Protein AF-0000000069295702 (afdb_homodimer)

Solvent-accessible surface area (backbone atoms only — not comparable to full-atom values): 39981 Å² total; per-residue (Å²): 82,58,76,31,22,39,46,24,54,27,39,14,60,42,10,81,79,65,52,34,29,41,28,10,43,50,16,23,50,43,34,49,31,21,62,54,33,48,60,28,39,48,62,85,34,80,45,64,37,63,61,50,18,42,51,51,17,44,53,44,40,54,61,59,34,60,79,48,41,67,67,52,49,50,46,40,54,59,20,52,68,47,50,40,82,65,63,81,52,76,50,79,69,84,55,45,66,61,46,48,65,74,38,37,54,58,47,51,51,50,49,49,48,49,49,51,50,43,47,51,43,41,53,48,27,41,39,70,72,44,83,65,60,60,65,59,53,50,48,50,29,51,48,46,22,50,54,32,37,65,43,42,40,90,55,75,52,69,69,73,80,51,51,66,61,40,44,81,73,63,59,53,72,62,51,56,53,51,50,53,52,50,49,49,53,25,59,33,32,22,46,50,46,39,47,54,52,68,42,53,70,29,32,53,21,25,58,36,27,53,49,19,25,48,52,53,37,50,54,59,70,59,48,60,76,87,42,40,57,26,52,54,54,27,53,37,28,50,43,23,28,41,36,32,72,72,36,58,25,77,46,63,34,35,45,44,44,27,25,34,20,69,57,50,19,52,49,51,25,51,37,43,40,27,34,38,39,42,35,26,56,63,35,18,51,52,25,49,50,50,25,52,37,36,62,50,16,58,29,54,20,82,45,56,44,69,36,53,36,97,86,68,43,74,31,51,46,52,48,68,76,68,73,86,37,81,66,68,38,52,58,41,53,38,50,32,25,49,52,47,18,48,51,25,44,51,50,35,51,37,30,73,73,62,36,32,74,75,48,57,80,71,53,63,68,48,56,58,46,47,42,47,49,50,30,39,49,58,38,42,56,51,39,57,60,50,50,66,66,60,53,70,78,74,78,76,76,87,118,82,57,75,32,22,37,46,26,53,27,38,14,60,42,10,81,79,64,58,34,30,43,28,10,45,50,17,23,50,43,34,51,30,22,63,53,33,47,59,28,39,48,61,85,34,80,45,66,35,64,61,52,20,43,51,50,15,44,53,44,41,55,61,61,34,60,80,47,41,67,67,51,48,51,45,39,54,59,19,52,67,46,50,40,81,64,64,80,51,76,50,78,70,84,56,44,65,60,48,48,64,74,39,38,54,59,48,51,50,50,49,49,48,49,50,50,49,44,46,50,42,42,52,46,27,42,40,68,71,44,85,64,60,60,64,60,52,49,50,51,29,52,49,46,21,49,54,32,38,65,45,41,40,92,56,74,52,69,69,73,80,51,51,64,60,39,45,80,71,63,58,52,74,62,52,56,53,52,49,53,52,50,49,50,52,24,59,34,32,23,46,49,46,38,47,55,51,67,44,52,69,29,31,53,20,26,59,38,26,52,48,19,25,47,51,51,35,49,54,58,71,59,47,60,76,86,44,42,56,26,53,53,54,27,54,38,27,51,43,24,29,41,37,32,73,72,36,57,24,76,45,64,34,34,44,44,43,27,24,36,19,70,56,51,18,52,50,52,25,51,36,44,41,28,34,38,39,42,36,25,55,62,33,17,50,51,26,49,50,52,26,51,36,37,61,53,15,59,30,52,19,80,45,60,40,71,36,53,36,97,85,68,44,73,30,48,46,55,48,69,76,66,76,85,41,81,66,65,32,51,59,44,53,38,49,34,26,50,51,49,19,49,51,26,44,50,50,36,52,36,31,73,71,62,36,31,75,75,50,56,81,69,51,62,66,48,55,57,47,46,41,47,49,50,31,38,48,58,37,43,58,51,39,57,60,50,51,67,67,62,55,71,78,74,78,76,75,87,118

Structure (mmCIF, N/CA/C/O backbone):
data_AF-0000000069295702-model_v1
#
loop_
_entity.id
_entity.type
_entity.pdbx_description
1 polymer 'Uncharacterized protein'
#
loop_
_atom_site.group_PDB
_atom_site.id
_atom_site.type_symbol
_atom_site.label_atom_id
_atom_site.label_alt_id
_atom_site.label_comp_id
_atom_site.label_asym_id
_atom_site.label_entity_id
_atom_site.label_seq_id
_atom_site.pdbx_PDB_ins_code
_atom_site.Cartn_x
_atom_site.Cartn_y
_atom_site.Cartn_z
_atom_site.occupancy
_atom_site.B_iso_or_equiv
_atom_site.auth_seq_id
_atom_site.auth_comp_id
_atom_site.auth_asym_id
_atom_site.auth_atom_id
_atom_site.pdbx_PDB_model_num
ATOM 1 N N . MET A 1 1 ? -1.153 -7.586 2.93 1 68.81 1 MET A N 1
ATOM 2 C CA . MET A 1 1 ? -1.051 -6.898 1.646 1 68.81 1 MET A CA 1
ATOM 3 C C . MET A 1 1 ? 0.405 -6.77 1.212 1 68.81 1 MET A C 1
ATOM 5 O O . MET A 1 1 ? 0.724 -6.934 0.033 1 68.81 1 MET A O 1
ATOM 9 N N . THR A 1 2 ? 1.289 -6.43 2.135 1 72.69 2 THR A N 1
ATOM 10 C CA . THR A 1 2 ? 2.668 -6.148 1.746 1 72.69 2 THR A CA 1
ATOM 11 C C . THR A 1 2 ? 3.424 -7.445 1.468 1 72.69 2 THR A C 1
ATOM 13 O O . THR A 1 2 ? 3.852 -7.688 0.338 1 72.69 2 THR A O 1
ATOM 16 N N . TYR A 1 3 ? 3.404 -8.406 2.453 1 71.81 3 TYR A N 1
ATOM 17 C CA . TYR A 1 3 ? 4.266 -9.57 2.299 1 71.81 3 TYR A CA 1
ATOM 18 C C . TYR A 1 3 ? 3.531 -10.703 1.59 1 71.81 3 TYR A C 1
ATOM 20 O O . TYR A 1 3 ? 4.16 -11.562 0.97 1 71.81 3 TYR A O 1
ATOM 28 N N . LEU A 1 4 ? 2.219 -10.664 1.658 1 70.69 4 LEU A N 1
ATOM 29 C CA . LEU A 1 4 ? 1.478 -11.711 0.969 1 70.69 4 LEU A CA 1
ATOM 30 C C . LEU A 1 4 ? 0.938 -11.211 -0.366 1 70.69 4 LEU A C 1
ATOM 32 O O . LEU A 1 4 ? 0.543 -12.008 -1.221 1 70.69 4 LEU A O 1
ATOM 36 N N . GLY A 1 5 ? 1.015 -9.922 -0.555 1 78.56 5 GLY A N 1
ATOM 37 C CA . GLY A 1 5 ? 0.49 -9.344 -1.783 1 78.56 5 GLY A CA 1
ATOM 38 C C . GLY A 1 5 ? 1.57 -8.781 -2.688 1 78.56 5 GLY A C 1
ATOM 39 O O . GLY A 1 5 ? 2.047 -9.469 -3.596 1 78.56 5 GLY A O 1
ATOM 40 N N . VAL A 1 6 ? 2.119 -7.688 -2.289 1 76.31 6 VAL A N 1
ATOM 41 C CA . VAL A 1 6 ? 3.055 -6.945 -3.129 1 76.31 6 VAL A CA 1
ATOM 42 C C . VAL A 1 6 ? 4.332 -7.762 -3.318 1 76.31 6 VAL A C 1
ATOM 44 O O . VAL A 1 6 ? 4.859 -7.848 -4.43 1 76.31 6 VAL A O 1
ATOM 47 N N . GLY A 1 7 ? 4.84 -8.344 -2.279 1 77.88 7 GLY A N 1
ATOM 48 C CA . GLY A 1 7 ? 6.074 -9.117 -2.342 1 77.88 7 GLY A CA 1
ATOM 49 C C . GLY A 1 7 ? 6.02 -10.25 -3.348 1 77.88 7 GLY A C 1
ATOM 50 O O . GLY A 1 7 ? 6.812 -10.289 -4.293 1 77.88 7 GLY A O 1
ATOM 51 N N . PRO A 1 8 ? 5.066 -11.047 -3.15 1 79.88 8 PRO A N 1
ATOM 52 C CA . PRO A 1 8 ? 4.961 -12.18 -4.074 1 79.88 8 PRO A CA 1
ATOM 53 C C . PRO A 1 8 ? 4.672 -11.742 -5.508 1 79.88 8 PRO A C 1
ATOM 55 O O . PRO A 1 8 ? 5.117 -12.398 -6.457 1 79.88 8 PRO A O 1
ATOM 58 N N . ILE A 1 9 ? 3.967 -10.711 -5.738 1 81.69 9 ILE A N 1
ATOM 59 C CA . ILE A 1 9 ? 3.709 -10.219 -7.09 1 81.69 9 ILE A CA 1
ATOM 60 C C . ILE A 1 9 ? 5.023 -9.82 -7.754 1 81.69 9 ILE A C 1
ATOM 62 O O . ILE A 1 9 ? 5.258 -10.141 -8.922 1 81.69 9 ILE A O 1
ATOM 66 N N . ALA A 1 10 ? 5.809 -9.156 -6.984 1 76.94 10 ALA A N 1
ATOM 67 C CA . ALA A 1 10 ? 7.129 -8.789 -7.5 1 76.94 10 ALA A CA 1
ATOM 68 C C . ALA A 1 10 ? 7.969 -10.031 -7.777 1 76.94 10 ALA A C 1
ATOM 70 O O . ALA A 1 10 ? 8.711 -10.086 -8.766 1 76.94 10 ALA A O 1
ATOM 71 N N . GLY A 1 11 ? 7.836 -10.984 -6.93 1 77.06 11 GLY A N 1
ATOM 72 C CA . GLY A 1 11 ? 8.57 -12.227 -7.105 1 77.06 11 GLY A CA 1
ATOM 73 C C . GLY A 1 11 ? 8.148 -13 -8.336 1 77.06 11 GLY A C 1
ATOM 74 O O . GLY A 1 11 ? 8.977 -13.602 -9.016 1 77.06 11 GLY A O 1
ATOM 75 N N . ILE A 1 12 ? 6.91 -12.977 -8.594 1 81.19 12 ILE A N 1
ATOM 76 C CA . ILE A 1 12 ? 6.367 -13.664 -9.758 1 81.19 12 ILE A CA 1
ATOM 77 C C . ILE A 1 12 ? 6.934 -13.047 -11.031 1 81.19 12 ILE A C 1
ATOM 79 O O . ILE A 1 12 ? 7.316 -13.766 -11.961 1 81.19 12 ILE A O 1
ATOM 83 N N . LEU A 1 13 ? 7.031 -11.797 -11.031 1 75.19 13 LEU A N 1
ATOM 84 C CA . LEU A 1 13 ? 7.441 -11.117 -12.258 1 75.19 13 LEU A CA 1
ATOM 85 C C . LEU A 1 13 ? 8.961 -11.086 -12.375 1 75.19 13 LEU A C 1
ATOM 87 O O . LEU A 1 13 ? 9.5 -11.094 -13.484 1 75.19 13 LEU A O 1
ATOM 91 N N . GLU A 1 14 ? 9.602 -10.945 -11.242 1 70.81 14 GLU A N 1
ATOM 92 C CA . GLU A 1 14 ? 11.062 -10.938 -11.266 1 70.81 14 GLU A CA 1
ATOM 93 C C . GLU A 1 14 ? 11.609 -12.328 -11.555 1 70.81 14 GLU A C 1
ATOM 95 O O . GLU A 1 14 ? 12.609 -12.477 -12.258 1 70.81 14 GLU A O 1
ATOM 100 N N . SER A 1 15 ? 10.898 -13.305 -11.102 1 61.94 15 SER A N 1
ATOM 101 C CA . SER A 1 15 ? 11.273 -14.711 -11.273 1 61.94 15 SER A CA 1
ATOM 102 C C . SER A 1 15 ? 12.773 -14.914 -11.078 1 61.94 15 SER A C 1
ATOM 104 O O . SER A 1 15 ? 13.477 -15.297 -12.008 1 61.94 15 SER A O 1
ATOM 106 N N . HIS A 1 16 ? 13.203 -14.547 -9.859 1 61.28 16 HIS A N 1
ATOM 107 C CA . HIS A 1 16 ? 14.625 -14.633 -9.539 1 61.28 16 HIS A CA 1
ATOM 108 C C . HIS A 1 16 ? 15.141 -16.062 -9.711 1 61.28 16 HIS A C 1
ATOM 110 O O . HIS A 1 16 ? 16.25 -16.266 -10.203 1 61.28 16 HIS A O 1
ATOM 116 N N . GLU A 1 17 ? 14.32 -16.906 -9.391 1 60.66 17 GLU A N 1
ATOM 117 C CA . GLU A 1 17 ? 14.781 -18.297 -9.391 1 60.66 17 GLU A CA 1
ATOM 118 C C . GLU A 1 17 ? 14.609 -18.938 -10.758 1 60.66 17 GLU A C 1
ATOM 120 O O . GLU A 1 17 ? 15.523 -19.578 -11.273 1 60.66 17 GLU A O 1
ATOM 125 N N . ALA A 1 18 ? 13.422 -18.672 -11.344 1 56.28 18 ALA A N 1
ATOM 126 C CA . ALA A 1 18 ? 13.109 -19.328 -12.609 1 56.28 18 ALA A CA 1
ATOM 127 C C . ALA A 1 18 ? 13.633 -18.516 -13.789 1 56.28 18 ALA A C 1
ATOM 129 O O . ALA A 1 18 ? 13.766 -19.031 -14.906 1 56.28 18 ALA A O 1
ATOM 130 N N . HIS A 1 19 ? 13.969 -17.312 -13.508 1 65.69 19 HIS A N 1
ATOM 131 C CA . HIS A 1 19 ? 14.445 -16.391 -14.531 1 65.69 19 HIS A CA 1
ATOM 132 C C . HIS A 1 19 ? 13.422 -16.219 -15.648 1 65.69 19 HIS A C 1
ATOM 134 O O . HIS A 1 19 ? 13.781 -15.859 -16.781 1 65.69 19 HIS A O 1
ATOM 140 N N . ASN A 1 20 ? 12.281 -16.734 -15.508 1 73.12 20 ASN A N 1
ATOM 141 C CA . ASN A 1 20 ? 11.172 -16.609 -16.453 1 73.12 20 ASN A CA 1
ATOM 142 C C . ASN A 1 20 ? 9.859 -16.297 -15.727 1 73.12 20 ASN A C 1
ATOM 144 O O . ASN A 1 20 ? 9.359 -17.125 -14.961 1 73.12 20 ASN A O 1
ATOM 148 N N . PRO A 1 21 ? 9.273 -15.164 -16.078 1 83.94 21 PRO A N 1
ATOM 149 C CA . PRO A 1 21 ? 8.062 -14.773 -15.352 1 83.94 21 PRO A CA 1
ATOM 150 C C . PRO A 1 21 ? 6.883 -15.703 -15.625 1 83.94 21 PRO A C 1
ATOM 152 O O . PRO A 1 21 ? 5.922 -15.727 -14.852 1 83.94 21 PRO A O 1
ATOM 155 N N . ILE A 1 22 ? 6.98 -16.5 -16.672 1 85.75 22 ILE A N 1
ATOM 156 C CA . ILE A 1 22 ? 5.859 -17.375 -17.031 1 85.75 22 ILE A CA 1
ATOM 157 C C . ILE A 1 22 ? 5.668 -18.438 -15.945 1 85.75 22 ILE A C 1
ATOM 159 O O . ILE A 1 22 ? 4.551 -18.906 -15.719 1 85.75 22 ILE A O 1
ATOM 163 N N . VAL A 1 23 ? 6.719 -18.797 -15.281 1 86.62 23 VAL A N 1
ATOM 164 C CA . VAL A 1 23 ? 6.703 -19.859 -14.297 1 86.62 23 VAL A CA 1
ATOM 165 C C . VAL A 1 23 ? 5.875 -19.438 -13.086 1 86.62 23 VAL A C 1
ATOM 167 O O . VAL A 1 23 ? 5.246 -20.281 -12.43 1 86.62 23 VAL A O 1
ATOM 170 N N . GLY A 1 24 ? 5.844 -18.203 -12.781 1 88.38 24 GLY A N 1
ATOM 171 C CA . GLY A 1 24 ? 5.059 -17.719 -11.656 1 88.38 24 GLY A CA 1
ATOM 172 C C . GLY A 1 24 ? 3.744 -17.078 -12.078 1 88.38 24 GLY A C 1
ATOM 173 O O . GLY A 1 24 ? 2.764 -17.141 -11.328 1 88.38 24 GLY A O 1
ATOM 174 N N . PHE A 1 25 ? 3.691 -16.578 -13.25 1 92 25 PHE A N 1
ATOM 175 C CA . PHE A 1 25 ? 2.551 -15.781 -13.68 1 92 25 PHE A CA 1
ATOM 176 C C . PHE A 1 25 ? 1.382 -16.672 -14.078 1 92 25 PHE A C 1
ATOM 178 O O . PHE A 1 25 ? 0.237 -16.406 -13.703 1 92 25 PHE A O 1
ATOM 185 N N . LEU A 1 26 ? 1.632 -17.719 -14.844 1 92.94 26 LEU A N 1
ATOM 186 C CA . LEU A 1 26 ? 0.547 -18.578 -15.289 1 92.94 26 LEU A CA 1
ATOM 187 C C . LEU A 1 26 ? -0.088 -19.297 -14.102 1 92.94 26 LEU A C 1
ATOM 189 O O . LEU A 1 26 ? -1.314 -19.375 -13.992 1 92.94 26 LEU A O 1
ATOM 193 N N . PRO A 1 27 ? 0.749 -19.875 -13.242 1 92.75 27 PRO A N 1
ATOM 194 C CA . PRO A 1 27 ? 0.146 -20.453 -12.039 1 92.75 27 PRO A CA 1
ATOM 195 C C . PRO A 1 27 ? -0.693 -19.453 -11.25 1 92.75 27 PRO A C 1
ATOM 197 O O . PRO A 1 27 ? -1.731 -19.812 -10.695 1 92.75 27 PRO A O 1
ATOM 200 N N . PHE A 1 28 ? -0.263 -18.266 -11.148 1 93.5 28 PHE A N 1
ATOM 201 C CA . PHE A 1 28 ? -1.035 -17.219 -10.484 1 93.5 28 PHE A CA 1
ATOM 202 C C . PHE A 1 28 ? -2.402 -17.062 -11.141 1 93.5 28 PHE A C 1
ATOM 204 O O . PHE A 1 28 ? -3.42 -16.969 -10.445 1 93.5 28 PHE A O 1
ATOM 211 N N . LEU A 1 29 ? -2.467 -17.047 -12.43 1 94.38 29 LEU A N 1
ATOM 212 C CA . LEU A 1 29 ? -3.721 -16.891 -13.156 1 94.38 29 LEU A CA 1
ATOM 213 C C . LEU A 1 29 ? -4.641 -18.078 -12.914 1 94.38 29 LEU A C 1
ATOM 215 O O . LEU A 1 29 ? -5.848 -17.922 -12.727 1 94.38 29 LEU A O 1
ATOM 219 N N . ILE A 1 30 ? -4.074 -19.234 -12.93 1 92.69 30 ILE A N 1
ATOM 220 C CA . ILE A 1 30 ? -4.848 -20.453 -12.734 1 92.69 30 ILE A CA 1
ATOM 221 C C . ILE A 1 30 ? -5.48 -20.438 -11.344 1 92.69 30 ILE A C 1
ATOM 223 O O . ILE A 1 30 ? -6.664 -20.75 -11.188 1 92.69 30 ILE A O 1
ATOM 227 N N . ILE A 1 31 ? -4.668 -20.047 -10.414 1 89.69 31 ILE A N 1
ATOM 228 C CA . ILE A 1 31 ? -5.156 -20 -9.039 1 89.69 31 ILE A CA 1
ATOM 229 C C . ILE A 1 31 ? -6.246 -18.938 -8.906 1 89.69 31 ILE A C 1
ATOM 231 O O . ILE A 1 31 ? -7.285 -19.188 -8.289 1 89.69 31 ILE A O 1
ATOM 235 N N . PHE A 1 32 ? -6.02 -17.797 -9.438 1 91.06 32 PHE A N 1
ATOM 236 C CA . PHE A 1 32 ? -6.992 -16.719 -9.32 1 91.06 32 PHE A CA 1
ATOM 237 C C . PHE A 1 32 ? -8.305 -17.109 -9.992 1 91.06 32 PHE A C 1
ATOM 239 O O . PHE A 1 32 ? -9.383 -16.891 -9.422 1 91.06 32 PHE A O 1
ATOM 246 N N . VAL A 1 33 ? -8.219 -17.688 -11.195 1 90.19 33 VAL A N 1
ATOM 247 C CA . VAL A 1 33 ? -9.414 -18.094 -11.914 1 90.19 33 VAL A CA 1
ATOM 248 C C . VAL A 1 33 ? -10.117 -19.219 -11.148 1 90.19 33 VAL A C 1
ATOM 250 O O . VAL A 1 33 ? -11.352 -19.25 -11.078 1 90.19 33 VAL A O 1
ATOM 253 N N . GLY A 1 34 ? -9.359 -20.109 -10.672 1 87.44 34 GLY A N 1
ATOM 254 C CA . GLY A 1 34 ? -9.93 -21.219 -9.922 1 87.44 34 GLY A CA 1
ATOM 255 C C . GLY A 1 34 ? -10.672 -20.781 -8.68 1 87.44 34 GLY A C 1
ATOM 256 O O . GLY A 1 34 ? -11.773 -21.266 -8.398 1 87.44 34 GLY A O 1
ATOM 257 N N . PHE A 1 35 ? -10.133 -19.844 -8 1 81.94 35 PHE A N 1
ATOM 258 C CA . PHE A 1 35 ? -10.711 -19.422 -6.73 1 81.94 35 PHE A CA 1
ATOM 259 C C . PHE A 1 35 ? -11.867 -18.453 -6.945 1 81.94 35 PHE A C 1
ATOM 261 O O . PHE A 1 35 ? -12.883 -18.531 -6.254 1 81.94 35 PHE A O 1
ATOM 268 N N . TYR A 1 36 ? -11.75 -17.531 -7.832 1 84.62 36 TYR A N 1
ATOM 269 C CA . TYR A 1 36 ? -12.727 -16.453 -7.918 1 84.62 36 TYR A CA 1
ATOM 270 C C . TYR A 1 36 ? -13.555 -16.578 -9.188 1 84.62 36 TYR A C 1
ATOM 272 O O . TYR A 1 36 ? -14.688 -16.078 -9.25 1 84.62 36 TYR A O 1
ATOM 280 N N . GLY A 1 37 ? -12.969 -17.141 -10.141 1 84.12 37 GLY A N 1
ATOM 281 C CA . GLY A 1 37 ? -13.688 -17.281 -11.398 1 84.12 37 GLY A CA 1
ATOM 282 C C . GLY A 1 37 ? -14.586 -18.5 -11.43 1 84.12 37 GLY A C 1
ATOM 283 O O . GLY A 1 37 ? -15.797 -18.391 -11.25 1 84.12 37 GLY A O 1
ATOM 284 N N . THR A 1 38 ? -13.922 -19.703 -11.438 1 78.25 38 THR A N 1
ATOM 285 C CA . THR A 1 38 ? -14.656 -20.953 -11.625 1 78.25 38 THR A CA 1
ATOM 286 C C . THR A 1 38 ? -15.008 -21.578 -10.273 1 78.25 38 THR A C 1
ATOM 288 O O . THR A 1 38 ? -15.797 -22.516 -10.203 1 78.25 38 THR A O 1
ATOM 291 N N . ARG A 1 39 ? -14.453 -21.016 -9.172 1 75.38 39 ARG A N 1
ATOM 292 C CA . ARG A 1 39 ? -14.719 -21.516 -7.824 1 75.38 39 ARG A CA 1
ATOM 293 C C . ARG A 1 39 ? -14.383 -23 -7.711 1 75.38 39 ARG A C 1
ATOM 295 O O . ARG A 1 39 ? -15.172 -23.766 -7.172 1 75.38 39 ARG A O 1
ATOM 302 N N . ASP A 1 40 ? -13.266 -23.422 -8.398 1 69.38 40 ASP A N 1
ATOM 303 C CA . ASP A 1 40 ? -12.672 -24.75 -8.375 1 69.38 40 ASP A CA 1
ATOM 304 C C . ASP A 1 40 ? -13.617 -25.781 -9.008 1 69.38 40 ASP A C 1
ATOM 306 O O . ASP A 1 40 ? -13.648 -26.938 -8.586 1 69.38 40 ASP A O 1
ATOM 310 N N . LYS A 1 41 ? -14.477 -25.266 -9.852 1 72.69 41 LYS A N 1
ATOM 311 C CA . LYS A 1 41 ? -15.391 -26.172 -10.531 1 72.69 41 LYS A CA 1
ATOM 312 C C . LYS A 1 41 ? -15.07 -26.266 -12.016 1 72.69 41 LYS A C 1
ATOM 314 O O . LYS A 1 41 ? -14.82 -25.25 -12.672 1 72.69 41 LYS A O 1
ATOM 319 N N . PHE A 1 42 ? -14.719 -27.453 -12.297 1 70.88 42 PHE A N 1
ATOM 320 C CA . PHE A 1 42 ? -14.523 -27.75 -13.711 1 70.88 42 PHE A CA 1
ATOM 321 C C . PHE A 1 42 ? -15.359 -28.969 -14.125 1 70.88 42 PHE A C 1
ATOM 323 O O . PHE A 1 42 ? -15.227 -30.047 -13.539 1 70.88 42 PHE A O 1
ATOM 330 N N . CYS A 1 43 ? -16.188 -28.812 -15.094 1 68.69 43 CYS A N 1
ATOM 331 C CA . CYS A 1 43 ? -17.109 -29.859 -15.539 1 68.69 43 CYS A CA 1
ATOM 332 C C . CYS A 1 43 ? -17.906 -30.422 -14.375 1 68.69 43 CYS A C 1
ATOM 334 O O . CYS A 1 43 ? -18.047 -31.641 -14.25 1 68.69 43 CYS A O 1
ATOM 336 N N . GLY A 1 44 ? -18.234 -29.562 -13.531 1 67.19 44 GLY A N 1
ATOM 337 C CA . GLY A 1 44 ? -19.047 -29.953 -12.398 1 67.19 44 GLY A CA 1
ATOM 338 C C . GLY A 1 44 ? -18.266 -30.641 -11.305 1 67.19 44 GLY A C 1
ATOM 339 O O . GLY A 1 44 ? -18.812 -31 -10.258 1 67.19 44 GLY A O 1
ATOM 340 N N . LYS A 1 45 ? -17.047 -30.906 -11.508 1 76 45 LYS A N 1
ATOM 341 C CA . LYS A 1 45 ? -16.234 -31.578 -10.508 1 76 45 LYS A CA 1
ATOM 342 C C . LYS A 1 45 ? -15.266 -30.609 -9.844 1 76 45 LYS A C 1
ATOM 344 O O . LYS A 1 45 ? -14.898 -29.578 -10.438 1 76 45 LYS A O 1
ATOM 349 N N . ASN A 1 46 ? -14.938 -30.969 -8.656 1 76.19 46 ASN A N 1
ATOM 350 C CA . ASN A 1 46 ? -13.992 -30.141 -7.926 1 76.19 46 ASN A CA 1
ATOM 351 C C . ASN A 1 46 ? -12.547 -30.438 -8.336 1 76.19 46 ASN A C 1
ATOM 353 O O . ASN A 1 46 ? -12.148 -31.594 -8.398 1 76.19 46 ASN A O 1
ATOM 357 N N . LEU A 1 47 ? -11.953 -29.453 -8.883 1 75.06 47 LEU A N 1
ATOM 358 C CA . LEU A 1 47 ? -10.555 -29.578 -9.273 1 75.06 47 LEU A CA 1
ATOM 359 C C . LEU A 1 47 ? -9.648 -28.891 -8.258 1 75.06 47 LEU A C 1
ATOM 361 O O . LEU A 1 47 ? -9.953 -27.781 -7.801 1 75.06 47 LEU A O 1
ATOM 365 N N . PRO A 1 48 ? -8.648 -29.688 -7.75 1 80.06 48 PRO A N 1
ATOM 366 C CA . PRO A 1 48 ? -7.66 -29 -6.918 1 80.06 48 PRO A CA 1
ATOM 367 C C . PRO A 1 48 ? -6.867 -27.953 -7.688 1 80.06 48 PRO A C 1
ATOM 369 O O . PRO A 1 48 ? -5.797 -28.25 -8.219 1 80.06 48 PRO A O 1
ATOM 372 N N . THR A 1 49 ? -7.312 -26.781 -7.703 1 84.38 49 THR A N 1
ATOM 373 C CA . THR A 1 49 ? -6.758 -25.688 -8.5 1 84.38 49 THR A CA 1
ATOM 374 C C . THR A 1 49 ? -5.301 -25.438 -8.125 1 84.38 49 THR A C 1
ATOM 376 O O . THR A 1 49 ? -4.457 -25.219 -9 1 84.38 49 THR A O 1
ATOM 379 N N . VAL A 1 50 ? -4.973 -25.516 -6.84 1 82.94 50 VAL A N 1
ATOM 380 C CA . VAL A 1 50 ? -3.611 -25.25 -6.391 1 82.94 50 VAL A CA 1
ATOM 381 C C . VAL A 1 50 ? -2.678 -26.344 -6.891 1 82.94 50 VAL A C 1
ATOM 383 O O . VAL A 1 50 ? -1.567 -26.062 -7.348 1 82.94 50 VAL A O 1
ATOM 386 N N . GLY A 1 51 ? -3.162 -27.578 -6.797 1 85.69 51 GLY A N 1
ATOM 387 C CA . GLY A 1 51 ? -2.361 -28.688 -7.297 1 85.69 51 GLY A CA 1
ATOM 388 C C . GLY A 1 51 ? -2.074 -28.594 -8.781 1 85.69 51 GLY A C 1
ATOM 389 O O . GLY A 1 51 ? -0.948 -28.844 -9.219 1 85.69 51 GLY A O 1
ATOM 390 N N . ILE A 1 52 ? -3.059 -28.188 -9.516 1 88.69 52 ILE A N 1
ATOM 391 C CA . ILE A 1 52 ? -2.908 -28.031 -10.961 1 88.69 52 ILE A CA 1
ATOM 392 C C . ILE A 1 52 ? -1.941 -26.891 -11.266 1 88.69 52 ILE A C 1
ATOM 394 O O . ILE A 1 52 ? -1.091 -27.016 -12.148 1 88.69 52 ILE A O 1
ATOM 398 N N . ALA A 1 53 ? -2.076 -25.812 -10.562 1 91.5 53 ALA A N 1
ATOM 399 C CA . ALA A 1 53 ? -1.209 -24.656 -10.773 1 91.5 53 ALA A CA 1
ATOM 400 C C . ALA A 1 53 ? 0.25 -25.016 -10.492 1 91.5 53 ALA A C 1
ATOM 402 O O . ALA A 1 53 ? 1.146 -24.609 -11.234 1 91.5 53 ALA A O 1
ATOM 403 N N . VAL A 1 54 ? 0.484 -25.781 -9.461 1 88.56 54 VAL A N 1
ATOM 404 C CA . VAL A 1 54 ? 1.841 -26.172 -9.094 1 88.56 54 VAL A CA 1
ATOM 405 C C . VAL A 1 54 ? 2.418 -27.109 -10.164 1 88.56 54 VAL A C 1
ATOM 407 O O . VAL A 1 54 ? 3.584 -26.969 -10.539 1 88.56 54 VAL A O 1
ATOM 410 N N . LEU A 1 55 ? 1.613 -27.984 -10.609 1 90.25 55 LEU A N 1
ATOM 411 C CA . LEU A 1 55 ? 2.059 -28.922 -11.641 1 90.25 55 LEU A CA 1
ATOM 412 C C . LEU A 1 55 ? 2.42 -28.172 -12.922 1 90.25 55 LEU A C 1
ATOM 414 O O . LEU A 1 55 ? 3.451 -28.453 -13.539 1 90.25 55 LEU A O 1
ATOM 418 N N . VAL A 1 56 ? 1.571 -27.266 -13.281 1 91.38 56 VAL A N 1
ATOM 419 C CA . VAL A 1 56 ? 1.82 -26.5 -14.484 1 91.38 56 VAL A CA 1
ATOM 420 C C . VAL A 1 56 ? 3.084 -25.656 -14.312 1 91.38 56 VAL A C 1
ATOM 422 O O . VAL A 1 56 ? 3.91 -25.562 -15.227 1 91.38 56 VAL A O 1
ATOM 425 N N . GLY A 1 57 ? 3.219 -24.969 -13.172 1 89.06 57 GLY A N 1
ATOM 426 C CA . GLY A 1 57 ? 4.426 -24.203 -12.891 1 89.06 57 GLY A CA 1
ATOM 427 C C . GLY A 1 57 ? 5.688 -25.047 -12.938 1 89.06 57 GLY A C 1
ATOM 428 O O . GLY A 1 57 ? 6.711 -24.625 -13.469 1 89.06 57 GLY A O 1
ATOM 429 N N . PHE A 1 58 ? 5.562 -26.25 -12.414 1 87.69 58 PHE A N 1
ATOM 430 C CA . PHE A 1 58 ? 6.684 -27.188 -12.414 1 87.69 58 PHE A CA 1
ATOM 431 C C . PHE A 1 58 ? 7.074 -27.562 -13.844 1 87.69 58 PHE A C 1
ATOM 433 O O . PHE A 1 58 ? 8.258 -27.531 -14.188 1 87.69 58 PHE A O 1
ATOM 440 N N . LEU A 1 59 ? 6.133 -27.875 -14.633 1 88.25 59 LEU A N 1
ATOM 441 C CA . LEU A 1 59 ? 6.387 -28.266 -16.016 1 88.25 59 LEU A CA 1
ATOM 442 C C . LEU A 1 59 ? 6.984 -27.109 -16.812 1 88.25 59 LEU A C 1
ATOM 444 O O . LEU A 1 59 ? 7.891 -27.312 -17.625 1 88.25 59 LEU A O 1
ATOM 448 N N . LEU A 1 60 ? 6.465 -25.938 -16.578 1 87.5 60 LEU A N 1
ATOM 449 C CA . LEU A 1 60 ? 6.984 -24.766 -17.266 1 87.5 60 LEU A CA 1
ATOM 450 C C . LEU A 1 60 ? 8.422 -24.484 -16.844 1 87.5 60 LEU A C 1
ATOM 452 O O . LEU A 1 60 ? 9.242 -24.062 -17.656 1 87.5 60 LEU A O 1
ATOM 456 N N . ASN A 1 61 ? 8.641 -24.625 -15.562 1 85.06 61 ASN A N 1
ATOM 457 C CA . ASN A 1 61 ? 10 -24.422 -15.078 1 85.06 61 ASN A CA 1
ATOM 458 C C . ASN A 1 61 ? 10.969 -25.406 -15.711 1 85.06 61 ASN A C 1
ATOM 460 O O . ASN A 1 61 ? 12.102 -25.047 -16.047 1 85.06 61 ASN A O 1
ATOM 464 N N . LEU A 1 62 ? 10.531 -26.641 -15.867 1 81.75 62 LEU A N 1
ATOM 465 C CA . LEU A 1 62 ? 11.359 -27.656 -16.5 1 81.75 62 LEU A CA 1
ATOM 466 C C . LEU A 1 62 ? 11.656 -27.281 -17.953 1 81.75 62 LEU A C 1
ATOM 468 O O . LEU A 1 62 ? 12.773 -27.484 -18.438 1 81.75 62 LEU A O 1
ATOM 472 N N . LEU A 1 63 ? 10.672 -26.75 -18.562 1 79.88 63 LEU A N 1
ATOM 473 C CA . LEU A 1 63 ? 10.828 -26.344 -19.969 1 79.88 63 LEU A CA 1
ATOM 474 C C . LEU A 1 63 ? 11.734 -25.125 -20.078 1 79.88 63 LEU A C 1
ATOM 476 O O . LEU A 1 63 ? 12.516 -25.016 -21.031 1 79.88 63 LEU A O 1
ATOM 480 N N . ALA A 1 64 ? 11.547 -24.219 -19.172 1 74.56 64 ALA A N 1
ATOM 481 C CA . ALA A 1 64 ? 12.336 -23 -19.188 1 74.56 64 ALA A CA 1
ATOM 482 C C . ALA A 1 64 ? 13.797 -23.266 -18.875 1 74.56 64 ALA A C 1
ATOM 484 O O . ALA A 1 64 ? 14.695 -22.594 -19.375 1 74.56 64 ALA A O 1
ATOM 485 N N . GLN A 1 65 ? 14.039 -24.109 -17.953 1 72.25 65 GLN A N 1
ATOM 486 C CA . GLN A 1 65 ? 15.398 -24.422 -17.516 1 72.25 65 GLN A CA 1
ATOM 487 C C . GLN A 1 65 ? 16.109 -25.312 -18.531 1 72.25 65 GLN A C 1
ATOM 489 O O . GLN A 1 65 ? 17.328 -25.453 -18.484 1 72.25 65 GLN A O 1
ATOM 494 N N . THR A 1 66 ? 15.375 -25.875 -19.297 1 60.97 66 THR A N 1
ATOM 495 C CA . THR A 1 66 ? 16.047 -26.703 -20.297 1 60.97 66 THR A CA 1
ATOM 496 C C . THR A 1 66 ? 17.109 -25.906 -21.047 1 60.97 66 THR A C 1
ATOM 498 O O . THR A 1 66 ? 18.141 -26.453 -21.453 1 60.97 66 THR A O 1
ATOM 501 N N . ALA A 1 67 ? 16.906 -24.625 -21.047 1 56.72 67 ALA A N 1
ATOM 502 C CA . ALA A 1 67 ? 17.922 -23.812 -21.719 1 56.72 67 ALA A CA 1
ATOM 503 C C . ALA A 1 67 ? 19.141 -23.609 -20.828 1 56.72 67 ALA A C 1
ATOM 505 O O . ALA A 1 67 ? 20.234 -23.359 -21.328 1 56.72 67 ALA A O 1
ATOM 506 N N . GLN A 1 68 ? 18.922 -23.641 -19.5 1 60.34 68 GLN A N 1
ATOM 507 C CA . GLN A 1 68 ? 20.047 -23.516 -18.594 1 60.34 68 GLN A CA 1
ATOM 508 C C . GLN A 1 68 ? 20.172 -24.75 -17.703 1 60.34 68 GLN A C 1
ATOM 510 O O . GLN A 1 68 ? 20.281 -24.625 -16.469 1 60.34 68 GLN A O 1
ATOM 515 N N . TRP A 1 69 ? 20.094 -25.844 -18.203 1 58.91 69 TRP A N 1
ATOM 516 C CA . TRP A 1 69 ? 20.047 -27.125 -17.516 1 58.91 69 TRP A CA 1
ATOM 517 C C . TRP A 1 69 ? 21.234 -27.297 -16.578 1 58.91 69 TRP A C 1
ATOM 519 O O . TRP A 1 69 ? 21.094 -27.844 -15.484 1 58.91 69 TRP A O 1
ATOM 529 N N . ASP A 1 70 ? 22.312 -26.75 -16.953 1 57.22 70 ASP A N 1
ATOM 530 C CA . ASP A 1 70 ? 23.516 -26.984 -16.156 1 57.22 70 ASP A CA 1
ATOM 531 C C . ASP A 1 70 ? 23.359 -26.375 -14.766 1 57.22 70 ASP A C 1
ATOM 533 O O . ASP A 1 70 ? 23.656 -27.031 -13.766 1 57.22 70 ASP A O 1
ATOM 537 N N . LYS A 1 71 ? 23 -25.203 -14.688 1 62.53 71 LYS A N 1
ATOM 538 C CA . LYS A 1 71 ? 22.875 -24.531 -13.391 1 62.53 71 LYS A CA 1
ATOM 539 C C . LYS A 1 71 ? 21.797 -25.188 -12.539 1 62.53 71 LYS A C 1
ATOM 541 O O . LYS A 1 71 ? 21.953 -25.344 -11.328 1 62.53 71 LYS A O 1
ATOM 546 N N . HIS A 1 72 ? 20.812 -25.719 -13.188 1 67.12 72 HIS A N 1
ATOM 547 C CA . HIS A 1 72 ? 19.703 -26.328 -12.477 1 67.12 72 HIS A CA 1
ATOM 548 C C . HIS A 1 72 ? 20.094 -27.703 -11.93 1 67.12 72 HIS A C 1
ATOM 550 O O . HIS A 1 72 ? 19.75 -28.047 -10.797 1 67.12 72 HIS A O 1
ATOM 556 N N . SER A 1 73 ? 20.797 -28.297 -12.68 1 68.5 73 SER A N 1
ATOM 557 C CA . SER A 1 73 ? 21.234 -29.625 -12.258 1 68.5 73 SER A CA 1
ATOM 558 C C . SER A 1 73 ? 22.172 -29.531 -11.055 1 68.5 73 SER A C 1
ATOM 560 O O . SER A 1 73 ? 22.094 -30.375 -10.148 1 68.5 73 SER A O 1
ATOM 562 N N . ASN A 1 74 ? 22.938 -28.547 -11.047 1 73.94 74 ASN A N 1
ATOM 563 C CA . ASN A 1 74 ? 23.844 -28.375 -9.922 1 73.94 74 ASN A CA 1
ATOM 564 C C . ASN A 1 74 ? 23.094 -28.109 -8.625 1 73.94 74 ASN A C 1
ATOM 566 O O . ASN A 1 74 ? 23.469 -28.594 -7.559 1 73.94 74 ASN A O 1
ATOM 570 N N . LYS A 1 75 ? 22.078 -27.391 -8.758 1 75.56 75 LYS A N 1
ATOM 571 C CA . LYS A 1 75 ? 21.266 -27.109 -7.574 1 75.56 75 LYS A CA 1
ATOM 572 C C . LYS A 1 75 ? 20.625 -28.391 -7.035 1 75.56 75 LYS A C 1
ATOM 574 O O . LYS A 1 75 ? 20.562 -28.594 -5.82 1 75.56 75 LYS A O 1
ATOM 579 N N . ILE A 1 76 ? 20.234 -29.25 -7.91 1 78.12 76 ILE A N 1
ATOM 580 C CA . ILE A 1 76 ? 19.594 -30.484 -7.516 1 78.12 76 ILE A CA 1
ATOM 581 C C . ILE A 1 76 ? 20.625 -31.438 -6.906 1 78.12 76 ILE A C 1
ATOM 583 O O . ILE A 1 76 ? 20.344 -32.125 -5.91 1 78.12 76 ILE A O 1
ATOM 587 N N . ASP A 1 77 ? 21.719 -31.344 -7.469 1 78.25 77 ASP A N 1
ATOM 588 C CA . ASP A 1 77 ? 22.766 -32.219 -6.953 1 78.25 77 ASP A CA 1
ATOM 589 C C . ASP A 1 77 ? 23.188 -31.797 -5.543 1 78.25 77 ASP A C 1
ATOM 591 O O . ASP A 1 77 ? 23.375 -32.656 -4.672 1 78.25 77 ASP A O 1
ATOM 595 N N . LYS A 1 78 ? 23.297 -30.594 -5.391 1 79.75 78 LYS A N 1
ATOM 596 C CA . LYS A 1 78 ? 23.641 -30.094 -4.062 1 79.75 78 LYS A CA 1
ATOM 597 C C . LYS A 1 78 ? 22.531 -30.406 -3.057 1 79.75 78 LYS A C 1
ATOM 599 O O . LYS A 1 78 ? 22.812 -30.75 -1.903 1 79.75 78 LYS A O 1
ATOM 604 N N . ALA A 1 79 ? 21.375 -30.344 -3.518 1 82.19 79 ALA A N 1
ATOM 605 C CA . ALA A 1 79 ? 20.25 -30.625 -2.639 1 82.19 79 ALA A CA 1
ATOM 606 C C . ALA A 1 79 ? 20.172 -32.094 -2.283 1 82.19 79 ALA A C 1
ATOM 608 O O . ALA A 1 79 ? 19.75 -32.469 -1.181 1 82.19 79 ALA A O 1
ATOM 609 N N . THR A 1 80 ? 20.625 -32.875 -3.158 1 81.19 80 THR A N 1
ATOM 610 C CA . THR A 1 80 ? 20.562 -34.344 -2.941 1 81.19 80 THR A CA 1
ATOM 611 C C . THR A 1 80 ? 21.562 -34.75 -1.869 1 81.19 80 THR A C 1
ATOM 613 O O . THR A 1 80 ? 21.438 -35.844 -1.295 1 81.19 80 THR A O 1
ATOM 616 N N . THR A 1 81 ? 22.484 -33.875 -1.639 1 78.69 81 THR A N 1
ATOM 617 C CA . THR A 1 81 ? 23.453 -34.188 -0.601 1 78.69 81 THR A CA 1
ATOM 618 C C . THR A 1 81 ? 22.797 -34.156 0.78 1 78.69 81 THR A C 1
ATOM 620 O O . THR A 1 81 ? 23.312 -34.75 1.729 1 78.69 81 THR A O 1
ATOM 623 N N . PHE A 1 82 ? 21.719 -33.5 0.833 1 76.38 82 PHE A N 1
ATOM 624 C CA . PHE A 1 82 ? 21.047 -33.375 2.113 1 76.38 82 PHE A CA 1
ATOM 625 C C . PHE A 1 82 ? 20.078 -34.531 2.346 1 76.38 82 PHE A C 1
ATOM 627 O O . PHE A 1 82 ? 19.531 -34.688 3.439 1 76.38 82 PHE A O 1
ATOM 634 N N . LEU A 1 83 ? 19.984 -35.344 1.252 1 82.12 83 LEU A N 1
ATOM 635 C CA . LEU A 1 83 ? 19.078 -36.469 1.377 1 82.12 83 LEU A CA 1
ATOM 636 C C . LEU A 1 83 ? 19.656 -37.531 2.322 1 82.12 83 LEU A C 1
ATOM 638 O O . LEU A 1 83 ? 20.828 -37.875 2.217 1 82.12 83 LEU A O 1
ATOM 642 N N . GLY A 1 84 ? 18.953 -37.781 3.324 1 78 84 GLY A N 1
ATOM 643 C CA . GLY A 1 84 ? 19.328 -38.75 4.344 1 78 84 GLY A CA 1
ATOM 644 C C . GLY A 1 84 ? 18.828 -38.406 5.727 1 78 84 GLY A C 1
ATOM 645 O O . GLY A 1 84 ? 18.047 -37.438 5.879 1 78 84 GLY A O 1
ATOM 646 N N . TRP A 1 85 ? 19.016 -39.219 6.633 1 79.38 85 TRP A N 1
ATOM 647 C CA . TRP A 1 85 ? 18.609 -38.969 8.008 1 79.38 85 TRP A CA 1
ATOM 648 C C . TRP A 1 85 ? 19.406 -37.812 8.625 1 79.38 85 TRP A C 1
ATOM 650 O O . TRP A 1 85 ? 20.625 -37.938 8.812 1 79.38 85 TRP A O 1
ATOM 660 N N . ASN A 1 86 ? 18.953 -36.656 8.703 1 77.12 86 ASN A N 1
ATOM 661 C CA . ASN A 1 86 ? 19.656 -35.5 9.258 1 77.12 86 ASN A CA 1
ATOM 662 C C . ASN A 1 86 ? 19.438 -35.375 10.758 1 77.12 86 ASN A C 1
ATOM 664 O O . ASN A 1 86 ? 20.172 -34.656 11.445 1 77.12 86 ASN A O 1
ATOM 668 N N . GLY A 1 87 ? 18.594 -36.312 11.336 1 69.69 87 GLY A N 1
ATOM 669 C CA . GLY A 1 87 ? 18.359 -36.312 12.773 1 69.69 87 GLY A CA 1
ATOM 670 C C . GLY A 1 87 ? 17.828 -35 13.305 1 69.69 87 GLY A C 1
ATOM 671 O O . GLY A 1 87 ? 17.406 -34.156 12.531 1 69.69 87 GLY A O 1
ATOM 672 N N . LEU A 1 88 ? 17.688 -34.844 14.648 1 70.25 88 LEU A N 1
ATOM 673 C CA . LEU A 1 88 ? 17.219 -33.656 15.344 1 70.25 88 LEU A CA 1
ATOM 674 C C . LEU A 1 88 ? 18.375 -32.688 15.625 1 70.25 88 LEU A C 1
ATOM 676 O O . LEU A 1 88 ? 19.484 -33.125 15.969 1 70.25 88 LEU A O 1
ATOM 680 N N . SER A 1 89 ? 18.359 -31.516 15.078 1 67 89 SER A N 1
ATOM 681 C CA . SER A 1 89 ? 19.406 -30.547 15.359 1 67 89 SER A CA 1
ATOM 682 C C . SER A 1 89 ? 19.344 -30.078 16.812 1 67 89 SER A C 1
ATOM 684 O O . SER A 1 89 ? 18.266 -29.938 17.375 1 67 89 SER A O 1
ATOM 686 N N . VAL A 1 90 ? 20.453 -30.203 17.609 1 66.88 90 VAL A N 1
ATOM 687 C CA . VAL A 1 90 ? 20.531 -29.688 18.984 1 66.88 90 VAL A CA 1
ATOM 688 C C . VAL A 1 90 ? 21.016 -28.234 18.953 1 66.88 90 VAL A C 1
ATOM 690 O O . VAL A 1 90 ? 22.078 -27.938 18.375 1 66.88 90 VAL A O 1
ATOM 693 N N . PRO A 1 91 ? 20.047 -27.297 19.391 1 69.38 91 PRO A N 1
ATOM 694 C CA . PRO A 1 91 ? 20.438 -25.891 19.359 1 69.38 91 PRO A CA 1
ATOM 695 C C . PRO A 1 91 ? 21.656 -25.594 20.219 1 69.38 91 PRO A C 1
ATOM 697 O O . PRO A 1 91 ? 21.891 -26.281 21.219 1 69.38 91 PRO A O 1
ATOM 700 N N . ASP A 1 92 ? 22.625 -24.844 19.719 1 67.44 92 ASP A N 1
ATOM 701 C CA . ASP A 1 92 ? 23.75 -24.328 20.5 1 67.44 92 ASP A CA 1
ATOM 702 C C . ASP A 1 92 ? 23.297 -23.172 21.391 1 67.44 92 ASP A C 1
ATOM 704 O O . ASP A 1 92 ? 22.938 -22.094 20.891 1 67.44 92 ASP A O 1
ATOM 708 N N . PHE A 1 93 ? 23.156 -23.469 22.734 1 71.88 93 PHE A N 1
ATOM 709 C CA . PHE A 1 93 ? 22.656 -22.484 23.688 1 71.88 93 PHE A CA 1
ATOM 710 C C . PHE A 1 93 ? 23.781 -21.547 24.125 1 71.88 93 PHE A C 1
ATOM 712 O O . PHE A 1 93 ? 23.562 -20.656 24.953 1 71.88 93 PHE A O 1
ATOM 719 N N . SER A 1 94 ? 24.922 -21.672 23.547 1 66.94 94 SER A N 1
ATOM 720 C CA . SER A 1 94 ? 26.062 -20.922 24.031 1 66.94 94 SER A CA 1
ATOM 721 C C . SER A 1 94 ? 25.906 -19.422 23.781 1 66.94 94 SER A C 1
ATOM 723 O O . SER A 1 94 ? 26.328 -18.594 24.578 1 66.94 94 SER A O 1
ATOM 725 N N . HIS A 1 95 ? 25.312 -19.016 22.766 1 68 95 HIS A N 1
ATOM 726 C CA . HIS A 1 95 ? 25.234 -17.609 22.422 1 68 95 HIS A CA 1
ATOM 727 C C . HIS A 1 95 ? 23.844 -17.047 22.672 1 68 95 HIS A C 1
ATOM 729 O O . HIS A 1 95 ? 23.516 -15.961 22.188 1 68 95 HIS A O 1
ATOM 735 N N . MET A 1 96 ? 23.141 -17.781 23.422 1 71.44 96 MET A N 1
ATOM 736 C CA . MET A 1 96 ? 21.75 -17.406 23.625 1 71.44 96 MET A CA 1
ATOM 737 C C . MET A 1 96 ? 21.641 -16.125 24.438 1 71.44 96 MET A C 1
ATOM 739 O O . MET A 1 96 ? 20.812 -15.266 24.156 1 71.44 96 MET A O 1
ATOM 743 N N . SER A 1 97 ? 22.5 -16.016 25.391 1 66.5 97 SER A N 1
ATOM 744 C CA . SER A 1 97 ? 22.438 -14.852 26.266 1 66.5 97 SER A CA 1
ATOM 745 C C . SER A 1 97 ? 22.781 -13.57 25.5 1 66.5 97 SER A C 1
ATOM 747 O O . SER A 1 97 ? 22.109 -12.555 25.656 1 66.5 97 SER A O 1
ATOM 749 N N . THR A 1 98 ? 23.812 -13.617 24.719 1 62.47 98 THR A N 1
ATOM 750 C CA . THR A 1 98 ? 24.219 -12.445 23.953 1 62.47 98 THR A CA 1
ATOM 751 C C . THR A 1 98 ? 23.156 -12.094 22.922 1 62.47 98 THR A C 1
ATOM 753 O O . THR A 1 98 ? 22.844 -10.914 22.719 1 62.47 98 THR A O 1
ATOM 756 N N . ALA A 1 99 ? 22.625 -13.133 22.359 1 65.06 99 ALA A N 1
ATOM 757 C CA . ALA A 1 99 ? 21.594 -12.898 21.344 1 65.06 99 ALA A CA 1
ATOM 758 C C . ALA A 1 99 ? 20.328 -12.312 21.953 1 65.06 99 ALA A C 1
ATOM 760 O O . ALA A 1 99 ? 19.688 -11.445 21.359 1 65.06 99 ALA A O 1
ATOM 761 N N . ALA A 1 100 ? 20.078 -12.742 23.141 1 64.69 100 ALA A N 1
ATOM 762 C CA . ALA A 1 100 ? 18.875 -12.273 23.828 1 64.69 100 ALA A CA 1
ATOM 763 C C . ALA A 1 100 ? 18.969 -10.789 24.141 1 64.69 100 ALA A C 1
ATOM 765 O O . ALA A 1 100 ? 17.969 -10.062 24.016 1 64.69 100 ALA A O 1
ATOM 766 N N . THR A 1 101 ? 20.172 -10.453 24.453 1 60.72 101 THR A N 1
ATOM 767 C CA . THR A 1 101 ? 20.328 -9.047 24.828 1 60.72 101 THR A CA 1
ATOM 768 C C . THR A 1 101 ? 20.438 -8.164 23.594 1 60.72 101 THR A C 1
ATOM 770 O O . THR A 1 101 ? 19.891 -7.062 23.562 1 60.72 101 THR A O 1
ATOM 773 N N . GLU A 1 102 ? 21.078 -8.695 22.625 1 57.91 102 GLU A N 1
ATOM 774 C CA . GLU A 1 102 ? 21.328 -7.875 21.438 1 57.91 102 GLU A CA 1
ATOM 775 C C . GLU A 1 102 ? 20.078 -7.75 20.578 1 57.91 102 GLU A C 1
ATOM 777 O O . GLU A 1 102 ? 19.859 -6.715 19.953 1 57.91 102 GLU A O 1
ATOM 782 N N . TYR A 1 103 ? 19.219 -8.812 20.734 1 62.94 103 TYR A N 1
ATOM 783 C CA . TYR A 1 103 ? 18.078 -8.82 19.828 1 62.94 103 TYR A CA 1
ATOM 784 C C . TYR A 1 103 ? 16.766 -8.719 20.609 1 62.94 103 TYR A C 1
ATOM 786 O O . TYR A 1 103 ? 15.695 -9.047 20.078 1 62.94 103 TYR A O 1
ATOM 794 N N . SER A 1 104 ? 16.875 -8.211 21.781 1 63.56 104 SER A N 1
ATOM 795 C CA . SER A 1 104 ? 15.703 -8.188 22.656 1 63.56 104 SER A CA 1
ATOM 796 C C . SER A 1 104 ? 14.594 -7.328 22.062 1 63.56 104 SER A C 1
ATOM 798 O O . SER A 1 104 ? 13.422 -7.719 22.078 1 63.56 104 SER A O 1
ATOM 800 N N . SER A 1 105 ? 14.969 -6.207 21.562 1 60.22 105 SER A N 1
ATOM 801 C CA . SER A 1 105 ? 13.945 -5.312 21.031 1 60.22 105 SER A CA 1
ATOM 802 C C . SER A 1 105 ? 13.25 -5.926 19.828 1 60.22 105 SER A C 1
ATOM 804 O O . SER A 1 105 ? 12.023 -5.84 19.703 1 60.22 105 SER A O 1
ATOM 806 N N . ILE A 1 106 ? 14.016 -6.586 19.094 1 60.5 106 ILE A N 1
ATOM 807 C CA . ILE A 1 106 ? 13.469 -7.188 17.875 1 60.5 106 ILE A CA 1
ATOM 808 C C . ILE A 1 106 ? 12.602 -8.391 18.234 1 60.5 106 ILE A C 1
ATOM 810 O O . ILE A 1 106 ? 11.539 -8.602 17.656 1 60.5 106 ILE A O 1
ATOM 814 N N . VAL A 1 107 ? 13.086 -9.031 19.297 1 68.69 107 VAL A N 1
ATOM 815 C CA . VAL A 1 107 ? 12.383 -10.242 19.703 1 68.69 107 VAL A CA 1
ATOM 816 C C . VAL A 1 107 ? 11.023 -9.875 20.281 1 68.69 107 VAL A C 1
ATOM 818 O O . VAL A 1 107 ? 10.023 -10.539 20 1 68.69 107 VAL A O 1
ATOM 821 N N . ILE A 1 108 ? 10.984 -8.812 20.984 1 67.94 108 ILE A N 1
ATOM 822 C CA . ILE A 1 108 ? 9.727 -8.391 21.609 1 67.94 108 ILE A CA 1
ATOM 823 C C . ILE A 1 108 ? 8.75 -7.945 20.516 1 67.94 108 ILE A C 1
ATOM 825 O O . ILE A 1 108 ? 7.562 -8.273 20.562 1 67.94 108 ILE A O 1
ATOM 829 N N . CYS A 1 109 ? 9.273 -7.348 19.656 1 64.19 109 CYS A N 1
ATOM 830 C CA . CYS A 1 109 ? 8.43 -6.875 18.562 1 64.19 109 CYS A CA 1
ATOM 831 C C . CYS A 1 109 ? 7.879 -8.039 17.75 1 64.19 109 CYS A C 1
ATOM 833 O O . CYS A 1 109 ? 6.699 -8.055 17.406 1 64.19 109 CYS A O 1
ATOM 835 N N . LEU A 1 110 ? 8.789 -8.953 17.547 1 68.31 110 LEU A N 1
ATOM 836 C CA . LEU A 1 110 ? 8.367 -10.125 16.781 1 68.31 110 LEU A CA 1
ATOM 837 C C . LEU A 1 110 ? 7.332 -10.93 17.547 1 68.31 110 LEU A C 1
ATOM 839 O O . LEU A 1 110 ? 6.391 -11.461 16.953 1 68.31 110 LEU A O 1
ATOM 843 N N . ALA A 1 111 ? 7.586 -10.992 18.797 1 73.69 111 ALA A N 1
ATOM 844 C CA . ALA A 1 111 ? 6.645 -11.727 19.641 1 73.69 111 ALA A CA 1
ATOM 845 C C . ALA A 1 111 ? 5.273 -11.055 19.656 1 73.69 111 ALA A C 1
ATOM 847 O O . ALA A 1 111 ? 4.242 -11.727 19.578 1 73.69 111 ALA A O 1
ATOM 848 N N . MET A 1 112 ? 5.266 -9.805 19.688 1 72 112 MET A N 1
ATOM 849 C CA . MET A 1 112 ? 4.008 -9.062 19.688 1 72 112 MET A CA 1
ATOM 850 C C . MET A 1 112 ? 3.307 -9.195 18.344 1 72 112 MET A C 1
ATOM 852 O O . MET A 1 112 ? 2.08 -9.312 18.281 1 72 112 MET A O 1
ATOM 856 N N . GLN A 1 113 ? 4.172 -9.195 17.406 1 69.31 113 GLN A N 1
ATOM 857 C CA . GLN A 1 113 ? 3.609 -9.406 16.062 1 69.31 113 GLN A CA 1
ATOM 858 C C . GLN A 1 113 ? 2.92 -10.766 15.969 1 69.31 113 GLN A C 1
ATOM 860 O O . GLN A 1 113 ? 1.84 -10.875 15.383 1 69.31 113 GLN A O 1
ATOM 865 N N . ASN A 1 114 ? 3.572 -11.656 16.516 1 75.81 114 ASN A N 1
ATOM 866 C CA . ASN A 1 114 ? 2.996 -13 16.516 1 75.81 114 ASN A CA 1
ATOM 867 C C . ASN A 1 114 ? 1.705 -13.062 17.328 1 75.81 114 ASN A C 1
ATOM 869 O O . ASN A 1 114 ? 0.75 -13.727 16.922 1 75.81 114 ASN A O 1
ATOM 873 N N . PHE A 1 115 ? 1.73 -12.328 18.375 1 78.31 115 PHE A N 1
ATOM 874 C CA . PHE A 1 115 ? 0.555 -12.281 19.234 1 78.31 115 PHE A CA 1
ATOM 875 C C . PHE A 1 115 ? -0.628 -11.664 18.5 1 78.31 115 PHE A C 1
ATOM 877 O O . PHE A 1 115 ? -1.725 -12.227 18.5 1 78.31 115 PHE A O 1
ATOM 884 N N . ILE A 1 116 ? -0.36 -10.594 17.906 1 72 116 ILE A N 1
ATOM 885 C CA . ILE A 1 116 ? -1.418 -9.883 17.188 1 72 116 ILE A CA 1
ATOM 886 C C . ILE A 1 116 ? -1.872 -10.711 15.984 1 72 116 ILE A C 1
ATOM 888 O O . ILE A 1 116 ? -3.066 -10.781 15.688 1 72 116 ILE A O 1
ATOM 892 N N . GLY A 1 117 ? -0.874 -11.266 15.32 1 73.81 117 GLY A N 1
ATOM 893 C CA . GLY A 1 117 ? -1.204 -12.125 14.195 1 73.81 117 GLY A CA 1
ATOM 894 C C . GLY A 1 117 ? -2.09 -13.297 14.57 1 73.81 117 GLY A C 1
ATOM 895 O O . GLY A 1 117 ? -3.078 -13.586 13.891 1 73.81 117 GLY A O 1
ATOM 896 N N . THR A 1 118 ? -1.749 -13.93 15.641 1 79.62 118 THR A N 1
ATOM 897 C CA . THR A 1 118 ? -2.531 -15.07 16.109 1 79.62 118 THR A CA 1
ATOM 898 C C . THR A 1 118 ? -3.934 -14.625 16.516 1 79.62 118 THR A C 1
ATOM 900 O O . THR A 1 118 ? -4.918 -15.305 16.219 1 79.62 118 THR A O 1
ATOM 903 N N . TYR A 1 119 ? -3.965 -13.523 17.109 1 78.62 119 TYR A N 1
ATOM 904 C CA . TYR A 1 119 ? -5.262 -13 17.516 1 78.62 119 TYR A CA 1
ATOM 905 C C . TYR A 1 119 ? -6.117 -12.656 16.297 1 78.62 119 TYR A C 1
ATOM 907 O O . TYR A 1 119 ? -7.316 -12.945 16.266 1 78.62 119 TYR A O 1
ATOM 915 N N . SER A 1 120 ? -5.473 -12.055 15.383 1 73.38 120 SER A N 1
ATOM 916 C CA . SER A 1 120 ? -6.18 -11.695 14.164 1 73.38 120 SER A CA 1
ATOM 917 C C . SER A 1 120 ? -6.695 -12.93 13.438 1 73.38 120 SER A C 1
ATOM 919 O O . SER A 1 120 ? -7.785 -12.914 12.859 1 73.38 120 SER A O 1
ATOM 921 N N . CYS A 1 121 ? -5.93 -13.922 13.406 1 76.81 121 CYS A N 1
ATOM 922 C CA . CYS A 1 121 ? -6.344 -15.172 12.766 1 76.81 121 CYS A CA 1
ATOM 923 C C . CYS A 1 121 ? -7.523 -15.797 13.5 1 76.81 121 CYS A C 1
ATOM 925 O O . CYS A 1 121 ? -8.406 -16.375 12.875 1 76.81 121 CYS A O 1
ATOM 927 N N . ASN A 1 122 ? -7.504 -15.68 14.812 1 79.31 122 ASN A N 1
ATOM 928 C CA . ASN A 1 122 ? -8.617 -16.172 15.609 1 79.31 122 ASN A CA 1
ATOM 929 C C . ASN A 1 122 ? -9.914 -15.422 15.289 1 79.31 122 ASN A C 1
ATOM 931 O O . ASN A 1 122 ? -10.977 -16.031 15.188 1 79.31 122 ASN A O 1
ATOM 935 N N . ILE A 1 123 ? -9.773 -14.156 15.133 1 74.19 123 ILE A N 1
ATOM 936 C CA . ILE A 1 123 ? -10.93 -13.328 14.805 1 74.19 123 ILE A CA 1
ATOM 937 C C . ILE A 1 123 ? -11.438 -13.688 13.406 1 74.19 123 ILE A C 1
ATOM 939 O O . ILE A 1 123 ? -12.641 -13.781 13.18 1 74.19 123 ILE A O 1
ATOM 943 N N . SER A 1 124 ? -10.461 -13.875 12.562 1 70.06 124 SER A N 1
ATOM 944 C CA . SER A 1 124 ? -10.82 -14.242 11.195 1 70.06 124 SER A CA 1
ATOM 945 C C . SER A 1 124 ? -11.547 -15.586 11.164 1 70.06 124 SER A C 1
ATOM 947 O O . SER A 1 124 ? -12.5 -15.758 10.398 1 70.06 124 SER A O 1
ATOM 949 N N . ALA A 1 125 ? -11.117 -16.516 11.945 1 76.12 125 ALA A N 1
ATOM 950 C CA . ALA A 1 125 ? -11.758 -17.828 12.031 1 76.12 125 ALA A CA 1
ATOM 951 C C . ALA A 1 125 ? -13.172 -17.703 12.602 1 76.12 125 ALA A C 1
ATOM 953 O O . ALA A 1 125 ? -14.086 -18.406 12.164 1 76.12 125 ALA A O 1
ATOM 954 N N . ARG A 1 126 ? -13.305 -16.797 13.531 1 76.25 126 ARG A N 1
ATOM 955 C CA . ARG A 1 126 ? -14.609 -16.578 14.156 1 76.25 126 ARG A CA 1
ATOM 956 C C . ARG A 1 126 ? -15.609 -16.031 13.141 1 76.25 126 ARG A C 1
ATOM 958 O O . ARG A 1 126 ? -16.812 -16.312 13.234 1 76.25 126 ARG A O 1
ATOM 965 N N . ARG A 1 127 ? -15.102 -15.398 12.219 1 68.38 127 ARG A N 1
ATOM 966 C CA . ARG A 1 127 ? -15.953 -14.766 11.211 1 68.38 127 ARG A CA 1
ATOM 967 C C . ARG A 1 127 ? -16.578 -15.812 10.289 1 68.38 127 ARG A C 1
ATOM 969 O O . ARG A 1 127 ? -17.641 -15.578 9.719 1 68.38 127 ARG A O 1
ATOM 976 N N . VAL A 1 128 ? -15.906 -16.938 10.203 1 68.31 128 VAL A N 1
ATOM 977 C CA . VAL A 1 128 ? -16.438 -17.984 9.344 1 68.31 128 VAL A CA 1
ATOM 978 C C . VAL A 1 128 ? -17.109 -19.062 10.203 1 68.31 128 VAL A C 1
ATOM 980 O O . VAL A 1 128 ? -17.422 -20.156 9.719 1 68.31 128 VAL A O 1
ATOM 983 N N . GLY A 1 129 ? -17.266 -18.859 11.477 1 71.62 129 GLY A N 1
ATOM 984 C CA . GLY A 1 129 ? -18.109 -19.703 12.32 1 71.62 129 GLY A CA 1
ATOM 985 C C . GLY A 1 129 ? -17.312 -20.578 13.273 1 71.62 129 GLY A C 1
ATOM 986 O O . GLY A 1 129 ? -17.891 -21.391 13.992 1 71.62 129 GLY A O 1
ATOM 987 N N . ASP A 1 130 ? -16.062 -20.547 13.234 1 79.62 130 ASP A N 1
ATOM 988 C CA . ASP A 1 130 ? -15.242 -21.359 14.133 1 79.62 130 ASP A CA 1
ATOM 989 C C . ASP A 1 130 ? -14.719 -20.531 15.297 1 79.62 130 ASP A C 1
ATOM 991 O O . ASP A 1 130 ? -14.039 -19.516 15.102 1 79.62 130 ASP A O 1
ATOM 995 N N . ARG A 1 131 ? -15.094 -20.969 16.453 1 81.06 131 ARG A N 1
ATOM 996 C CA . ARG A 1 131 ? -14.68 -20.219 17.641 1 81.06 131 ARG A CA 1
ATOM 997 C C . ARG A 1 131 ? -13.555 -20.953 18.375 1 81.06 131 ARG A C 1
ATOM 999 O O . ARG A 1 131 ? -13.727 -22.078 18.812 1 81.06 131 ARG A O 1
ATOM 1006 N N . TYR A 1 132 ? -12.508 -20.375 18.344 1 82.06 132 TYR A N 1
ATOM 1007 C CA . TYR A 1 132 ? -11.352 -20.859 19.094 1 82.06 132 TYR A CA 1
ATOM 1008 C C . TYR A 1 132 ? -11.008 -19.906 20.234 1 82.06 132 TYR A C 1
ATOM 1010 O O . TYR A 1 132 ? -11.234 -18.703 20.125 1 82.06 132 TYR A O 1
ATOM 1018 N N . SER A 1 133 ? -10.57 -20.5 21.328 1 85.31 133 SER A N 1
ATOM 1019 C CA . SER A 1 133 ? -10.117 -19.672 22.438 1 85.31 133 SER A CA 1
ATOM 1020 C C . SER A 1 133 ? -8.805 -18.969 22.094 1 85.31 133 SER A C 1
ATOM 1022 O O . SER A 1 133 ? -7.805 -19.609 21.797 1 85.31 133 SER A O 1
ATOM 1024 N N . PRO A 1 134 ? -8.844 -17.641 22.094 1 84 134 PRO A N 1
ATOM 1025 C CA . PRO A 1 134 ? -7.609 -16.906 21.797 1 84 134 PRO A CA 1
ATOM 1026 C C . PRO A 1 134 ? -6.469 -17.266 22.75 1 84 134 PRO A C 1
ATOM 1028 O O . PRO A 1 134 ? -5.324 -17.406 22.312 1 84 134 PRO A O 1
ATOM 1031 N N . MET A 1 135 ? -6.809 -17.484 23.984 1 85.81 135 MET A N 1
ATOM 1032 C CA . MET A 1 135 ? -5.793 -17.812 24.984 1 85.81 135 MET A CA 1
ATOM 1033 C C . MET A 1 135 ? -5.141 -19.156 24.672 1 85.81 135 MET A C 1
ATOM 1035 O O . MET A 1 135 ? -3.914 -19.266 24.688 1 85.81 135 MET A O 1
ATOM 1039 N N . GLU A 1 136 ? -5.938 -20.062 24.469 1 87.38 136 GLU A N 1
ATOM 1040 C CA . GLU A 1 136 ? -5.418 -21.406 24.156 1 87.38 136 GLU A CA 1
ATOM 1041 C C . GLU A 1 136 ? -4.57 -21.391 22.891 1 87.38 136 GLU A C 1
ATOM 1043 O O . GLU A 1 136 ? -3.533 -22.047 22.828 1 87.38 136 GLU A O 1
ATOM 1048 N N . SER A 1 137 ? -5.059 -20.641 21.922 1 87 137 SER A N 1
ATOM 1049 C CA . SER A 1 137 ? -4.336 -20.562 20.656 1 87 137 SER A CA 1
ATOM 1050 C C . SER A 1 137 ? -2.971 -19.906 20.828 1 87 137 SER A C 1
ATOM 1052 O O . SER A 1 137 ? -1.979 -20.344 20.25 1 87 137 SER A O 1
ATOM 1054 N N . MET A 1 138 ? -2.959 -18.906 21.641 1 87.31 138 MET A N 1
ATOM 1055 C CA . MET A 1 138 ? -1.714 -18.188 21.875 1 87.31 138 MET A CA 1
ATOM 1056 C C . MET A 1 138 ? -0.729 -19.031 22.672 1 87.31 138 MET A C 1
ATOM 1058 O O . MET A 1 138 ? 0.474 -19.016 22.406 1 87.31 138 MET A O 1
ATOM 1062 N N . ILE A 1 139 ? -1.219 -19.734 23.625 1 87.81 139 ILE A N 1
ATOM 1063 C CA . ILE A 1 139 ? -0.361 -20.578 24.469 1 87.81 139 ILE A CA 1
ATOM 1064 C C . ILE A 1 139 ? 0.235 -21.703 23.625 1 87.81 139 ILE A C 1
ATOM 1066 O O . ILE A 1 139 ? 1.431 -21.984 23.719 1 87.81 139 ILE A O 1
ATOM 1070 N N . VAL A 1 140 ? -0.575 -22.312 22.875 1 87.12 140 VAL A N 1
ATOM 1071 C CA . VAL A 1 140 ? -0.107 -23.422 22.047 1 87.12 140 VAL A CA 1
ATOM 1072 C C . VAL A 1 140 ? 0.906 -22.906 21.031 1 87.12 140 VAL A C 1
ATOM 1074 O O . VAL A 1 140 ? 1.914 -23.562 20.766 1 87.12 140 VAL A O 1
ATOM 1077 N N . ASP A 1 141 ? 0.582 -21.812 20.391 1 87.25 141 ASP A N 1
ATOM 1078 C CA . ASP A 1 141 ? 1.492 -21.188 19.438 1 87.25 141 ASP A CA 1
ATOM 1079 C C . ASP A 1 141 ? 2.848 -20.906 20.078 1 87.25 141 ASP A C 1
ATOM 1081 O O . ASP A 1 141 ? 3.893 -21.219 19.516 1 87.25 141 ASP A O 1
ATOM 1085 N N . SER A 1 142 ? 2.779 -20.266 21.281 1 87.06 142 SER A N 1
ATOM 1086 C CA . SER A 1 142 ? 4.012 -19.906 21.984 1 87.06 142 SER A CA 1
ATOM 1087 C C . SER A 1 142 ? 4.766 -21.141 22.438 1 87.06 142 SER A C 1
ATOM 1089 O O . SER A 1 142 ? 5.996 -21.188 22.375 1 87.06 142 SER A O 1
ATOM 1091 N N . LEU A 1 143 ? 4.098 -22.109 22.938 1 88.06 143 LEU A N 1
ATOM 1092 C CA . LEU A 1 143 ? 4.727 -23.344 23.359 1 88.06 143 LEU A CA 1
ATOM 1093 C C . LEU A 1 143 ? 5.352 -24.078 22.172 1 88.06 143 LEU A C 1
ATOM 1095 O O . LEU A 1 143 ? 6.422 -24.672 22.312 1 88.06 143 LEU A O 1
ATOM 1099 N N . GLY A 1 144 ? 4.602 -24.094 21.172 1 87.25 144 GLY A N 1
ATOM 1100 C CA . GLY A 1 144 ? 5.16 -24.688 19.969 1 87.25 144 GLY A CA 1
ATOM 1101 C C . GLY A 1 144 ? 6.461 -24.031 19.531 1 87.25 144 GLY A C 1
ATOM 1102 O O . GLY A 1 144 ? 7.41 -24.734 19.172 1 87.25 144 GLY A O 1
ATOM 1103 N N . SER A 1 145 ? 6.516 -22.734 19.547 1 86.44 145 SER A N 1
ATOM 1104 C CA . SER A 1 145 ? 7.719 -22 19.188 1 86.44 145 SER A CA 1
ATOM 1105 C C . SER A 1 145 ? 8.867 -22.312 20.125 1 86.44 145 SER A C 1
ATOM 1107 O O . SER A 1 145 ? 10.023 -22.438 19.703 1 86.44 145 SER A O 1
ATOM 1109 N N . MET A 1 146 ? 8.508 -22.469 21.406 1 85.56 146 MET A N 1
ATOM 1110 C CA . MET A 1 146 ? 9.531 -22.766 22.406 1 85.56 146 MET A CA 1
ATOM 1111 C C . MET A 1 146 ? 10.102 -24.172 22.188 1 85.56 146 MET A C 1
ATOM 1113 O O . MET A 1 146 ? 11.32 -24.359 22.219 1 85.56 146 MET A O 1
ATOM 1117 N N . ILE A 1 147 ? 9.25 -25.094 21.984 1 86.06 147 ILE A N 1
ATOM 1118 C CA . ILE A 1 147 ? 9.68 -26.469 21.766 1 86.06 147 ILE A CA 1
ATOM 1119 C C . ILE A 1 147 ? 10.508 -26.547 20.484 1 86.06 147 ILE A C 1
ATOM 1121 O O . ILE A 1 147 ? 11.531 -27.234 20.438 1 86.06 147 ILE A O 1
ATOM 1125 N N . GLY A 1 148 ? 10.016 -25.875 19.484 1 84.06 148 GLY A N 1
ATOM 1126 C CA . GLY A 1 148 ? 10.773 -25.828 18.25 1 84.06 148 GLY A CA 1
ATOM 1127 C C . GLY A 1 148 ? 12.164 -25.234 18.422 1 84.06 148 GLY A C 1
ATOM 1128 O O . GLY A 1 148 ? 13.141 -25.766 17.875 1 84.06 148 GLY A O 1
ATOM 1129 N N . ALA A 1 149 ? 12.219 -24.172 19.125 1 81.06 149 ALA A N 1
ATOM 1130 C CA . ALA A 1 149 ? 13.508 -23.516 19.375 1 81.06 149 ALA A CA 1
ATOM 1131 C C . ALA A 1 149 ? 14.453 -24.438 20.141 1 81.06 149 ALA A C 1
ATOM 1133 O O . ALA A 1 149 ? 15.656 -24.453 19.875 1 81.06 149 ALA A O 1
ATOM 1134 N N . LEU A 1 150 ? 13.93 -25.156 21.062 1 81.44 150 LEU A N 1
ATOM 1135 C CA . LEU A 1 150 ? 14.734 -26.078 21.859 1 81.44 150 LEU A CA 1
ATOM 1136 C C . LEU A 1 150 ? 15.242 -27.234 21 1 81.44 150 LEU A C 1
ATOM 1138 O O . LEU A 1 150 ? 16.266 -27.844 21.312 1 81.44 150 LEU A O 1
ATOM 1142 N N . LEU A 1 151 ? 14.508 -27.422 19.938 1 79.88 151 LEU A N 1
ATOM 1143 C CA . LEU A 1 151 ? 14.906 -28.516 19.047 1 79.88 151 LEU A CA 1
ATOM 1144 C C . LEU A 1 151 ? 15.703 -27.969 17.859 1 79.88 151 LEU A C 1
ATOM 1146 O O . LEU A 1 151 ? 15.984 -28.703 16.922 1 79.88 151 LEU A O 1
ATOM 1150 N N . GLY A 1 152 ? 15.945 -26.672 17.859 1 74.44 152 GLY A N 1
ATOM 1151 C CA . GLY A 1 152 ? 16.844 -26.094 16.859 1 74.44 152 GLY A CA 1
ATOM 1152 C C . GLY A 1 152 ? 16.125 -25.391 15.742 1 74.44 152 GLY A C 1
ATOM 1153 O O . GLY A 1 152 ? 16.734 -24.969 14.758 1 74.44 152 GLY A O 1
ATOM 1154 N N . SER A 1 153 ? 14.883 -25.266 15.852 1 76.31 153 SER A N 1
ATOM 1155 C CA . SER A 1 153 ? 14.148 -24.578 14.789 1 76.31 153 SER A CA 1
ATOM 1156 C C . SER A 1 153 ? 14.367 -23.062 14.867 1 76.31 153 SER A C 1
ATOM 1158 O O . SER A 1 153 ? 14.234 -22.469 15.938 1 76.31 153 SER A O 1
ATOM 1160 N N . PRO A 1 154 ? 14.812 -22.5 13.758 1 73.12 154 PRO A N 1
ATOM 1161 C CA . PRO A 1 154 ? 14.984 -21.047 13.758 1 73.12 154 PRO A CA 1
ATOM 1162 C C . PRO A 1 154 ? 13.672 -20.297 13.531 1 73.12 154 PRO A C 1
ATOM 1164 O O . PRO A 1 154 ? 13.648 -19.062 13.586 1 73.12 154 PRO A O 1
ATOM 1167 N N . TYR A 1 155 ? 12.602 -21.078 13.352 1 73.69 155 TYR A N 1
ATOM 1168 C CA . TYR A 1 155 ? 11.336 -20.422 13.016 1 73.69 155 TYR A CA 1
ATOM 1169 C C . TYR A 1 155 ? 10.328 -20.578 14.148 1 73.69 155 TYR A C 1
ATOM 1171 O O . TYR A 1 155 ? 10.289 -21.625 14.812 1 73.69 155 TYR A O 1
ATOM 1179 N N . GLY A 1 156 ? 9.617 -19.516 14.383 1 74.06 156 GLY A N 1
ATOM 1180 C CA . GLY A 1 156 ? 8.492 -19.609 15.297 1 74.06 156 GLY A CA 1
ATOM 1181 C C . GLY A 1 156 ? 7.254 -20.203 14.656 1 74.06 156 GLY A C 1
ATOM 1182 O O . GLY A 1 156 ? 7.16 -20.297 13.438 1 74.06 156 GLY A O 1
ATOM 1183 N N . THR A 1 157 ? 6.457 -20.891 15.547 1 74.19 157 THR A N 1
ATOM 1184 C CA . THR A 1 157 ? 5.199 -21.438 15.055 1 74.19 157 THR A CA 1
ATOM 1185 C C . THR A 1 157 ? 4.086 -20.406 15.133 1 74.19 157 THR A C 1
ATOM 1187 O O . THR A 1 157 ? 4.203 -19.422 15.867 1 74.19 157 THR A O 1
ATOM 1190 N N . THR A 1 158 ? 3.262 -20.406 14.141 1 72.38 158 THR A N 1
ATOM 1191 C CA . THR A 1 158 ? 2.088 -19.547 14.164 1 72.38 158 THR A CA 1
ATOM 1192 C C . THR A 1 158 ? 0.86 -20.281 13.641 1 72.38 158 THR A C 1
ATOM 1194 O O . THR A 1 158 ? 0.958 -21.422 13.211 1 72.38 158 THR A O 1
ATOM 1197 N N . ILE A 1 159 ? -0.262 -19.688 13.953 1 76.94 159 ILE A N 1
ATOM 1198 C CA . ILE A 1 159 ? -1.508 -20.25 13.453 1 76.94 159 ILE A CA 1
ATOM 1199 C C . ILE A 1 159 ? -1.613 -20 11.945 1 76.94 159 ILE A C 1
ATOM 1201 O O . ILE A 1 159 ? -1.07 -19.016 11.438 1 76.94 159 ILE A O 1
ATOM 1205 N N . TYR A 1 160 ? -2.164 -20.922 11.289 1 69.44 160 TYR A N 1
ATOM 1206 C CA . TYR A 1 160 ? -2.301 -20.844 9.844 1 69.44 160 TYR A CA 1
ATOM 1207 C C . TYR A 1 160 ? -3.182 -19.656 9.445 1 69.44 160 TYR A C 1
ATOM 1209 O O . TYR A 1 160 ? -4.289 -19.5 9.969 1 69.44 160 TYR A O 1
ATOM 1217 N N . ILE A 1 161 ? -2.516 -18.891 8.555 1 67.12 161 ILE A N 1
ATOM 1218 C CA . ILE A 1 161 ? -3.273 -17.766 8 1 67.12 161 ILE A CA 1
ATOM 1219 C C . ILE A 1 161 ? -4.215 -18.266 6.906 1 67.12 161 ILE A C 1
ATOM 1221 O O . ILE A 1 161 ? -3.869 -19.188 6.152 1 67.12 161 ILE A O 1
ATOM 1225 N N . GLY A 1 162 ? -5.406 -17.812 6.789 1 63.81 162 GLY A N 1
ATOM 1226 C CA . GLY A 1 162 ? -6.281 -18.109 5.668 1 63.81 162 GLY A CA 1
ATOM 1227 C C . GLY A 1 162 ? -7.395 -19.078 6.027 1 63.81 162 GLY A C 1
ATOM 1228 O O . GLY A 1 162 ? -7.91 -19.797 5.164 1 63.81 162 GLY A O 1
ATOM 1229 N N . HIS A 1 163 ? -7.648 -19.125 7.316 1 70.88 163 HIS A N 1
ATOM 1230 C CA . HIS A 1 163 ? -8.742 -19.969 7.777 1 70.88 163 HIS A CA 1
ATOM 1231 C C . HIS A 1 163 ? -10.016 -19.703 6.984 1 70.88 163 HIS A C 1
ATOM 1233 O O . HIS A 1 163 ? -10.75 -20.625 6.641 1 70.88 163 HIS A O 1
ATOM 1239 N N . VAL A 1 164 ? -10.164 -18.562 6.59 1 66.06 164 VAL A N 1
ATOM 1240 C CA . VAL A 1 164 ? -11.383 -18.125 5.918 1 66.06 164 VAL A CA 1
ATOM 1241 C C . VAL A 1 164 ? -11.406 -18.656 4.488 1 66.06 164 VAL A C 1
ATOM 1243 O O . VAL A 1 164 ? -12.477 -18.859 3.906 1 66.06 164 VAL A O 1
ATOM 1246 N N . VAL A 1 165 ? -10.242 -18.906 4.004 1 63.28 165 VAL A N 1
ATOM 1247 C CA . VAL A 1 165 ? -10.148 -19.359 2.625 1 63.28 165 VAL A CA 1
ATOM 1248 C C . VAL A 1 165 ? -10.141 -20.891 2.594 1 63.28 165 VAL A C 1
ATOM 1250 O O . VAL A 1 165 ? -10.766 -21.5 1.721 1 63.28 165 VAL A O 1
ATOM 1253 N N . TYR A 1 166 ? -9.539 -21.516 3.551 1 70.06 166 TYR A N 1
ATOM 1254 C CA . TYR A 1 166 ? -9.32 -22.953 3.52 1 70.06 166 TYR A CA 1
ATOM 1255 C C . TYR A 1 166 ? -10.562 -23.703 3.977 1 70.06 166 TYR A C 1
ATOM 1257 O O . TYR A 1 166 ? -10.828 -24.812 3.512 1 70.06 166 TYR A O 1
ATOM 1265 N N . LYS A 1 167 ? -11.289 -23.125 4.828 1 71.81 167 LYS A N 1
ATOM 1266 C CA . LYS A 1 167 ? -12.461 -23.828 5.348 1 71.81 167 LYS A CA 1
ATOM 1267 C C . LYS A 1 167 ? -13.469 -24.109 4.238 1 71.81 167 LYS A C 1
ATOM 1269 O O . LYS A 1 167 ? -13.914 -25.25 4.074 1 71.81 167 LYS A O 1
ATOM 1274 N N . PRO A 1 168 ? -13.734 -23.016 3.52 1 64.12 168 PRO A N 1
ATOM 1275 C CA . PRO A 1 168 ? -14.68 -23.297 2.443 1 64.12 168 PRO A CA 1
ATOM 1276 C C . PRO A 1 168 ? -14.148 -24.312 1.437 1 64.12 168 PRO A C 1
ATOM 1278 O O . PRO A 1 168 ? -14.93 -24.953 0.727 1 64.12 168 PRO A O 1
ATOM 1281 N N . MET A 1 169 ? -12.852 -24.5 1.399 1 63.94 169 MET A N 1
ATOM 1282 C CA . MET A 1 169 ? -12.227 -25.453 0.485 1 63.94 169 MET A CA 1
ATOM 1283 C C . MET A 1 169 ? -12.305 -26.875 1.041 1 63.94 169 MET A C 1
ATOM 1285 O O . MET A 1 169 ? -11.945 -27.828 0.355 1 63.94 169 MET A O 1
ATOM 1289 N N . GLY A 1 170 ? -12.781 -27.016 2.271 1 64.12 170 GLY A N 1
ATOM 1290 C CA . GLY A 1 170 ? -13 -28.344 2.855 1 64.12 170 GLY A CA 1
ATOM 1291 C C . GLY A 1 170 ? -11.883 -28.766 3.781 1 64.12 170 GLY A C 1
ATOM 1292 O O . GLY A 1 170 ? -11.766 -29.953 4.121 1 64.12 170 GLY A O 1
ATOM 1293 N N . ALA A 1 171 ? -11.086 -27.812 4.016 1 68.56 171 ALA A N 1
ATOM 1294 C CA . ALA A 1 171 ? -9.961 -28.172 4.879 1 68.56 171 ALA A CA 1
ATOM 1295 C C . ALA A 1 171 ? -10.438 -28.516 6.289 1 68.56 171 ALA A C 1
ATOM 1297 O O . ALA A 1 171 ? -11.312 -27.828 6.832 1 68.56 171 ALA A O 1
ATOM 1298 N N . THR A 1 172 ? -10.094 -29.766 6.781 1 72.62 172 THR A N 1
ATOM 1299 C CA . THR A 1 172 ? -10.438 -30.203 8.133 1 72.62 172 THR A CA 1
ATOM 1300 C C . THR A 1 172 ? -9.18 -30.312 8.992 1 72.62 172 THR A C 1
ATOM 1302 O O . THR A 1 172 ? -8.086 -29.969 8.555 1 72.62 172 THR A O 1
ATOM 1305 N N . ARG A 1 173 ? -9.344 -30.719 10.242 1 73 173 ARG A N 1
ATOM 1306 C CA . ARG A 1 173 ? -8.242 -30.891 11.195 1 73 173 ARG A CA 1
ATOM 1307 C C . ARG A 1 173 ? -7.207 -31.875 10.664 1 73 173 ARG A C 1
ATOM 1309 O O . ARG A 1 173 ? -6.012 -31.734 10.945 1 73 173 ARG A O 1
ATOM 1316 N N . GLY A 1 174 ? -7.715 -32.688 9.984 1 72.56 174 GLY A N 1
ATOM 1317 C CA . GLY A 1 174 ? -6.828 -33.719 9.422 1 72.56 174 GLY A CA 1
ATOM 1318 C C . GLY A 1 174 ? -5.809 -33.125 8.461 1 72.56 174 GLY A C 1
ATOM 1319 O O . GLY A 1 174 ? -4.672 -33.625 8.391 1 72.56 174 GLY A O 1
ATOM 1320 N N . TYR A 1 175 ? -6.141 -32.125 7.863 1 73.69 175 TYR A N 1
ATOM 1321 C CA . TYR A 1 175 ? -5.23 -31.484 6.914 1 73.69 175 TYR A CA 1
ATOM 1322 C C . TYR A 1 175 ? -4.02 -30.906 7.629 1 73.69 175 TYR A C 1
ATOM 1324 O O . TYR A 1 175 ? -2.885 -31.062 7.168 1 73.69 175 TYR A O 1
ATOM 1332 N N . SER A 1 176 ? -4.281 -30.344 8.719 1 75.88 176 SER A N 1
ATOM 1333 C CA . SER A 1 176 ? -3.189 -29.75 9.477 1 75.88 176 SER A CA 1
ATOM 1334 C C . SER A 1 176 ? -2.25 -30.812 10.039 1 75.88 176 SER A C 1
ATOM 1336 O O . SER A 1 176 ? -1.032 -30.625 10.047 1 75.88 176 SER A O 1
ATOM 1338 N N . LEU A 1 177 ? -2.865 -31.844 10.484 1 80.62 177 LEU A N 1
ATOM 1339 C CA . LEU A 1 177 ? -2.053 -32.938 11.031 1 80.62 177 LEU A CA 1
ATOM 1340 C C . LEU A 1 177 ? -1.216 -33.594 9.938 1 80.62 177 LEU A C 1
ATOM 1342 O O . LEU A 1 177 ? -0.038 -33.875 10.148 1 80.62 177 LEU A O 1
ATOM 1346 N N . LEU A 1 178 ? -1.856 -33.781 8.875 1 81.06 178 LEU A N 1
ATOM 1347 C CA . LEU A 1 178 ? -1.147 -34.406 7.762 1 81.06 178 LEU A CA 1
ATOM 1348 C C . LEU A 1 178 ? -0.019 -33.5 7.266 1 81.06 178 LEU A C 1
ATOM 1350 O O . LEU A 1 178 ? 1.063 -34 6.93 1 81.06 178 LEU A O 1
ATOM 1354 N N . ASN A 1 179 ? -0.237 -32.281 7.219 1 81.06 179 ASN A N 1
ATOM 1355 C CA . ASN A 1 179 ? 0.784 -31.312 6.797 1 81.06 179 ASN A CA 1
ATOM 1356 C C . ASN A 1 179 ? 1.976 -31.312 7.75 1 81.06 179 ASN A C 1
ATOM 1358 O O . ASN A 1 179 ? 3.127 -31.297 7.312 1 81.06 179 ASN A O 1
ATOM 1362 N N . SER A 1 180 ? 1.639 -31.312 9.016 1 82.06 180 SER A N 1
ATOM 1363 C CA . SER A 1 180 ? 2.705 -31.312 10.016 1 82.06 180 SER A CA 1
ATOM 1364 C C . SER A 1 180 ? 3.553 -32.594 9.898 1 82.06 180 SER A C 1
ATOM 1366 O O . SER A 1 180 ? 4.781 -32.531 10.016 1 82.06 180 SER A O 1
ATOM 1368 N N . LEU A 1 181 ? 2.938 -33.656 9.703 1 85 181 LEU A N 1
ATOM 1369 C CA . LEU A 1 181 ? 3.652 -34.938 9.578 1 85 181 LEU A CA 1
ATOM 1370 C C . LEU A 1 181 ? 4.508 -34.938 8.312 1 85 181 LEU A C 1
ATOM 1372 O O . LEU A 1 181 ? 5.641 -35.438 8.336 1 85 181 LEU A O 1
ATOM 1376 N N . LEU A 1 182 ? 3.953 -34.469 7.316 1 85.19 182 LEU A N 1
ATOM 1377 C CA . LEU A 1 182 ? 4.684 -34.438 6.055 1 85.19 182 LEU A CA 1
ATOM 1378 C C . LEU A 1 182 ? 5.922 -33.531 6.176 1 85.19 182 LEU A C 1
ATOM 1380 O O . LEU A 1 182 ? 7.004 -33.906 5.719 1 85.19 182 LEU A O 1
ATOM 1384 N N . TRP A 1 183 ? 5.781 -32.469 6.84 1 83.75 183 TRP A N 1
ATOM 1385 C CA . TRP A 1 183 ? 6.906 -31.562 6.992 1 83.75 183 TRP A CA 1
ATOM 1386 C C . TRP A 1 183 ? 7.961 -32.125 7.926 1 83.75 183 TRP A C 1
ATOM 1388 O O . TRP A 1 183 ? 9.156 -31.906 7.738 1 83.75 183 TRP A O 1
ATOM 1398 N N . LEU A 1 184 ? 7.477 -32.875 8.891 1 82.56 184 LEU A N 1
ATOM 1399 C CA . LEU A 1 184 ? 8.414 -33.562 9.758 1 82.56 184 LEU A CA 1
ATOM 1400 C C . LEU A 1 184 ? 9.258 -34.562 8.969 1 82.56 184 LEU A C 1
ATOM 1402 O O . LEU A 1 184 ? 10.477 -34.594 9.117 1 82.56 184 LEU A O 1
ATOM 1406 N N . VAL A 1 185 ? 8.578 -35.25 8.141 1 85.38 185 VAL A N 1
ATOM 1407 C CA . VAL A 1 185 ? 9.266 -36.25 7.34 1 85.38 185 VAL A CA 1
ATOM 1408 C C . VAL A 1 185 ? 10.203 -35.594 6.344 1 85.38 185 VAL A C 1
ATOM 1410 O O . VAL A 1 185 ? 11.352 -36 6.164 1 85.38 185 VAL A O 1
ATOM 1413 N N . PHE A 1 186 ? 9.75 -34.531 5.758 1 85.75 186 PHE A N 1
ATOM 1414 C CA . PHE A 1 186 ? 10.555 -33.812 4.793 1 85.75 186 PHE A CA 1
ATOM 1415 C C . PHE A 1 186 ? 11.797 -33.219 5.461 1 85.75 186 PHE A C 1
ATOM 1417 O O . PHE A 1 186 ? 12.883 -33.219 4.875 1 85.75 186 PHE A O 1
ATOM 1424 N N . GLY A 1 187 ? 11.617 -32.75 6.629 1 81.31 187 GLY A N 1
ATOM 1425 C CA . GLY A 1 187 ? 12.727 -32.156 7.359 1 81.31 187 GLY A CA 1
ATOM 1426 C C . GLY A 1 187 ? 13.734 -33.156 7.852 1 81.31 187 GLY A C 1
ATOM 1427 O O . GLY A 1 187 ? 14.945 -32.938 7.766 1 81.31 187 GLY A O 1
ATOM 1428 N N . LEU A 1 188 ? 13.242 -34.281 8.305 1 83.31 188 LEU A N 1
ATOM 1429 C CA . LEU A 1 188 ? 14.109 -35.312 8.875 1 83.31 188 LEU A CA 1
ATOM 1430 C C . LEU A 1 188 ? 14.93 -36 7.789 1 83.31 188 LEU A C 1
ATOM 1432 O O . LEU A 1 188 ? 16.062 -36.438 8.031 1 83.31 188 LEU A O 1
ATOM 1436 N N . PHE A 1 189 ? 14.383 -36 6.555 1 86.81 189 PHE A N 1
ATOM 1437 C CA . PHE A 1 189 ? 15.055 -36.75 5.496 1 86.81 189 PHE A CA 1
ATOM 1438 C C . PHE A 1 189 ? 15.633 -35.781 4.453 1 86.81 189 PHE A C 1
ATOM 1440 O O . PHE A 1 189 ? 16.156 -36.219 3.426 1 86.81 189 PHE A O 1
ATOM 1447 N N . GLY A 1 190 ? 15.5 -34.531 4.707 1 82.88 190 GLY A N 1
ATOM 1448 C CA . GLY A 1 190 ? 16.078 -33.531 3.816 1 82.88 190 GLY A CA 1
ATOM 1449 C C . GLY A 1 190 ? 15.359 -33.438 2.486 1 82.88 190 GLY A C 1
ATOM 1450 O O . GLY A 1 190 ? 15.922 -32.969 1.503 1 82.88 190 GLY A O 1
ATOM 1451 N N . ILE A 1 191 ? 14.219 -34 2.4 1 84.44 191 ILE A N 1
ATOM 1452 C CA . ILE A 1 191 ? 13.43 -33.969 1.174 1 84.44 191 ILE A CA 1
ATOM 1453 C C . ILE A 1 191 ? 13.055 -32.531 0.809 1 84.44 191 ILE A C 1
ATOM 1455 O O . ILE A 1 191 ? 12.914 -32.219 -0.371 1 84.44 191 ILE A O 1
ATOM 1459 N N . HIS A 1 192 ? 12.984 -31.703 1.738 1 84.56 192 HIS A N 1
ATOM 1460 C CA . HIS A 1 192 ? 12.609 -30.312 1.514 1 84.56 192 HIS A CA 1
ATOM 1461 C C . HIS A 1 192 ? 13.633 -29.594 0.63 1 84.56 192 HIS A C 1
ATOM 1463 O O . HIS A 1 192 ? 13.266 -28.75 -0.191 1 84.56 192 HIS A O 1
ATOM 1469 N N . ALA A 1 193 ? 14.836 -29.922 0.844 1 80.69 193 ALA A N 1
ATOM 1470 C CA . ALA A 1 193 ? 15.883 -29.297 0.044 1 80.69 193 ALA A CA 1
ATOM 1471 C C . ALA A 1 193 ? 15.742 -29.656 -1.43 1 80.69 193 ALA A C 1
ATOM 1473 O O . ALA A 1 193 ? 15.961 -28.828 -2.311 1 80.69 193 ALA A O 1
ATOM 1474 N N . VAL A 1 194 ? 15.367 -30.906 -1.585 1 81.81 194 VAL A N 1
ATOM 1475 C CA . VAL A 1 194 ? 15.211 -31.375 -2.957 1 81.81 194 VAL A CA 1
ATOM 1476 C C . VAL A 1 194 ? 13.992 -30.703 -3.596 1 81.81 194 VAL A C 1
ATOM 1478 O O . VAL A 1 194 ? 14.047 -30.281 -4.75 1 81.81 194 VAL A O 1
ATOM 1481 N N . VAL A 1 195 ? 12.977 -30.625 -2.855 1 82 195 VAL A N 1
ATOM 1482 C CA . VAL A 1 195 ? 11.758 -29.984 -3.357 1 82 195 VAL A CA 1
ATOM 1483 C C . VAL A 1 195 ? 12.016 -28.516 -3.648 1 82 195 VAL A C 1
ATOM 1485 O O . VAL A 1 195 ? 11.539 -27.984 -4.656 1 82 195 VAL A O 1
ATOM 1488 N N . ASP A 1 196 ? 12.719 -27.938 -2.787 1 80.12 196 ASP A N 1
ATOM 1489 C CA . ASP A 1 196 ? 13.055 -26.516 -2.953 1 80.12 196 ASP A CA 1
ATOM 1490 C C . ASP A 1 196 ? 13.891 -26.297 -4.207 1 80.12 196 ASP A C 1
ATOM 1492 O O . ASP A 1 196 ? 13.797 -25.25 -4.848 1 80.12 196 ASP A O 1
ATOM 1496 N N . ALA A 1 197 ? 14.703 -27.266 -4.461 1 77.81 197 ALA A N 1
ATOM 1497 C CA . ALA A 1 197 ? 15.586 -27.141 -5.621 1 77.81 197 ALA A CA 1
ATOM 1498 C C . ALA A 1 197 ? 14.812 -27.344 -6.918 1 77.81 197 ALA A C 1
ATOM 1500 O O . ALA A 1 197 ? 15.156 -26.766 -7.953 1 77.81 197 ALA A O 1
ATOM 1501 N N . ILE A 1 198 ? 13.781 -28.094 -6.797 1 78.06 198 ILE A N 1
ATOM 1502 C CA . ILE A 1 198 ? 13.055 -28.453 -8.008 1 78.06 198 ILE A CA 1
ATOM 1503 C C . ILE A 1 198 ? 11.93 -27.453 -8.25 1 78.06 198 ILE A C 1
ATOM 1505 O O . ILE A 1 198 ? 11.578 -27.172 -9.398 1 78.06 198 ILE A O 1
ATOM 1509 N N . LEU A 1 199 ? 11.344 -27.016 -7.223 1 82.06 199 LEU A N 1
ATOM 1510 C CA . LEU A 1 199 ? 10.188 -26.125 -7.34 1 82.06 199 LEU A CA 1
ATOM 1511 C C . LEU A 1 199 ? 10.57 -24.703 -6.988 1 82.06 199 LEU A C 1
ATOM 1513 O O . LEU A 1 199 ? 10.719 -24.359 -5.812 1 82.06 199 LEU A O 1
ATOM 1517 N N . PRO A 1 200 ? 10.594 -23.891 -8.047 1 82.38 200 PRO A N 1
ATOM 1518 C CA . PRO A 1 200 ? 10.859 -22.484 -7.723 1 82.38 200 PRO A CA 1
ATOM 1519 C C . PRO A 1 200 ? 9.766 -21.859 -6.863 1 82.38 200 PRO A C 1
ATOM 1521 O O . PRO A 1 200 ? 8.586 -22.219 -7.008 1 82.38 200 PRO A O 1
ATOM 1524 N N . HIS A 1 201 ? 10.141 -20.984 -5.961 1 81 201 HIS A N 1
ATOM 1525 C CA . HIS A 1 201 ? 9.227 -20.359 -5.016 1 81 201 HIS A CA 1
ATOM 1526 C C . HIS A 1 201 ? 8.18 -19.516 -5.742 1 81 201 HIS A C 1
ATOM 1528 O O . HIS A 1 201 ? 7.09 -19.281 -5.211 1 81 201 HIS A O 1
ATOM 1534 N N . GLU A 1 202 ? 8.469 -19.156 -6.906 1 85.31 202 GLU A N 1
ATOM 1535 C CA . GLU A 1 202 ? 7.574 -18.281 -7.672 1 85.31 202 GLU A CA 1
ATOM 1536 C C . GLU A 1 202 ? 6.258 -18.984 -7.988 1 85.31 202 GLU A C 1
ATOM 1538 O O . GLU A 1 202 ? 5.23 -18.328 -8.172 1 85.31 202 GLU A O 1
ATOM 1543 N N . ILE A 1 203 ? 6.34 -20.344 -8.016 1 85.5 203 ILE A N 1
ATOM 1544 C CA . ILE A 1 203 ? 5.152 -21.125 -8.344 1 85.5 203 ILE A CA 1
ATOM 1545 C C . ILE A 1 203 ? 4.098 -20.938 -7.258 1 85.5 203 ILE A C 1
ATOM 1547 O O . ILE A 1 203 ? 2.896 -20.953 -7.543 1 85.5 203 ILE A O 1
ATOM 1551 N N . PHE A 1 204 ? 4.598 -20.656 -6.059 1 84.69 204 PHE A N 1
ATOM 1552 C CA . PHE A 1 204 ? 3.689 -20.547 -4.926 1 84.69 204 PHE A CA 1
ATOM 1553 C C . PHE A 1 204 ? 3.283 -19.109 -4.688 1 84.69 204 PHE A C 1
ATOM 1555 O O . PHE A 1 204 ? 2.434 -18.828 -3.84 1 84.69 204 PHE A O 1
ATOM 1562 N N . GLY A 1 205 ? 3.828 -18.203 -5.395 1 85.69 205 GLY A N 1
ATOM 1563 C CA . GLY A 1 205 ? 3.523 -16.781 -5.246 1 85.69 205 GLY A CA 1
ATOM 1564 C C . GLY A 1 205 ? 2.062 -16.453 -5.484 1 85.69 205 GLY A C 1
ATOM 1565 O O . GLY A 1 205 ? 1.491 -15.602 -4.805 1 85.69 205 GLY A O 1
ATOM 1566 N N . GLY A 1 206 ? 1.467 -17.188 -6.383 1 86.81 206 GLY A N 1
ATOM 1567 C CA . GLY A 1 206 ? 0.071 -16.953 -6.703 1 86.81 206 GLY A CA 1
ATOM 1568 C C . GLY A 1 206 ? -0.866 -17.219 -5.543 1 86.81 206 GLY A C 1
ATOM 1569 O O . GLY A 1 206 ? -1.815 -16.469 -5.312 1 86.81 206 GLY A O 1
ATOM 1570 N N . VAL A 1 207 ? -0.579 -18.266 -4.836 1 83 207 VAL A N 1
ATOM 1571 C CA . VAL A 1 207 ? -1.416 -18.609 -3.695 1 83 207 VAL A CA 1
ATOM 1572 C C . VAL A 1 207 ? -1.303 -17.531 -2.619 1 83 207 VAL A C 1
ATOM 1574 O O . VAL A 1 207 ? -2.305 -17.141 -2.021 1 83 207 VAL A O 1
ATOM 1577 N N . LEU A 1 208 ? -0.131 -17.109 -2.438 1 82.81 208 LEU A N 1
ATOM 1578 C CA . LEU A 1 208 ? 0.1 -16.078 -1.432 1 82.81 208 LEU A CA 1
ATOM 1579 C C . LEU A 1 208 ? -0.634 -14.797 -1.794 1 82.81 208 LEU A C 1
ATOM 1581 O O . LEU A 1 208 ? -1.271 -14.18 -0.938 1 82.81 208 LEU A O 1
ATOM 1585 N N . VAL A 1 209 ? -0.574 -14.461 -3.006 1 86.88 209 VAL A N 1
ATOM 1586 C CA . VAL A 1 209 ? -1.222 -13.242 -3.471 1 86.88 209 VAL A CA 1
ATOM 1587 C C . VAL A 1 209 ? -2.73 -13.336 -3.256 1 86.88 209 VAL A C 1
ATOM 1589 O O . VAL A 1 209 ? -3.355 -12.398 -2.756 1 86.88 209 VAL A O 1
ATOM 1592 N N . VAL A 1 210 ? -3.291 -14.477 -3.6 1 82.31 210 VAL A N 1
ATOM 1593 C CA . VAL A 1 210 ? -4.734 -14.648 -3.494 1 82.31 210 VAL A CA 1
ATOM 1594 C C . VAL A 1 210 ? -5.152 -14.625 -2.025 1 82.31 210 VAL A C 1
ATOM 1596 O O . VAL A 1 210 ? -6.195 -14.062 -1.679 1 82.31 210 VAL A O 1
ATOM 1599 N N . ILE A 1 211 ? -4.371 -15.211 -1.193 1 75.5 211 ILE A N 1
ATOM 1600 C CA . ILE A 1 211 ? -4.656 -15.18 0.236 1 75.5 211 ILE A CA 1
ATOM 1601 C C . ILE A 1 211 ? -4.551 -13.75 0.755 1 75.5 211 ILE A C 1
ATOM 1603 O O . ILE A 1 211 ? -5.398 -13.297 1.528 1 75.5 211 ILE A O 1
ATOM 1607 N N . GLY A 1 212 ? -3.473 -13.086 0.402 1 78.56 212 GLY A N 1
ATOM 1608 C CA . GLY A 1 212 ? -3.309 -11.695 0.793 1 78.56 212 GLY A CA 1
ATOM 1609 C C . GLY A 1 212 ? -4.465 -10.812 0.362 1 78.56 212 GLY A C 1
ATOM 1610 O O . GLY A 1 212 ? -4.945 -9.992 1.14 1 78.56 212 GLY A O 1
ATOM 1611 N N . PHE A 1 213 ? -4.914 -10.984 -0.827 1 80.25 213 PHE A N 1
ATOM 1612 C CA . PHE A 1 213 ? -6.02 -10.195 -1.36 1 80.25 213 PHE A CA 1
ATOM 1613 C C . PHE A 1 213 ? -7.32 -10.539 -0.645 1 80.25 213 PHE A C 1
ATOM 1615 O O . PHE A 1 213 ? -8.148 -9.656 -0.396 1 80.25 213 PHE A O 1
ATOM 1622 N N . ALA A 1 214 ? -7.473 -11.797 -0.373 1 74.12 214 ALA A N 1
ATOM 1623 C CA . ALA A 1 214 ? -8.664 -12.219 0.353 1 74.12 214 ALA A CA 1
ATOM 1624 C C . ALA A 1 214 ? -8.711 -11.609 1.748 1 74.12 214 ALA A C 1
ATOM 1626 O O . ALA A 1 214 ? -9.773 -11.188 2.215 1 74.12 214 ALA A O 1
ATOM 1627 N N . MET A 1 215 ? -7.574 -11.578 2.354 1 72.81 215 MET A N 1
ATOM 1628 C CA . MET A 1 215 ? -7.504 -11 3.691 1 72.81 215 MET A CA 1
ATOM 1629 C C . MET A 1 215 ? -7.789 -9.5 3.648 1 72.81 215 MET A C 1
ATOM 1631 O O . MET A 1 215 ? -8.477 -8.969 4.527 1 72.81 215 MET A O 1
ATOM 1635 N N . ALA A 1 216 ? -7.246 -8.844 2.701 1 75.62 216 ALA A N 1
ATOM 1636 C CA . ALA A 1 216 ? -7.492 -7.414 2.531 1 75.62 216 ALA A CA 1
ATOM 1637 C C . ALA A 1 216 ? -8.977 -7.141 2.293 1 75.62 216 ALA A C 1
ATOM 1639 O O . ALA A 1 216 ? -9.539 -6.207 2.865 1 75.62 216 ALA A O 1
ATOM 1640 N N . SER A 1 217 ? -9.555 -7.949 1.451 1 73.25 217 SER A N 1
ATOM 1641 C CA . SER A 1 217 ? -10.977 -7.809 1.16 1 73.25 217 SER A CA 1
ATOM 1642 C C . SER A 1 217 ? -11.82 -8.023 2.41 1 73.25 217 SER A C 1
ATOM 1644 O O . SER A 1 217 ? -12.781 -7.289 2.654 1 73.25 217 SER A O 1
ATOM 1646 N N . GLN A 1 218 ? -11.445 -8.969 3.15 1 68.81 218 GLN A N 1
ATOM 1647 C CA . GLN A 1 218 ? -12.18 -9.281 4.371 1 68.81 218 GLN A CA 1
ATOM 1648 C C . GLN A 1 218 ? -12.078 -8.141 5.379 1 68.81 218 GLN A C 1
ATOM 1650 O O . GLN A 1 218 ? -13.039 -7.855 6.098 1 68.81 218 GLN A O 1
ATOM 1655 N N . THR A 1 219 ? -10.961 -7.535 5.488 1 72.31 219 THR A N 1
ATOM 1656 C CA . THR A 1 219 ? -10.766 -6.426 6.414 1 72.31 219 THR A CA 1
ATOM 1657 C C . THR A 1 219 ? -11.664 -5.246 6.043 1 72.31 219 THR A C 1
ATOM 1659 O O . THR A 1 219 ? -12.273 -4.629 6.914 1 72.31 219 THR A O 1
ATOM 1662 N N . ILE A 1 220 ? -11.773 -4.965 4.805 1 71.31 220 ILE A N 1
ATOM 1663 C CA . ILE A 1 220 ? -12.586 -3.852 4.332 1 71.31 220 ILE A CA 1
ATOM 1664 C C . ILE A 1 220 ? -14.062 -4.152 4.562 1 71.31 220 ILE A C 1
ATOM 1666 O O . ILE A 1 220 ? -14.836 -3.268 4.945 1 71.31 220 ILE A O 1
ATOM 1670 N N . GLU A 1 221 ? -14.359 -5.363 4.355 1 69.56 221 GLU A N 1
ATOM 1671 C CA . GLU A 1 221 ? -15.758 -5.758 4.492 1 69.56 221 GLU A CA 1
ATOM 1672 C C . GLU A 1 221 ? -16.188 -5.773 5.957 1 69.56 221 GLU A C 1
ATOM 1674 O O . GLU A 1 221 ? -17.375 -5.621 6.266 1 69.56 221 GLU A O 1
ATOM 1679 N N . SER A 1 222 ? -15.273 -5.895 6.84 1 69.81 222 SER A N 1
ATOM 1680 C CA . SER A 1 222 ? -15.594 -6.086 8.25 1 69.81 222 SER A CA 1
ATOM 1681 C C . SER A 1 222 ? -15.68 -4.754 8.984 1 69.81 222 SER A C 1
ATOM 1683 O O . SER A 1 222 ? -16.172 -4.691 10.117 1 69.81 222 SER A O 1
ATOM 1685 N N . VAL A 1 223 ? -15.258 -3.697 8.453 1 74.25 223 VAL A N 1
ATOM 1686 C CA . VAL A 1 223 ? -15.211 -2.4 9.125 1 74.25 223 VAL A CA 1
ATOM 1687 C C . VAL A 1 223 ? -16.375 -1.537 8.656 1 74.25 223 VAL A C 1
ATOM 1689 O O . VAL A 1 223 ? -16.734 -1.534 7.477 1 74.25 223 VAL A O 1
ATOM 1692 N N . PRO A 1 224 ? -17.062 -0.943 9.641 1 77.25 224 PRO A N 1
ATOM 1693 C CA . PRO A 1 224 ? -18.109 0.006 9.234 1 77.25 224 PRO A CA 1
ATOM 1694 C C . PRO A 1 224 ? -17.578 1.101 8.312 1 77.25 224 PRO A C 1
ATOM 1696 O O . PRO A 1 224 ? -16.422 1.515 8.43 1 77.25 224 PRO A O 1
ATOM 1699 N N . LYS A 1 225 ? -18.453 1.604 7.477 1 74.5 225 LYS A N 1
ATOM 1700 C CA . LYS A 1 225 ? -18.109 2.578 6.445 1 74.5 225 LYS A CA 1
ATOM 1701 C C . LYS A 1 225 ? -17.531 3.848 7.062 1 74.5 225 LYS A C 1
ATOM 1703 O O . LYS A 1 225 ? -16.672 4.504 6.465 1 74.5 225 LYS A O 1
ATOM 1708 N N . ARG A 1 226 ? -17.953 4.199 8.219 1 80.31 226 ARG A N 1
ATOM 1709 C CA . ARG A 1 226 ? -17.484 5.43 8.859 1 80.31 226 ARG A CA 1
ATOM 1710 C C . ARG A 1 226 ? -16 5.363 9.18 1 80.31 226 ARG A C 1
ATOM 1712 O O . ARG A 1 226 ? -15.336 6.398 9.289 1 80.31 226 ARG A O 1
ATOM 1719 N N . TRP A 1 227 ? -15.453 4.168 9.305 1 86.06 227 TRP A N 1
ATOM 1720 C CA . TRP A 1 227 ? -14.047 4.004 9.68 1 86.06 227 TRP A CA 1
ATOM 1721 C C . TRP A 1 227 ? -13.18 3.758 8.445 1 86.06 227 TRP A C 1
ATOM 1723 O O . TRP A 1 227 ? -11.969 3.566 8.562 1 86.06 227 TRP A O 1
ATOM 1733 N N . TYR A 1 228 ? -13.758 3.834 7.254 1 80.69 228 TYR A N 1
ATOM 1734 C CA . TYR A 1 228 ? -13.023 3.582 6.023 1 80.69 228 TYR A CA 1
ATOM 1735 C C . TYR A 1 228 ? -11.844 4.539 5.887 1 80.69 228 TYR A C 1
ATOM 1737 O O . TYR A 1 228 ? -10.742 4.125 5.527 1 80.69 228 TYR A O 1
ATOM 1745 N N . PRO A 1 229 ? -12.047 5.77 6.324 1 79.81 229 PRO A N 1
ATOM 1746 C CA . PRO A 1 229 ? -10.93 6.699 6.133 1 79.81 229 PRO A CA 1
ATOM 1747 C C . PRO A 1 229 ? -9.766 6.422 7.078 1 79.81 229 PRO A C 1
ATOM 1749 O O . PRO A 1 229 ? -8.656 6.91 6.855 1 79.81 229 PRO A O 1
ATOM 1752 N N . ALA A 1 230 ? -9.992 5.695 8.094 1 86.5 230 ALA A N 1
ATOM 1753 C CA . ALA A 1 230 ? -8.961 5.418 9.094 1 86.5 230 ALA A CA 1
ATOM 1754 C C . ALA A 1 230 ? -8.156 4.176 8.719 1 86.5 230 ALA A C 1
ATOM 1756 O O . ALA A 1 230 ? -7.039 3.982 9.203 1 86.5 230 ALA A O 1
ATOM 1757 N N . THR A 1 231 ? -8.648 3.342 7.883 1 81.88 231 THR A N 1
ATOM 1758 C CA . THR A 1 231 ? -8.062 2.027 7.633 1 81.88 231 THR A CA 1
ATOM 1759 C C . THR A 1 231 ? -6.801 2.146 6.785 1 81.88 231 THR A C 1
ATOM 1761 O O . THR A 1 231 ? -5.824 1.428 7.012 1 81.88 231 THR A O 1
ATOM 1764 N N . PRO A 1 232 ? -6.715 3.143 5.898 1 83.38 232 PRO A N 1
ATOM 1765 C CA . PRO A 1 232 ? -5.531 3.189 5.039 1 83.38 232 PRO A CA 1
ATOM 1766 C C . PRO A 1 232 ? -4.262 3.547 5.809 1 83.38 232 PRO A C 1
ATOM 1768 O O . PRO A 1 232 ? -3.154 3.242 5.355 1 83.38 232 PRO A O 1
ATOM 1771 N N . ILE A 1 233 ? -4.426 4.188 6.922 1 87.56 233 ILE A N 1
ATOM 1772 C CA . ILE A 1 233 ? -3.232 4.594 7.656 1 87.56 233 ILE A CA 1
ATOM 1773 C C . ILE A 1 233 ? -2.479 3.359 8.141 1 87.56 233 ILE A C 1
ATOM 1775 O O . ILE A 1 233 ? -1.245 3.346 8.164 1 87.56 233 ILE A O 1
ATOM 1779 N N . GLY A 1 234 ? -3.215 2.391 8.602 1 84.31 234 GLY A N 1
ATOM 1780 C CA . GLY A 1 234 ? -2.574 1.152 9.008 1 84.31 234 GLY A CA 1
ATOM 1781 C C . GLY A 1 234 ? -1.782 0.492 7.898 1 84.31 234 GLY A C 1
ATOM 1782 O O . GLY A 1 234 ? -0.657 0.037 8.117 1 84.31 234 GLY A O 1
ATOM 1783 N N . LEU A 1 235 ? -2.336 0.482 6.773 1 82.56 235 LEU A N 1
ATOM 1784 C CA . LEU A 1 235 ? -1.665 -0.101 5.617 1 82.56 235 LEU A CA 1
ATOM 1785 C C . LEU A 1 235 ? -0.432 0.712 5.234 1 82.56 235 LEU A C 1
ATOM 1787 O O . LEU A 1 235 ? 0.604 0.146 4.883 1 82.56 235 LEU A O 1
ATOM 1791 N N . ALA A 1 236 ? -0.579 1.996 5.305 1 83.06 236 ALA A N 1
ATOM 1792 C CA . ALA A 1 236 ? 0.521 2.887 4.945 1 83.06 236 ALA A CA 1
ATOM 1793 C C . ALA A 1 236 ? 1.737 2.645 5.836 1 83.06 236 ALA A C 1
ATOM 1795 O O . ALA A 1 236 ? 2.871 2.617 5.352 1 83.06 236 ALA A O 1
ATOM 1796 N N . ILE A 1 237 ? 1.483 2.436 7.051 1 85.12 237 ILE A N 1
ATOM 1797 C CA . ILE A 1 237 ? 2.576 2.234 7.996 1 85.12 237 ILE A CA 1
ATOM 1798 C C . ILE A 1 237 ? 3.225 0.874 7.75 1 85.12 237 ILE A C 1
ATOM 1800 O O . ILE A 1 237 ? 4.449 0.747 7.801 1 85.12 237 ILE A O 1
ATOM 1804 N N . MET A 1 238 ? 2.451 -0.121 7.453 1 81.06 238 MET A N 1
ATOM 1805 C CA . MET A 1 238 ? 2.994 -1.441 7.145 1 81.06 238 MET A CA 1
ATOM 1806 C C . MET A 1 238 ? 3.85 -1.397 5.883 1 81.06 238 MET A C 1
ATOM 1808 O O . MET A 1 238 ? 4.84 -2.123 5.773 1 81.06 238 MET A O 1
ATOM 1812 N N . PHE A 1 239 ? 3.492 -0.574 5.062 1 81.38 239 PHE A N 1
ATOM 1813 C CA . PHE A 1 239 ? 4.238 -0.432 3.818 1 81.38 239 PHE A CA 1
ATOM 1814 C C . PHE A 1 239 ? 5.605 0.191 4.078 1 81.38 239 PHE A C 1
ATOM 1816 O O . PHE A 1 239 ? 6.57 -0.093 3.361 1 81.38 239 PHE A O 1
ATOM 1823 N N . SER A 1 240 ? 5.637 1.005 5.027 1 79.81 240 SER A N 1
ATOM 1824 C CA . SER A 1 240 ? 6.93 1.609 5.344 1 79.81 240 SER A CA 1
ATOM 1825 C C . SER A 1 240 ? 7.957 0.55 5.727 1 79.81 240 SER A C 1
ATOM 1827 O O . SER A 1 240 ? 9.117 0.636 5.332 1 79.81 240 SER A O 1
ATOM 1829 N N . GLU A 1 241 ? 7.492 -0.382 6.512 1 75.69 241 GLU A N 1
ATOM 1830 C CA . GLU A 1 241 ? 8.398 -1.47 6.871 1 75.69 241 GLU A CA 1
ATOM 1831 C C . GLU A 1 241 ? 8.773 -2.305 5.648 1 75.69 241 GLU A C 1
ATOM 1833 O O . GLU A 1 241 ? 9.906 -2.771 5.535 1 75.69 241 GLU A O 1
ATOM 1838 N N . PHE A 1 242 ? 7.895 -2.527 4.82 1 79.12 242 PHE A N 1
ATOM 1839 C CA . PHE A 1 242 ? 8.164 -3.268 3.596 1 79.12 242 PHE A CA 1
ATOM 1840 C C . PHE A 1 242 ? 9.188 -2.533 2.734 1 79.12 242 PHE A C 1
ATOM 1842 O O . PHE A 1 242 ? 10.047 -3.158 2.115 1 79.12 242 PHE A O 1
ATOM 1849 N N . ILE A 1 243 ? 9.102 -1.27 2.715 1 77.19 243 ILE A N 1
ATOM 1850 C CA . ILE A 1 243 ? 9.992 -0.445 1.907 1 77.19 243 ILE A CA 1
ATOM 1851 C C . ILE A 1 243 ? 11.406 -0.494 2.486 1 77.19 243 ILE A C 1
ATOM 1853 O O . ILE A 1 243 ? 12.375 -0.666 1.75 1 77.19 243 ILE A O 1
ATOM 1857 N N . VAL A 1 244 ? 11.484 -0.352 3.73 1 73.69 244 VAL A N 1
ATOM 1858 C CA . VAL A 1 244 ? 12.797 -0.281 4.371 1 73.69 244 VAL A CA 1
ATOM 1859 C C . VAL A 1 244 ? 13.359 -1.688 4.559 1 73.69 244 VAL A C 1
ATOM 1861 O O . VAL A 1 244 ? 14.469 -1.983 4.117 1 73.69 244 VAL A O 1
ATOM 1864 N N . GLY A 1 245 ? 12.625 -2.553 5.219 1 68.75 245 GLY A N 1
ATOM 1865 C CA . GLY A 1 245 ? 13.086 -3.898 5.52 1 68.75 245 GLY A CA 1
ATOM 1866 C C . GLY A 1 245 ? 13.062 -4.824 4.316 1 68.75 245 GLY A C 1
ATOM 1867 O O . GLY A 1 245 ? 14.031 -5.535 4.055 1 68.75 245 GLY A O 1
ATOM 1868 N N . GLY A 1 246 ? 11.961 -4.789 3.576 1 66.44 246 GLY A N 1
ATOM 1869 C CA . GLY A 1 246 ? 11.773 -5.703 2.461 1 66.44 246 GLY A CA 1
ATOM 1870 C C . GLY A 1 246 ? 12.508 -5.273 1.207 1 66.44 246 GLY A C 1
ATOM 1871 O O . GLY A 1 246 ? 13.117 -6.102 0.524 1 66.44 246 GLY A O 1
ATOM 1872 N N . MET A 1 247 ? 12.531 -3.934 1.009 1 69.69 247 MET A N 1
ATOM 1873 C CA . MET A 1 247 ? 13.055 -3.463 -0.273 1 69.69 247 MET A CA 1
ATOM 1874 C C . MET A 1 247 ? 14.328 -2.648 -0.078 1 69.69 247 MET A C 1
ATOM 1876 O O . MET A 1 247 ? 14.852 -2.074 -1.032 1 69.69 247 MET A O 1
ATOM 1880 N N . SER A 1 248 ? 14.82 -2.564 1.141 1 67.81 248 SER A N 1
ATOM 1881 C CA . SER A 1 248 ? 16.109 -1.968 1.487 1 67.81 248 SER A CA 1
ATOM 1882 C C . SER A 1 248 ? 16.188 -0.521 1.012 1 67.81 248 SER A C 1
ATOM 1884 O O . SER A 1 248 ? 17.188 -0.116 0.413 1 67.81 248 SER A O 1
ATOM 1886 N N . SER A 1 249 ? 15.078 0.196 1.17 1 68.81 249 SER A N 1
ATOM 1887 C CA . SER A 1 249 ? 15.109 1.616 0.834 1 68.81 249 SER A CA 1
ATOM 1888 C C . SER A 1 249 ? 15.922 2.41 1.851 1 68.81 249 SER A C 1
ATOM 1890 O O . SER A 1 249 ? 15.844 2.15 3.053 1 68.81 249 SER A O 1
ATOM 1892 N N . PRO A 1 250 ? 16.688 3.357 1.336 1 64.62 250 PRO A N 1
ATOM 1893 C CA . PRO A 1 250 ? 17.5 4.164 2.252 1 64.62 250 PRO A CA 1
ATOM 1894 C C . PRO A 1 250 ? 16.734 5.359 2.816 1 64.62 250 PRO A C 1
ATOM 1896 O O . PRO A 1 250 ? 17.297 6.164 3.562 1 64.62 250 PRO A O 1
ATOM 1899 N N . ASN A 1 251 ? 15.516 5.559 2.559 1 66.81 251 ASN A N 1
ATOM 1900 C CA . ASN A 1 251 ? 14.758 6.734 2.971 1 66.81 251 ASN A CA 1
ATOM 1901 C C . ASN A 1 251 ? 14.594 6.793 4.488 1 66.81 251 ASN A C 1
ATOM 1903 O O . ASN A 1 251 ? 14.086 5.855 5.102 1 66.81 251 ASN A O 1
ATOM 1907 N N . MET A 1 252 ? 14.914 7.891 5.066 1 65.12 252 MET A N 1
ATOM 1908 C CA . MET A 1 252 ? 14.961 8.039 6.52 1 65.12 252 MET A CA 1
ATOM 1909 C C . MET A 1 252 ? 13.562 8.188 7.098 1 65.12 252 MET A C 1
ATOM 1911 O O . MET A 1 252 ? 13.281 7.695 8.195 1 65.12 252 MET A O 1
ATOM 1915 N N . GLY A 1 253 ? 12.734 8.914 6.465 1 66 253 GLY A N 1
ATOM 1916 C CA . GLY A 1 253 ? 11.367 9.078 6.941 1 66 253 GLY A CA 1
ATOM 1917 C C . GLY A 1 253 ? 10.633 7.758 7.09 1 66 253 GLY A C 1
ATOM 1918 O O . GLY A 1 253 ? 9.953 7.531 8.094 1 66 253 GLY A O 1
ATOM 1919 N N . MET A 1 254 ? 10.914 6.887 6.199 1 73.44 254 MET A N 1
ATOM 1920 C CA . MET A 1 254 ? 10.266 5.582 6.234 1 73.44 254 MET A CA 1
ATOM 1921 C C . MET A 1 254 ? 10.859 4.707 7.336 1 73.44 254 MET A C 1
ATOM 1923 O O . MET A 1 254 ? 10.164 3.852 7.895 1 73.44 254 MET A O 1
ATOM 1927 N N . ARG A 1 255 ? 12.047 4.973 7.641 1 72.62 255 ARG A N 1
ATOM 1928 C CA . ARG A 1 255 ? 12.703 4.164 8.672 1 72.62 255 ARG A CA 1
ATOM 1929 C C . ARG A 1 255 ? 12.102 4.438 10.047 1 72.62 255 ARG A C 1
ATOM 1931 O O . ARG A 1 255 ? 11.961 3.523 10.859 1 72.62 255 ARG A O 1
ATOM 1938 N N . PHE A 1 256 ? 11.688 5.719 10.289 1 72.25 256 PHE A N 1
ATOM 1939 C CA . PHE A 1 256 ? 11.055 6.059 11.562 1 72.25 256 PHE A CA 1
ATOM 1940 C C . PHE A 1 256 ? 9.703 5.375 11.695 1 72.25 256 PHE A C 1
ATOM 1942 O O . PHE A 1 256 ? 9.328 4.926 12.781 1 72.25 256 PHE A O 1
ATOM 1949 N N . LEU A 1 257 ? 9.094 5.262 10.648 1 75.88 257 LEU A N 1
ATOM 1950 C CA . LEU A 1 257 ? 7.789 4.613 10.656 1 75.88 257 LEU A CA 1
ATOM 1951 C C . LEU A 1 257 ? 7.938 3.096 10.727 1 75.88 257 LEU A C 1
ATOM 1953 O O . LEU A 1 257 ? 7.086 2.41 11.297 1 75.88 257 LEU A O 1
ATOM 1957 N N . ALA A 1 258 ? 9.047 2.676 10.148 1 75.31 258 ALA A N 1
ATOM 1958 C CA . ALA A 1 258 ? 9.266 1.234 10.062 1 75.31 258 ALA A CA 1
ATOM 1959 C C . ALA A 1 258 ? 9.68 0.665 11.422 1 75.31 258 ALA A C 1
ATOM 1961 O O . ALA A 1 258 ? 9.391 -0.496 11.727 1 75.31 258 ALA A O 1
ATOM 1962 N N . SER A 1 259 ? 10.336 1.488 12.25 1 76.31 259 SER A N 1
ATOM 1963 C CA . SER A 1 259 ? 10.75 1.032 13.57 1 76.31 259 SER A CA 1
ATOM 1964 C C . SER A 1 259 ? 9.562 0.936 14.523 1 76.31 259 SER A C 1
ATOM 1966 O O . SER A 1 259 ? 9.086 1.95 15.039 1 76.31 259 SER A O 1
ATOM 1968 N N . GLY A 1 260 ? 9.102 -0.239 14.836 1 78 260 GLY A N 1
ATOM 1969 C CA . GLY A 1 260 ? 7.902 -0.44 15.641 1 78 260 GLY A CA 1
ATOM 1970 C C . GLY A 1 260 ? 6.621 -0.32 14.836 1 78 260 GLY A C 1
ATOM 1971 O O . GLY A 1 260 ? 5.609 0.173 15.344 1 78 260 GLY A O 1
ATOM 1972 N N . HIS A 1 261 ? 6.656 -0.693 13.641 1 79.44 261 HIS A N 1
ATOM 1973 C CA . HIS A 1 261 ? 5.582 -0.48 12.672 1 79.44 261 HIS A CA 1
ATOM 1974 C C . HIS A 1 261 ? 4.297 -1.165 13.117 1 79.44 261 HIS A C 1
ATOM 1976 O O . HIS A 1 261 ? 3.199 -0.658 12.867 1 79.44 261 HIS A O 1
ATOM 1982 N N . LEU A 1 262 ? 4.387 -2.301 13.742 1 77.44 262 LEU A N 1
ATOM 1983 C CA . LEU A 1 262 ? 3.178 -3.02 14.125 1 77.44 262 LEU A CA 1
ATOM 1984 C C . LEU A 1 262 ? 2.393 -2.236 15.172 1 77.44 262 LEU A C 1
ATOM 1986 O O . LEU A 1 262 ? 1.17 -2.111 15.07 1 77.44 262 LEU A O 1
ATOM 1990 N N . PHE A 1 263 ? 3.123 -1.688 16.125 1 81.44 263 PHE A N 1
ATOM 1991 C CA . PHE A 1 263 ? 2.469 -0.902 17.172 1 81.44 263 PHE A CA 1
ATOM 1992 C C . PHE A 1 263 ? 1.921 0.401 16.594 1 81.44 263 PHE A C 1
ATOM 1994 O O . PHE A 1 263 ? 0.79 0.788 16.891 1 81.44 263 PHE A O 1
ATOM 2001 N N . ILE A 1 264 ? 2.76 1.015 15.891 1 86.62 264 ILE A N 1
ATOM 2002 C CA . ILE A 1 264 ? 2.357 2.301 15.336 1 86.62 264 ILE A CA 1
ATOM 2003 C C . ILE A 1 264 ? 1.121 2.119 14.453 1 86.62 264 ILE A C 1
ATOM 2005 O O . ILE A 1 264 ? 0.183 2.916 14.523 1 86.62 264 ILE A O 1
ATOM 2009 N N . SER A 1 265 ? 1.184 1.042 13.617 1 86.75 265 SER A N 1
ATOM 2010 C CA . SER A 1 265 ? 0.047 0.773 12.742 1 86.75 265 SER A CA 1
ATOM 2011 C C . SER A 1 265 ? -1.225 0.532 13.547 1 86.75 265 SER A C 1
ATOM 2013 O O . SER A 1 265 ? -2.283 1.076 13.227 1 86.75 265 SER A O 1
ATOM 2015 N N . LEU A 1 266 ? -1.134 -0.252 14.562 1 83.69 266 LEU A N 1
ATOM 2016 C CA . LEU A 1 266 ? -2.291 -0.583 15.391 1 83.69 266 LEU A CA 1
ATOM 2017 C C . LEU A 1 266 ? -2.816 0.654 16.109 1 83.69 266 LEU A C 1
ATOM 2019 O O . LEU A 1 266 ? -4.012 0.948 16.062 1 83.69 266 LEU A O 1
ATOM 2023 N N . PHE A 1 267 ? -1.935 1.36 16.75 1 90.62 267 PHE A N 1
ATOM 2024 C CA . PHE A 1 267 ? -2.346 2.49 17.562 1 90.62 267 PHE A CA 1
ATOM 2025 C C . PHE A 1 267 ? -2.838 3.643 16.703 1 90.62 267 PHE A C 1
ATOM 2027 O O . PHE A 1 267 ? -3.812 4.312 17.047 1 90.62 267 PHE A O 1
ATOM 2034 N N . TYR A 1 268 ? -2.154 3.943 15.633 1 93 268 TYR A N 1
ATOM 2035 C CA . TYR A 1 268 ? -2.58 5.039 14.773 1 93 268 TYR A CA 1
ATOM 2036 C C . TYR A 1 268 ? -3.949 4.754 14.164 1 93 268 TYR A C 1
ATOM 2038 O O . TYR A 1 268 ? -4.781 5.656 14.039 1 93 268 TYR A O 1
ATOM 2046 N N . THR A 1 269 ? -4.125 3.521 13.688 1 90.56 269 THR A N 1
ATOM 2047 C CA . THR A 1 269 ? -5.43 3.162 13.141 1 90.56 269 THR A CA 1
ATOM 2048 C C . THR A 1 269 ? -6.516 3.301 14.203 1 90.56 269 THR A C 1
ATOM 2050 O O . THR A 1 269 ? -7.57 3.887 13.953 1 90.56 269 THR A O 1
ATOM 2053 N N . PHE A 1 270 ? -6.23 2.795 15.367 1 90 270 PHE A N 1
ATOM 2054 C CA . PHE A 1 270 ? -7.168 2.902 16.484 1 90 270 PHE A CA 1
ATOM 2055 C C . PHE A 1 270 ? -7.445 4.363 16.812 1 90 270 PHE A C 1
ATOM 2057 O O . PHE A 1 270 ? -8.594 4.734 17.078 1 90 270 PHE A O 1
ATOM 2064 N N . LEU A 1 271 ? -6.441 5.102 16.828 1 94.56 271 LEU A N 1
ATOM 2065 C CA . LEU A 1 271 ? -6.547 6.52 17.156 1 94.56 271 LEU A CA 1
ATOM 2066 C C . LEU A 1 271 ? -7.465 7.23 16.172 1 94.56 271 LEU A C 1
ATOM 2068 O O . LEU A 1 271 ? -8.344 8 16.578 1 94.56 271 LEU A O 1
ATOM 2072 N N . LEU A 1 272 ? -7.242 7.039 14.898 1 93.5 272 LEU A N 1
ATOM 2073 C CA . LEU A 1 272 ? -8.062 7.711 13.898 1 93.5 272 LEU A CA 1
ATOM 2074 C C . LEU A 1 272 ? -9.516 7.254 13.984 1 93.5 272 LEU A C 1
ATOM 2076 O O . LEU A 1 272 ? -10.43 8.039 13.734 1 93.5 272 LEU A O 1
ATOM 2080 N N . MET A 1 273 ? -9.711 5.988 14.297 1 90.5 273 MET A N 1
ATOM 2081 C CA . MET A 1 273 ? -11.07 5.508 14.492 1 90.5 273 MET A CA 1
ATOM 2082 C C . MET A 1 273 ? -11.734 6.211 15.68 1 90.5 273 MET A C 1
ATOM 2084 O O . MET A 1 273 ? -12.891 6.613 15.594 1 90.5 273 MET A O 1
ATOM 2088 N N . MET A 1 274 ? -10.992 6.383 16.75 1 92.69 274 MET A N 1
ATOM 2089 C CA . MET A 1 274 ? -11.508 7.062 17.938 1 92.69 274 MET A CA 1
ATOM 2090 C C . MET A 1 274 ? -11.805 8.531 17.641 1 92.69 274 MET A C 1
ATOM 2092 O O . MET A 1 274 ? -12.789 9.078 18.125 1 92.69 274 MET A O 1
ATOM 2096 N N . LEU A 1 275 ? -10.969 9.141 16.938 1 93.12 275 LEU A N 1
ATOM 2097 C CA . LEU A 1 275 ? -11.172 10.547 16.594 1 93.12 275 LEU A CA 1
ATOM 2098 C C . LEU A 1 275 ? -12.391 10.711 15.688 1 93.12 275 LEU A C 1
ATOM 2100 O O . LEU A 1 275 ? -13.125 11.695 15.797 1 93.12 275 LEU A O 1
ATOM 2104 N N . THR A 1 276 ? -12.555 9.789 14.75 1 89.94 276 THR A N 1
ATOM 2105 C CA . THR A 1 276 ? -13.727 9.82 13.875 1 89.94 276 THR A CA 1
ATOM 2106 C C . THR A 1 276 ? -15.016 9.742 14.688 1 89.94 276 THR A C 1
ATOM 2108 O O . THR A 1 276 ? -15.992 10.422 14.383 1 89.94 276 THR A O 1
ATOM 2111 N N . ASP A 1 277 ? -15 8.977 15.719 1 91.12 277 ASP A N 1
ATOM 2112 C CA . ASP A 1 277 ? -16.188 8.805 16.562 1 91.12 277 ASP A CA 1
ATOM 2113 C C . ASP A 1 277 ? -16.203 9.812 17.703 1 91.12 277 ASP A C 1
ATOM 2115 O O . ASP A 1 277 ? -17.062 9.742 18.594 1 91.12 277 ASP A O 1
ATOM 2119 N N . ARG A 1 278 ? -15.258 10.648 17.812 1 93 278 ARG A N 1
ATOM 2120 C CA . ARG A 1 278 ? -15.164 11.75 18.781 1 93 278 ARG A CA 1
ATOM 2121 C C . ARG A 1 278 ? -14.969 11.219 20.188 1 93 278 ARG A C 1
ATOM 2123 O O . ARG A 1 278 ? -15.578 11.719 21.141 1 93 278 ARG A O 1
ATOM 2130 N N . TRP A 1 279 ? -14.336 10.102 20.297 1 93.12 279 TRP A N 1
ATOM 2131 C CA . TRP A 1 279 ? -13.867 9.609 21.578 1 93.12 279 TRP A CA 1
ATOM 2132 C C . TRP A 1 279 ? -12.539 10.25 21.969 1 93.12 279 TRP A C 1
ATOM 2134 O O . TRP A 1 279 ? -11.508 9.57 22.016 1 93.12 279 TRP A O 1
ATOM 2144 N N . PHE A 1 280 ? -12.617 11.461 22.328 1 94.5 280 PHE A N 1
ATOM 2145 C CA . PHE A 1 280 ? -11.414 12.273 22.469 1 94.5 280 PHE A CA 1
ATOM 2146 C C . PHE A 1 280 ? -10.625 11.859 23.703 1 94.5 280 PHE A C 1
ATOM 2148 O O . PHE A 1 280 ? -9.391 11.867 23.703 1 94.5 280 PHE A O 1
ATOM 2155 N N . LEU A 1 281 ? -11.281 11.492 24.75 1 93.38 281 LEU A N 1
ATOM 2156 C CA . LEU A 1 281 ? -10.57 11.078 25.953 1 93.38 281 LEU A CA 1
ATOM 2157 C C . LEU A 1 281 ? -9.812 9.781 25.719 1 93.38 281 LEU A C 1
ATOM 2159 O O . LEU A 1 281 ? -8.68 9.625 26.172 1 93.38 281 LEU A O 1
ATOM 2163 N N . ALA A 1 282 ? -10.477 8.836 25.125 1 93.69 282 ALA A N 1
ATOM 2164 C CA . ALA A 1 282 ? -9.812 7.578 24.766 1 93.69 282 ALA A CA 1
ATOM 2165 C C . ALA A 1 282 ? -8.609 7.828 23.859 1 93.69 282 ALA A C 1
ATOM 2167 O O . ALA A 1 282 ? -7.57 7.18 24 1 93.69 282 ALA A O 1
ATOM 2168 N N . ALA A 1 283 ? -8.789 8.695 22.922 1 95.44 283 ALA A N 1
ATOM 2169 C CA . ALA A 1 283 ? -7.691 9.047 22.031 1 95.44 283 ALA A CA 1
ATOM 2170 C C . ALA A 1 283 ? -6.512 9.633 22.797 1 95.44 283 ALA A C 1
ATOM 2172 O O . ALA A 1 283 ? -5.355 9.328 22.5 1 95.44 283 ALA A O 1
ATOM 2173 N N . ALA A 1 284 ? -6.863 10.469 23.75 1 96.5 284 ALA A N 1
ATOM 2174 C CA . ALA A 1 284 ? -5.809 11.016 24.609 1 96.5 284 ALA A CA 1
ATOM 2175 C C . ALA A 1 284 ? -5.047 9.898 25.312 1 96.5 284 ALA A C 1
ATOM 2177 O O . ALA A 1 284 ? -3.822 9.961 25.453 1 96.5 284 ALA A O 1
ATOM 2178 N N . GLY A 1 285 ? -5.785 8.961 25.797 1 94.88 285 GLY A N 1
ATOM 2179 C CA . GLY A 1 285 ? -5.156 7.812 26.438 1 94.88 285 GLY A CA 1
ATOM 2180 C C . GLY A 1 285 ? -4.219 7.055 25.516 1 94.88 285 GLY A C 1
ATOM 2181 O O . GLY A 1 285 ? -3.137 6.641 25.938 1 94.88 285 GLY A O 1
ATOM 2182 N N . VAL A 1 286 ? -4.613 6.836 24.297 1 94.94 286 VAL A N 1
ATOM 2183 C CA . VAL A 1 286 ? -3.781 6.129 23.328 1 94.94 286 VAL A CA 1
ATOM 2184 C C . VAL A 1 286 ? -2.516 6.938 23.047 1 94.94 286 VAL A C 1
ATOM 2186 O O . VAL A 1 286 ? -1.433 6.371 22.891 1 94.94 286 VAL A O 1
ATOM 2189 N N . PHE A 1 287 ? -2.633 8.25 22.969 1 96.75 287 PHE A N 1
ATOM 2190 C CA . PHE A 1 287 ? -1.451 9.078 22.766 1 96.75 287 PHE A CA 1
ATOM 2191 C C . PHE A 1 287 ? -0.492 8.953 23.938 1 96.75 287 PHE A C 1
ATOM 2193 O O . PHE A 1 287 ? 0.727 9.008 23.766 1 96.75 287 PHE A O 1
ATOM 2200 N N . ILE A 1 288 ? -1.027 8.836 25.125 1 95.19 288 ILE A N 1
ATOM 2201 C CA . ILE A 1 288 ? -0.174 8.633 26.297 1 95.19 288 ILE A CA 1
ATOM 2202 C C . ILE A 1 288 ? 0.543 7.289 26.172 1 95.19 288 ILE A C 1
ATOM 2204 O O . ILE A 1 288 ? 1.725 7.176 26.516 1 95.19 288 ILE A O 1
ATOM 2208 N N . ALA A 1 289 ? -0.172 6.277 25.75 1 92.94 289 ALA A N 1
ATOM 2209 C CA . ALA A 1 289 ? 0.46 4.984 25.5 1 92.94 289 ALA A CA 1
ATOM 2210 C C . ALA A 1 289 ? 1.589 5.105 24.484 1 92.94 289 ALA A C 1
ATOM 2212 O O . ALA A 1 289 ? 2.664 4.527 24.672 1 92.94 289 ALA A O 1
ATOM 2213 N N . LEU A 1 290 ? 1.319 5.832 23.422 1 92.5 290 LEU A N 1
ATOM 2214 C CA . LEU A 1 290 ? 2.342 6.043 22.406 1 92.5 290 LEU A CA 1
ATOM 2215 C C . LEU A 1 290 ? 3.543 6.785 22.984 1 92.5 290 LEU A C 1
ATOM 2217 O O . LEU A 1 290 ? 4.684 6.523 22.594 1 92.5 290 LEU A O 1
ATOM 2221 N N . PHE A 1 291 ? 3.246 7.715 23.844 1 91.44 291 PHE A N 1
ATOM 2222 C CA . PHE A 1 291 ? 4.301 8.438 24.547 1 91.44 291 PHE A CA 1
ATOM 2223 C C . PHE A 1 291 ? 5.184 7.48 25.344 1 91.44 291 PHE A C 1
ATOM 2225 O O . PHE A 1 291 ? 6.414 7.551 25.25 1 91.44 291 PHE A O 1
ATOM 2232 N N . VAL A 1 292 ? 4.59 6.59 26.062 1 87.56 292 VAL A N 1
ATOM 2233 C CA . VAL A 1 292 ? 5.32 5.641 26.891 1 87.56 292 VAL A CA 1
ATOM 2234 C C . VAL A 1 292 ? 6.105 4.676 26.016 1 87.56 292 VAL A C 1
ATOM 2236 O O . VAL A 1 292 ? 7.266 4.371 26.297 1 87.56 292 VAL A O 1
ATOM 2239 N N . PHE A 1 293 ? 5.488 4.199 24.938 1 84.31 293 PHE A N 1
ATOM 2240 C CA . PHE A 1 293 ? 6.148 3.271 24.031 1 84.31 293 PHE A CA 1
ATOM 2241 C C . PHE A 1 293 ? 7.367 3.924 23.391 1 84.31 293 PHE A C 1
ATOM 2243 O O . PHE A 1 293 ? 8.391 3.271 23.188 1 84.31 293 PHE A O 1
ATOM 2250 N N . SER A 1 294 ? 7.188 5.152 23.031 1 83.56 294 SER A N 1
ATOM 2251 C CA . SER A 1 294 ? 8.305 5.875 22.438 1 83.56 294 SER A CA 1
ATOM 2252 C C . SER A 1 294 ? 9.406 6.141 23.453 1 83.56 294 SER A C 1
ATOM 2254 O O . SER A 1 294 ? 10.594 6.105 23.125 1 83.56 294 SER A O 1
ATOM 2256 N N . PHE A 1 295 ? 8.977 6.414 24.656 1 81.31 295 PHE A N 1
ATOM 2257 C CA . PHE A 1 295 ? 9.914 6.691 25.734 1 81.31 295 PHE A CA 1
ATOM 2258 C C . PHE A 1 295 ? 10.789 5.473 26.016 1 81.31 295 PHE A C 1
ATOM 2260 O O . PHE A 1 295 ? 11.992 5.605 26.25 1 81.31 295 PHE A O 1
ATOM 2267 N N . VAL A 1 296 ? 10.219 4.258 25.938 1 76.62 296 VAL A N 1
ATOM 2268 C CA . VAL A 1 296 ? 10.93 3.021 26.234 1 76.62 296 VAL A CA 1
ATOM 2269 C C . VAL A 1 296 ? 11.703 2.566 25 1 76.62 296 VAL A C 1
ATOM 2271 O O . VAL A 1 296 ? 12.594 1.724 25.094 1 76.62 296 VAL A O 1
ATOM 2274 N N . GLY A 1 297 ? 11.32 3.143 23.812 1 74.88 297 GLY A N 1
ATOM 2275 C CA . GLY A 1 297 ? 12.039 2.812 22.594 1 74.88 297 GLY A CA 1
ATOM 2276 C C . GLY A 1 297 ? 11.398 1.688 21.797 1 74.88 297 GLY A C 1
ATOM 2277 O O . GLY A 1 297 ? 12.062 1.016 21.016 1 74.88 297 GLY A O 1
ATOM 2278 N N . LEU A 1 298 ? 10.188 1.42 22.078 1 76.75 298 LEU A N 1
ATOM 2279 C CA . LEU A 1 298 ? 9.469 0.384 21.328 1 76.75 298 LEU A CA 1
ATOM 2280 C C . LEU A 1 298 ? 9.078 0.879 19.953 1 76.75 298 LEU A C 1
ATOM 2282 O O . LEU A 1 298 ? 8.93 0.082 19.016 1 76.75 298 LEU A O 1
ATOM 2286 N N . ILE A 1 299 ? 8.852 2.18 19.906 1 81 299 ILE A N 1
ATOM 2287 C CA . ILE A 1 299 ? 8.516 2.742 18.609 1 81 299 ILE A CA 1
ATOM 2288 C C . ILE A 1 299 ? 9.492 3.867 18.266 1 81 299 ILE A C 1
ATOM 2290 O O . ILE A 1 299 ? 10.047 4.512 19.156 1 81 299 ILE A O 1
ATOM 2294 N N . HIS A 1 300 ? 9.695 4.09 17 1 78.5 300 HIS A N 1
ATOM 2295 C CA . HIS A 1 300 ? 10.516 5.156 16.422 1 78.5 300 HIS A CA 1
ATOM 2296 C C . HIS A 1 300 ? 11.969 5.039 16.891 1 78.5 300 HIS A C 1
ATOM 2298 O O . HIS A 1 300 ? 12.648 6.051 17.062 1 78.5 300 HIS A O 1
ATOM 2304 N N . ALA A 1 301 ? 12.336 3.85 17.328 1 69.44 301 ALA A N 1
ATOM 2305 C CA . ALA A 1 301 ? 13.719 3.639 17.75 1 69.44 301 ALA A CA 1
ATOM 2306 C C . ALA A 1 301 ? 14.25 2.301 17.266 1 69.44 301 ALA A C 1
ATOM 2308 O O . ALA A 1 301 ? 13.477 1.377 16.984 1 69.44 301 ALA A O 1
ATOM 2309 N N . GLN A 1 302 ? 15.453 2.264 17.047 1 61.97 302 GLN A N 1
ATOM 2310 C CA . GLN A 1 302 ? 16.062 1.012 16.609 1 61.97 302 GLN A CA 1
ATOM 2311 C C . GLN A 1 302 ? 16.391 0.119 17.812 1 61.97 302 GLN A C 1
ATOM 2313 O O . GLN A 1 302 ? 16.391 -1.108 17.688 1 61.97 302 GLN A O 1
ATOM 2318 N N . LYS A 1 303 ? 16.891 0.791 18.844 1 59.53 303 LYS A 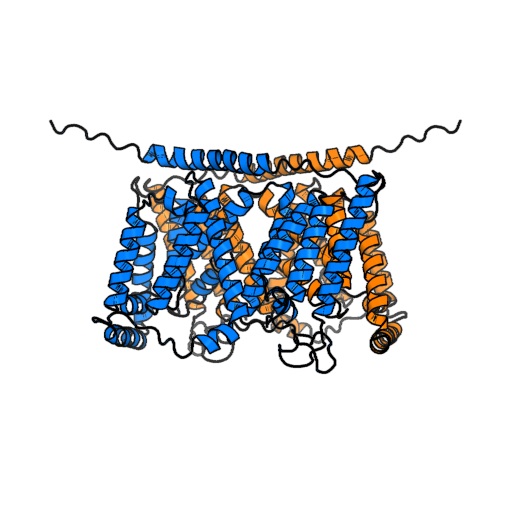N 1
ATOM 2319 C CA . LYS A 1 303 ? 17.266 0.02 20.031 1 59.53 303 LYS A CA 1
ATOM 2320 C C . LYS A 1 303 ? 16.422 0.421 21.25 1 59.53 303 LYS A C 1
ATOM 2322 O O . LYS A 1 303 ? 16 1.572 21.359 1 59.53 303 LYS A O 1
ATOM 2327 N N . LEU A 1 304 ? 15.945 -0.598 21.969 1 57.53 304 LEU A N 1
ATOM 2328 C CA . LEU A 1 304 ? 15.172 -0.406 23.188 1 57.53 304 LEU A CA 1
ATOM 2329 C C . LEU A 1 304 ? 15.984 0.359 24.234 1 57.53 304 LEU A C 1
ATOM 2331 O O . LEU A 1 304 ? 15.922 0.048 25.422 1 57.53 304 LEU A O 1
ATOM 2335 N N . SER A 1 305 ? 16.984 1.219 23.75 1 51.38 305 SER A N 1
ATOM 2336 C CA . SER A 1 305 ? 17.766 1.7 24.891 1 51.38 305 SER A CA 1
ATOM 2337 C C . SER A 1 305 ? 17.562 3.197 25.094 1 51.38 305 SER A C 1
ATOM 2339 O O . SER A 1 305 ? 17.562 3.971 24.141 1 51.38 305 SER A O 1
ATOM 2341 N N . VAL A 1 306 ? 16.938 3.465 26.094 1 50.97 306 VAL A N 1
ATOM 2342 C CA . VAL A 1 306 ? 17.031 4.852 26.531 1 50.97 306 VAL A CA 1
ATOM 2343 C C . VAL A 1 306 ? 18.5 5.199 26.812 1 50.97 306 VAL A C 1
ATOM 2345 O O . VAL A 1 306 ? 19.125 4.621 27.703 1 50.97 306 VAL A O 1
ATOM 2348 N N . GLU A 1 307 ? 19.188 5.293 25.672 1 52.09 307 GLU A N 1
ATOM 2349 C CA . GLU A 1 307 ? 20.547 5.645 26.031 1 52.09 307 GLU A CA 1
ATOM 2350 C C . GLU A 1 307 ? 20.656 7.109 26.453 1 52.09 307 GLU A C 1
ATOM 2352 O O . GLU A 1 307 ? 20.047 7.984 25.828 1 52.09 307 GLU A O 1
ATOM 2357 N N . TYR A 1 308 ? 21.031 7.188 27.688 1 45.34 308 TYR A N 1
ATOM 2358 C CA . TYR A 1 308 ? 21.266 8.5 28.266 1 45.34 308 TYR A CA 1
ATOM 2359 C C . TYR A 1 308 ? 22.656 9.016 27.891 1 45.34 308 TYR A C 1
ATOM 2361 O O . TYR A 1 308 ? 23.609 8.234 27.766 1 45.34 308 TYR A O 1
ATOM 2369 N N . ASP A 1 309 ? 22.688 10.078 27.109 1 45.19 309 ASP A N 1
ATOM 2370 C CA . ASP A 1 309 ? 24 10.688 26.875 1 45.19 309 ASP A CA 1
ATOM 2371 C C . ASP A 1 309 ? 24.734 10.922 28.188 1 45.19 309 ASP A C 1
ATOM 2373 O O . ASP A 1 309 ? 24.188 10.719 29.266 1 45.19 309 ASP A O 1
ATOM 2377 N N . GLN A 1 310 ? 26.109 11.055 28.078 1 42.59 310 GLN A N 1
ATOM 2378 C CA . GLN A 1 310 ? 27.016 11.281 29.203 1 42.59 310 GLN A CA 1
ATOM 2379 C C . GLN A 1 310 ? 26.438 12.305 30.172 1 42.59 310 GLN A C 1
ATOM 2381 O O . GLN A 1 310 ? 26.75 12.281 31.359 1 42.59 310 GLN A O 1
ATOM 2386 N N . HIS A 1 311 ? 25.688 13.18 29.703 1 40.97 311 HIS A N 1
ATOM 2387 C CA . HIS A 1 311 ? 25.234 14.242 30.594 1 40.97 311 HIS A CA 1
ATOM 2388 C C . HIS A 1 311 ? 23.812 13.961 31.109 1 40.97 311 HIS A C 1
ATOM 2390 O O . HIS A 1 311 ? 23.172 14.844 31.672 1 40.97 311 HIS A O 1
ATOM 2396 N N . GLY A 1 312 ? 23.312 12.664 31 1 41.53 312 GLY A N 1
ATOM 2397 C CA . GLY A 1 312 ? 22.047 12.266 31.594 1 41.53 312 GLY A CA 1
ATOM 2398 C C . GLY A 1 312 ? 20.875 12.453 30.656 1 41.53 312 GLY A C 1
ATOM 2399 O O . GLY A 1 312 ? 19.719 12.227 31.047 1 41.53 312 GLY A O 1
ATOM 2400 N N . GLY A 1 313 ? 21 13.102 29.594 1 45.56 313 GLY A N 1
ATOM 2401 C CA . GLY A 1 313 ? 19.938 13.352 28.641 1 45.56 313 GLY A CA 1
ATOM 2402 C C . GLY A 1 313 ? 19.672 12.172 27.734 1 45.56 313 GLY A C 1
ATOM 2403 O O . GLY A 1 313 ? 20.516 11.281 27.578 1 45.56 313 GLY A O 1
ATOM 2404 N N . ILE A 1 314 ? 18.422 11.859 27.594 1 47.12 314 ILE A N 1
ATOM 2405 C CA . ILE A 1 314 ? 18.016 10.766 26.719 1 47.12 314 ILE A CA 1
ATOM 2406 C C . ILE A 1 314 ? 18.734 10.883 25.375 1 47.12 314 ILE A C 1
ATOM 2408 O O . ILE A 1 314 ? 18.656 11.914 24.703 1 47.12 314 ILE A O 1
ATOM 2412 N N . LYS A 1 315 ? 19.828 10.031 25.234 1 50.38 315 LYS A N 1
ATOM 2413 C CA . LYS A 1 315 ? 20.578 10.008 23.969 1 50.38 315 LYS A CA 1
ATOM 2414 C C . LYS A 1 315 ? 19.641 9.781 22.781 1 50.38 315 LYS A C 1
ATOM 2416 O O . LYS A 1 315 ? 18.656 9.062 22.891 1 50.38 315 LYS A O 1
ATOM 2421 N N . ASP A 1 316 ? 19.703 10.625 21.859 1 47.72 316 ASP A N 1
ATOM 2422 C CA . ASP A 1 316 ? 18.922 10.516 20.641 1 47.72 316 ASP A CA 1
ATOM 2423 C C . ASP A 1 316 ? 19 9.102 20.047 1 47.72 316 ASP A C 1
ATOM 2425 O O . ASP A 1 316 ? 20.078 8.656 19.656 1 47.72 316 ASP A O 1
ATOM 2429 N N . GLN A 1 317 ? 18.469 8.117 20.594 1 46.28 317 GLN A N 1
ATOM 2430 C CA . GLN A 1 317 ? 18.5 6.711 20.219 1 46.28 317 GLN A CA 1
ATOM 2431 C C . GLN A 1 317 ? 18.406 6.543 18.703 1 46.28 317 GLN A C 1
ATOM 2433 O O . GLN A 1 317 ? 18.75 5.48 18.172 1 46.28 317 GLN A O 1
ATOM 2438 N N . ASN A 1 318 ? 17.75 7.32 17.969 1 44.38 318 ASN A N 1
ATOM 2439 C CA . ASN A 1 318 ? 17.562 7.141 16.531 1 44.38 318 ASN A CA 1
ATOM 2440 C C . ASN A 1 318 ? 18.781 7.598 15.75 1 44.38 318 ASN A C 1
ATOM 2442 O O . ASN A 1 318 ? 18.734 7.73 14.523 1 44.38 318 ASN A O 1
ATOM 2446 N N . ALA A 1 319 ? 20.016 7.953 16.312 1 39.53 319 ALA A N 1
ATOM 2447 C CA . ALA A 1 319 ? 21.297 8.406 15.758 1 39.53 319 ALA A CA 1
ATOM 2448 C C . ALA A 1 319 ? 21.906 7.352 14.836 1 39.53 319 ALA A C 1
ATOM 2450 O O . ALA A 1 319 ? 22.875 7.625 14.133 1 39.53 319 ALA A O 1
ATOM 2451 N N . TYR A 1 320 ? 21.625 6.309 15.016 1 37.06 320 TYR A N 1
ATOM 2452 C CA . TYR A 1 320 ? 22.516 5.371 14.336 1 37.06 320 TYR A CA 1
ATOM 2453 C C . TYR A 1 320 ? 22.328 5.438 12.828 1 37.06 320 TYR A C 1
ATOM 2455 O O . TYR A 1 320 ? 23.047 4.773 12.078 1 37.06 320 TYR A O 1
ATOM 2463 N N . PHE A 1 321 ? 21.125 5.539 12.203 1 38.03 321 PHE A N 1
ATOM 2464 C CA . PHE A 1 321 ? 21.125 5.375 10.75 1 38.03 321 PHE A CA 1
ATOM 2465 C C . PHE A 1 321 ? 21.938 6.484 10.086 1 38.03 321 PHE A C 1
ATOM 2467 O O . PHE A 1 321 ? 21.688 7.668 10.32 1 38.03 321 PHE A O 1
ATOM 2474 N N . GLY A 1 322 ? 23.328 6.152 9.594 1 36.44 322 GLY A N 1
ATOM 2475 C CA . GLY A 1 322 ? 24.547 6.738 9.047 1 36.44 322 GLY A CA 1
ATOM 2476 C C . GLY A 1 322 ? 24.672 8.219 9.328 1 36.44 322 GLY A C 1
ATOM 2477 O O . GLY A 1 322 ? 24.641 8.641 10.492 1 36.44 322 GLY A O 1
ATOM 2478 N N . GLN A 1 323 ? 25.062 9.125 7.914 1 36.31 323 GLN A N 1
ATOM 2479 C CA . GLN A 1 323 ? 25.641 10.438 8.164 1 36.31 323 GLN A CA 1
ATOM 2480 C C . GLN A 1 323 ? 24.859 11.188 9.242 1 36.31 323 GLN A C 1
ATOM 2482 O O . GLN A 1 323 ? 23.875 10.672 9.781 1 36.31 323 GLN A O 1
ATOM 2487 N N . THR A 1 324 ? 24.672 12.773 8.68 1 32.97 324 THR A N 1
ATOM 2488 C CA . THR A 1 324 ? 24.25 13.844 9.57 1 32.97 324 THR A CA 1
ATOM 2489 C C . THR A 1 324 ? 23 13.438 10.352 1 32.97 324 THR A C 1
ATOM 2491 O O . THR A 1 324 ? 22.016 12.984 9.766 1 32.97 324 THR A O 1
ATOM 2494 N N . SER A 1 325 ? 23.094 12.797 11.344 1 34.41 325 SER A N 1
ATOM 2495 C CA . SER A 1 325 ? 22.141 12.82 12.453 1 34.41 325 SER A CA 1
ATOM 2496 C C . SER A 1 325 ? 21.219 14.023 12.359 1 34.41 325 SER A C 1
ATOM 2498 O O . SER A 1 325 ? 20.578 14.406 13.344 1 34.41 325 SER A O 1
ATOM 2500 N N . SER A 1 326 ? 21.203 14.82 11.391 1 33 326 SER A N 1
ATOM 2501 C CA . SER A 1 326 ? 20.453 15.727 12.258 1 33 326 SER A CA 1
ATOM 2502 C C . SER A 1 326 ? 19.438 14.977 13.094 1 33 326 SER A C 1
ATOM 2504 O O . SER A 1 326 ? 18.906 13.945 12.672 1 33 326 SER A O 1
ATOM 2506 N N . GLY A 1 327 ? 19.578 14.93 14.453 1 36.16 327 GLY A N 1
ATOM 2507 C CA . GLY A 1 327 ? 19 14.523 15.719 1 36.16 327 GLY A CA 1
ATOM 2508 C C . GLY A 1 327 ? 17.516 14.211 15.617 1 36.16 327 GLY A C 1
ATOM 2509 O O . GLY A 1 327 ? 16.688 14.938 16.156 1 36.16 327 GLY A O 1
ATOM 2510 N N . MET A 1 328 ? 16.938 13.953 14.617 1 39.59 328 MET A N 1
ATOM 2511 C CA . MET A 1 328 ? 15.539 14.156 14.992 1 39.59 328 MET A CA 1
ATOM 2512 C C . MET A 1 328 ? 15.141 13.242 16.141 1 39.59 328 MET A C 1
ATOM 2514 O O . MET A 1 328 ? 15.211 12.016 16.016 1 39.59 328 MET A O 1
ATOM 2518 N N . PRO A 1 329 ? 15 13.797 17.406 1 49.38 329 PRO A N 1
ATOM 2519 C CA . PRO A 1 329 ? 15 13.68 18.875 1 49.38 329 PRO A CA 1
ATOM 2520 C C . PRO A 1 329 ? 13.945 12.695 19.375 1 49.38 329 PRO A C 1
ATOM 2522 O O . PRO A 1 329 ? 12.852 12.617 18.812 1 49.38 329 PRO A O 1
ATOM 2525 N N . GLY A 1 330 ? 14.273 11.328 19.719 1 60.41 330 GLY A N 1
ATOM 2526 C CA . GLY A 1 330 ? 13.367 10.578 20.578 1 60.41 330 GLY A CA 1
ATOM 2527 C C . GLY A 1 330 ? 12.438 11.461 21.391 1 60.41 330 GLY A C 1
ATOM 2528 O O . GLY A 1 330 ? 11.234 11.211 21.453 1 60.41 330 GLY A O 1
ATOM 2529 N N . TRP A 1 331 ? 13.102 12.586 21.656 1 73 331 TRP A N 1
ATOM 2530 C CA . TRP A 1 33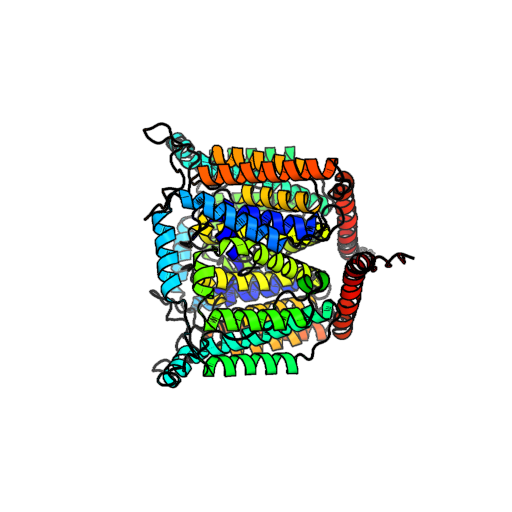1 ? 12.297 13.422 22.547 1 73 331 TRP A CA 1
ATOM 2531 C C . TRP A 1 331 ? 11.242 14.195 21.75 1 73 331 TRP A C 1
ATOM 2533 O O . TRP A 1 331 ? 10.211 14.578 22.312 1 73 331 TRP A O 1
ATOM 2543 N N . LYS A 1 332 ? 11.562 14.383 20.484 1 78.62 332 LYS A N 1
ATOM 2544 C CA . LYS A 1 332 ? 10.602 15.156 19.703 1 78.62 332 LYS A CA 1
ATOM 2545 C C . LYS A 1 332 ? 9.297 14.383 19.516 1 78.62 332 LYS A C 1
ATOM 2547 O O . LYS A 1 332 ? 8.219 14.984 19.484 1 78.62 332 LYS A O 1
ATOM 2552 N N . PHE A 1 333 ? 9.461 13.102 19.438 1 84.06 333 PHE A N 1
ATOM 2553 C CA . PHE A 1 333 ? 8.242 12.305 19.344 1 84.06 333 PHE A CA 1
ATOM 2554 C C . PHE A 1 333 ? 7.484 12.305 20.656 1 84.06 333 PHE A C 1
ATOM 2556 O O . PHE A 1 333 ? 6.254 12.266 20.672 1 84.06 333 PHE A O 1
ATOM 2563 N N . LEU A 1 334 ? 8.281 12.375 21.719 1 85.19 334 LEU A N 1
ATOM 2564 C CA . LEU A 1 334 ? 7.648 12.445 23.031 1 85.19 334 LEU A CA 1
ATOM 2565 C C . LEU A 1 334 ? 6.809 13.711 23.156 1 85.19 334 LEU A C 1
ATOM 2567 O O . LEU A 1 334 ? 5.668 13.656 23.625 1 85.19 334 LEU A O 1
ATOM 2571 N N . VAL A 1 335 ? 7.387 14.758 22.719 1 85.25 335 VAL A N 1
ATOM 2572 C CA . VAL A 1 335 ? 6.684 16.031 22.781 1 85.25 335 VAL A CA 1
ATOM 2573 C C . VAL A 1 335 ? 5.461 15.992 21.859 1 85.25 335 VAL A C 1
ATOM 2575 O O . VAL A 1 335 ? 4.391 16.5 22.219 1 85.25 335 VAL A O 1
ATOM 2578 N N . THR A 1 336 ? 5.637 15.438 20.734 1 89.38 336 THR A N 1
ATOM 2579 C CA . THR A 1 336 ? 4.547 15.352 19.766 1 89.38 336 THR A CA 1
ATOM 2580 C C . THR A 1 336 ? 3.361 14.594 20.344 1 89.38 336 THR A C 1
ATOM 2582 O O . THR A 1 336 ? 2.219 15.047 20.266 1 89.38 336 THR A O 1
ATOM 2585 N N . TYR A 1 337 ? 3.6 13.484 20.953 1 93.38 337 TYR A N 1
ATOM 2586 C CA . TYR A 1 337 ? 2.514 12.672 21.484 1 93.38 337 TYR A CA 1
ATOM 2587 C C . TYR A 1 337 ? 1.914 13.32 22.734 1 93.38 337 TYR A C 1
ATOM 2589 O O . TYR A 1 337 ? 0.707 13.227 22.969 1 93.38 337 TYR A O 1
ATOM 2597 N N . ALA A 1 338 ? 2.744 14.016 23.5 1 92.88 338 ALA A N 1
ATOM 2598 C CA . ALA A 1 338 ? 2.232 14.719 24.672 1 92.88 338 ALA A CA 1
ATOM 2599 C C . ALA A 1 338 ? 1.304 15.859 24.266 1 92.88 338 ALA A C 1
ATOM 2601 O O . ALA A 1 338 ? 0.223 16.016 24.828 1 92.88 338 ALA A O 1
ATOM 2602 N N . VAL A 1 339 ? 1.762 16.625 23.344 1 93.19 339 VAL A N 1
ATOM 2603 C CA . VAL A 1 339 ? 0.958 17.734 22.875 1 93.19 339 VAL A CA 1
ATOM 2604 C C . VAL A 1 339 ? -0.322 17.219 22.219 1 93.19 339 VAL A C 1
ATOM 2606 O O . VAL A 1 339 ? -1.39 17.828 22.375 1 93.19 339 VAL A O 1
ATOM 2609 N N . SER A 1 340 ? -0.23 16.156 21.484 1 95.5 340 SER A N 1
ATOM 2610 C CA . SER A 1 340 ? -1.41 15.562 20.844 1 95.5 340 SER A CA 1
ATOM 2611 C C . SER A 1 340 ? -2.389 15.039 21.891 1 95.5 340 SER A C 1
ATOM 2613 O O . SER A 1 340 ? -3.605 15.133 21.719 1 95.5 340 SER A O 1
ATOM 2615 N N . ALA A 1 341 ? -1.835 14.453 22.906 1 96.75 341 ALA A N 1
ATOM 2616 C CA . ALA A 1 341 ? -2.691 14.023 24.016 1 96.75 341 ALA A CA 1
ATOM 2617 C C . ALA A 1 341 ? -3.426 15.203 24.641 1 96.75 341 ALA A C 1
ATOM 2619 O O . ALA A 1 341 ? -4.617 15.109 24.938 1 96.75 341 ALA A O 1
ATOM 2620 N N . ALA A 1 342 ? -2.734 16.297 24.828 1 95.69 342 ALA A N 1
ATOM 2621 C CA . ALA A 1 342 ? -3.334 17.516 25.375 1 95.69 342 ALA A CA 1
ATOM 2622 C C . ALA A 1 342 ? -4.414 18.062 24.453 1 95.69 342 ALA A C 1
ATOM 2624 O O . ALA A 1 342 ? -5.469 18.516 24.906 1 95.69 342 ALA A O 1
ATOM 2625 N N . PHE A 1 343 ? -4.137 18.047 23.234 1 94.94 343 PHE A N 1
ATOM 2626 C CA . PHE A 1 343 ? -5.109 18.5 22.25 1 94.94 343 PHE A CA 1
ATOM 2627 C C . PHE A 1 343 ? -6.402 17.703 22.359 1 94.94 343 PHE A C 1
ATOM 2629 O O . PHE A 1 343 ? -7.492 18.281 22.375 1 94.94 343 PHE A O 1
ATOM 2636 N N . CYS A 1 344 ? -6.27 16.375 22.422 1 95.81 344 CYS A N 1
ATOM 2637 C CA . CYS A 1 344 ? -7.453 15.531 22.531 1 95.81 344 CYS A CA 1
ATOM 2638 C C . CYS A 1 344 ? -8.164 15.773 23.859 1 95.81 344 CYS A C 1
ATOM 2640 O O . CYS A 1 344 ? -9.398 15.75 23.922 1 95.81 344 CYS A O 1
ATOM 2642 N N . ALA A 1 345 ? -7.414 16.016 24.906 1 95.69 345 ALA A N 1
ATOM 2643 C CA . ALA A 1 345 ? -8.016 16.312 26.203 1 95.69 345 ALA A CA 1
ATOM 2644 C C . ALA A 1 345 ? -8.789 17.625 26.172 1 95.69 345 ALA A C 1
ATOM 2646 O O . ALA A 1 345 ? -9.859 17.75 26.766 1 95.69 345 ALA A O 1
ATOM 2647 N N . ILE A 1 346 ? -8.25 18.625 25.484 1 94.56 346 ILE A N 1
ATOM 2648 C CA . ILE A 1 346 ? -8.914 19.906 25.359 1 94.56 346 ILE A CA 1
ATOM 2649 C C . ILE A 1 346 ? -10.211 19.734 24.562 1 94.56 346 ILE A C 1
ATOM 2651 O O . ILE A 1 346 ? -11.242 20.312 24.906 1 94.56 346 ILE A O 1
ATOM 2655 N N . LEU A 1 347 ? -10.188 18.969 23.531 1 93.06 347 LEU A N 1
ATOM 2656 C CA . LEU A 1 347 ? -11.391 18.703 22.75 1 93.06 347 LEU A CA 1
ATOM 2657 C C . LEU A 1 347 ? -12.445 18 23.594 1 93.06 347 LEU A C 1
ATOM 2659 O O . LEU A 1 347 ? -13.641 18.234 23.422 1 93.06 347 LEU A O 1
ATOM 2663 N N . HIS A 1 348 ? -11.945 17.125 24.391 1 93.69 348 HIS A N 1
ATOM 2664 C CA . HIS A 1 348 ? -12.883 16.469 25.297 1 93.69 348 HIS A CA 1
ATOM 2665 C C . HIS A 1 348 ? -13.562 17.469 26.219 1 93.69 348 HIS A C 1
ATOM 2667 O O . HIS A 1 348 ? -14.758 17.344 26.5 1 93.69 348 HIS A O 1
ATOM 2673 N N . LEU A 1 349 ? -12.797 18.422 26.734 1 92.62 349 LEU A N 1
ATOM 2674 C CA . LEU A 1 349 ? -13.359 19.469 27.578 1 92.62 349 LEU A CA 1
ATOM 2675 C C . LEU A 1 349 ? -14.383 20.297 26.812 1 92.62 349 LEU A C 1
ATOM 2677 O O . LEU A 1 349 ? -15.43 20.656 27.344 1 92.62 349 LEU A O 1
ATOM 2681 N N . PHE A 1 350 ? -14.07 20.578 25.594 1 91.25 350 PHE A N 1
ATOM 2682 C CA . PHE A 1 350 ? -15.008 21.312 24.75 1 91.25 350 PHE A CA 1
ATOM 2683 C C . PHE A 1 350 ? -16.266 20.5 24.5 1 91.25 350 PHE A C 1
ATOM 2685 O O . PHE A 1 350 ? -17.359 21.062 24.391 1 91.25 350 PHE A O 1
ATOM 2692 N N . GLN A 1 351 ? -16.078 19.281 24.312 1 90.62 351 GLN A N 1
ATOM 2693 C CA . GLN A 1 351 ? -17.219 18.391 24.141 1 90.62 351 GLN A CA 1
ATOM 2694 C C . GLN A 1 351 ? -18.109 18.375 25.375 1 90.62 351 GLN A C 1
ATOM 2696 O O . GLN A 1 351 ? -19.344 18.391 25.266 1 90.62 351 GLN A O 1
ATOM 2701 N N . ARG A 1 352 ? -17.516 18.406 26.516 1 89.44 352 ARG A N 1
ATOM 2702 C CA . ARG A 1 352 ? -18.25 18.422 27.766 1 89.44 352 ARG A CA 1
ATOM 2703 C C . ARG A 1 352 ? -19.016 19.734 27.938 1 89.44 352 ARG A C 1
ATOM 2705 O O . ARG A 1 352 ? -20.094 19.766 28.547 1 89.44 352 ARG A O 1
ATOM 2712 N N . TRP A 1 353 ? -18.359 20.75 27.422 1 90.81 353 TRP A N 1
ATOM 2713 C CA . TRP A 1 353 ? -18.984 22.062 27.531 1 90.81 353 TRP A CA 1
ATOM 2714 C C . TRP A 1 353 ? -20.031 22.266 26.438 1 90.81 353 TRP A C 1
ATOM 2716 O O . TRP A 1 353 ? -20.703 23.312 26.391 1 90.81 353 TRP A O 1
ATOM 2726 N N . GLY A 1 354 ? -20.188 21.344 25.438 1 85.69 354 GLY A N 1
ATOM 2727 C CA . GLY A 1 354 ? -21.25 21.359 24.453 1 85.69 354 GLY A CA 1
ATOM 2728 C C . GLY A 1 354 ? -20.844 22.078 23.172 1 85.69 354 GLY A C 1
ATOM 2729 O O . GLY A 1 354 ? -21.688 22.344 22.312 1 85.69 354 GLY A O 1
ATOM 2730 N N . PHE A 1 355 ? -19.562 22.391 23.047 1 86.94 355 PHE A N 1
ATOM 2731 C CA . PHE A 1 355 ? -19.109 23.109 21.859 1 86.94 355 PHE A CA 1
ATOM 2732 C C . PHE A 1 355 ? -18.906 22.156 20.688 1 86.94 355 PHE A C 1
ATOM 2734 O O . PHE A 1 355 ? -18.906 22.594 19.531 1 86.94 355 PHE A O 1
ATOM 2741 N N . VAL A 1 356 ? -18.656 20.844 21 1 87.75 356 VAL A N 1
ATOM 2742 C CA . VAL A 1 356 ? -18.453 19.812 20 1 87.75 356 VAL A CA 1
ATOM 2743 C C . VAL A 1 356 ? -19.516 18.719 20.156 1 87.75 356 VAL A C 1
ATOM 2745 O O . VAL A 1 356 ? -20.016 18.5 21.266 1 87.75 356 VAL A O 1
ATOM 2748 N N . GLU A 1 357 ? -19.891 18.141 19.047 1 86 357 GLU A N 1
ATOM 2749 C CA . GLU A 1 357 ? -20.906 17.109 19.078 1 86 357 GLU A CA 1
ATOM 2750 C C . GLU A 1 357 ? -20.469 15.938 19.969 1 86 357 GLU A C 1
ATOM 2752 O O . GLU A 1 357 ? -19.281 15.641 20.078 1 86 357 GLU A O 1
ATOM 2757 N N . ALA A 1 358 ? -21.5 15.336 20.531 1 85.12 358 ALA A N 1
ATOM 2758 C CA . ALA A 1 358 ? -21.25 14.242 21.469 1 85.12 358 ALA A CA 1
ATOM 2759 C C . ALA A 1 358 ? -20.656 13.031 20.75 1 85.12 358 ALA A C 1
ATOM 2761 O O . ALA A 1 358 ? -20.766 12.922 19.516 1 85.12 358 ALA A O 1
ATOM 2762 N N . ALA A 1 359 ? -19.922 12.219 21.531 1 86.81 359 ALA A N 1
ATOM 2763 C CA . ALA A 1 359 ? -19.281 11.016 21.016 1 86.81 359 ALA A CA 1
ATOM 2764 C C . ALA A 1 359 ? -20.312 10.023 20.484 1 86.81 359 ALA A C 1
ATOM 2766 O O . ALA A 1 359 ? -21.453 9.977 20.984 1 86.81 359 ALA A O 1
ATOM 2767 N N . GLU A 1 360 ? -19.969 9.438 19.359 1 82.12 360 GLU A N 1
ATOM 2768 C CA . GLU A 1 360 ? -20.844 8.391 18.828 1 82.12 360 GLU A CA 1
ATOM 2769 C C . GLU A 1 360 ? -21 7.25 19.828 1 82.12 360 GLU A C 1
ATOM 2771 O O . GLU A 1 360 ? -20.047 6.879 20.516 1 82.12 360 GLU A O 1
ATOM 2776 N N . ALA A 1 361 ? -22.219 6.953 20.188 1 64.69 361 ALA A N 1
ATOM 2777 C CA . ALA A 1 361 ? -22.547 5.938 21.188 1 64.69 361 ALA A CA 1
ATOM 2778 C C . ALA A 1 361 ? -21.859 4.617 20.875 1 64.69 361 ALA A C 1
ATOM 2780 O O . ALA A 1 361 ? -21.688 4.258 19.703 1 64.69 361 ALA A O 1
ATOM 2781 N N . GLU A 1 362 ? -20.781 4.328 21.594 1 56.56 362 GLU A N 1
ATOM 2782 C CA . GLU A 1 362 ? -19.938 3.145 21.516 1 56.56 362 GLU A CA 1
ATOM 2783 C C . GLU A 1 362 ? -20.781 1.871 21.422 1 56.56 362 GLU A C 1
ATOM 2785 O O . GLU A 1 362 ? -21.375 1.445 22.406 1 56.56 362 GLU A O 1
ATOM 2790 N N . ASP A 1 363 ? -21.75 1.489 20.812 1 47.62 363 ASP A N 1
ATOM 2791 C CA . ASP A 1 363 ? -22.078 0.094 21.078 1 47.62 363 ASP A CA 1
ATOM 2792 C C . ASP A 1 363 ? -20.969 -0.837 20.609 1 47.62 363 ASP A C 1
ATOM 2794 O O . ASP A 1 363 ? -21.016 -1.342 19.484 1 47.62 363 ASP A O 1
ATOM 2798 N N . TYR A 1 364 ? -19.875 -0.564 21.188 1 46.16 364 TYR A N 1
ATOM 2799 C CA . TYR A 1 364 ? -18.766 -1.438 20.844 1 46.16 364 TYR A CA 1
ATOM 2800 C C . TYR A 1 364 ? -19.219 -2.885 20.703 1 46.16 364 TYR A C 1
ATOM 2802 O O . TYR A 1 364 ? -18.594 -3.686 20.031 1 46.16 364 TYR A O 1
ATOM 2810 N N . ARG A 1 365 ? -20.156 -3.268 21.625 1 39.94 365 ARG A N 1
ATOM 2811 C CA . ARG A 1 365 ? -20.734 -4.605 21.656 1 39.94 365 ARG A CA 1
ATOM 2812 C C . ARG A 1 365 ? -21.469 -4.91 20.344 1 39.94 365 ARG A C 1
ATOM 2814 O O . ARG A 1 365 ? -21.5 -6.059 19.906 1 39.94 365 ARG A O 1
ATOM 2821 N N . ILE A 1 366 ? -22.109 -3.984 19.828 1 43.94 366 ILE A N 1
ATOM 2822 C CA . ILE A 1 366 ? -22.906 -4.203 18.609 1 43.94 366 ILE A CA 1
ATOM 2823 C C . ILE A 1 366 ? -21.984 -4.34 17.406 1 43.94 366 ILE A C 1
ATOM 2825 O O . ILE A 1 366 ? -22.266 -5.113 16.484 1 43.94 366 ILE A O 1
ATOM 2829 N N . LEU A 1 367 ? -20.938 -3.619 17.344 1 43.78 367 LEU A N 1
ATOM 2830 C CA . LEU A 1 367 ? -19.984 -3.729 16.25 1 43.78 367 LEU A CA 1
ATOM 2831 C C . LEU A 1 367 ? -19.391 -5.133 16.188 1 43.78 367 LEU A C 1
ATOM 2833 O O . LEU A 1 367 ? -19.172 -5.668 15.102 1 43.78 367 LEU A O 1
ATOM 2837 N N . GLN A 1 368 ? -19.078 -5.617 17.344 1 43 368 GLN A N 1
ATOM 2838 C CA . GLN A 1 368 ? -18.641 -7.008 17.438 1 43 368 GLN A CA 1
ATOM 2839 C C . GLN A 1 368 ? -19.75 -7.957 16.984 1 43 368 GLN A C 1
ATOM 2841 O O . GLN A 1 368 ? -19.484 -8.945 16.297 1 43 368 GLN A O 1
ATOM 2846 N N . LEU A 1 369 ? -20.984 -7.688 17.438 1 42.47 369 LEU A N 1
ATOM 2847 C CA . LEU A 1 369 ? -22.109 -8.562 17.125 1 42.47 369 LEU A CA 1
ATOM 2848 C C . LEU A 1 369 ? -22.516 -8.422 15.672 1 42.47 369 LEU A C 1
ATOM 2850 O O . LEU A 1 369 ? -22.844 -9.414 15.016 1 42.47 369 LEU A O 1
ATOM 2854 N N . GLU A 1 370 ? -22.578 -7.285 15.125 1 45.62 370 GLU A N 1
ATOM 2855 C CA . GLU A 1 370 ? -23 -7.059 13.75 1 45.62 370 GLU A CA 1
ATOM 2856 C C . GLU A 1 370 ? -21.938 -7.52 12.766 1 45.62 370 GLU A C 1
ATOM 2858 O O . GLU A 1 370 ? -22.25 -8.023 11.68 1 45.62 370 GLU A O 1
ATOM 2863 N N . ALA A 1 371 ? -20.828 -7.309 13.023 1 44.16 371 ALA A N 1
ATOM 2864 C CA . ALA A 1 371 ? -19.734 -7.926 12.273 1 44.16 371 ALA A CA 1
ATOM 2865 C C . ALA A 1 371 ? -19.828 -9.445 12.32 1 44.16 371 ALA A C 1
ATOM 2867 O O . ALA A 1 371 ? -19.547 -10.125 11.328 1 44.16 371 ALA A O 1
ATOM 2868 N N . GLU A 1 372 ? -20.297 -9.922 13.43 1 43.31 372 GLU A N 1
ATOM 2869 C CA . GLU A 1 372 ? -20.562 -11.352 13.602 1 43.31 372 GLU A CA 1
ATOM 2870 C C . GLU A 1 372 ? -21.75 -11.797 12.75 1 43.31 372 GLU A C 1
ATOM 2872 O O . GLU A 1 372 ? -21.734 -12.883 12.164 1 43.31 372 GLU A O 1
ATOM 2877 N N . THR A 1 373 ? -22.75 -10.992 12.734 1 43.5 373 THR A N 1
ATOM 2878 C CA . THR A 1 373 ? -23.953 -11.367 11.992 1 43.5 373 THR A CA 1
ATOM 2879 C C . THR A 1 373 ? -23.734 -11.203 10.492 1 43.5 373 THR A C 1
ATOM 2881 O O . THR A 1 373 ? -24.188 -12.031 9.703 1 43.5 373 THR A O 1
ATOM 2884 N N . LYS A 1 374 ? -23.234 -10.172 10.055 1 42.47 374 LYS A N 1
ATOM 2885 C CA . LYS A 1 374 ? -23.031 -9.953 8.625 1 42.47 374 LYS A CA 1
ATOM 2886 C C . LYS A 1 374 ? -21.938 -10.875 8.078 1 42.47 374 LYS A C 1
ATOM 2888 O O . LYS A 1 374 ? -22 -11.32 6.93 1 42.47 374 LYS A O 1
ATOM 2893 N N . SER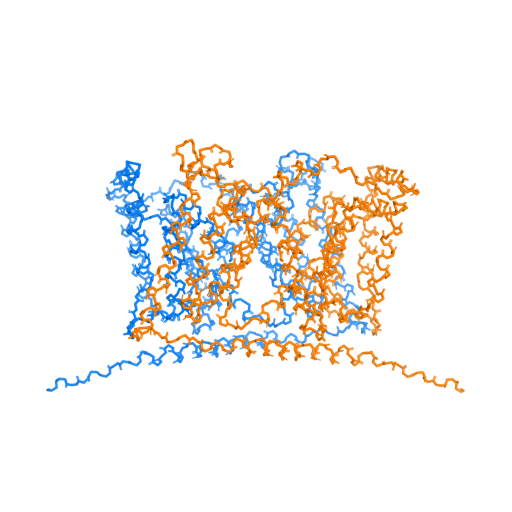 A 1 375 ? -21.016 -11.055 8.883 1 40.03 375 SER A N 1
ATOM 2894 C CA . SER A 1 375 ? -20.047 -12.102 8.555 1 40.03 375 SER A CA 1
ATOM 2895 C C . SER A 1 375 ? -20.734 -13.445 8.359 1 40.03 375 SER A C 1
ATOM 2897 O O . SER A 1 375 ? -20.359 -14.219 7.48 1 40.03 375 SER A O 1
ATOM 2899 N N . GLU A 1 376 ? -21.75 -13.641 9.133 1 39.22 376 GLU A N 1
ATOM 2900 C CA . GLU A 1 376 ? -22.578 -14.836 8.961 1 39.22 376 GLU A CA 1
ATOM 2901 C C . GLU A 1 376 ? -23.328 -14.805 7.637 1 39.22 376 GLU A C 1
ATOM 2903 O O . GLU A 1 376 ? -23.438 -15.82 6.953 1 39.22 376 GLU A O 1
ATOM 2908 N N . GLU A 1 377 ? -23.859 -13.711 7.375 1 40.31 377 GLU A N 1
ATOM 2909 C CA . GLU A 1 377 ? -24.656 -13.648 6.152 1 40.31 377 GLU A CA 1
ATOM 2910 C C . GLU A 1 377 ? -23.781 -13.766 4.914 1 40.31 377 GLU A C 1
ATOM 2912 O O . GLU A 1 377 ? -24.141 -14.422 3.938 1 40.31 377 GLU A O 1
ATOM 2917 N N . THR A 1 378 ? -22.75 -13.148 4.91 1 38.03 378 THR A N 1
ATOM 2918 C CA . THR A 1 378 ? -21.859 -13.258 3.768 1 38.03 378 THR A CA 1
ATOM 2919 C C . THR A 1 378 ? -21.25 -14.656 3.688 1 38.03 378 THR A C 1
ATOM 2921 O O . THR A 1 378 ? -21.047 -15.195 2.594 1 38.03 378 THR A O 1
ATOM 2924 N N . VAL A 1 379 ? -21.062 -15.289 4.793 1 36 379 VAL A N 1
ATOM 2925 C CA . VAL A 1 379 ? -20.672 -16.688 4.863 1 36 379 VAL A CA 1
ATOM 2926 C C . VAL A 1 379 ? -21.844 -17.578 4.48 1 36 379 VAL A C 1
ATOM 2928 O O . VAL A 1 379 ? -21.688 -18.562 3.756 1 36 379 VAL A O 1
ATOM 2931 N N . VAL A 1 380 ? -23 -17.328 4.984 1 37.16 380 VAL A N 1
ATOM 2932 C CA . VAL A 1 380 ? -24.156 -18.125 4.59 1 37.16 380 VAL A CA 1
ATOM 2933 C C . VAL A 1 380 ? -24.359 -18.047 3.078 1 37.16 380 VAL A C 1
ATOM 2935 O O . VAL A 1 380 ? -24.625 -19.047 2.418 1 37.16 380 VAL A O 1
ATOM 2938 N N . HIS A 1 381 ? -24.219 -16.953 2.635 1 36.41 381 HIS A N 1
ATOM 2939 C CA . HIS A 1 381 ? -24.359 -16.891 1.185 1 36.41 381 HIS A CA 1
ATOM 2940 C C . HIS A 1 381 ? -23.188 -17.578 0.486 1 36.41 381 HIS A C 1
ATOM 2942 O O . HIS A 1 381 ? -23.391 -18.25 -0.531 1 36.41 381 HIS A O 1
ATOM 2948 N N . ALA A 1 382 ? -22.078 -17.469 1.039 1 35 382 ALA A N 1
ATOM 2949 C CA . ALA A 1 382 ? -20.969 -18.266 0.515 1 35 382 ALA A CA 1
ATOM 2950 C C . ALA A 1 382 ? -21.109 -19.734 0.897 1 35 382 ALA A C 1
ATOM 2952 O O . ALA A 1 382 ? -20.828 -20.625 0.086 1 35 382 ALA A O 1
ATOM 2953 N N . ALA A 1 383 ? -21.562 -20.141 2.072 1 33.88 383 ALA A N 1
ATOM 2954 C CA . ALA A 1 383 ? -21.844 -21.5 2.523 1 33.88 383 ALA A CA 1
ATOM 2955 C C . ALA A 1 383 ? -23.062 -22.078 1.798 1 33.88 383 ALA A C 1
ATOM 2957 O O . ALA A 1 383 ? -23.078 -23.25 1.427 1 33.88 383 ALA A O 1
ATOM 2958 N N . GLU A 1 384 ? -24.188 -21.453 1.817 1 36.91 384 GLU A N 1
ATOM 2959 C CA . GLU A 1 384 ? -25.312 -21.969 1.062 1 36.91 384 GLU A CA 1
ATOM 2960 C C . GLU A 1 384 ? -24.938 -22.25 -0.389 1 36.91 384 GLU A C 1
ATOM 2962 O O . GLU A 1 384 ? -25.406 -23.234 -0.98 1 36.91 384 GLU A O 1
ATOM 2967 N N . HIS A 1 385 ? -24.156 -21.5 -0.839 1 33.5 385 HIS A N 1
ATOM 2968 C CA . HIS A 1 385 ? -23.672 -21.797 -2.182 1 33.5 385 HIS A CA 1
ATOM 2969 C C . HIS A 1 385 ? -22.625 -22.906 -2.158 1 33.5 385 HIS A C 1
ATOM 2971 O O . HIS A 1 385 ? -22.562 -23.719 -3.082 1 33.5 385 HIS A O 1
ATOM 2977 N N . GLY A 1 386 ? -21.844 -22.984 -1.124 1 31.45 386 GLY A N 1
ATOM 2978 C CA . GLY A 1 386 ? -20.984 -24.141 -0.939 1 31.45 386 GLY A CA 1
ATOM 2979 C C . GLY A 1 386 ? -21.75 -25.375 -0.483 1 31.45 386 GLY A C 1
ATOM 2980 O O . GLY A 1 386 ? -21.391 -26.5 -0.843 1 31.45 386 GLY A O 1
ATOM 2981 N N . ALA A 1 387 ? -22.641 -25.328 0.406 1 31.88 387 ALA A N 1
ATOM 2982 C CA . ALA A 1 387 ? -23.391 -26.484 0.882 1 31.88 387 ALA A CA 1
ATOM 2983 C C . ALA A 1 387 ? -24.234 -27.094 -0.242 1 31.88 387 ALA A C 1
ATOM 2985 O O . ALA A 1 387 ? -24.438 -28.312 -0.28 1 31.88 387 ALA A O 1
ATOM 2986 N N . LYS A 1 388 ? -24.891 -26.344 -1.017 1 34.78 388 LYS A N 1
ATOM 2987 C CA . LYS A 1 388 ? -25.703 -27.047 -2.002 1 34.78 388 LYS A CA 1
ATOM 2988 C C . LYS A 1 388 ? -24.828 -27.969 -2.854 1 34.78 388 LYS A C 1
ATOM 2990 O O . LYS A 1 388 ? -25.344 -28.891 -3.504 1 34.78 388 LYS A O 1
ATOM 2995 N N . VAL A 1 389 ? -23.609 -27.672 -2.992 1 29.34 389 VAL A N 1
ATOM 2996 C CA . VAL A 1 389 ? -22.844 -28.578 -3.844 1 29.34 389 VAL A CA 1
ATOM 2997 C C . VAL A 1 389 ? -22.484 -29.844 -3.059 1 29.34 389 VAL A C 1
ATOM 2999 O O . VAL A 1 389 ? -22.109 -30.859 -3.643 1 29.34 389 VAL A O 1
ATOM 3002 N N . ALA A 1 390 ? -22.344 -29.734 -1.755 1 28.95 390 ALA A N 1
ATOM 3003 C CA . ALA A 1 390 ? -21.953 -30.953 -1.066 1 28.95 390 ALA A CA 1
ATOM 3004 C C . ALA A 1 390 ? -23.156 -31.875 -0.862 1 28.95 390 ALA A C 1
ATOM 3006 O O . ALA A 1 390 ? -23.141 -32.719 0.031 1 28.95 390 ALA A O 1
ATOM 3007 N N . GLU A 1 391 ? -24.281 -31.484 -1.443 1 26.95 391 GLU A N 1
ATOM 3008 C CA . GLU A 1 391 ? -25.203 -32.594 -1.226 1 26.95 391 GLU A CA 1
ATOM 3009 C C . GLU A 1 391 ? -24.609 -33.906 -1.725 1 26.95 391 GLU A C 1
ATOM 3011 O O . GLU A 1 391 ? -24.094 -33.969 -2.838 1 26.95 391 GLU A O 1
ATOM 3016 N N . PRO A 1 392 ? -24.281 -34.75 -0.886 1 25.59 392 PRO A N 1
ATOM 3017 C CA . PRO A 1 392 ? -23.922 -36.125 -1.23 1 25.59 392 PRO A CA 1
ATOM 3018 C C . PRO A 1 392 ? -24.781 -36.688 -2.35 1 25.59 392 PRO A C 1
ATOM 3020 O O . PRO A 1 392 ? -25.984 -36.438 -2.4 1 25.59 392 PRO A O 1
ATOM 3023 N N . MET A 1 393 ? -24.344 -36.75 -3.592 1 26.44 393 MET A N 1
ATOM 3024 C CA . MET A 1 393 ? -25.016 -37.656 -4.508 1 26.44 393 MET A CA 1
ATOM 3025 C C . MET A 1 393 ? -25.484 -38.906 -3.783 1 26.44 393 MET A C 1
ATOM 3027 O O . MET A 1 393 ? -24.703 -39.562 -3.076 1 26.44 393 MET A O 1
ATOM 3031 N N . THR A 1 394 ? -26.688 -39.062 -3.406 1 24.64 394 THR A N 1
ATOM 3032 C CA . THR A 1 394 ? -27.359 -40.281 -3 1 24.64 394 THR A CA 1
ATOM 3033 C C . THR A 1 394 ? -26.906 -41.438 -3.859 1 24.64 394 THR A C 1
ATOM 3035 O O . THR A 1 394 ? -26.75 -41.312 -5.074 1 24.64 394 THR A O 1
ATOM 3038 N N . THR A 1 395 ? -26.094 -42.406 -3.348 1 25.45 395 THR A N 1
ATOM 3039 C CA . THR A 1 395 ? -25.859 -43.812 -3.744 1 25.45 395 THR A CA 1
ATOM 3040 C C . THR A 1 395 ? -27.141 -44.438 -4.297 1 25.45 395 THR A C 1
ATOM 3042 O O . THR A 1 395 ? -28.156 -44.5 -3.604 1 25.45 395 THR A O 1
ATOM 3045 N N . THR A 1 396 ? -27.562 -44.156 -5.516 1 25.12 396 THR A N 1
ATOM 3046 C CA . THR A 1 396 ? -28.453 -45.156 -6.078 1 25.12 396 THR A CA 1
ATOM 3047 C C . THR A 1 396 ? -27.938 -46.562 -5.762 1 25.12 396 THR A C 1
ATOM 3049 O O . THR A 1 396 ? -26.734 -46.844 -5.875 1 25.12 396 THR A O 1
ATOM 3052 N N . ARG A 1 397 ? -28.703 -47.406 -4.938 1 22.19 397 ARG A N 1
ATOM 3053 C CA . ARG A 1 397 ? -28.719 -48.844 -4.586 1 22.19 397 ARG A CA 1
ATOM 3054 C C . ARG A 1 397 ? -28.453 -49.688 -5.812 1 22.19 397 ARG A C 1
ATOM 3056 O O . ARG A 1 397 ? -29.172 -49.625 -6.805 1 22.19 397 ARG A O 1
ATOM 3063 N N . PHE A 1 398 ? -27.203 -49.875 -6.234 1 20.92 398 PHE A N 1
ATOM 3064 C CA . PHE A 1 398 ? -26.984 -51.188 -6.879 1 20.92 398 PHE A CA 1
ATOM 3065 C C . PHE A 1 398 ? -27.594 -52.312 -6.043 1 20.92 398 PHE A C 1
ATOM 3067 O O . PHE A 1 398 ? -27.078 -52.625 -4.969 1 20.92 398 PHE A O 1
ATOM 3074 N N . GLY A 1 399 ? -29.016 -52.312 -5.977 1 19.41 399 GLY A N 1
ATOM 3075 C CA . GLY A 1 399 ? -29.672 -53.625 -6.164 1 19.41 399 GLY A CA 1
ATOM 3076 C C . GLY A 1 399 ? -29.5 -54.156 -7.566 1 19.41 399 GLY A C 1
ATOM 3077 O O . GLY A 1 399 ? -29.266 -53.406 -8.516 1 19.41 399 GLY A O 1
ATOM 3078 N N . MET B 1 1 ? -3.16 6.77 -2.799 1 69.12 1 MET B N 1
ATOM 3079 C CA . MET B 1 1 ? -2.697 6.141 -1.564 1 69.12 1 MET B CA 1
ATOM 3080 C C . MET B 1 1 ? -1.193 6.328 -1.392 1 69.12 1 MET B C 1
ATOM 3082 O O . MET B 1 1 ? -0.719 6.578 -0.282 1 69.12 1 MET B O 1
ATOM 3086 N N . THR B 1 2 ? -0.426 6.164 -2.473 1 72.88 2 THR B N 1
ATOM 3087 C CA . THR B 1 2 ? 1.025 6.188 -2.336 1 72.88 2 THR B CA 1
ATOM 3088 C C . THR B 1 2 ? 1.53 7.617 -2.168 1 72.88 2 THR B C 1
ATOM 3090 O O . THR B 1 2 ? 2.102 7.965 -1.131 1 72.88 2 THR B O 1
ATOM 3093 N N . TYR B 1 3 ? 1.124 8.539 -3.105 1 72 3 TYR B N 1
ATOM 3094 C CA . TYR B 1 3 ? 1.739 9.859 -3.086 1 72 3 TYR B CA 1
ATOM 3095 C C . TYR B 1 3 ? 0.922 10.828 -2.238 1 72 3 TYR B C 1
ATOM 3097 O O . TYR B 1 3 ? 1.457 11.812 -1.719 1 72 3 TYR B O 1
ATOM 3105 N N . LEU B 1 4 ? -0.353 10.516 -2.072 1 71.12 4 LEU B N 1
ATOM 3106 C CA . LEU B 1 4 ? -1.163 11.406 -1.243 1 71.12 4 LEU B CA 1
ATOM 3107 C C . LEU B 1 4 ? -1.346 10.82 0.156 1 71.12 4 LEU B C 1
ATOM 3109 O O . LEU B 1 4 ? -1.724 11.539 1.085 1 71.12 4 LEU B O 1
ATOM 3113 N N . GLY B 1 5 ? -0.999 9.57 0.297 1 78.62 5 GLY B N 1
ATOM 3114 C CA . GLY B 1 5 ? -1.173 8.922 1.586 1 78.62 5 GLY B CA 1
ATOM 3115 C C . GLY B 1 5 ? 0.139 8.617 2.281 1 78.62 5 GLY B C 1
ATOM 3116 O O . GLY B 1 5 ? 0.61 9.398 3.107 1 78.62 5 GLY B O 1
ATOM 3117 N N . VAL B 1 6 ? 0.836 7.66 1.775 1 76.31 6 VAL B N 1
ATOM 3118 C CA . VAL B 1 6 ? 2.037 7.145 2.426 1 76.31 6 VAL B CA 1
ATOM 3119 C C . VAL B 1 6 ? 3.131 8.211 2.412 1 76.31 6 VAL B C 1
ATOM 3121 O O . VAL B 1 6 ? 3.809 8.422 3.42 1 76.31 6 VAL B O 1
ATOM 3124 N N . GLY B 1 7 ? 3.324 8.867 1.313 1 78 7 GLY B N 1
ATOM 3125 C CA . GLY B 1 7 ? 4.363 9.875 1.179 1 78 7 GLY B CA 1
ATOM 3126 C C . GLY B 1 7 ? 4.25 10.992 2.199 1 78 7 GLY B C 1
ATOM 3127 O O . GLY B 1 7 ? 5.168 11.203 2.996 1 78 7 GLY B O 1
ATOM 3128 N N . PRO B 1 8 ? 3.133 11.57 2.193 1 79.88 8 PRO B N 1
ATOM 3129 C CA . PRO B 1 8 ? 2.957 12.672 3.143 1 79.88 8 PRO B CA 1
ATOM 3130 C C . PRO B 1 8 ? 3.012 12.211 4.598 1 79.88 8 PRO B C 1
ATOM 3132 O O . PRO B 1 8 ? 3.467 12.961 5.469 1 79.88 8 PRO B O 1
ATOM 3135 N N . ILE B 1 9 ? 2.586 11.047 4.918 1 81.81 9 ILE B N 1
ATOM 3136 C CA . ILE B 1 9 ? 2.67 10.539 6.285 1 81.81 9 ILE B CA 1
ATOM 3137 C C . ILE B 1 9 ? 4.133 10.43 6.707 1 81.81 9 ILE B C 1
ATOM 3139 O O . ILE B 1 9 ? 4.492 10.812 7.824 1 81.81 9 ILE B O 1
ATOM 3143 N N . ALA B 1 10 ? 4.891 9.945 5.805 1 76.94 10 ALA B N 1
ATOM 3144 C CA . ALA B 1 10 ? 6.324 9.867 6.082 1 76.94 10 ALA B CA 1
ATOM 3145 C C . ALA B 1 10 ? 6.926 11.258 6.234 1 76.94 10 ALA B C 1
ATOM 3147 O O . ALA B 1 10 ? 7.797 11.477 7.082 1 76.94 10 ALA B O 1
ATOM 3148 N N . GLY B 1 11 ? 6.465 12.141 5.438 1 77.06 11 GLY B N 1
ATOM 3149 C CA . GLY B 1 11 ? 6.945 13.508 5.508 1 77.06 11 GLY B CA 1
ATOM 3150 C C . GLY B 1 11 ? 6.59 14.203 6.812 1 77.06 11 GLY B C 1
ATOM 3151 O O . GLY B 1 11 ? 7.383 14.977 7.352 1 77.06 11 GLY B O 1
ATOM 3152 N N . ILE B 1 12 ? 5.445 13.922 7.266 1 81.19 12 ILE B N 1
ATOM 3153 C CA . ILE B 1 12 ? 4.98 14.5 8.523 1 81.19 12 ILE B CA 1
ATOM 3154 C C . ILE B 1 12 ? 5.871 14.039 9.672 1 81.19 12 ILE B C 1
ATOM 3156 O O . ILE B 1 12 ? 6.25 14.828 10.531 1 81.19 12 ILE B O 1
ATOM 3160 N N . LEU B 1 13 ? 6.223 12.828 9.625 1 75.12 13 LEU B N 1
ATOM 3161 C CA . LEU B 1 13 ? 6.965 12.273 10.75 1 75.12 13 LEU B CA 1
ATOM 3162 C C . LEU B 1 13 ? 8.453 12.555 10.609 1 75.12 13 LEU B C 1
ATOM 3164 O O . LEU B 1 13 ? 9.156 12.695 11.617 1 75.12 13 LEU B O 1
ATOM 3168 N N . GLU B 1 14 ? 8.906 12.531 9.391 1 70.56 14 GLU B N 1
ATOM 3169 C CA . GLU B 1 14 ? 10.32 12.828 9.164 1 70.56 14 GLU B CA 1
ATOM 3170 C C . GLU B 1 14 ? 10.609 14.312 9.375 1 70.56 14 GLU B C 1
ATOM 3172 O O . GLU B 1 14 ? 11.664 14.672 9.898 1 70.56 14 GLU B O 1
ATOM 3177 N N . SER B 1 15 ? 9.648 15.102 9.062 1 61.62 15 SER B N 1
ATOM 3178 C CA . SER B 1 15 ? 9.75 16.547 9.195 1 61.62 15 SER B CA 1
ATOM 3179 C C . SER B 1 15 ? 11.117 17.062 8.75 1 61.62 15 SER B C 1
ATOM 3181 O O . SER B 1 15 ? 11.875 17.594 9.555 1 61.62 15 SER B O 1
ATOM 3183 N N . HIS B 1 16 ? 11.383 16.766 7.465 1 60.91 16 HIS B N 1
ATOM 3184 C CA . HIS B 1 16 ? 12.68 17.141 6.902 1 60.91 16 HIS B CA 1
ATOM 3185 C C . HIS B 1 16 ? 12.914 18.641 7.016 1 60.91 16 HIS B C 1
ATOM 3187 O O . HIS B 1 16 ? 14.031 19.078 7.309 1 60.91 16 HIS B O 1
ATOM 3193 N N . GLU B 1 17 ? 11.898 19.297 6.863 1 60.38 17 GLU B N 1
ATOM 3194 C CA . GLU B 1 17 ? 12.055 20.75 6.812 1 60.38 17 GLU B CA 1
ATOM 3195 C C . GLU B 1 17 ? 11.992 21.359 8.211 1 60.38 17 GLU B C 1
ATOM 3197 O O . GLU B 1 17 ? 12.828 22.188 8.57 1 60.38 17 GLU B O 1
ATOM 3202 N N . ALA B 1 18 ? 11 20.859 8.977 1 56.09 18 ALA B N 1
ATOM 3203 C CA . ALA B 1 18 ? 10.781 21.453 10.297 1 56.09 18 ALA B CA 1
ATOM 3204 C C . ALA B 1 18 ? 11.664 20.781 11.352 1 56.09 18 ALA B C 1
ATOM 3206 O O . ALA B 1 18 ? 11.875 21.328 12.43 1 56.09 18 ALA B O 1
ATOM 3207 N N . HIS B 1 19 ? 12.188 19.688 10.992 1 65.5 19 HIS B N 1
ATOM 3208 C CA . HIS B 1 19 ? 13.016 18.891 11.898 1 65.5 19 HIS B CA 1
ATOM 3209 C C . HIS B 1 19 ? 12.258 18.547 13.172 1 65.5 19 HIS B C 1
ATOM 3211 O O . HIS B 1 19 ? 12.867 18.297 14.219 1 65.5 19 HIS B O 1
ATOM 3217 N N . ASN B 1 20 ? 11.016 18.812 13.234 1 73.12 20 ASN B N 1
ATOM 3218 C CA . ASN B 1 20 ? 10.133 18.484 14.344 1 73.12 20 ASN B CA 1
ATOM 3219 C C . ASN B 1 20 ? 8.812 17.891 13.859 1 73.12 20 ASN B C 1
ATOM 3221 O O . ASN B 1 20 ? 8.023 18.578 13.211 1 73.12 20 ASN B O 1
ATOM 3225 N N . PRO B 1 21 ? 8.539 16.672 14.281 1 83.81 21 PRO B N 1
ATOM 3226 C CA . PRO B 1 21 ? 7.332 16.016 13.766 1 83.81 21 PRO B CA 1
ATOM 3227 C C . PRO B 1 21 ? 6.047 16.688 14.258 1 83.81 21 PRO B C 1
ATOM 3229 O O . PRO B 1 21 ? 4.984 16.5 13.656 1 83.81 21 PRO B O 1
ATOM 3232 N N . ILE B 1 22 ? 6.152 17.531 15.297 1 85.81 22 ILE B N 1
ATOM 3233 C CA . ILE B 1 22 ? 4.953 18.141 15.852 1 85.81 22 ILE B CA 1
ATOM 3234 C C . ILE B 1 22 ? 4.367 19.125 14.836 1 85.81 22 ILE B C 1
ATOM 3236 O O . ILE B 1 22 ? 3.152 19.344 14.805 1 85.81 22 ILE B O 1
ATOM 3240 N N . VAL B 1 23 ? 5.195 19.688 14.008 1 86.69 23 VAL B N 1
ATOM 3241 C CA . VAL B 1 23 ? 4.789 20.719 13.062 1 86.69 23 VAL B CA 1
ATOM 3242 C C . VAL B 1 23 ? 3.869 20.109 12 1 86.69 23 VAL B C 1
ATOM 3244 O O . VAL B 1 23 ? 2.98 20.781 11.477 1 86.69 23 VAL B O 1
ATOM 3247 N N . GLY B 1 24 ? 4.039 18.891 11.688 1 88.44 24 GLY B N 1
ATOM 3248 C CA . GLY B 1 24 ? 3.193 18.234 10.703 1 88.44 24 GLY B CA 1
ATOM 3249 C C . GLY B 1 24 ? 2.127 17.344 11.32 1 88.44 24 GLY B C 1
ATOM 3250 O O . GLY B 1 24 ? 1.045 17.188 10.758 1 88.44 24 GLY B O 1
ATOM 3251 N N . PHE B 1 25 ? 2.387 16.859 12.477 1 92 25 PHE B N 1
ATOM 3252 C CA . PHE B 1 25 ? 1.525 15.852 13.078 1 92 25 PHE B CA 1
ATOM 3253 C C . PHE B 1 25 ? 0.281 16.5 13.688 1 92 25 PHE B C 1
ATOM 3255 O O . PHE B 1 25 ? -0.831 15.992 13.508 1 92 25 PHE B O 1
ATOM 3262 N N . LEU B 1 26 ? 0.444 17.562 14.43 1 93 26 LEU B N 1
ATOM 3263 C CA . LEU B 1 26 ? -0.705 18.203 15.062 1 93 26 LEU B CA 1
ATOM 3264 C C . LEU B 1 26 ? -1.67 18.75 14.023 1 93 26 LEU B C 1
ATOM 3266 O O . LEU B 1 26 ? -2.883 18.562 14.125 1 93 26 LEU B O 1
ATOM 3270 N N . PRO B 1 27 ? -1.129 19.469 13.039 1 92.69 27 PRO B N 1
ATOM 3271 C CA . PRO B 1 27 ? -2.035 19.891 11.969 1 92.69 27 PRO B CA 1
ATOM 3272 C C . PRO B 1 27 ? -2.77 18.734 11.32 1 92.69 27 PRO B C 1
ATOM 3274 O O . PRO B 1 27 ? -3.939 18.859 10.953 1 92.69 27 PRO B O 1
ATOM 3277 N N . PHE B 1 28 ? -2.125 17.656 11.117 1 93.5 28 PHE B N 1
ATOM 3278 C CA . PHE B 1 28 ? -2.764 16.453 10.57 1 93.5 28 PHE B CA 1
ATOM 3279 C C . PHE B 1 28 ? -3.936 16.031 11.445 1 93.5 28 PHE B C 1
ATOM 3281 O O . PHE B 1 28 ? -5.012 15.711 10.938 1 93.5 28 PHE B O 1
ATOM 3288 N N . LEU B 1 29 ? -3.771 16.016 12.727 1 94.44 29 LEU B N 1
ATOM 3289 C CA . LEU B 1 29 ? -4.824 15.625 13.656 1 94.44 29 LEU B CA 1
ATOM 3290 C C . LEU B 1 29 ? -5.996 16.594 13.594 1 94.44 29 LEU B C 1
ATOM 3292 O O . LEU B 1 29 ? -7.156 16.172 13.609 1 94.44 29 LEU B O 1
ATOM 3296 N N . ILE B 1 30 ? -5.703 17.828 13.539 1 92.75 30 ILE B N 1
ATOM 3297 C CA . ILE B 1 30 ? -6.734 18.859 13.492 1 92.75 30 ILE B CA 1
ATOM 3298 C C . ILE B 1 30 ? -7.578 18.703 12.234 1 92.75 30 ILE B C 1
ATOM 3300 O O . ILE B 1 30 ? -8.805 18.75 12.289 1 92.75 30 ILE B O 1
ATOM 3304 N N . ILE B 1 31 ? -6.871 18.453 11.18 1 89.75 31 ILE B N 1
ATOM 3305 C CA . ILE B 1 31 ? -7.566 18.297 9.906 1 89.75 31 ILE B CA 1
ATOM 3306 C C . ILE B 1 31 ? -8.422 17.031 9.938 1 89.75 31 ILE B C 1
ATOM 3308 O O . ILE B 1 31 ? -9.578 17.047 9.516 1 89.75 31 ILE B O 1
ATOM 3312 N N . PHE B 1 32 ? -7.867 15.977 10.398 1 91.12 32 PHE B N 1
ATOM 3313 C CA . PHE B 1 32 ? -8.602 14.711 10.438 1 91.12 32 PHE B CA 1
ATOM 3314 C C . PHE B 1 32 ? -9.836 14.828 11.32 1 91.12 32 PHE B C 1
ATOM 3316 O O . PHE B 1 32 ? -10.922 14.391 10.945 1 91.12 32 PHE B O 1
ATOM 3323 N N . VAL B 1 33 ? -9.664 15.43 12.5 1 90.25 33 VAL B N 1
ATOM 3324 C CA . VAL B 1 33 ? -10.781 15.602 13.422 1 90.25 33 VAL B CA 1
ATOM 3325 C C . VAL B 1 33 ? -11.82 16.531 12.805 1 90.25 33 VAL B C 1
ATOM 3327 O O . VAL B 1 33 ? -13.023 16.312 12.945 1 90.25 33 VAL B O 1
ATOM 3330 N N . GLY B 1 34 ? -11.359 17.562 12.227 1 87.5 34 GLY B N 1
ATOM 3331 C CA . GLY B 1 34 ? -12.273 18.516 11.602 1 87.5 34 GLY B CA 1
ATOM 3332 C C . GLY B 1 34 ? -13.102 17.906 10.492 1 87.5 34 GLY B C 1
ATOM 3333 O O . GLY B 1 34 ? -14.312 18.141 10.406 1 87.5 34 GLY B O 1
ATOM 3334 N N . PHE B 1 35 ? -12.5 17.078 9.719 1 81.88 35 PHE B N 1
ATOM 3335 C CA . PHE B 1 35 ? -13.188 16.531 8.547 1 81.88 35 PHE B CA 1
ATOM 3336 C C . PHE B 1 35 ? -14.062 15.352 8.945 1 81.88 35 PHE B C 1
ATOM 3338 O O . PHE B 1 35 ? -15.18 15.203 8.438 1 81.88 35 PHE B O 1
ATOM 3345 N N . TYR B 1 36 ? -13.617 14.492 9.781 1 84.62 36 TYR B N 1
ATOM 3346 C CA . TYR B 1 36 ? -14.32 13.234 10.016 1 84.62 36 TYR B CA 1
ATOM 3347 C C . TYR B 1 36 ? -14.93 13.203 11.406 1 84.62 36 TYR B C 1
ATOM 3349 O O . TYR B 1 36 ? -15.898 12.484 11.656 1 84.62 36 TYR B O 1
ATOM 3357 N N . GLY B 1 37 ? -14.305 13.891 12.258 1 84.19 37 GLY B N 1
ATOM 3358 C CA . GLY B 1 37 ? -14.812 13.898 13.617 1 84.19 37 GLY B CA 1
ATOM 3359 C C . GLY B 1 37 ? -15.922 14.914 13.828 1 84.19 37 GLY B C 1
ATOM 3360 O O . GLY B 1 37 ? -17.109 14.555 13.852 1 84.19 37 GLY B O 1
ATOM 3361 N N . THR B 1 38 ? -15.531 16.234 13.758 1 78 38 THR B N 1
ATOM 3362 C CA . THR B 1 38 ? -16.469 17.297 14.078 1 78 38 THR B CA 1
ATOM 3363 C C . THR B 1 38 ? -17.156 17.812 12.82 1 78 38 THR B C 1
ATOM 3365 O O . THR B 1 38 ? -18.125 18.562 12.906 1 78 38 THR B O 1
ATOM 3368 N N . ARG B 1 39 ? -16.703 17.359 11.633 1 75 39 ARG B N 1
ATOM 3369 C CA . ARG B 1 39 ? -17.281 17.766 10.359 1 75 39 ARG B CA 1
ATOM 3370 C C . ARG B 1 39 ? -17.281 19.281 10.219 1 75 39 ARG B C 1
ATOM 3372 O O . ARG B 1 39 ? -18.297 19.875 9.836 1 75 39 ARG B O 1
ATOM 3379 N N . ASP B 1 40 ? -16.172 19.953 10.727 1 69.06 40 ASP B N 1
ATOM 3380 C CA . ASP B 1 40 ? -15.883 21.375 10.633 1 69.06 40 ASP B CA 1
ATOM 3381 C C . ASP B 1 40 ? -16.891 22.203 11.438 1 69.06 40 ASP B C 1
ATOM 3383 O O . ASP B 1 40 ? -17.234 23.328 11.062 1 69.06 40 ASP B O 1
ATOM 3387 N N . LYS B 1 41 ? -17.469 21.516 12.406 1 72.19 41 LYS B N 1
ATOM 3388 C CA . LYS B 1 41 ? -18.438 22.219 13.242 1 72.19 41 LYS B CA 1
ATOM 3389 C C . LYS B 1 41 ? -17.891 22.406 14.656 1 72.19 41 LYS B C 1
ATOM 3391 O O . LYS B 1 41 ? -17.328 21.484 15.242 1 72.19 41 LYS B O 1
ATOM 3396 N N . PHE B 1 42 ? -17.734 23.641 14.891 1 70.75 42 PHE B N 1
ATOM 3397 C CA . PHE B 1 42 ? -17.359 24 16.25 1 70.75 42 PHE B CA 1
ATOM 3398 C C . PHE B 1 42 ? -18.328 25.031 16.828 1 70.75 42 PHE B C 1
ATOM 3400 O O . PHE B 1 42 ? -18.516 26.109 16.234 1 70.75 42 PHE B O 1
ATOM 3407 N N . CYS B 1 43 ? -18.938 24.734 17.922 1 68.44 43 CYS B N 1
ATOM 3408 C CA . CYS B 1 43 ? -19.953 25.594 18.531 1 68.44 43 CYS B CA 1
ATOM 3409 C C . CYS B 1 43 ? -21.031 25.969 17.531 1 68.44 43 CYS B C 1
ATOM 3411 O O . CYS B 1 43 ? -21.453 27.125 17.469 1 68.44 43 CYS B O 1
ATOM 3413 N N . GLY B 1 44 ? -21.312 25.031 16.75 1 66.88 44 GLY B N 1
ATOM 3414 C CA . GLY B 1 44 ? -22.391 25.234 15.781 1 66.88 44 GLY B CA 1
ATOM 3415 C C . GLY B 1 44 ? -21.953 26.047 14.578 1 66.88 44 GLY B C 1
ATOM 3416 O O . GLY B 1 44 ? -22.75 26.266 13.664 1 66.88 44 GLY B O 1
ATOM 3417 N N . LYS B 1 45 ? -20.797 26.562 14.586 1 75.62 45 LYS B N 1
ATOM 3418 C CA . LYS B 1 45 ? -20.328 27.359 13.469 1 75.62 45 LYS B CA 1
ATOM 3419 C C . LYS B 1 45 ? -19.312 26.594 12.633 1 75.62 45 LYS B C 1
ATOM 3421 O O . LYS B 1 45 ? -18.656 25.672 13.133 1 75.62 45 LYS B O 1
ATOM 3426 N N . ASN B 1 46 ? -19.297 27 11.414 1 76.06 46 ASN B N 1
ATOM 3427 C CA . ASN B 1 46 ? -18.344 26.359 10.516 1 76.06 46 ASN B CA 1
ATOM 3428 C C . ASN B 1 46 ? -16.953 26.969 10.664 1 76.06 46 ASN B C 1
ATOM 3430 O O . ASN B 1 46 ? -16.797 28.188 10.672 1 76.06 46 ASN B O 1
ATOM 3434 N N . LEU B 1 47 ? -16.078 26.141 11.094 1 75.19 47 LEU B N 1
ATOM 3435 C CA . LEU B 1 47 ? -14.688 26.562 11.234 1 75.19 47 LEU B CA 1
ATOM 3436 C C . LEU B 1 47 ? -13.852 26.047 10.07 1 75.19 47 LEU B C 1
ATOM 3438 O O . LEU B 1 47 ? -13.984 24.906 9.656 1 75.19 47 LEU B O 1
ATOM 3442 N N . PRO B 1 48 ? -13.141 27.031 9.414 1 80.12 48 PRO B N 1
ATOM 3443 C CA . PRO B 1 48 ? -12.188 26.547 8.414 1 80.12 48 PRO B CA 1
ATOM 3444 C C . PRO B 1 48 ? -11.078 25.688 9.023 1 80.12 48 PRO B C 1
ATOM 3446 O O . PRO B 1 48 ? -10.016 26.203 9.375 1 80.12 48 PRO B O 1
ATOM 3449 N N . THR B 1 49 ? -11.266 24.453 9.094 1 84.31 49 THR B N 1
ATOM 3450 C CA . THR B 1 49 ? -10.375 23.516 9.766 1 84.31 49 THR B CA 1
ATOM 3451 C C . THR B 1 49 ? -8.977 23.562 9.148 1 84.31 49 THR B C 1
ATOM 3453 O O . THR B 1 49 ? -7.977 23.547 9.859 1 84.31 49 THR B O 1
ATOM 3456 N N . VAL B 1 50 ? -8.898 23.672 7.828 1 83.12 50 VAL B N 1
ATOM 3457 C CA . VAL B 1 50 ? -7.609 23.688 7.145 1 83.12 50 VAL B CA 1
ATOM 3458 C C . VAL B 1 50 ? -6.852 24.969 7.5 1 83.12 50 VAL B C 1
ATOM 3460 O O . VAL B 1 50 ? -5.645 24.938 7.758 1 83.12 50 VAL B O 1
ATOM 3463 N N . GLY B 1 51 ? -7.582 26.078 7.508 1 85.69 51 GLY B N 1
ATOM 3464 C CA . GLY B 1 51 ? -6.957 27.344 7.887 1 85.69 51 GLY B CA 1
ATOM 3465 C C . GLY B 1 51 ? -6.406 27.328 9.305 1 85.69 51 GLY B C 1
ATOM 3466 O O . GLY B 1 51 ? -5.297 27.812 9.547 1 85.69 51 GLY B O 1
ATOM 3467 N N . ILE B 1 52 ? -7.152 26.734 10.172 1 88.62 52 ILE B N 1
ATOM 3468 C CA . ILE B 1 52 ? -6.734 26.656 11.57 1 88.62 52 ILE B CA 1
ATOM 3469 C C . ILE B 1 52 ? -5.512 25.734 11.68 1 88.62 52 ILE B C 1
ATOM 3471 O O . ILE B 1 52 ? -4.566 26.047 12.414 1 88.62 52 ILE B O 1
ATOM 3475 N N . ALA B 1 53 ? -5.535 24.656 11 1 91.5 53 ALA B N 1
ATOM 3476 C CA . ALA B 1 53 ? -4.426 23.703 11.031 1 91.5 53 ALA B CA 1
ATOM 3477 C C . ALA B 1 53 ? -3.139 24.344 10.523 1 91.5 53 ALA B C 1
ATOM 3479 O O . ALA B 1 53 ? -2.066 24.141 11.094 1 91.5 53 ALA B O 1
ATOM 3480 N N . VAL B 1 54 ? -3.248 25.125 9.477 1 88.5 54 VAL B N 1
ATOM 3481 C CA . VAL B 1 54 ? -2.084 25.781 8.891 1 88.5 54 VAL B CA 1
ATOM 3482 C C . VAL B 1 54 ? -1.54 26.828 9.859 1 88.5 54 VAL B C 1
ATOM 3484 O O . VAL B 1 54 ? -0.324 26.953 10.031 1 88.5 54 VAL B O 1
ATOM 3487 N N . LEU B 1 55 ? -2.432 27.531 10.453 1 90.25 55 LEU B N 1
ATOM 3488 C CA . LEU B 1 55 ? -2.02 28.562 11.414 1 90.25 55 LEU B CA 1
ATOM 3489 C C . LEU B 1 55 ? -1.298 27.922 12.602 1 90.25 55 LEU B C 1
ATOM 3491 O O . LEU B 1 55 ? -0.258 28.422 13.039 1 90.25 55 LEU B O 1
ATOM 3495 N N . VAL B 1 56 ? -1.865 26.875 13.078 1 91.44 56 VAL B N 1
ATOM 3496 C CA . VAL B 1 56 ? -1.259 26.188 14.219 1 91.44 56 VAL B CA 1
ATOM 3497 C C . VAL B 1 56 ? 0.103 25.625 13.812 1 91.44 56 VAL B C 1
ATOM 3499 O O . VAL B 1 56 ? 1.072 25.734 14.57 1 91.44 56 VAL B O 1
ATOM 3502 N N . GLY B 1 57 ? 0.181 24.953 12.648 1 89.06 57 GLY B N 1
ATOM 3503 C CA . GLY B 1 57 ? 1.455 24.469 12.156 1 89.06 57 GLY B CA 1
ATOM 3504 C C . GLY B 1 57 ? 2.502 25.547 12.008 1 89.06 57 GLY B C 1
ATOM 3505 O O . GLY B 1 57 ? 3.67 25.344 12.344 1 89.06 57 GLY B O 1
ATOM 3506 N N . PHE B 1 58 ? 2.049 26.688 11.539 1 87.69 58 PHE B N 1
ATOM 3507 C CA . PHE B 1 58 ? 2.936 27.828 11.367 1 87.69 58 PHE B CA 1
ATOM 3508 C C . PHE B 1 58 ? 3.48 28.297 12.703 1 87.69 58 PHE B C 1
ATOM 3510 O O . PHE B 1 58 ? 4.684 28.531 12.844 1 87.69 58 PHE B O 1
ATOM 3517 N N . LEU B 1 59 ? 2.645 28.438 13.656 1 88.31 59 LEU B N 1
ATOM 3518 C CA . LEU B 1 59 ? 3.041 28.906 14.984 1 88.31 59 LEU B CA 1
ATOM 3519 C C . LEU B 1 59 ? 3.99 27.906 15.641 1 88.31 59 LEU B C 1
ATOM 3521 O O . LEU B 1 59 ? 4.961 28.297 16.297 1 88.31 59 LEU B O 1
ATOM 3525 N N . LEU B 1 60 ? 3.688 26.656 15.477 1 87.44 60 LEU B N 1
ATOM 3526 C CA . LEU B 1 60 ? 4.551 25.625 16.047 1 87.44 60 LEU B CA 1
ATOM 3527 C C . LEU B 1 60 ? 5.922 25.641 15.383 1 87.44 60 LEU B C 1
ATOM 3529 O O . LEU B 1 60 ? 6.941 25.406 16.047 1 87.44 60 LEU B O 1
ATOM 3533 N N . ASN B 1 61 ? 5.887 25.781 14.086 1 85 61 ASN B N 1
ATOM 3534 C CA . ASN B 1 61 ? 7.156 25.875 13.375 1 85 61 ASN B CA 1
ATOM 3535 C C . ASN B 1 61 ? 7.992 27.047 13.859 1 85 61 ASN B C 1
ATOM 3537 O O . ASN B 1 61 ? 9.211 26.938 13.984 1 85 61 ASN B O 1
ATOM 3541 N N . LEU B 1 62 ? 7.344 28.156 14.094 1 81.75 62 LEU B N 1
ATOM 3542 C CA . LEU B 1 62 ? 8.039 29.344 14.602 1 81.75 62 LEU B CA 1
ATOM 3543 C C . LEU B 1 62 ? 8.648 29.062 15.977 1 81.75 62 LEU B C 1
ATOM 3545 O O . LEU B 1 62 ? 9.773 29.484 16.25 1 81.75 62 LEU B O 1
ATOM 3549 N N . LEU B 1 63 ? 7.918 28.328 16.734 1 80 63 LEU B N 1
ATOM 3550 C CA . LEU B 1 63 ? 8.391 28 18.078 1 80 63 LEU B CA 1
ATOM 3551 C C . LEU B 1 63 ? 9.531 26.984 18.016 1 80 63 LEU B C 1
ATOM 3553 O O . LEU B 1 63 ? 10.477 27.062 18.812 1 80 63 LEU B O 1
ATOM 3557 N N . ALA B 1 64 ? 9.391 26.062 17.125 1 74.44 64 ALA B N 1
ATOM 3558 C CA . ALA B 1 64 ? 10.406 25.016 17 1 74.44 64 ALA B CA 1
ATOM 3559 C C . ALA B 1 64 ? 11.703 25.594 16.438 1 74.44 64 ALA B C 1
ATOM 3561 O O . ALA B 1 64 ? 12.797 25.109 16.766 1 74.44 64 ALA B O 1
ATOM 3562 N N . GLN B 1 65 ? 11.609 26.453 15.516 1 72.19 65 GLN B N 1
ATOM 3563 C CA . GLN B 1 65 ? 12.773 27.031 14.859 1 72.19 65 GLN B CA 1
ATOM 3564 C C . GLN B 1 65 ? 13.445 28.078 15.75 1 72.19 65 GLN B C 1
ATOM 3566 O O . GLN B 1 65 ? 14.586 28.469 15.492 1 72.19 65 GLN B O 1
ATOM 3571 N N . THR B 1 66 ? 12.75 28.469 16.641 1 61.16 66 THR B N 1
ATOM 3572 C CA . THR B 1 66 ? 13.398 29.438 17.516 1 61.16 66 THR B CA 1
ATOM 3573 C C . THR B 1 66 ? 14.719 28.891 18.047 1 61.16 66 THR B C 1
ATOM 3575 O O . THR B 1 66 ? 15.656 29.641 18.297 1 61.16 66 THR B O 1
ATOM 3578 N N . ALA B 1 67 ? 14.781 27.594 18.062 1 56.75 67 ALA B N 1
ATOM 3579 C CA . ALA B 1 67 ? 16.047 27.031 18.547 1 56.75 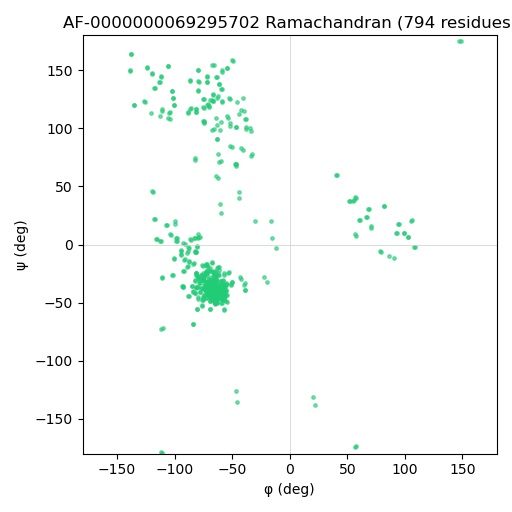67 ALA B CA 1
ATOM 3580 C C . ALA B 1 67 ? 17.109 27.062 17.453 1 56.75 67 ALA B C 1
ATOM 3582 O O . ALA B 1 67 ? 18.312 27.078 17.734 1 56.75 67 ALA B O 1
ATOM 3583 N N . GLN B 1 68 ? 16.672 27.016 16.188 1 60.44 68 GLN B N 1
ATOM 3584 C CA . GLN B 1 68 ? 17.609 27.109 15.086 1 60.44 68 GLN B CA 1
ATOM 3585 C C . GLN B 1 68 ? 17.328 28.328 14.211 1 60.44 68 GLN B C 1
ATOM 3587 O O . GLN B 1 68 ? 17.25 28.219 12.984 1 60.44 68 GLN B O 1
ATOM 3592 N N . TRP B 1 69 ? 17.109 29.391 14.758 1 59.09 69 TRP B N 1
ATOM 3593 C CA . TRP B 1 69 ? 16.672 30.625 14.117 1 59.09 69 TRP B CA 1
ATOM 3594 C C . TRP B 1 69 ? 17.609 31.016 12.992 1 59.09 69 TRP B C 1
ATOM 3596 O O . TRP B 1 69 ? 17.188 31.516 11.953 1 59.09 69 TRP B O 1
ATOM 3606 N N . ASP B 1 70 ? 18.844 30.719 13.172 1 57.5 70 ASP B N 1
ATOM 3607 C CA . ASP B 1 70 ? 19.812 31.172 12.188 1 57.5 70 ASP B CA 1
ATOM 3608 C C . ASP B 1 70 ? 19.562 30.531 10.828 1 57.5 70 ASP B C 1
ATOM 3610 O O . ASP B 1 70 ? 19.547 31.219 9.805 1 57.5 70 ASP B O 1
ATOM 3614 N N . LYS B 1 71 ? 19.438 29.312 10.789 1 62.56 71 LYS B N 1
ATOM 3615 C CA . LYS B 1 71 ? 19.234 28.609 9.523 1 62.56 71 LYS B CA 1
ATOM 3616 C C . LYS B 1 71 ? 17.906 29 8.875 1 62.56 71 LYS B C 1
ATOM 3618 O O . LYS B 1 71 ? 17.828 29.172 7.656 1 62.56 71 LYS B O 1
ATOM 3623 N N . HIS B 1 72 ? 16.984 29.328 9.695 1 67.25 72 HIS B N 1
ATOM 3624 C CA . HIS B 1 72 ? 15.664 29.688 9.195 1 67.25 72 HIS B CA 1
ATOM 3625 C C . HIS B 1 72 ? 15.664 31.094 8.625 1 67.25 72 HIS B C 1
ATOM 3627 O O . HIS B 1 72 ? 15.062 31.344 7.574 1 67.25 72 HIS B O 1
ATOM 3633 N N . SER B 1 73 ? 16.344 31.844 9.242 1 68.5 73 SER B N 1
ATOM 3634 C CA . SER B 1 73 ? 16.422 33.219 8.781 1 68.5 73 SER B CA 1
ATOM 3635 C C . SER B 1 73 ? 17.125 33.312 7.434 1 68.5 73 SER B C 1
ATOM 3637 O O . SER B 1 73 ? 16.719 34.094 6.574 1 68.5 73 SER B O 1
ATOM 3639 N N . ASN B 1 74 ? 18.078 32.5 7.281 1 74.31 74 ASN B N 1
ATOM 3640 C CA . ASN B 1 74 ? 18.797 32.531 6.012 1 74.31 74 ASN B CA 1
ATOM 3641 C C . ASN B 1 74 ? 17.891 32.062 4.859 1 74.31 74 ASN B C 1
ATOM 3643 O O . ASN B 1 74 ? 17.969 32.625 3.76 1 74.31 74 ASN B O 1
ATOM 3647 N N . LYS B 1 75 ? 17.094 31.156 5.141 1 75.75 75 LYS B N 1
ATOM 3648 C CA . LYS B 1 75 ? 16.172 30.703 4.109 1 75.75 75 LYS B CA 1
ATOM 3649 C C . LYS B 1 75 ? 15.188 31.797 3.721 1 75.75 75 LYS B C 1
ATOM 3651 O O . LYS B 1 75 ? 14.875 31.969 2.539 1 75.75 75 LYS B O 1
ATOM 3656 N N . ILE B 1 76 ? 14.781 32.594 4.668 1 78.38 76 ILE B N 1
ATOM 3657 C CA . ILE B 1 76 ? 13.828 33.656 4.418 1 78.38 76 ILE B CA 1
ATOM 3658 C C . ILE B 1 76 ? 14.516 34.781 3.662 1 78.38 76 ILE B C 1
ATOM 3660 O O . ILE B 1 76 ? 13.938 35.375 2.742 1 78.38 76 ILE B O 1
ATOM 3664 N N . ASP B 1 77 ? 15.688 34.938 4.027 1 78.69 77 ASP B N 1
ATOM 3665 C CA . ASP B 1 77 ? 16.438 36 3.361 1 78.69 77 ASP B CA 1
ATOM 3666 C C . ASP B 1 77 ? 16.672 35.656 1.893 1 78.69 77 ASP B C 1
ATOM 3668 O O . ASP B 1 77 ? 16.531 36.531 1.021 1 78.69 77 ASP B O 1
ATOM 3672 N N . LYS B 1 78 ? 17.016 34.5 1.697 1 80.31 78 LYS B N 1
ATOM 3673 C CA . LYS B 1 78 ? 17.219 34.094 0.317 1 80.31 78 LYS B CA 1
ATOM 3674 C C . LYS B 1 78 ? 15.914 34.156 -0.48 1 80.31 78 LYS B C 1
ATOM 3676 O O . LYS B 1 78 ? 15.922 34.531 -1.656 1 80.31 78 LYS B O 1
ATOM 3681 N N . ALA B 1 79 ? 14.891 33.844 0.166 1 82.62 79 ALA B N 1
ATOM 3682 C CA . ALA B 1 79 ? 13.594 33.875 -0.501 1 82.62 79 ALA B CA 1
ATOM 3683 C C . ALA B 1 79 ? 13.148 35.281 -0.806 1 82.62 79 ALA B C 1
ATOM 3685 O O . ALA B 1 79 ? 12.477 35.531 -1.812 1 82.62 79 ALA B O 1
ATOM 3686 N N . THR B 1 80 ? 13.57 36.156 -0.003 1 81.44 80 THR B N 1
ATOM 3687 C CA . THR B 1 80 ? 13.172 37.562 -0.174 1 81.44 80 THR B CA 1
ATOM 3688 C C . THR B 1 80 ? 13.859 38.188 -1.39 1 81.44 80 THR B C 1
ATOM 3690 O O . THR B 1 80 ? 13.414 39.188 -1.911 1 81.44 80 THR B O 1
ATOM 3693 N N . THR B 1 81 ? 14.883 37.5 -1.8 1 79 81 THR B N 1
ATOM 3694 C CA . THR B 1 81 ? 15.578 38 -2.98 1 79 81 THR B CA 1
ATOM 3695 C C . THR B 1 81 ? 14.727 37.812 -4.23 1 79 81 THR B C 1
ATOM 3697 O O . THR B 1 81 ? 14.922 38.469 -5.238 1 79 81 THR B O 1
ATOM 3700 N N . PHE B 1 82 ? 13.812 36.969 -4.109 1 77 82 PHE B N 1
ATOM 3701 C CA . PHE B 1 82 ? 12.961 36.656 -5.258 1 77 82 PHE B CA 1
ATOM 3702 C C . PHE B 1 82 ? 11.758 37.594 -5.293 1 77 82 PHE B C 1
ATOM 3704 O O . PHE B 1 82 ? 11.008 37.625 -6.273 1 77 82 PHE B O 1
ATOM 3711 N N . LEU B 1 83 ? 11.672 38.375 -4.188 1 82.94 83 LEU B N 1
ATOM 3712 C CA . LEU B 1 83 ? 10.539 39.281 -4.129 1 82.94 83 LEU B CA 1
ATOM 3713 C C . LEU B 1 83 ? 10.711 40.406 -5.137 1 82.94 83 LEU B C 1
ATOM 3715 O O . LEU B 1 83 ? 11.789 41.031 -5.227 1 82.94 83 LEU B O 1
ATOM 3719 N N . GLY B 1 84 ? 9.82 40.531 -6.004 1 78.56 84 GLY B N 1
ATOM 3720 C CA . GLY B 1 84 ? 9.812 41.531 -7.055 1 78.56 84 GLY B CA 1
ATOM 3721 C C . GLY B 1 84 ? 9.164 41.031 -8.336 1 78.56 84 GLY B C 1
ATOM 3722 O O . GLY B 1 84 ? 8.594 39.938 -8.375 1 78.56 84 GLY B O 1
ATOM 3723 N N . TRP B 1 85 ? 9.047 41.875 -9.242 1 79.75 85 TRP B N 1
ATOM 3724 C CA . TRP B 1 85 ? 8.461 41.531 -10.531 1 79.75 85 TRP B CA 1
ATOM 3725 C C . TRP B 1 85 ? 9.375 40.562 -11.297 1 79.75 85 TRP B C 1
ATOM 3727 O O . TRP B 1 85 ? 10.484 40.938 -11.688 1 79.75 85 TRP B O 1
ATOM 3737 N N . ASN B 1 86 ? 9.164 39.312 -11.305 1 77.62 86 ASN B N 1
ATOM 3738 C CA . ASN B 1 86 ? 9.984 38.344 -11.992 1 77.62 86 ASN B CA 1
ATOM 3739 C C . ASN B 1 86 ? 9.547 38.156 -13.445 1 77.62 86 ASN B C 1
ATOM 3741 O O . ASN B 1 86 ? 10.289 37.594 -14.258 1 77.62 86 ASN B O 1
ATOM 3745 N N . GLY B 1 87 ? 8.43 38.875 -13.844 1 70.12 87 GLY B N 1
ATOM 3746 C CA . GLY B 1 87 ? 7.961 38.812 -15.219 1 70.12 87 GLY B CA 1
ATOM 3747 C C . GLY B 1 87 ? 7.641 37.406 -15.68 1 70.12 87 GLY B C 1
ATOM 3748 O O . GLY B 1 87 ? 7.535 36.469 -14.867 1 70.12 87 GLY B O 1
ATOM 3749 N N . LEU B 1 88 ? 7.316 37.188 -16.984 1 70.5 88 LEU B N 1
ATOM 3750 C CA . LEU B 1 88 ? 6.996 35.938 -17.625 1 70.5 88 LEU B CA 1
ATOM 3751 C C . LEU B 1 88 ? 8.266 35.219 -18.094 1 70.5 88 LEU B C 1
ATOM 3753 O O . LEU B 1 88 ? 9.18 35.875 -18.609 1 70.5 88 LEU B O 1
ATOM 3757 N N . SER B 1 89 ? 8.555 34.062 -17.578 1 67.38 89 SER B N 1
ATOM 3758 C CA . SER B 1 89 ? 9.719 33.344 -18.047 1 67.38 89 SER B CA 1
ATOM 3759 C C . SER B 1 89 ? 9.516 32.844 -19.484 1 67.38 89 SER B C 1
ATOM 3761 O O . SER B 1 89 ? 8.398 32.469 -19.859 1 67.38 89 SER B O 1
ATOM 3763 N N . VAL B 1 90 ? 10.422 33.188 -20.453 1 67.19 90 VAL B N 1
ATOM 3764 C CA . VAL B 1 90 ? 10.383 32.656 -21.828 1 67.19 90 VAL B CA 1
ATOM 3765 C C . VAL B 1 90 ? 11.172 31.359 -21.906 1 67.19 90 VAL B C 1
ATOM 3767 O O . VAL B 1 90 ? 12.344 31.312 -21.547 1 67.19 90 VAL B O 1
ATOM 3770 N N . PRO B 1 91 ? 10.359 30.219 -22.172 1 69.44 91 PRO B N 1
ATOM 3771 C CA . PRO B 1 91 ? 11.047 28.922 -22.25 1 69.44 91 PRO B CA 1
ATOM 3772 C C . PRO B 1 91 ? 12.125 28.891 -23.328 1 69.44 91 PRO B C 1
ATOM 3774 O O . PRO B 1 91 ? 12.023 29.594 -24.328 1 69.44 91 PRO B O 1
ATOM 3777 N N . ASP B 1 92 ? 13.297 28.375 -23.016 1 67.62 92 ASP B N 1
ATOM 3778 C CA . ASP B 1 92 ? 14.344 28.094 -24 1 67.62 92 ASP B CA 1
ATOM 3779 C C . ASP B 1 92 ? 14 26.844 -24.812 1 67.62 92 ASP B C 1
ATOM 3781 O O . ASP B 1 92 ? 13.961 25.734 -24.281 1 67.62 92 ASP B O 1
ATOM 3785 N N . PHE B 1 93 ? 13.578 27.094 -26.125 1 72.25 93 PHE B N 1
ATOM 3786 C CA . PHE B 1 93 ? 13.141 26 -26.984 1 72.25 93 PHE B CA 1
ATOM 3787 C C . PHE B 1 93 ? 14.336 25.312 -27.625 1 72.25 93 PHE B C 1
ATOM 3789 O O . PHE B 1 93 ? 14.164 24.391 -28.438 1 72.25 93 PHE B O 1
ATOM 3796 N N . SER B 1 94 ? 15.5 25.688 -27.266 1 67.25 94 SER B N 1
ATOM 3797 C CA . SER B 1 94 ? 16.672 25.172 -27.969 1 67.25 94 SER B CA 1
ATOM 3798 C C . SER B 1 94 ? 16.875 23.688 -27.719 1 67.25 94 SER B C 1
ATOM 3800 O O . SER B 1 94 ? 17.312 22.953 -28.594 1 67.25 94 SER B O 1
ATOM 3802 N N . HIS B 1 95 ? 16.562 23.188 -26.625 1 68.31 95 HIS B N 1
ATOM 3803 C CA . HIS B 1 95 ? 16.859 21.797 -26.312 1 68.31 95 HIS B CA 1
ATOM 3804 C C . HIS B 1 95 ? 15.578 20.953 -26.328 1 68.31 95 HIS B C 1
ATOM 3806 O O . HIS B 1 95 ? 15.57 19.828 -25.828 1 68.31 95 HIS B O 1
ATOM 3812 N N . MET B 1 96 ? 14.617 21.516 -26.922 1 71.81 96 MET B N 1
ATOM 3813 C CA . MET B 1 96 ? 13.312 20.859 -26.906 1 71.81 96 MET B CA 1
ATOM 3814 C C . MET B 1 96 ? 13.344 19.562 -27.734 1 71.81 96 MET B C 1
ATOM 3816 O O . MET B 1 96 ? 12.781 18.547 -27.312 1 71.81 96 MET B O 1
ATOM 3820 N N . SER B 1 97 ? 14.031 19.641 -28.812 1 66.81 97 SER B N 1
ATOM 3821 C CA . SER B 1 97 ? 14.07 18.469 -29.688 1 66.81 97 SER B CA 1
ATOM 3822 C C . SER B 1 97 ? 14.805 17.312 -29.016 1 66.81 97 SER B C 1
ATOM 3824 O O . SER B 1 97 ? 14.352 16.172 -29.078 1 66.81 97 SER B O 1
ATOM 3826 N N . THR B 1 98 ? 15.93 17.594 -28.438 1 62.88 98 THR B N 1
ATOM 3827 C CA . THR B 1 98 ? 16.703 16.547 -27.766 1 62.88 98 THR B CA 1
ATOM 3828 C C . THR B 1 98 ? 15.93 15.984 -26.578 1 62.88 98 THR B C 1
ATOM 3830 O O . THR B 1 98 ? 15.922 14.773 -26.344 1 62.88 98 THR B O 1
ATOM 3833 N N . ALA B 1 99 ? 15.281 16.891 -25.922 1 65.06 99 ALA B N 1
ATOM 3834 C CA . ALA B 1 99 ? 14.523 16.469 -24.75 1 65.06 99 ALA B CA 1
ATOM 3835 C C . ALA B 1 99 ? 13.328 15.602 -25.156 1 65.06 99 ALA B C 1
ATOM 3837 O O . ALA B 1 99 ? 13.008 14.617 -24.484 1 65.06 99 ALA B O 1
ATOM 3838 N N . ALA B 1 100 ? 12.789 15.945 -26.281 1 64.81 100 ALA B N 1
ATOM 3839 C CA . ALA B 1 100 ? 11.609 15.219 -26.75 1 64.81 100 ALA B CA 1
ATOM 3840 C C . ALA B 1 100 ? 11.969 13.781 -27.109 1 64.81 100 ALA B C 1
ATOM 3842 O O . ALA B 1 100 ? 11.195 12.859 -26.844 1 64.81 100 ALA B O 1
ATOM 3843 N N . THR B 1 101 ? 13.156 13.711 -27.625 1 60.88 101 THR B N 1
ATOM 3844 C CA . THR B 1 101 ? 13.547 12.375 -28.062 1 60.88 101 THR B CA 1
ATOM 3845 C C . THR B 1 101 ? 14.039 11.547 -26.875 1 60.88 101 THR B C 1
ATOM 3847 O O . THR B 1 101 ? 13.75 10.352 -26.781 1 60.88 101 THR B O 1
ATOM 3850 N N . GLU B 1 102 ? 14.711 12.219 -26.016 1 57.84 102 GLU B N 1
ATOM 3851 C CA . GLU B 1 102 ? 15.328 11.484 -24.922 1 57.84 102 GLU B CA 1
ATOM 3852 C C . GLU B 1 102 ? 14.289 11.109 -23.859 1 57.84 102 GLU B C 1
ATOM 3854 O O . GLU B 1 102 ? 14.398 10.055 -23.234 1 57.84 102 GLU B O 1
ATOM 3859 N N . TYR B 1 103 ? 13.211 11.961 -23.828 1 62.84 103 TYR B N 1
ATOM 3860 C CA . TYR B 1 103 ? 12.266 11.734 -22.75 1 62.84 103 TYR B CA 1
ATOM 3861 C C . TYR B 1 103 ? 10.898 11.352 -23.297 1 62.84 103 TYR B C 1
ATOM 3863 O O . TYR B 1 103 ? 9.891 11.438 -22.578 1 62.84 103 TYR B O 1
ATOM 3871 N N . SER B 1 104 ? 10.898 10.875 -24.5 1 63.44 104 SER B N 1
ATOM 3872 C CA . SER B 1 104 ? 9.625 10.594 -25.156 1 63.44 104 SER B CA 1
ATOM 3873 C C . SER B 1 104 ? 8.844 9.523 -24.391 1 63.44 104 SER B C 1
ATOM 3875 O O . SER B 1 104 ? 7.629 9.656 -24.203 1 63.44 104 SER B O 1
ATOM 3877 N N . SER B 1 105 ? 9.523 8.523 -24 1 60.06 105 SER B N 1
ATOM 3878 C CA . SER B 1 105 ? 8.82 7.441 -23.312 1 60.06 105 SER B CA 1
ATOM 3879 C C . SER B 1 105 ? 8.219 7.914 -21.984 1 60.06 105 SER B C 1
ATOM 3881 O O . SER B 1 105 ? 7.082 7.57 -21.656 1 60.06 105 SER B O 1
ATOM 3883 N N . ILE B 1 106 ? 8.953 8.727 -21.375 1 60.38 106 ILE B N 1
ATOM 3884 C CA . ILE B 1 106 ? 8.508 9.227 -20.078 1 60.38 106 ILE B CA 1
ATOM 3885 C C . ILE B 1 106 ? 7.355 10.211 -20.266 1 60.38 106 ILE B C 1
ATOM 3887 O O . ILE B 1 106 ? 6.391 10.195 -19.5 1 60.38 106 ILE B O 1
ATOM 3891 N N . VAL B 1 107 ? 7.496 10.906 -21.375 1 68.5 107 VAL B N 1
ATOM 3892 C CA . VAL B 1 107 ? 6.492 11.93 -21.641 1 68.5 107 VAL B CA 1
ATOM 3893 C C . V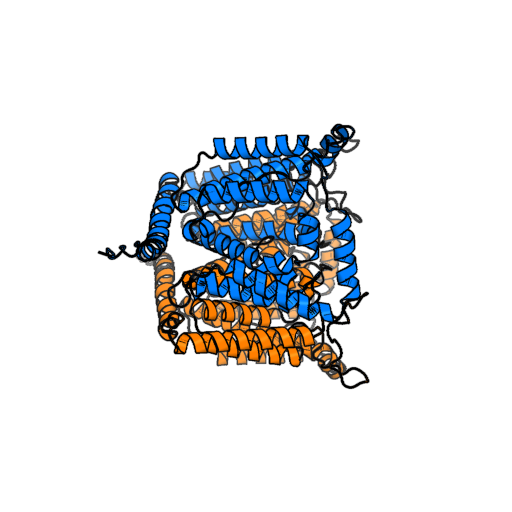AL B 1 107 ? 5.16 11.273 -21.984 1 68.5 107 VAL B C 1
ATOM 3895 O O . VAL B 1 107 ? 4.105 11.711 -21.516 1 68.5 107 VAL B O 1
ATOM 3898 N N . ILE B 1 108 ? 5.227 10.219 -22.688 1 67.81 108 ILE B N 1
ATOM 3899 C CA . ILE B 1 108 ? 4.004 9.523 -23.078 1 67.81 108 ILE B CA 1
ATOM 3900 C C . ILE B 1 108 ? 3.344 8.898 -21.859 1 67.81 108 ILE B C 1
ATOM 3902 O O . ILE B 1 108 ? 2.123 8.969 -21.703 1 67.81 108 ILE B O 1
ATOM 3906 N N . CYS B 1 109 ? 4.117 8.438 -21.109 1 64.12 109 CYS B N 1
ATOM 3907 C CA . CYS B 1 109 ? 3.602 7.82 -19.891 1 64.12 109 CYS B CA 1
ATOM 3908 C C . CYS B 1 109 ? 2.957 8.859 -18.984 1 64.12 109 CYS B C 1
ATOM 3910 O O . CYS B 1 109 ? 1.878 8.625 -18.438 1 64.12 109 CYS B O 1
ATOM 3912 N N . LEU B 1 110 ? 3.68 9.953 -18.922 1 68.31 110 LEU B N 1
ATOM 3913 C CA . LEU B 1 110 ? 3.158 11.016 -18.078 1 68.31 110 LEU B CA 1
ATOM 3914 C C . LEU B 1 110 ? 1.858 11.578 -18.641 1 68.31 110 LEU B C 1
ATOM 3916 O O . LEU B 1 110 ? 0.94 11.914 -17.891 1 68.31 110 LEU B O 1
ATOM 3920 N N . ALA B 1 111 ? 1.879 11.664 -19.906 1 73.5 111 ALA B N 1
ATOM 3921 C CA . ALA B 1 111 ? 0.675 12.164 -20.562 1 73.5 111 ALA B CA 1
ATOM 3922 C C . ALA B 1 111 ? -0.503 11.219 -20.344 1 73.5 111 ALA B C 1
ATOM 3924 O O . ALA B 1 111 ? -1.626 11.664 -20.094 1 73.5 111 ALA B O 1
ATOM 3925 N N . MET B 1 112 ? -0.256 9.992 -20.406 1 72 112 MET B N 1
ATOM 3926 C CA . MET B 1 112 ? -1.309 9 -20.203 1 72 112 MET B CA 1
ATOM 3927 C C . MET B 1 112 ? -1.783 9.016 -18.75 1 72 112 MET B C 1
ATOM 3929 O O . MET B 1 112 ? -2.977 8.867 -18.484 1 72 112 MET B O 1
ATOM 3933 N N . GLN B 1 113 ? -0.798 9.211 -17.969 1 69.25 113 GLN B N 1
ATOM 3934 C CA . GLN B 1 113 ? -1.156 9.32 -16.562 1 69.25 113 GLN B CA 1
ATOM 3935 C C . GLN B 1 113 ? -2.084 10.508 -16.312 1 69.25 113 GLN B C 1
ATOM 3937 O O . GLN B 1 113 ? -3.049 10.398 -15.555 1 69.25 113 GLN B O 1
ATOM 3942 N N . ASN B 1 114 ? -1.726 11.508 -16.953 1 76 114 ASN B N 1
ATOM 3943 C CA . ASN B 1 114 ? -2.557 12.695 -16.812 1 76 114 ASN B CA 1
ATOM 3944 C C . ASN B 1 114 ? -3.951 12.477 -17.391 1 76 114 ASN B C 1
ATOM 3946 O O . ASN B 1 114 ? -4.945 12.938 -16.828 1 76 114 ASN B O 1
ATOM 3950 N N . PHE B 1 115 ? -3.961 11.75 -18.453 1 78.56 115 PHE B N 1
ATOM 3951 C CA . PHE B 1 115 ? -5.23 11.438 -19.094 1 78.56 115 PHE B CA 1
ATOM 3952 C C . PHE B 1 115 ? -6.113 10.602 -18.188 1 78.56 115 PHE B C 1
ATOM 3954 O O . PHE B 1 115 ? -7.285 10.922 -17.984 1 78.56 115 PHE B O 1
ATOM 3961 N N . ILE B 1 116 ? -5.527 9.625 -17.656 1 72 116 ILE B N 1
ATOM 3962 C CA . ILE B 1 116 ? -6.277 8.727 -16.797 1 72 116 ILE B CA 1
ATOM 3963 C C . ILE B 1 116 ? -6.684 9.453 -15.516 1 72 116 ILE B C 1
ATOM 3965 O O . ILE B 1 116 ? -7.797 9.281 -15.016 1 72 116 ILE B O 1
ATOM 3969 N N . GLY B 1 117 ? -5.723 10.219 -15.008 1 73.94 117 GLY B N 1
ATOM 3970 C CA . GLY B 1 117 ? -6.023 11.008 -13.82 1 73.94 117 GLY B CA 1
ATOM 3971 C C . GLY B 1 117 ? -7.188 11.961 -14.023 1 73.94 117 GLY B C 1
ATOM 3972 O O . GLY B 1 117 ? -8.086 12.039 -13.18 1 73.94 117 GLY B O 1
ATOM 3973 N N . THR B 1 118 ? -7.176 12.633 -15.117 1 79.81 118 THR B N 1
ATOM 3974 C CA . THR B 1 118 ? -8.25 13.57 -15.43 1 79.81 118 THR B CA 1
ATOM 3975 C C . THR B 1 118 ? -9.578 12.836 -15.602 1 79.81 118 THR B C 1
ATOM 3977 O O . THR B 1 118 ? -10.617 13.297 -15.125 1 79.81 118 THR B O 1
ATOM 3980 N N . TYR B 1 119 ? -9.477 11.75 -16.188 1 78.81 119 TYR B N 1
ATOM 3981 C CA . TYR B 1 119 ? -10.68 10.953 -16.375 1 78.81 119 TYR B CA 1
ATOM 3982 C C . TYR B 1 119 ? -11.234 10.461 -15.047 1 78.81 119 TYR B C 1
ATOM 3984 O O . TYR B 1 119 ? -12.438 10.5 -14.812 1 78.81 119 TYR B O 1
ATOM 3992 N N . SER B 1 120 ? -10.32 10.023 -14.273 1 73.44 120 SER B N 1
ATOM 3993 C CA . SER B 1 120 ? -10.719 9.539 -12.961 1 73.44 120 SER B CA 1
ATOM 3994 C C . SER B 1 120 ? -11.352 10.648 -12.125 1 73.44 120 SER B C 1
ATOM 3996 O O . SER B 1 120 ? -12.305 10.406 -11.375 1 73.44 120 SER B O 1
ATOM 3998 N N . CYS B 1 121 ? -10.82 11.781 -12.211 1 77.06 121 CYS B N 1
ATOM 3999 C CA . CYS B 1 121 ? -11.367 12.922 -11.484 1 77.06 121 CYS B CA 1
ATOM 4000 C C . CYS B 1 121 ? -12.758 13.273 -11.992 1 77.06 121 CYS B C 1
ATOM 4002 O O . CYS B 1 121 ? -13.625 13.672 -11.211 1 77.06 121 CYS B O 1
ATOM 4004 N N . ASN B 1 122 ? -12.953 13.141 -13.289 1 79.56 122 ASN B N 1
ATOM 4005 C CA . ASN B 1 122 ? -14.266 13.375 -13.875 1 79.56 122 ASN B CA 1
ATOM 4006 C C . ASN B 1 122 ? -15.297 12.375 -13.359 1 79.56 122 ASN B C 1
ATOM 4008 O O . ASN B 1 122 ? -16.438 12.75 -13.062 1 79.56 122 ASN B O 1
ATOM 4012 N N . ILE B 1 123 ? -14.859 11.172 -13.25 1 74.38 123 ILE B N 1
ATOM 4013 C CA . ILE B 1 123 ? -15.742 10.125 -12.75 1 74.38 123 ILE B CA 1
ATOM 4014 C C . ILE B 1 123 ? -16.062 10.383 -11.281 1 74.38 123 ILE B C 1
ATOM 4016 O O . ILE B 1 123 ? -17.203 10.219 -10.852 1 74.38 123 ILE B O 1
ATOM 4020 N N . SER B 1 124 ? -15.023 10.789 -10.609 1 70.19 124 SER B N 1
ATOM 4021 C CA . SER B 1 124 ? -15.211 11.094 -9.195 1 70.19 124 SER B CA 1
ATOM 4022 C C . SER B 1 124 ? -16.188 12.25 -9 1 70.19 124 SER B C 1
ATOM 4024 O O . SER B 1 124 ? -17 12.234 -8.078 1 70.19 124 SER B O 1
ATOM 4026 N N . ALA B 1 125 ? -16.109 13.242 -9.82 1 76.19 125 ALA B N 1
ATOM 4027 C CA . ALA B 1 125 ? -17.016 14.391 -9.766 1 76.19 125 ALA B CA 1
ATOM 4028 C C . ALA B 1 125 ? -18.453 13.969 -10.094 1 76.19 125 ALA B C 1
ATOM 4030 O O . ALA B 1 125 ? -19.406 14.469 -9.484 1 76.19 125 ALA B O 1
ATOM 4031 N N . ARG B 1 126 ? -18.547 13.039 -11.008 1 76.31 126 ARG B N 1
ATOM 4032 C CA . ARG B 1 126 ? -19.859 12.531 -11.398 1 76.31 126 ARG B CA 1
ATOM 4033 C C . ARG B 1 126 ? -20.547 11.805 -10.25 1 76.31 126 ARG B C 1
ATOM 4035 O O . ARG B 1 126 ? -21.766 11.812 -10.133 1 76.31 126 ARG B O 1
ATOM 4042 N N . ARG B 1 127 ? -19.75 11.305 -9.445 1 68.44 127 ARG B N 1
ATOM 4043 C CA . ARG B 1 127 ? -20.266 10.523 -8.328 1 68.44 127 ARG B CA 1
ATOM 4044 C C . ARG B 1 127 ? -20.922 11.422 -7.285 1 68.44 127 ARG B C 1
ATOM 4046 O O . ARG B 1 127 ? -21.812 10.977 -6.543 1 68.44 127 ARG B O 1
ATOM 4053 N N . VAL B 1 128 ? -20.516 12.672 -7.285 1 68.56 128 VAL B N 1
ATOM 4054 C CA . VAL B 1 128 ? -21.109 13.602 -6.328 1 68.56 128 VAL B CA 1
ATOM 4055 C C . VAL B 1 128 ? -22.109 14.5 -7.039 1 68.56 128 VAL B C 1
ATOM 4057 O O . VAL B 1 128 ? -22.547 15.508 -6.48 1 68.56 128 VAL B O 1
ATOM 4060 N N . GLY B 1 129 ? -22.438 14.242 -8.273 1 71.88 129 GLY B N 1
ATOM 4061 C CA . GLY B 1 129 ? -23.562 14.875 -8.938 1 71.88 129 GLY B CA 1
ATOM 4062 C C . GLY B 1 129 ? -23.156 15.883 -9.992 1 71.88 129 GLY B C 1
ATOM 4063 O O . GLY B 1 129 ? -24 16.547 -10.586 1 71.88 129 GLY B O 1
ATOM 4064 N N . ASP B 1 130 ? -21.938 16.125 -10.18 1 79.75 130 ASP B N 1
ATOM 4065 C CA . ASP B 1 130 ? -21.469 17.078 -11.18 1 79.75 130 ASP B CA 1
ATOM 4066 C C . ASP B 1 130 ? -20.984 16.359 -12.438 1 79.75 130 ASP B C 1
ATOM 4068 O O . ASP B 1 130 ? -20.078 15.523 -12.375 1 79.75 130 ASP B O 1
ATOM 4072 N N . ARG B 1 131 ? -21.641 16.703 -13.5 1 81.25 131 ARG B N 1
ATOM 4073 C CA . ARG B 1 131 ? -21.281 16.047 -14.758 1 81.25 131 ARG B CA 1
ATOM 4074 C C . ARG B 1 131 ? -20.469 16.984 -15.648 1 81.25 131 ARG B C 1
ATOM 4076 O O . ARG B 1 131 ? -20.953 18.047 -16.031 1 81.25 131 ARG B O 1
ATOM 4083 N N . TYR B 1 132 ? -19.344 16.625 -15.812 1 82.31 132 TYR B N 1
ATOM 4084 C CA . TYR B 1 132 ? -18.469 17.344 -16.734 1 82.31 132 TYR B CA 1
ATOM 4085 C C . TYR B 1 132 ? -18.141 16.469 -17.953 1 82.31 132 TYR B C 1
ATOM 4087 O O . TYR B 1 132 ? -18.078 15.242 -17.844 1 82.31 132 TYR B O 1
ATOM 4095 N N . SER B 1 133 ? -18.016 17.141 -19.094 1 85.81 133 SER B N 1
ATOM 4096 C CA . SER B 1 133 ? -17.594 16.406 -20.281 1 85.81 133 SER B CA 1
ATOM 4097 C C . SER B 1 133 ? -16.125 15.992 -20.172 1 85.81 133 SER B C 1
ATOM 4099 O O . SER B 1 133 ? -15.25 16.844 -20.031 1 85.81 133 SER B O 1
ATOM 4101 N N . PRO B 1 134 ? -15.891 14.68 -20.203 1 84.12 134 PRO B N 1
ATOM 4102 C CA . PRO B 1 134 ? -14.5 14.234 -20.141 1 84.12 134 PRO B CA 1
ATOM 4103 C C . PRO B 1 134 ? -13.641 14.82 -21.25 1 84.12 134 PRO B C 1
ATOM 4105 O O . PRO B 1 134 ? -12.492 15.203 -21.016 1 84.12 134 PRO B O 1
ATOM 4108 N N . MET B 1 135 ? -14.219 14.938 -22.406 1 86.19 135 MET B N 1
ATOM 4109 C CA . MET B 1 135 ? -13.484 15.461 -23.547 1 86.19 135 MET B CA 1
ATOM 4110 C C . MET B 1 135 ? -13.086 16.906 -23.328 1 86.19 135 MET B C 1
ATOM 4112 O O . MET B 1 135 ? -11.93 17.281 -23.547 1 86.19 135 MET B O 1
ATOM 4116 N N . GLU B 1 136 ? -14.008 17.641 -22.953 1 87.81 136 GLU B N 1
ATOM 4117 C CA . GLU B 1 136 ? -13.734 19.062 -22.703 1 87.81 136 GLU B CA 1
ATOM 4118 C C . GLU B 1 136 ? -12.703 19.234 -21.594 1 87.81 136 GLU B C 1
ATOM 4120 O O . GLU B 1 136 ? -11.828 20.094 -21.688 1 87.81 136 GLU B O 1
ATOM 4125 N N . SER B 1 137 ? -12.859 18.422 -20.578 1 87.25 137 SER B N 1
ATOM 4126 C CA . SER B 1 137 ? -11.93 18.516 -19.453 1 87.25 137 SER B CA 1
ATOM 4127 C C . SER B 1 137 ? -10.508 18.156 -19.891 1 87.25 137 SER B C 1
ATOM 4129 O O . SER B 1 137 ? -9.547 18.797 -19.469 1 87.25 137 SER B O 1
ATOM 4131 N N . MET B 1 138 ? -10.43 17.172 -20.719 1 87.44 138 MET B N 1
ATOM 4132 C CA . MET B 1 138 ? -9.117 16.719 -21.172 1 87.44 138 MET B CA 1
ATOM 4133 C C . MET B 1 138 ? -8.484 17.734 -22.109 1 87.44 138 MET B C 1
ATOM 4135 O O . MET B 1 138 ? -7.273 17.984 -22.062 1 87.44 138 MET B O 1
ATOM 4139 N N . ILE B 1 139 ? -9.258 18.328 -22.938 1 88.19 139 ILE B N 1
ATOM 4140 C CA . ILE B 1 139 ? -8.758 19.312 -23.891 1 88.19 139 ILE B CA 1
ATOM 4141 C C . ILE B 1 139 ? -8.273 20.547 -23.141 1 88.19 139 ILE B C 1
ATOM 4143 O O . ILE B 1 139 ? -7.199 21.078 -23.438 1 88.19 139 ILE B O 1
ATOM 4147 N N . VAL B 1 140 ? -9.055 20.984 -22.25 1 87.31 140 VAL B N 1
ATOM 4148 C CA . VAL B 1 140 ? -8.695 22.172 -21.484 1 87.31 140 VAL B CA 1
ATOM 4149 C C . VAL B 1 140 ? -7.438 21.906 -20.672 1 87.31 140 VAL B C 1
ATOM 4151 O O . VAL B 1 140 ? -6.559 22.766 -20.562 1 87.31 140 VAL B O 1
ATOM 4154 N N . ASP B 1 141 ? -7.414 20.766 -20.016 1 87.38 141 ASP B N 1
ATOM 4155 C CA . ASP B 1 141 ? -6.242 20.359 -19.25 1 87.38 141 ASP B CA 1
ATOM 4156 C C . ASP B 1 141 ? -4.988 20.344 -20.125 1 87.38 141 ASP B C 1
ATOM 4158 O O . ASP B 1 141 ? -3.949 20.891 -19.719 1 87.38 141 ASP B O 1
ATOM 4162 N N . SER B 1 142 ? -5.133 19.703 -21.297 1 87.19 142 SER B N 1
ATOM 4163 C CA . SER B 1 142 ? -3.988 19.594 -22.203 1 87.19 142 SER B CA 1
ATOM 4164 C C . SER B 1 142 ? -3.596 20.953 -22.766 1 87.19 142 SER B C 1
ATOM 4166 O O . SER B 1 142 ? -2.408 21.266 -22.891 1 87.19 142 SER B O 1
ATOM 4168 N N . LEU B 1 143 ? -4.52 21.75 -23.109 1 88.38 143 LEU B N 1
ATOM 4169 C CA . LEU B 1 143 ? -4.246 23.094 -23.609 1 88.38 143 LEU B CA 1
ATOM 4170 C C . LEU B 1 143 ? -3.594 23.969 -22.547 1 88.38 143 LEU B C 1
ATOM 4172 O O . LEU B 1 143 ? -2.707 24.766 -22.828 1 88.38 143 LEU B O 1
ATOM 4176 N N . GLY B 1 144 ? -4.148 23.828 -21.422 1 87.56 144 GLY B N 1
ATOM 4177 C CA . GLY B 1 144 ? -3.527 24.547 -20.312 1 87.56 144 GLY B CA 1
ATOM 4178 C C . GLY B 1 144 ? -2.066 24.188 -20.125 1 87.56 144 GLY B C 1
ATOM 4179 O O . GLY B 1 144 ? -1.231 25.062 -19.891 1 87.56 144 GLY B O 1
ATOM 4180 N N . SER B 1 145 ? -1.754 22.922 -20.172 1 86.62 145 SER B N 1
ATOM 4181 C CA . SER B 1 145 ? -0.381 22.453 -20.031 1 86.62 145 SER B CA 1
ATOM 4182 C C . SER B 1 145 ? 0.505 22.984 -21.156 1 86.62 145 SER B C 1
ATOM 4184 O O . SER B 1 145 ? 1.66 23.344 -20.922 1 86.62 145 SER B O 1
ATOM 4186 N N . MET B 1 146 ? -0.088 23.047 -22.344 1 85.88 146 MET B N 1
ATOM 4187 C CA . MET B 1 146 ? 0.669 23.547 -23.484 1 85.88 146 MET B CA 1
ATOM 4188 C C . MET B 1 146 ? 0.962 25.031 -23.344 1 85.88 146 MET B C 1
ATOM 4190 O O . MET B 1 146 ? 2.088 25.484 -23.578 1 85.88 146 MET B O 1
ATOM 4194 N N . ILE B 1 147 ? -0.021 25.766 -23 1 86.19 147 ILE B N 1
ATOM 4195 C CA . ILE B 1 147 ? 0.145 27.203 -22.812 1 86.19 147 ILE B CA 1
ATOM 4196 C C . ILE B 1 147 ? 1.143 27.469 -21.688 1 86.19 147 ILE B C 1
ATOM 4198 O O . ILE B 1 147 ? 1.991 28.359 -21.797 1 86.19 147 ILE B O 1
ATOM 4202 N N . GLY B 1 148 ? 0.975 26.734 -20.641 1 84.31 148 GLY B N 1
ATOM 4203 C CA . GLY B 1 148 ? 1.925 26.859 -19.547 1 84.31 148 GLY B CA 1
ATOM 4204 C C . GLY B 1 148 ? 3.355 26.562 -19.953 1 84.31 148 GLY B C 1
ATOM 4205 O O . GLY B 1 148 ? 4.273 27.297 -19.578 1 84.31 148 GLY B O 1
ATOM 4206 N N . ALA B 1 149 ? 3.516 25.516 -20.688 1 81.44 149 ALA B N 1
ATOM 4207 C CA . ALA B 1 149 ? 4.848 25.141 -21.156 1 81.44 149 ALA B CA 1
ATOM 4208 C C . ALA B 1 149 ? 5.438 26.234 -22.047 1 81.44 149 ALA B C 1
ATOM 4210 O O . ALA B 1 149 ? 6.641 26.5 -22 1 81.44 149 ALA B O 1
ATOM 4211 N N . LEU B 1 150 ? 4.633 26.797 -22.859 1 81.81 150 LEU B N 1
ATOM 4212 C CA . LEU B 1 150 ? 5.082 27.859 -23.766 1 81.81 150 LEU B CA 1
ATOM 4213 C C . LEU B 1 150 ? 5.473 29.109 -22.984 1 81.81 150 LEU B C 1
ATOM 4215 O O . LEU B 1 150 ? 6.277 29.906 -23.469 1 81.81 150 LEU B O 1
ATOM 4219 N N . LEU B 1 151 ? 4.895 29.172 -21.828 1 79.94 151 LEU B N 1
ATOM 4220 C CA . LEU B 1 151 ? 5.207 30.328 -21 1 79.94 151 LEU B CA 1
ATOM 4221 C C . LEU B 1 151 ? 6.289 29.984 -19.969 1 79.94 151 LEU B C 1
ATOM 4223 O O . LEU B 1 151 ? 6.574 30.797 -19.078 1 79.94 151 LEU B O 1
ATOM 4227 N N . GLY B 1 152 ? 6.793 28.781 -20.031 1 74.75 152 GLY B N 1
ATOM 4228 C CA . GLY B 1 152 ? 7.945 28.422 -19.203 1 74.75 152 GLY B CA 1
ATOM 4229 C C . GLY B 1 152 ? 7.586 27.594 -17.984 1 74.75 152 GLY B C 1
ATOM 4230 O O . GLY B 1 152 ? 8.438 27.344 -17.141 1 74.75 152 GLY B O 1
ATOM 4231 N N . SER B 1 153 ? 6.406 27.219 -17.906 1 76.62 153 SER B N 1
ATOM 4232 C CA . SER B 1 153 ? 6.031 26.391 -16.75 1 76.62 153 SER B CA 1
ATOM 4233 C C . SER B 1 153 ? 6.547 24.969 -16.891 1 76.62 153 SER B C 1
ATOM 4235 O O . SER B 1 153 ? 6.355 24.328 -17.938 1 76.62 153 SER B O 1
ATOM 4237 N N . PRO B 1 154 ? 7.277 24.531 -15.883 1 73.12 154 PRO B N 1
ATOM 4238 C CA . PRO B 1 154 ? 7.758 23.141 -15.938 1 73.12 154 PRO B CA 1
ATOM 4239 C C . PRO B 1 154 ? 6.691 22.141 -15.516 1 73.12 154 PRO B C 1
ATOM 4241 O O . PRO B 1 154 ? 6.918 20.922 -15.594 1 73.12 154 PRO B O 1
ATOM 4244 N N . TYR B 1 155 ? 5.527 22.672 -15.133 1 73.69 155 TYR B N 1
ATOM 4245 C CA . TYR B 1 155 ? 4.504 21.766 -14.602 1 73.69 155 TYR B CA 1
ATOM 4246 C C . TYR B 1 155 ? 3.311 21.688 -15.555 1 73.69 155 TYR B C 1
ATOM 4248 O O . TYR B 1 155 ? 2.938 22.688 -16.172 1 73.69 155 TYR B O 1
ATOM 4256 N N . GLY B 1 156 ? 2.805 20.5 -15.688 1 73.94 156 GLY B N 1
ATOM 4257 C CA . GLY B 1 156 ? 1.544 20.344 -16.391 1 73.94 156 GLY B CA 1
ATOM 4258 C C . GLY B 1 156 ? 0.335 20.672 -15.539 1 73.94 156 GLY B C 1
ATOM 4259 O O . GLY B 1 156 ? 0.44 20.781 -14.32 1 73.94 156 GLY B O 1
ATOM 4260 N N . THR B 1 157 ? -0.721 21.156 -16.25 1 74.38 157 THR B N 1
ATOM 4261 C CA . THR B 1 157 ? -1.966 21.438 -15.547 1 74.38 157 THR B CA 1
ATOM 4262 C C . THR B 1 157 ? -2.836 20.188 -15.469 1 74.38 157 THR B C 1
ATOM 4264 O O . THR B 1 157 ? -2.648 19.234 -16.234 1 74.38 157 THR B O 1
ATOM 4267 N N . THR B 1 158 ? -3.457 20.016 -14.359 1 72.62 158 THR B N 1
ATOM 4268 C CA . THR B 1 158 ? -4.418 18.938 -14.211 1 72.62 158 THR B CA 1
ATOM 4269 C C . THR B 1 158 ? -5.66 19.406 -13.461 1 72.62 158 THR B C 1
ATOM 4271 O O . THR B 1 158 ? -5.73 20.562 -13.031 1 72.62 158 THR B O 1
ATOM 4274 N N . ILE B 1 159 ? -6.672 18.594 -13.594 1 77.44 159 ILE B N 1
ATOM 4275 C CA . ILE B 1 159 ? -7.902 18.906 -12.875 1 77.44 159 ILE B CA 1
ATOM 4276 C C . ILE B 1 159 ? -7.699 18.656 -11.375 1 77.44 159 ILE B C 1
ATOM 4278 O O . ILE B 1 159 ? -6.887 17.812 -10.984 1 77.44 159 ILE B O 1
ATOM 4282 N N . TYR B 1 160 ? -8.312 19.453 -10.625 1 70.06 160 TYR B N 1
ATOM 4283 C CA . TYR B 1 160 ? -8.18 19.359 -9.172 1 70.06 160 TYR B CA 1
ATOM 4284 C C . TYR B 1 160 ? -8.711 18.016 -8.664 1 70.06 160 TYR B C 1
ATOM 4286 O O . TYR B 1 160 ? -9.828 17.625 -8.992 1 70.06 160 TYR B O 1
ATOM 4294 N N . ILE B 1 161 ? -7.762 17.422 -7.895 1 67.81 161 ILE B N 1
ATOM 4295 C CA . ILE B 1 161 ? -8.164 16.172 -7.242 1 67.81 161 ILE B CA 1
ATOM 4296 C C . ILE B 1 161 ? -8.992 16.484 -6 1 67.81 161 ILE B C 1
ATOM 4298 O O . ILE B 1 161 ? -8.719 17.469 -5.297 1 67.81 161 ILE B O 1
ATOM 4302 N N . GLY B 1 162 ? -10.008 15.773 -5.688 1 64.31 162 GLY B N 1
ATOM 4303 C CA . GLY B 1 162 ? -10.727 15.914 -4.43 1 64.31 162 GLY B CA 1
ATOM 4304 C C . GLY B 1 162 ? -12.062 16.609 -4.578 1 64.31 162 GLY B C 1
ATOM 4305 O O . GLY B 1 162 ? -12.555 17.234 -3.629 1 64.31 162 GLY B O 1
ATOM 4306 N N . HIS B 1 163 ? -12.531 16.578 -5.805 1 71.06 163 HIS B N 1
ATOM 4307 C CA . HIS B 1 163 ? -13.844 17.172 -6.055 1 71.06 163 HIS B CA 1
ATOM 4308 C C . HIS B 1 163 ? -14.875 16.656 -5.059 1 71.06 163 HIS B C 1
ATOM 4310 O O . HIS B 1 163 ? -15.719 17.422 -4.582 1 71.06 163 HIS B O 1
ATOM 4316 N N . VAL B 1 164 ? -14.711 15.523 -4.68 1 66.31 164 VAL B N 1
ATOM 4317 C CA . VAL B 1 164 ? -15.68 14.859 -3.818 1 66.31 164 VAL B CA 1
ATOM 4318 C C . VAL B 1 164 ? -15.57 15.406 -2.396 1 66.31 164 VAL B C 1
ATOM 4320 O O . VAL B 1 164 ? -16.547 15.383 -1.64 1 66.31 164 VAL B O 1
ATOM 4323 N N . VAL B 1 165 ? -14.422 15.891 -2.115 1 63.78 165 VAL B N 1
ATOM 4324 C CA . VAL B 1 165 ? -14.195 16.391 -0.763 1 63.78 165 VAL B CA 1
ATOM 4325 C C . VAL B 1 165 ? -14.508 17.891 -0.704 1 63.78 165 VAL B C 1
ATOM 4327 O O . VAL B 1 165 ? -15.078 18.359 0.275 1 63.78 165 VAL B O 1
ATOM 4330 N N . TYR B 1 166 ? -14.219 18.594 -1.732 1 70.25 166 TYR B N 1
ATOM 4331 C CA . TYR B 1 166 ? -14.305 20.047 -1.712 1 70.25 166 TYR B CA 1
ATOM 4332 C C . TYR B 1 166 ? -15.734 20.516 -1.942 1 70.25 166 TYR B C 1
ATOM 4334 O O . TYR B 1 166 ? -16.156 21.547 -1.421 1 70.25 166 TYR B O 1
ATOM 4342 N N . LYS B 1 167 ? -16.469 19.781 -2.656 1 72.06 167 LYS B N 1
ATOM 4343 C CA . LYS B 1 167 ? -17.828 20.203 -2.961 1 72.06 167 LYS B CA 1
ATOM 4344 C C . LYS B 1 167 ? -18.672 20.297 -1.692 1 72.06 167 LYS B C 1
ATOM 4346 O O . LYS B 1 167 ? -19.312 21.312 -1.438 1 72.06 167 LYS B O 1
ATOM 4351 N N . PRO B 1 168 ? -18.578 19.172 -0.953 1 64.25 168 PRO B N 1
ATOM 4352 C CA . PRO B 1 168 ? -19.359 19.281 0.274 1 64.25 168 PRO B CA 1
ATOM 4353 C C . PRO B 1 168 ? -18.891 20.406 1.19 1 64.25 168 PRO B C 1
ATOM 4355 O O . PRO B 1 168 ? -19.656 20.891 2.029 1 64.25 168 PRO B O 1
ATOM 4358 N N . MET B 1 169 ? -17.688 20.859 1 1 64.12 169 MET B N 1
ATOM 4359 C CA . MET B 1 169 ? -17.125 21.938 1.812 1 64.12 169 MET B CA 1
ATOM 4360 C C . MET B 1 169 ? -17.578 23.297 1.297 1 64.12 169 MET B C 1
ATOM 4362 O O . MET B 1 169 ? -17.328 24.328 1.926 1 64.12 169 MET B O 1
ATOM 4366 N N . GLY B 1 170 ? -18.281 23.328 0.173 1 64.25 170 GLY B N 1
ATOM 4367 C CA . GLY B 1 170 ? -18.859 24.547 -0.346 1 64.25 170 GLY B CA 1
ATOM 4368 C C . GLY B 1 170 ? -18.031 25.188 -1.439 1 64.25 170 GLY B C 1
ATOM 4369 O O . GLY B 1 170 ? -18.234 26.359 -1.78 1 64.25 170 GLY B O 1
ATOM 4370 N N . ALA B 1 171 ? -17.109 24.422 -1.822 1 69.12 171 ALA B N 1
ATOM 4371 C CA . ALA B 1 171 ? -16.25 24.984 -2.855 1 69.12 171 ALA B CA 1
ATOM 4372 C C . ALA B 1 171 ? -17.016 25.188 -4.16 1 69.12 171 ALA B C 1
ATOM 4374 O O . ALA B 1 171 ? -17.797 24.328 -4.562 1 69.12 171 ALA B O 1
ATOM 4375 N N . THR B 1 172 ? -17.016 26.484 -4.684 1 72.81 172 THR B N 1
ATOM 4376 C CA . THR B 1 172 ? -17.656 26.812 -5.953 1 72.81 172 THR B CA 1
ATOM 4377 C C . THR B 1 172 ? -16.625 27.172 -7.008 1 72.81 172 THR B C 1
ATOM 4379 O O . THR B 1 172 ? -15.414 27.078 -6.758 1 72.81 172 THR B O 1
ATOM 4382 N N . ARG B 1 173 ? -17.078 27.516 -8.211 1 73.56 173 ARG B N 1
ATOM 4383 C CA . ARG B 1 173 ? -16.203 27.906 -9.32 1 73.56 173 ARG B CA 1
ATOM 4384 C C . ARG B 1 173 ? -15.336 29.094 -8.953 1 73.56 173 ARG B C 1
ATOM 4386 O O . ARG B 1 173 ? -14.203 29.203 -9.438 1 73.56 173 ARG B O 1
ATOM 4393 N N . GLY B 1 174 ? -15.891 29.797 -8.164 1 73 174 GLY B N 1
ATOM 4394 C CA . GLY B 1 174 ? -15.156 30.984 -7.738 1 73 174 GLY B CA 1
ATOM 4395 C C . GLY B 1 174 ? -13.891 30.656 -6.969 1 73 174 GLY B C 1
ATOM 4396 O O . GLY B 1 174 ? -12.891 31.375 -7.086 1 73 174 GLY B O 1
ATOM 4397 N N . TYR B 1 175 ? -13.906 29.594 -6.344 1 74.12 175 TYR B N 1
ATOM 4398 C CA . TYR B 1 175 ? -12.734 29.188 -5.578 1 74.12 175 TYR B CA 1
ATOM 4399 C C . TYR B 1 175 ? -11.562 28.859 -6.5 1 74.12 175 TYR B C 1
ATOM 4401 O O . TYR B 1 175 ? -10.43 29.25 -6.234 1 74.12 175 TYR B O 1
ATOM 4409 N N . SER B 1 176 ? -11.891 28.25 -7.535 1 76.19 176 SER B N 1
ATOM 4410 C CA . SER B 1 176 ? -10.844 27.875 -8.477 1 76.19 176 SER B CA 1
ATOM 4411 C C . SER B 1 176 ? -10.258 29.109 -9.172 1 76.19 176 SER B C 1
ATOM 4413 O O . SER B 1 176 ? -9.047 29.188 -9.391 1 76.19 176 SER B O 1
ATOM 4415 N N . LEU B 1 177 ? -11.148 29.984 -9.484 1 80.94 177 LEU B N 1
ATOM 4416 C CA . LEU B 1 177 ? -10.68 31.203 -10.141 1 80.94 177 LEU B CA 1
ATOM 4417 C C . LEU B 1 177 ? -9.828 32.031 -9.195 1 80.94 177 LEU B C 1
ATOM 4419 O O . LEU B 1 177 ? -8.797 32.562 -9.594 1 80.94 177 LEU B O 1
ATOM 4423 N N . LEU B 1 178 ? -10.312 32.125 -8.039 1 81.38 178 LEU B N 1
ATOM 4424 C CA . LEU B 1 178 ? -9.57 32.906 -7.047 1 81.38 178 LEU B CA 1
ATOM 4425 C C . LEU B 1 178 ? -8.211 32.25 -6.766 1 81.38 178 LEU B C 1
ATOM 4427 O O . LEU B 1 178 ? -7.215 32.969 -6.609 1 81.38 178 LEU B O 1
ATOM 4431 N N . ASN B 1 179 ? -8.156 31.016 -6.715 1 81.25 179 ASN B N 1
ATOM 4432 C CA . ASN B 1 179 ? -6.898 30.297 -6.488 1 81.25 179 ASN B CA 1
ATOM 4433 C C . ASN B 1 179 ? -5.91 30.531 -7.633 1 81.25 179 ASN B C 1
ATOM 4435 O O . ASN B 1 179 ? -4.723 30.766 -7.395 1 81.25 179 ASN B O 1
ATOM 4439 N N . SER B 1 180 ? -6.445 30.438 -8.812 1 82.38 180 SER B N 1
ATOM 4440 C CA . SER B 1 180 ? -5.59 30.656 -9.977 1 82.38 180 SER B CA 1
ATOM 4441 C C . SER B 1 180 ? -5.02 32.062 -9.984 1 82.38 180 SER B C 1
ATOM 4443 O O . SER B 1 180 ? -3.846 32.281 -10.312 1 82.38 180 SER B O 1
ATOM 4445 N N . LEU B 1 181 ? -5.805 33 -9.664 1 85.44 181 LEU B N 1
ATOM 4446 C CA . LEU B 1 181 ? -5.359 34.406 -9.633 1 85.44 181 LEU B CA 1
ATOM 4447 C C . LEU B 1 181 ? -4.324 34.625 -8.539 1 85.44 181 LEU B C 1
ATOM 4449 O O . LEU B 1 181 ? -3.342 35.344 -8.734 1 85.44 181 LEU B O 1
ATOM 4453 N N . LEU B 1 182 ? -4.594 34.062 -7.473 1 85.44 182 LEU B N 1
ATOM 4454 C CA . LEU B 1 182 ? -3.666 34.188 -6.355 1 85.44 182 LEU B CA 1
ATOM 4455 C C . LEU B 1 182 ? -2.311 33.562 -6.703 1 85.44 182 LEU B C 1
ATOM 4457 O O . LEU B 1 182 ? -1.269 34.156 -6.43 1 85.44 182 LEU B O 1
ATOM 4461 N N . TRP B 1 183 ? -2.332 32.5 -7.352 1 84.19 183 TRP B N 1
ATOM 4462 C CA . TRP B 1 183 ? -1.082 31.828 -7.711 1 84.19 183 TRP B CA 1
ATOM 4463 C C . TRP B 1 183 ? -0.347 32.594 -8.797 1 84.19 183 TRP B C 1
ATOM 4465 O O . TRP B 1 183 ? 0.886 32.625 -8.828 1 84.19 183 TRP B O 1
ATOM 4475 N N . LEU B 1 184 ? -1.135 33.188 -9.648 1 82.81 184 LEU B N 1
ATOM 4476 C CA . LEU B 1 184 ? -0.527 34.062 -10.656 1 82.81 184 LEU B CA 1
ATOM 4477 C C . LEU B 1 184 ? 0.204 35.219 -10 1 82.81 184 LEU B C 1
ATOM 4479 O O . LEU B 1 184 ? 1.347 35.531 -10.352 1 82.81 184 LEU B O 1
ATOM 4483 N N . VAL B 1 185 ? -0.446 35.781 -9.047 1 85.75 185 VAL B N 1
ATOM 4484 C CA . VAL B 1 185 ? 0.143 36.906 -8.359 1 85.75 185 VAL B CA 1
ATOM 4485 C C . VAL B 1 185 ? 1.357 36.469 -7.551 1 85.75 185 VAL B C 1
ATOM 4487 O O . VAL B 1 185 ? 2.4 37.125 -7.562 1 85.75 185 VAL B O 1
ATOM 4490 N N . PHE B 1 186 ? 1.244 35.344 -6.922 1 85.88 186 PHE B N 1
ATOM 4491 C CA . PHE B 1 186 ? 2.34 34.812 -6.129 1 85.88 186 PHE B CA 1
ATOM 4492 C C . PHE B 1 186 ? 3.541 34.5 -7.008 1 85.88 186 PHE B C 1
ATOM 4494 O O . PHE B 1 186 ? 4.688 34.75 -6.617 1 85.88 186 PHE B O 1
ATOM 4501 N N . GLY B 1 187 ? 3.279 34 -8.141 1 81.5 187 GLY B N 1
ATOM 4502 C CA . GLY B 1 187 ? 4.348 33.625 -9.062 1 81.5 187 GLY B CA 1
ATOM 4503 C C . GLY B 1 187 ? 5.016 34.844 -9.695 1 81.5 187 GLY B C 1
ATOM 4504 O O . GLY B 1 187 ? 6.242 34.875 -9.82 1 81.5 187 GLY B O 1
ATOM 4505 N N . LEU B 1 188 ? 4.219 35.812 -10.023 1 83.56 188 LEU B N 1
ATOM 4506 C CA . LEU B 1 188 ? 4.742 37 -10.711 1 83.56 188 LEU B CA 1
ATOM 4507 C C . LEU B 1 188 ? 5.566 37.875 -9.758 1 83.56 188 LEU B C 1
ATOM 4509 O O . LEU B 1 188 ? 6.527 38.5 -10.18 1 83.56 188 LEU B O 1
ATOM 4513 N N . PHE B 1 189 ? 5.254 37.75 -8.453 1 87.06 189 PHE B N 1
ATOM 4514 C CA . PHE B 1 189 ? 5.922 38.625 -7.508 1 87.06 189 PHE B CA 1
ATOM 4515 C C . PHE B 1 189 ? 6.859 37.844 -6.598 1 87.06 189 PHE B C 1
ATOM 4517 O O . PHE B 1 189 ? 7.441 38.406 -5.664 1 87.06 189 PHE B O 1
ATOM 4524 N N . GLY B 1 190 ? 6.949 36.594 -6.855 1 83.44 190 GLY B N 1
ATOM 4525 C CA . GLY B 1 190 ? 7.867 35.75 -6.098 1 83.44 190 GLY B CA 1
ATOM 4526 C C . GLY B 1 190 ? 7.422 35.531 -4.664 1 83.44 190 GLY B C 1
ATOM 4527 O O . GLY B 1 190 ? 8.234 35.188 -3.801 1 83.44 190 GLY B O 1
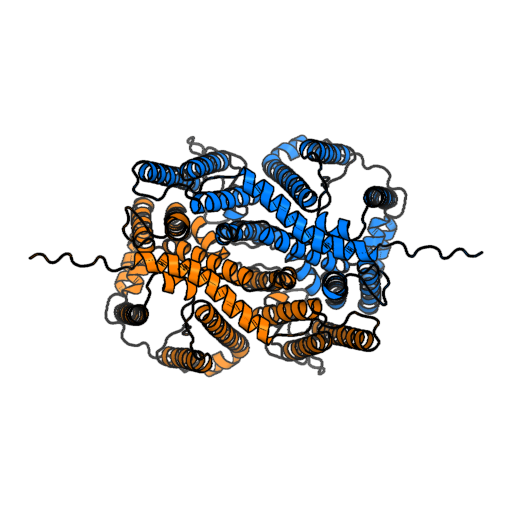ATOM 4528 N N . ILE B 1 191 ? 6.23 35.812 -4.379 1 84.75 191 ILE B N 1
ATOM 4529 C CA . ILE B 1 191 ? 5.676 35.656 -3.037 1 84.75 191 ILE B CA 1
ATOM 4530 C C . ILE B 1 191 ? 5.68 34.188 -2.643 1 84.75 191 ILE B C 1
ATOM 4532 O O . ILE B 1 191 ? 5.816 33.875 -1.464 1 84.75 191 ILE B O 1
ATOM 4536 N N . HIS B 1 192 ? 5.621 33.344 -3.559 1 84.75 192 HIS B N 1
ATOM 4537 C CA . HIS B 1 192 ? 5.594 31.906 -3.303 1 84.75 192 HIS B CA 1
ATOM 4538 C C . HIS B 1 192 ? 6.879 31.438 -2.621 1 84.75 192 HIS B C 1
ATOM 4540 O O . HIS B 1 192 ? 6.848 30.562 -1.765 1 84.75 192 HIS B O 1
ATOM 4546 N N . ALA B 1 193 ? 7.938 32 -3.037 1 80.88 193 ALA B N 1
ATOM 4547 C CA . ALA B 1 193 ? 9.219 31.625 -2.441 1 80.88 193 ALA B CA 1
ATOM 4548 C C . ALA B 1 193 ? 9.258 31.984 -0.957 1 80.88 193 ALA B C 1
ATOM 4550 O O . ALA B 1 193 ? 9.797 31.219 -0.145 1 80.88 193 ALA B O 1
ATOM 4551 N N . VAL B 1 194 ? 8.664 33.094 -0.704 1 81.94 194 VAL B N 1
ATOM 4552 C CA . VAL B 1 194 ? 8.648 33.562 0.684 1 81.94 194 VAL B CA 1
ATOM 4553 C C . VAL B 1 194 ? 7.727 32.656 1.508 1 81.94 194 VAL B C 1
ATOM 4555 O O . VAL B 1 194 ? 8.07 32.281 2.623 1 81.94 194 VAL B O 1
ATOM 4558 N N . VAL B 1 195 ? 6.637 32.344 0.948 1 82.19 195 VAL B N 1
ATOM 4559 C CA . VAL B 1 195 ? 5.68 31.484 1.637 1 82.19 195 VAL B CA 1
ATOM 4560 C C . VAL B 1 195 ? 6.285 30.109 1.849 1 82.19 195 VAL B C 1
ATOM 4562 O O . VAL B 1 195 ? 6.117 29.5 2.912 1 82.19 195 VAL B O 1
ATOM 4565 N N . ASP B 1 196 ? 6.941 29.656 0.867 1 80.31 196 ASP B N 1
ATOM 4566 C CA . ASP B 1 196 ? 7.586 28.344 0.943 1 80.31 196 ASP B CA 1
ATOM 4567 C C . ASP B 1 196 ? 8.656 28.328 2.029 1 80.31 196 ASP B C 1
ATOM 4569 O O . ASP B 1 196 ? 8.891 27.297 2.654 1 80.31 196 ASP B O 1
ATOM 4573 N N . ALA B 1 197 ? 9.281 29.453 2.156 1 77.94 197 ALA B N 1
ATOM 4574 C CA . ALA B 1 197 ? 10.352 29.531 3.143 1 77.94 197 ALA B CA 1
ATOM 4575 C C . ALA B 1 197 ? 9.789 29.594 4.562 1 77.94 197 ALA B C 1
ATOM 4577 O O . ALA B 1 197 ? 10.422 29.109 5.504 1 77.94 197 ALA B O 1
ATOM 4578 N N . ILE B 1 198 ? 8.625 30.109 4.637 1 78.19 198 ILE B N 1
ATOM 4579 C CA . ILE B 1 198 ? 8.07 30.312 5.965 1 78.19 198 ILE B CA 1
ATOM 4580 C C . ILE B 1 198 ? 7.23 29.109 6.375 1 78.19 198 ILE B C 1
ATOM 4582 O O . ILE B 1 198 ? 7.148 28.766 7.559 1 78.19 198 ILE B O 1
ATOM 4586 N N . LEU B 1 199 ? 6.562 28.562 5.449 1 82.25 199 LEU B N 1
ATOM 4587 C CA . LEU B 1 199 ? 5.656 27.453 5.742 1 82.25 199 LEU B CA 1
ATOM 4588 C C . LEU B 1 199 ? 6.262 26.125 5.305 1 82.25 199 LEU B C 1
ATOM 4590 O O . LEU B 1 199 ? 6.27 25.797 4.113 1 82.25 199 LEU B O 1
ATOM 4594 N N . PRO B 1 200 ? 6.645 25.359 6.32 1 82.38 200 PRO B N 1
ATOM 4595 C CA . PRO B 1 200 ? 7.137 24.031 5.926 1 82.38 200 PRO B CA 1
ATOM 4596 C C . PRO B 1 200 ? 6.059 23.172 5.254 1 82.38 200 PRO B C 1
ATOM 4598 O O . PRO B 1 200 ? 4.883 23.281 5.609 1 82.38 200 PRO B O 1
ATOM 4601 N N . HIS B 1 201 ? 6.449 22.391 4.285 1 81 201 HIS B N 1
ATOM 4602 C CA . HIS B 1 201 ? 5.543 21.562 3.496 1 81 201 HIS B CA 1
ATOM 4603 C C . HIS B 1 201 ? 4.824 20.547 4.371 1 81 201 HIS B C 1
ATOM 4605 O O . HIS B 1 201 ? 3.734 20.078 4.027 1 81 201 HIS B O 1
ATOM 4611 N N . GLU B 1 202 ? 5.375 20.266 5.461 1 85.31 202 GLU B N 1
ATOM 4612 C CA . GLU B 1 202 ? 4.828 19.234 6.344 1 85.31 202 GLU B CA 1
ATOM 4613 C C . GLU B 1 202 ? 3.465 19.656 6.895 1 85.31 202 GLU B C 1
ATOM 4615 O O . GLU B 1 202 ? 2.643 18.797 7.242 1 85.31 202 GLU B O 1
ATOM 4620 N N . ILE B 1 203 ? 3.273 21 6.941 1 85.62 203 ILE B N 1
ATOM 4621 C CA . ILE B 1 203 ? 2.025 21.531 7.484 1 85.62 203 ILE B CA 1
ATOM 4622 C C . ILE B 1 203 ? 0.858 21.109 6.594 1 85.62 203 ILE B C 1
ATOM 4624 O O . ILE B 1 203 ? -0.251 20.875 7.078 1 85.62 203 ILE B O 1
ATOM 4628 N N . PHE B 1 204 ? 1.193 20.922 5.324 1 84.69 204 PHE B N 1
ATOM 4629 C CA . PHE B 1 204 ? 0.144 20.609 4.359 1 84.69 204 PHE B CA 1
ATOM 4630 C C . PHE B 1 204 ? 0.009 19.094 4.168 1 84.69 204 PHE B C 1
ATOM 4632 O O . PHE B 1 204 ? -0.898 18.641 3.477 1 84.69 204 PHE B O 1
ATOM 4639 N N . GLY B 1 205 ? 0.833 18.328 4.746 1 85.62 205 GLY B N 1
ATOM 4640 C CA . GLY B 1 205 ? 0.807 16.891 4.625 1 85.62 205 GLY B CA 1
ATOM 4641 C C . GLY B 1 205 ? -0.494 16.266 5.102 1 85.62 205 GLY B C 1
ATOM 4642 O O . GLY B 1 205 ? -0.984 15.305 4.512 1 85.62 205 GLY B O 1
ATOM 4643 N N . GLY B 1 206 ? -1.064 16.891 6.105 1 86.81 206 GLY B N 1
ATOM 4644 C CA . GLY B 1 206 ? -2.303 16.359 6.656 1 86.81 206 GLY B CA 1
ATOM 4645 C C . GLY B 1 206 ? -3.461 16.406 5.676 1 86.81 206 GLY B C 1
ATOM 4646 O O . GLY B 1 206 ? -4.254 15.477 5.594 1 86.81 206 GLY B O 1
ATOM 4647 N N . VAL B 1 207 ? -3.523 17.484 4.953 1 83 207 VAL B N 1
ATOM 4648 C CA . VAL B 1 207 ? -4.598 17.625 3.98 1 83 207 VAL B CA 1
ATOM 4649 C C . VAL B 1 207 ? -4.449 16.578 2.879 1 83 207 VAL B C 1
ATOM 4651 O O . VAL B 1 207 ? -5.434 15.977 2.455 1 83 207 VAL B O 1
ATOM 4654 N N . LEU B 1 208 ? -3.266 16.406 2.488 1 82.88 208 LEU B N 1
ATOM 4655 C CA . LEU B 1 208 ? -3.002 15.438 1.438 1 82.88 208 LEU B CA 1
ATOM 4656 C C . LEU B 1 208 ? -3.377 14.031 1.895 1 82.88 208 LEU B C 1
ATOM 4658 O O . LEU B 1 208 ? -4.008 13.281 1.147 1 82.88 208 LEU B O 1
ATOM 4662 N N . VAL B 1 209 ? -3.041 13.727 3.07 1 86.88 209 VAL B N 1
ATOM 4663 C CA . VAL B 1 209 ? -3.33 12.406 3.615 1 86.88 209 VAL B CA 1
ATOM 4664 C C . VAL B 1 209 ? -4.84 12.188 3.66 1 86.88 209 VAL B C 1
ATOM 4666 O O . VAL B 1 209 ? -5.332 11.133 3.256 1 86.88 209 VAL B O 1
ATOM 4669 N N . VAL B 1 210 ? -5.559 13.18 4.121 1 82.38 210 VAL B N 1
ATOM 4670 C CA . VAL B 1 210 ? -7.004 13.055 4.266 1 82.38 210 VAL B CA 1
ATOM 4671 C C . VAL B 1 210 ? -7.648 12.914 2.887 1 82.38 210 VAL B C 1
ATOM 4673 O O . VAL B 1 210 ? -8.594 12.141 2.711 1 82.38 210 VAL B O 1
ATOM 4676 N N . ILE B 1 211 ? -7.16 13.641 1.95 1 75.5 211 ILE B N 1
ATOM 4677 C CA . ILE B 1 211 ? -7.672 13.523 0.59 1 75.5 211 ILE B CA 1
ATOM 4678 C C . ILE B 1 211 ? -7.359 12.141 0.033 1 75.5 211 ILE B C 1
ATOM 4680 O O . ILE B 1 211 ? -8.219 11.508 -0.593 1 75.5 211 ILE B O 1
ATOM 4684 N N . GLY B 1 212 ? -6.121 11.719 0.18 1 78.88 212 GLY B N 1
ATOM 4685 C CA . GLY B 1 212 ? -5.738 10.391 -0.26 1 78.88 212 GLY B CA 1
ATOM 4686 C C . GLY B 1 212 ? -6.598 9.289 0.342 1 78.88 212 GLY B C 1
ATOM 4687 O O . GLY B 1 212 ? -7.016 8.367 -0.359 1 78.88 212 GLY B O 1
ATOM 4688 N N . PHE B 1 213 ? -6.863 9.391 1.595 1 80.12 213 PHE B N 1
ATOM 4689 C CA . PHE B 1 213 ? -7.672 8.398 2.291 1 80.12 213 PHE B CA 1
ATOM 4690 C C . PHE B 1 213 ? -9.117 8.445 1.813 1 80.12 213 PHE B C 1
ATOM 4692 O O . PHE B 1 213 ? -9.773 7.406 1.692 1 80.12 213 PHE B O 1
ATOM 4699 N N . ALA B 1 214 ? -9.578 9.641 1.596 1 74.06 214 ALA B N 1
ATOM 4700 C CA . ALA B 1 214 ? -10.945 9.789 1.091 1 74.06 214 ALA B CA 1
ATOM 4701 C C . ALA B 1 214 ? -11.094 9.156 -0.287 1 74.06 214 ALA B C 1
ATOM 4703 O O . ALA B 1 214 ? -12.102 8.508 -0.574 1 74.06 214 ALA B O 1
ATOM 4704 N N . MET B 1 215 ? -10.094 9.359 -1.078 1 72.88 215 MET B N 1
ATOM 4705 C CA . MET B 1 215 ? -10.133 8.781 -2.42 1 72.88 215 MET B CA 1
ATOM 4706 C C . MET B 1 215 ? -10.086 7.258 -2.357 1 72.88 215 MET B C 1
ATOM 4708 O O . MET B 1 215 ? -10.789 6.582 -3.115 1 72.88 215 MET B O 1
ATOM 4712 N N . ALA B 1 216 ? -9.266 6.742 -1.528 1 75.56 216 ALA B N 1
ATOM 4713 C CA . ALA B 1 216 ? -9.172 5.297 -1.347 1 75.56 216 ALA B CA 1
ATOM 4714 C C . ALA B 1 216 ? -10.5 4.723 -0.863 1 75.56 216 ALA B C 1
ATOM 4716 O O . ALA B 1 216 ? -10.945 3.68 -1.347 1 75.56 216 ALA B O 1
ATOM 4717 N N . SER B 1 217 ? -11.078 5.406 0.081 1 73.19 217 SER B N 1
ATOM 4718 C CA . SER B 1 217 ? -12.367 4.973 0.61 1 73.19 217 SER B CA 1
ATOM 4719 C C . SER B 1 217 ? -13.445 4.984 -0.472 1 73.19 217 SER B C 1
ATOM 4721 O O . SER B 1 217 ? -14.258 4.062 -0.562 1 73.19 217 SER B O 1
ATOM 4723 N N . GLN B 1 218 ? -13.414 5.98 -1.251 1 68.81 218 GLN B N 1
ATOM 4724 C CA . GLN B 1 218 ? -14.398 6.109 -2.32 1 68.81 218 GLN B CA 1
ATOM 4725 C C . GLN B 1 218 ? -14.242 4.992 -3.352 1 68.81 218 GLN B C 1
ATOM 4727 O O . GLN B 1 218 ? -15.227 4.504 -3.898 1 68.81 218 GLN B O 1
ATOM 4732 N N . THR B 1 219 ? -13.055 4.629 -3.658 1 72.25 219 THR B N 1
ATOM 4733 C CA . THR B 1 219 ? -12.797 3.566 -4.625 1 72.25 219 THR B CA 1
ATOM 4734 C C . THR B 1 219 ? -13.352 2.236 -4.129 1 72.25 219 THR B C 1
ATOM 4736 O O . THR B 1 219 ? -13.961 1.487 -4.898 1 72.25 219 THR B O 1
ATOM 4739 N N . ILE B 1 220 ? -13.195 1.961 -2.895 1 71.25 220 ILE B N 1
ATOM 4740 C CA . ILE B 1 220 ? -13.664 0.711 -2.311 1 71.25 220 ILE B CA 1
ATOM 4741 C C . ILE B 1 220 ? -15.195 0.702 -2.281 1 71.25 220 ILE B C 1
ATOM 4743 O O . ILE B 1 220 ? -15.82 -0.329 -2.541 1 71.25 220 ILE B O 1
ATOM 4747 N N . GLU B 1 221 ? -15.688 1.831 -2.008 1 69.5 221 GLU B N 1
ATOM 4748 C CA . GLU B 1 221 ? -17.141 1.929 -1.895 1 69.5 221 GLU B CA 1
ATOM 4749 C C . GLU B 1 221 ? -17.812 1.832 -3.264 1 69.5 221 GLU B C 1
ATOM 4751 O O . GLU B 1 221 ? -18.969 1.438 -3.365 1 69.5 221 GLU B O 1
ATOM 4756 N N . SER B 1 222 ? -17.109 2.121 -4.285 1 69.81 222 SER B N 1
ATOM 4757 C CA . SER B 1 222 ? -17.703 2.219 -5.617 1 69.81 222 SER B CA 1
ATOM 4758 C C . SER B 1 222 ? -17.641 0.883 -6.352 1 69.81 222 SER B C 1
ATOM 4760 O O . SER B 1 222 ? -18.297 0.703 -7.379 1 69.81 222 SER B O 1
ATOM 4762 N N . VAL B 1 223 ? -16.922 -0.055 -5.918 1 74 223 VAL B N 1
ATOM 4763 C CA . VAL B 1 223 ? -16.719 -1.323 -6.613 1 74 223 VAL B CA 1
ATOM 4764 C C . VAL B 1 223 ? -17.578 -2.406 -5.969 1 74 223 VAL B C 1
ATOM 4766 O O . VAL B 1 223 ? -17.719 -2.459 -4.746 1 74 223 VAL B O 1
ATOM 4769 N N . PRO B 1 224 ? -18.281 -3.156 -6.812 1 77.12 224 PRO B N 1
ATOM 4770 C CA . PRO B 1 224 ? -19.016 -4.297 -6.254 1 77.12 224 PRO B CA 1
ATOM 4771 C C . PRO B 1 224 ? -18.109 -5.238 -5.453 1 77.12 224 PRO B C 1
ATOM 4773 O O . PRO B 1 224 ? -16.938 -5.398 -5.777 1 77.12 224 PRO B O 1
ATOM 4776 N N . LYS B 1 225 ? -18.703 -5.895 -4.488 1 74.5 225 LYS B N 1
ATOM 4777 C CA . LYS B 1 225 ? -17.984 -6.75 -3.551 1 74.5 225 LYS B CA 1
ATOM 4778 C C . LYS B 1 225 ? -17.266 -7.883 -4.281 1 74.5 225 LYS B C 1
ATOM 4780 O O . LYS B 1 225 ? -16.203 -8.336 -3.848 1 74.5 225 LYS B O 1
ATOM 4785 N N . ARG B 1 226 ? -17.797 -8.336 -5.363 1 80.31 226 ARG B N 1
ATOM 4786 C CA . ARG B 1 226 ? -17.203 -9.453 -6.094 1 80.31 226 ARG B CA 1
ATOM 4787 C C . ARG B 1 226 ? -15.836 -9.078 -6.656 1 80.31 226 ARG B C 1
ATOM 4789 O O . ARG B 1 226 ? -15 -9.953 -6.898 1 80.31 226 ARG B O 1
ATOM 4796 N N . TRP B 1 227 ? -15.578 -7.797 -6.859 1 86 227 TRP B N 1
ATOM 4797 C CA . TRP B 1 227 ? -14.328 -7.348 -7.461 1 86 227 TRP B CA 1
ATOM 4798 C C . TRP B 1 227 ? -13.336 -6.902 -6.395 1 86 227 TRP B C 1
ATOM 4800 O O . TRP B 1 227 ? -12.234 -6.457 -6.711 1 86 227 TRP B O 1
ATOM 4810 N N . TYR B 1 228 ? -13.68 -7.082 -5.121 1 80.62 228 TYR B N 1
ATOM 4811 C CA . TYR B 1 228 ? -12.805 -6.66 -4.027 1 80.62 228 TYR B CA 1
ATOM 4812 C C . TYR B 1 228 ? -11.453 -7.352 -4.113 1 80.62 228 TYR B C 1
ATOM 4814 O O . TYR B 1 228 ? -10.406 -6.711 -3.945 1 80.62 228 TYR B O 1
ATOM 4822 N N . PRO B 1 229 ? -11.469 -8.602 -4.527 1 79.81 229 PRO B N 1
ATOM 4823 C CA . PRO B 1 229 ? -10.164 -9.273 -4.547 1 79.81 229 PRO B CA 1
ATOM 4824 C C . PRO B 1 229 ? -9.258 -8.781 -5.672 1 79.81 229 PRO B C 1
ATOM 4826 O O . PRO B 1 229 ? -8.055 -9.023 -5.648 1 79.81 229 PRO B O 1
ATOM 4829 N N . ALA B 1 230 ? -9.805 -8.148 -6.633 1 86.56 230 ALA B N 1
ATOM 4830 C CA . ALA B 1 230 ? -9.039 -7.684 -7.785 1 86.56 230 ALA B CA 1
ATOM 4831 C C . ALA B 1 230 ? -8.461 -6.293 -7.535 1 86.56 230 ALA B C 1
ATOM 4833 O O . ALA B 1 230 ? -7.508 -5.879 -8.203 1 86.56 230 ALA B O 1
ATOM 4834 N N . THR B 1 231 ? -8.961 -5.555 -6.605 1 81.81 231 THR B N 1
ATOM 4835 C CA . THR B 1 231 ? -8.633 -4.145 -6.434 1 81.81 231 THR B CA 1
ATOM 4836 C C . THR B 1 231 ? -7.242 -3.984 -5.82 1 81.81 231 THR B C 1
ATOM 4838 O O . THR B 1 231 ? -6.496 -3.074 -6.191 1 81.81 231 THR B O 1
ATOM 4841 N N . PRO B 1 232 ? -6.797 -4.934 -4.988 1 83.44 232 PRO B N 1
ATOM 4842 C CA . PRO B 1 232 ? -5.5 -4.715 -4.352 1 83.44 232 PRO B CA 1
ATOM 4843 C C . PRO B 1 232 ? -4.332 -4.816 -5.332 1 83.44 232 PRO B C 1
ATOM 4845 O O . PRO B 1 232 ? -3.252 -4.281 -5.07 1 83.44 232 PRO B O 1
ATOM 4848 N N . ILE B 1 233 ? -4.547 -5.492 -6.41 1 87.81 233 ILE B N 1
ATOM 4849 C CA . ILE B 1 233 ? -3.438 -5.656 -7.344 1 87.81 233 ILE B CA 1
ATOM 4850 C C . ILE B 1 233 ? -3.051 -4.301 -7.93 1 87.81 233 ILE B C 1
ATOM 4852 O O . ILE B 1 233 ? -1.871 -4.031 -8.164 1 87.81 233 ILE B O 1
ATOM 4856 N N . GLY B 1 234 ? -4.047 -3.512 -8.234 1 84.56 234 GLY B N 1
ATOM 4857 C CA . GLY B 1 234 ? -3.756 -2.172 -8.727 1 84.56 234 GLY B CA 1
ATOM 4858 C C . GLY B 1 234 ? -2.941 -1.343 -7.75 1 84.56 234 GLY B C 1
ATOM 4859 O O . GLY B 1 234 ? -1.991 -0.667 -8.141 1 84.56 234 GLY B O 1
ATOM 4860 N N . LEU B 1 235 ? -3.285 -1.436 -6.547 1 82.75 235 LEU B N 1
ATOM 4861 C CA . LEU B 1 235 ? -2.564 -0.707 -5.508 1 82.75 235 LEU B CA 1
ATOM 4862 C C . LEU B 1 235 ? -1.143 -1.236 -5.359 1 82.75 235 LEU B C 1
ATOM 4864 O O . LEU B 1 235 ? -0.202 -0.46 -5.176 1 82.75 235 LEU B O 1
ATOM 4868 N N . ALA B 1 236 ? -1.028 -2.52 -5.434 1 83.25 236 ALA B N 1
ATOM 4869 C CA . ALA B 1 236 ? 0.28 -3.152 -5.281 1 83.25 236 ALA B CA 1
ATOM 4870 C C . ALA B 1 236 ? 1.247 -2.68 -6.363 1 83.25 236 ALA B C 1
ATOM 4872 O O . ALA B 1 236 ? 2.416 -2.406 -6.082 1 83.25 236 ALA B O 1
ATOM 4873 N N . ILE B 1 237 ? 0.752 -2.551 -7.512 1 85.31 237 ILE B N 1
ATOM 4874 C CA . ILE B 1 237 ? 1.6 -2.143 -8.625 1 85.31 237 ILE B CA 1
ATOM 4875 C C . ILE B 1 237 ? 1.983 -0.672 -8.469 1 85.31 237 ILE B C 1
ATOM 4877 O O . ILE B 1 237 ? 3.129 -0.294 -8.727 1 85.31 237 ILE B O 1
ATOM 4881 N N . MET B 1 238 ? 1.074 0.152 -8.031 1 81.25 238 MET B N 1
ATOM 4882 C CA . MET B 1 238 ? 1.373 1.562 -7.797 1 81.25 238 MET B CA 1
ATOM 4883 C C . MET B 1 238 ? 2.422 1.719 -6.699 1 81.25 238 MET B C 1
ATOM 4885 O O . MET B 1 238 ? 3.246 2.633 -6.75 1 81.25 238 MET B O 1
ATOM 4889 N N . PHE B 1 239 ? 2.395 0.85 -5.844 1 81.44 239 PHE B N 1
ATOM 4890 C CA . PHE B 1 239 ? 3.355 0.889 -4.75 1 81.44 239 PHE B CA 1
ATOM 4891 C C . PHE B 1 239 ? 4.758 0.558 -5.246 1 81.44 239 PHE B C 1
ATOM 4893 O O . PHE B 1 239 ? 5.746 1.053 -4.703 1 81.44 239 PHE B O 1
ATOM 4900 N N . SER B 1 240 ? 4.797 -0.255 -6.195 1 80.25 240 SER B N 1
ATOM 4901 C CA . SER B 1 240 ? 6.109 -0.586 -6.738 1 80.25 240 SER B CA 1
ATOM 4902 C C . SER B 1 240 ? 6.816 0.655 -7.273 1 80.25 240 SER B C 1
ATOM 4904 O O . SER B 1 240 ? 8.023 0.819 -7.082 1 80.25 240 SER B O 1
ATOM 4906 N N . GLU B 1 241 ? 6.047 1.459 -7.957 1 75.81 241 GLU B N 1
ATOM 4907 C CA . GLU B 1 241 ? 6.633 2.703 -8.445 1 75.81 241 GLU B CA 1
ATOM 4908 C C . GLU B 1 241 ? 7.031 3.619 -7.293 1 75.81 241 GLU B C 1
ATOM 4910 O O . GLU B 1 241 ? 8.047 4.312 -7.367 1 75.81 241 GLU B O 1
ATOM 4915 N N . PHE B 1 242 ? 6.273 3.672 -6.324 1 79.31 242 PHE B N 1
ATOM 4916 C CA . PHE B 1 242 ? 6.59 4.473 -5.148 1 79.31 242 PHE B CA 1
ATOM 4917 C C . PHE B 1 242 ? 7.871 3.982 -4.484 1 79.31 242 PHE B C 1
ATOM 4919 O O . PHE B 1 242 ? 8.68 4.785 -4.012 1 79.31 242 PHE B O 1
ATOM 4926 N N . ILE B 1 243 ? 8.055 2.727 -4.473 1 77.31 243 ILE B N 1
ATOM 4927 C CA . ILE B 1 243 ? 9.227 2.119 -3.846 1 77.31 243 ILE B CA 1
ATOM 4928 C C . ILE B 1 243 ? 10.477 2.447 -4.66 1 77.31 243 ILE B C 1
ATOM 4930 O O . ILE B 1 243 ? 11.5 2.834 -4.098 1 77.31 243 ILE B O 1
ATOM 4934 N N . VAL B 1 244 ? 10.375 2.303 -5.902 1 73.75 244 VAL B N 1
ATOM 4935 C CA . VAL B 1 244 ? 11.539 2.492 -6.758 1 73.75 244 VAL B CA 1
ATOM 4936 C C . VAL B 1 244 ? 11.758 3.982 -7.012 1 73.75 244 VAL B C 1
ATOM 4938 O O . VAL B 1 244 ? 12.844 4.508 -6.762 1 73.75 244 VAL B O 1
ATOM 4941 N N . GLY B 1 245 ? 10.758 4.66 -7.523 1 68.94 245 GLY B N 1
ATOM 4942 C CA . GLY B 1 245 ? 10.875 6.066 -7.879 1 68.94 245 GLY B CA 1
ATOM 4943 C C . GLY B 1 245 ? 10.859 6.988 -6.672 1 68.94 245 GLY B C 1
ATOM 4944 O O . GLY B 1 245 ? 11.695 7.891 -6.566 1 68.94 245 GLY B O 1
ATOM 4945 N N . GLY B 1 246 ? 9.938 6.746 -5.746 1 66.5 246 GLY B N 1
ATOM 4946 C CA . GLY B 1 246 ? 9.758 7.625 -4.602 1 66.5 246 GLY B CA 1
ATOM 4947 C C . GLY B 1 246 ? 10.773 7.379 -3.5 1 66.5 246 GLY B C 1
ATOM 4948 O O . GLY B 1 246 ? 11.305 8.328 -2.92 1 66.5 246 GLY B O 1
ATOM 4949 N N . MET B 1 247 ? 11.102 6.074 -3.334 1 69.69 247 MET B N 1
ATOM 4950 C CA . MET B 1 247 ? 11.922 5.746 -2.17 1 69.69 247 MET B CA 1
ATOM 4951 C C . MET B 1 247 ? 13.281 5.211 -2.596 1 69.69 247 MET B C 1
ATOM 4953 O O . MET B 1 247 ? 14.07 4.773 -1.758 1 69.69 247 MET B O 1
ATOM 4957 N N . SER B 1 248 ? 13.57 5.211 -3.881 1 67.88 248 SER B N 1
ATOM 4958 C CA . SER B 1 248 ? 14.867 4.883 -4.457 1 67.88 248 SER B CA 1
ATOM 4959 C C . SER B 1 248 ? 15.328 3.494 -4.027 1 67.88 248 SER B C 1
ATOM 4961 O O . SER B 1 248 ? 16.469 3.314 -3.611 1 67.88 248 SER B O 1
ATOM 4963 N N . SER B 1 249 ? 14.383 2.557 -4.008 1 68.88 249 SER B N 1
ATOM 4964 C CA . SER B 1 249 ? 14.758 1.179 -3.707 1 68.88 249 SER B CA 1
ATOM 4965 C C . SER B 1 249 ? 15.531 0.554 -4.863 1 68.88 249 SER B C 1
ATOM 4967 O O . SER B 1 249 ? 15.195 0.771 -6.031 1 68.88 249 SER B O 1
ATOM 4969 N N . PRO B 1 250 ? 16.562 -0.207 -4.496 1 64.62 250 PRO B N 1
ATOM 4970 C CA . PRO B 1 250 ? 17.344 -0.845 -5.555 1 64.62 250 PRO B CA 1
ATOM 4971 C C . PRO B 1 250 ? 16.766 -2.184 -6 1 64.62 250 PRO B C 1
ATOM 4973 O O . PRO B 1 250 ? 17.344 -2.867 -6.844 1 64.62 250 PRO B O 1
ATOM 4976 N N . ASN B 1 251 ? 15.672 -2.613 -5.535 1 66.88 251 ASN B N 1
ATOM 4977 C CA . ASN B 1 251 ? 15.109 -3.928 -5.828 1 66.88 251 ASN B CA 1
ATOM 4978 C C . ASN B 1 251 ? 14.711 -4.051 -7.297 1 66.88 251 ASN B C 1
ATOM 4980 O O . ASN B 1 251 ? 13.922 -3.25 -7.801 1 66.88 251 ASN B O 1
ATOM 4984 N N . MET B 1 252 ? 15.133 -5.078 -7.945 1 65.19 252 MET B N 1
ATOM 4985 C CA . MET B 1 252 ? 14.961 -5.238 -9.383 1 65.19 252 MET B CA 1
ATOM 4986 C C . MET B 1 252 ? 13.539 -5.684 -9.719 1 65.19 252 MET B C 1
ATOM 4988 O O . MET B 1 252 ? 12.984 -5.281 -10.742 1 65.19 252 MET B O 1
ATOM 4992 N N . GLY B 1 253 ? 13.016 -6.555 -8.969 1 66.06 253 GLY B N 1
ATOM 4993 C CA . GLY B 1 253 ? 11.648 -7 -9.203 1 66.06 253 GLY B CA 1
ATOM 4994 C C . GLY B 1 253 ? 10.648 -5.863 -9.203 1 66.06 253 GLY B C 1
ATOM 4995 O O . GLY B 1 253 ? 9.766 -5.809 -10.062 1 66.06 253 GLY B O 1
ATOM 4996 N N . MET B 1 254 ? 10.898 -4.934 -8.359 1 73.44 254 MET B N 1
ATOM 4997 C CA . MET B 1 254 ? 9.992 -3.789 -8.258 1 73.44 254 MET B CA 1
ATOM 4998 C C . MET B 1 254 ? 10.195 -2.836 -9.438 1 73.44 254 MET B C 1
ATOM 5000 O O . MET B 1 254 ? 9.258 -2.148 -9.844 1 73.44 254 MET B O 1
ATOM 5004 N N . ARG B 1 255 ? 11.344 -2.861 -9.945 1 72.81 255 ARG B N 1
ATOM 5005 C CA . ARG B 1 255 ? 11.625 -1.959 -11.055 1 72.81 255 ARG B CA 1
ATOM 5006 C C . ARG B 1 255 ? 10.867 -2.379 -12.312 1 72.81 255 ARG B C 1
ATOM 5008 O O . ARG B 1 255 ? 10.406 -1.53 -13.078 1 72.81 255 ARG B O 1
ATOM 5015 N N . PHE B 1 256 ? 10.688 -3.721 -12.5 1 72.38 256 PHE B N 1
ATOM 5016 C CA . PHE B 1 256 ? 9.93 -4.207 -13.648 1 72.38 256 PHE B CA 1
ATOM 5017 C C . PHE B 1 256 ? 8.461 -3.822 -13.531 1 72.38 256 PHE B C 1
ATOM 5019 O O . PHE B 1 256 ? 7.824 -3.48 -14.531 1 72.38 256 PHE B O 1
ATOM 5026 N N . LEU B 1 257 ? 8.039 -3.809 -12.391 1 76.25 257 LEU B N 1
ATOM 5027 C CA . LEU B 1 257 ? 6.648 -3.439 -12.164 1 76.25 257 LEU B CA 1
ATOM 5028 C C . LEU B 1 257 ? 6.469 -1.926 -12.234 1 76.25 257 LEU B C 1
ATOM 5030 O O . LEU B 1 257 ? 5.41 -1.439 -12.641 1 76.25 257 LEU B O 1
ATOM 5034 N N . ALA B 1 258 ? 7.551 -1.277 -11.844 1 75.56 258 ALA B N 1
ATOM 5035 C CA . ALA B 1 258 ? 7.48 0.18 -11.781 1 75.56 258 ALA B CA 1
ATOM 5036 C C . ALA B 1 258 ? 7.527 0.797 -13.172 1 75.56 258 ALA B C 1
ATOM 5038 O O . ALA B 1 258 ? 6.957 1.867 -13.406 1 75.56 258 ALA B O 1
ATOM 5039 N N . SER B 1 259 ? 8.188 0.108 -14.117 1 76.44 259 SER B N 1
ATOM 5040 C CA . SER B 1 259 ? 8.273 0.615 -15.484 1 76.44 259 SER B CA 1
ATOM 5041 C C . SER B 1 259 ? 6.945 0.445 -16.219 1 76.44 259 SER B C 1
ATOM 5043 O O . SER B 1 259 ? 6.613 -0.655 -16.656 1 76.44 259 SER B O 1
ATOM 5045 N N . GLY B 1 260 ? 6.199 1.498 -16.422 1 77.94 260 GLY B N 1
ATOM 5046 C CA . GLY B 1 260 ? 4.871 1.432 -17 1 77.94 260 GLY B CA 1
ATOM 5047 C C . GLY B 1 260 ? 3.797 1.065 -16 1 77.94 260 GLY B C 1
ATOM 5048 O O . GLY B 1 260 ? 2.836 0.367 -16.328 1 77.94 260 GLY B O 1
ATOM 5049 N N . HIS B 1 261 ? 3.953 1.465 -14.82 1 79.44 261 HIS B N 1
ATOM 5050 C CA . HIS B 1 261 ? 3.129 1.054 -13.688 1 79.44 261 HIS B CA 1
ATOM 5051 C C . HIS B 1 261 ? 1.671 1.448 -13.898 1 79.44 261 HIS B C 1
ATOM 5053 O O . HIS B 1 261 ? 0.762 0.732 -13.477 1 79.44 261 HIS B O 1
ATOM 5059 N N . LEU B 1 262 ? 1.414 2.566 -14.508 1 77.56 262 LEU B N 1
ATOM 5060 C CA . LEU B 1 262 ? 0.035 3.01 -14.672 1 77.56 262 LEU B CA 1
ATOM 5061 C C . LEU B 1 262 ? -0.736 2.059 -15.578 1 77.56 262 LEU B C 1
ATOM 5063 O O . LEU B 1 262 ? -1.87 1.684 -15.273 1 77.56 262 LEU B O 1
ATOM 5067 N N . PHE B 1 263 ? -0.077 1.654 -16.656 1 81.38 263 PHE B N 1
ATOM 5068 C CA . PHE B 1 263 ? -0.721 0.729 -17.578 1 81.38 263 PHE B CA 1
ATOM 5069 C C . PHE B 1 263 ? -0.878 -0.648 -16.938 1 81.38 263 PHE B C 1
ATOM 5071 O O . PHE B 1 263 ? -1.938 -1.27 -17.047 1 81.38 263 PHE B O 1
ATOM 5078 N N . ILE B 1 264 ? 0.177 -1.066 -16.406 1 86.62 264 ILE B N 1
ATOM 5079 C CA . ILE B 1 264 ? 0.153 -2.396 -15.805 1 86.62 264 ILE B CA 1
ATOM 5080 C C . ILE B 1 264 ? -0.927 -2.457 -14.727 1 86.62 264 ILE B C 1
ATOM 5082 O O . ILE B 1 264 ? -1.678 -3.434 -14.648 1 86.62 264 ILE B O 1
ATOM 5086 N N . SER B 1 265 ? -0.945 -1.373 -13.891 1 86.81 265 SER B N 1
ATOM 5087 C CA . SER B 1 265 ? -1.946 -1.332 -12.828 1 86.81 265 SER B CA 1
ATOM 5088 C C . SER B 1 265 ? -3.359 -1.376 -13.398 1 86.81 265 SER B C 1
ATOM 5090 O O . SER B 1 265 ? -4.207 -2.125 -12.914 1 86.81 265 SER B O 1
ATOM 5092 N N . LEU B 1 266 ? -3.611 -0.609 -14.406 1 83.75 266 LEU B N 1
ATOM 5093 C CA . LEU B 1 266 ? -4.938 -0.542 -15.008 1 83.75 266 LEU B CA 1
ATOM 5094 C C . LEU B 1 266 ? -5.309 -1.873 -15.656 1 83.75 266 LEU B C 1
ATOM 5096 O O . LEU B 1 266 ? -6.387 -2.41 -15.406 1 83.75 266 LEU B O 1
ATOM 5100 N N . PHE B 1 267 ? -4.418 -2.387 -16.453 1 90.69 267 PHE B N 1
ATOM 5101 C CA . PHE B 1 267 ? -4.719 -3.592 -17.219 1 90.69 267 PHE B CA 1
ATOM 5102 C C . PHE B 1 267 ? -4.801 -4.805 -16.297 1 90.69 267 PHE B C 1
ATOM 5104 O O . PHE B 1 267 ? -5.664 -5.668 -16.469 1 90.69 267 PHE B O 1
ATOM 5111 N N . TYR B 1 268 ? -3.896 -4.941 -15.375 1 93.06 268 TYR B N 1
ATOM 5112 C CA . TYR B 1 268 ? -3.93 -6.086 -14.469 1 93.06 268 TYR B CA 1
ATOM 5113 C C . TYR B 1 268 ? -5.203 -6.082 -13.633 1 93.06 268 TYR B C 1
ATOM 5115 O O . TYR B 1 268 ? -5.793 -7.133 -13.383 1 93.06 268 TYR B O 1
ATOM 5123 N N . THR B 1 269 ? -5.555 -4.91 -13.094 1 90.5 269 THR B N 1
ATOM 5124 C CA . THR B 1 269 ? -6.793 -4.824 -12.328 1 90.5 269 THR B CA 1
ATOM 5125 C C . THR B 1 269 ? -7.992 -5.203 -13.195 1 90.5 269 THR B C 1
ATOM 5127 O O . THR B 1 269 ? -8.844 -5.992 -12.773 1 90.5 269 THR B O 1
ATOM 5130 N N . PHE B 1 270 ? -8.016 -4.656 -14.383 1 89.94 270 PHE B N 1
ATOM 5131 C CA . PHE B 1 270 ? -9.094 -4.973 -15.312 1 89.94 270 PHE B CA 1
ATOM 5132 C C . PHE B 1 270 ? -9.117 -6.465 -15.625 1 89.94 270 PHE B C 1
ATOM 5134 O O . PHE B 1 270 ? -10.188 -7.074 -15.695 1 89.94 270 PHE B O 1
ATOM 5141 N N . LEU B 1 271 ? -7.996 -6.984 -15.836 1 94.62 271 LEU B N 1
ATOM 5142 C CA . LEU B 1 271 ? -7.859 -8.398 -16.156 1 94.62 271 LEU B CA 1
ATOM 5143 C C . LEU B 1 271 ? -8.43 -9.273 -15.047 1 94.62 271 LEU B C 1
ATOM 5145 O O . LEU B 1 271 ? -9.188 -10.211 -15.312 1 94.62 271 LEU B O 1
ATOM 5149 N N . LEU B 1 272 ? -8.031 -9.016 -13.836 1 93.5 272 LEU B N 1
ATOM 5150 C CA . LEU B 1 272 ? -8.508 -9.828 -12.719 1 93.5 272 LEU B CA 1
ATOM 5151 C C . LEU B 1 272 ? -10.016 -9.68 -12.547 1 93.5 272 LEU B C 1
ATOM 5153 O O . LEU B 1 272 ? -10.703 -10.633 -12.164 1 93.5 272 LEU B O 1
ATOM 5157 N N . MET B 1 273 ? -10.523 -8.492 -12.797 1 90.44 273 MET B N 1
ATOM 5158 C CA . MET B 1 273 ? -11.977 -8.305 -12.75 1 90.44 273 MET B CA 1
ATOM 5159 C C . MET B 1 273 ? -12.664 -9.148 -13.812 1 90.44 273 MET B C 1
ATOM 5161 O O . MET B 1 273 ? -13.68 -9.789 -13.547 1 90.44 273 MET B O 1
ATOM 5165 N N . MET B 1 274 ? -12.102 -9.18 -14.992 1 92.56 274 MET B N 1
ATOM 5166 C CA . MET B 1 274 ? -12.656 -9.969 -16.094 1 92.56 274 MET B CA 1
ATOM 5167 C C . MET B 1 274 ? -12.586 -11.461 -15.773 1 92.56 274 MET B C 1
ATOM 5169 O O . MET B 1 274 ? -13.508 -12.211 -16.094 1 92.56 274 MET B O 1
ATOM 5173 N N . LEU B 1 275 ? -11.539 -11.883 -15.227 1 93.19 275 LEU B N 1
ATOM 5174 C CA . LEU B 1 275 ? -11.391 -13.289 -14.883 1 93.19 275 LEU B CA 1
ATOM 5175 C C . LEU B 1 275 ? -12.375 -13.688 -13.789 1 93.19 275 LEU B C 1
ATOM 5177 O O . LEU B 1 275 ? -12.891 -14.805 -13.781 1 93.19 275 LEU B O 1
ATOM 5181 N N . THR B 1 276 ? -12.562 -12.789 -12.812 1 90 276 THR B N 1
ATOM 5182 C CA . THR B 1 276 ? -13.531 -13.047 -11.75 1 90 276 THR B CA 1
ATOM 5183 C C . THR B 1 276 ? -14.93 -13.25 -12.328 1 90 276 THR B C 1
ATOM 5185 O O . THR B 1 276 ? -15.672 -14.117 -11.867 1 90 276 THR B O 1
ATOM 5188 N N . ASP B 1 277 ? -15.25 -12.531 -13.344 1 91.19 277 ASP B N 1
ATOM 5189 C CA . ASP B 1 277 ? -16.578 -12.625 -13.961 1 91.19 277 ASP B CA 1
ATOM 5190 C C . ASP B 1 277 ? -16.562 -13.641 -15.109 1 91.19 277 ASP B C 1
ATOM 5192 O O . ASP B 1 277 ? -17.562 -13.766 -15.828 1 91.19 277 ASP B O 1
ATOM 5196 N N . ARG B 1 278 ? -15.508 -14.273 -15.383 1 93.06 278 ARG B N 1
ATOM 5197 C CA . ARG B 1 278 ? -15.352 -15.336 -16.375 1 93.06 278 ARG B CA 1
ATOM 5198 C C . ARG B 1 278 ? -15.516 -14.805 -17.781 1 93.06 278 ARG B C 1
ATOM 5200 O O . ARG B 1 278 ? -16.156 -15.438 -18.625 1 93.06 278 ARG B O 1
ATOM 5207 N N . TRP B 1 279 ? -15.156 -13.586 -17.969 1 93.12 279 TRP B N 1
ATOM 5208 C CA . TRP B 1 279 ? -15.031 -13.023 -19.312 1 93.12 279 TRP B CA 1
ATOM 5209 C C . TRP B 1 279 ? -13.68 -13.383 -19.922 1 93.12 279 TRP B C 1
ATOM 5211 O O . TRP B 1 279 ? -12.844 -12.508 -20.156 1 93.12 279 TRP B O 1
ATOM 5221 N N . PHE B 1 280 ? -13.57 -14.594 -20.312 1 94.5 280 PHE B N 1
ATOM 5222 C CA . PHE B 1 280 ? -12.266 -15.133 -20.672 1 94.5 280 PHE B CA 1
ATOM 5223 C C . PHE B 1 280 ? -11.805 -14.594 -22.016 1 94.5 280 PHE B C 1
ATOM 5225 O O . PHE B 1 280 ? -10.617 -14.344 -22.219 1 94.5 280 PHE B O 1
ATOM 5232 N N . LEU B 1 281 ? -12.688 -14.391 -22.906 1 93.44 281 LEU B N 1
ATOM 5233 C CA . LEU B 1 281 ? -12.297 -13.867 -24.219 1 93.44 281 LEU B CA 1
ATOM 5234 C C . LEU B 1 281 ? -11.797 -12.43 -24.094 1 93.44 281 LEU B C 1
ATOM 5236 O O . LEU B 1 281 ? -10.82 -12.047 -24.734 1 93.44 281 LEU B O 1
ATOM 5240 N N . ALA B 1 282 ? -12.539 -11.625 -23.375 1 93.75 282 ALA B N 1
ATOM 5241 C CA . ALA B 1 282 ? -12.094 -10.25 -23.125 1 93.75 282 ALA B CA 1
ATOM 5242 C C . ALA B 1 282 ? -10.734 -10.234 -22.453 1 93.75 282 ALA B C 1
ATOM 5244 O O . ALA B 1 282 ? -9.891 -9.383 -22.75 1 93.75 282 ALA B O 1
ATOM 5245 N N . ALA B 1 283 ? -10.562 -11.117 -21.5 1 95.5 283 ALA B N 1
ATOM 5246 C CA . ALA B 1 283 ? -9.281 -11.211 -20.812 1 95.5 283 ALA B CA 1
ATOM 5247 C C . ALA B 1 283 ? -8.156 -11.547 -21.781 1 95.5 283 ALA B C 1
ATOM 5249 O O . ALA B 1 283 ? -7.051 -11.008 -21.688 1 95.5 283 ALA B O 1
ATOM 5250 N N . ALA B 1 284 ? -8.477 -12.445 -22.672 1 96.56 284 ALA B N 1
ATOM 5251 C CA . ALA B 1 284 ? -7.496 -12.773 -23.703 1 96.56 284 ALA B CA 1
ATOM 5252 C C . ALA B 1 284 ? -7.117 -11.539 -24.516 1 96.56 284 ALA B C 1
ATOM 5254 O O . ALA B 1 284 ? -5.945 -11.344 -24.859 1 96.56 284 ALA B O 1
ATOM 5255 N N . GLY B 1 285 ? -8.109 -10.789 -24.844 1 94.94 285 GLY B N 1
ATOM 5256 C CA . GLY B 1 285 ? -7.852 -9.555 -25.562 1 94.94 285 GLY B CA 1
ATOM 5257 C C . GLY B 1 285 ? -6.949 -8.602 -24.797 1 94.94 285 GLY B C 1
ATOM 5258 O O . GLY B 1 285 ? -6.062 -7.973 -25.391 1 94.94 285 GLY B O 1
ATOM 5259 N N . VAL B 1 286 ? -7.16 -8.445 -23.531 1 94.94 286 VAL B N 1
ATOM 5260 C CA . VAL B 1 286 ? -6.34 -7.562 -22.703 1 94.94 286 VAL B CA 1
ATOM 5261 C C . VAL B 1 286 ? -4.906 -8.086 -22.656 1 94.94 286 VAL B C 1
ATOM 5263 O O . VAL B 1 286 ? -3.951 -7.305 -22.672 1 94.94 286 VAL B O 1
ATOM 5266 N N . PHE B 1 287 ? -4.727 -9.398 -22.578 1 96.75 287 PHE B N 1
ATOM 5267 C CA . PHE B 1 287 ? -3.381 -9.961 -22.594 1 96.75 287 PHE B CA 1
ATOM 5268 C C . PHE B 1 287 ? -2.684 -9.664 -23.922 1 96.75 287 PHE B C 1
ATOM 5270 O O . PHE B 1 287 ? -1.469 -9.461 -23.953 1 96.75 287 PHE B O 1
ATOM 5277 N N . ILE B 1 288 ? -3.432 -9.672 -25 1 95.12 288 ILE B N 1
ATOM 5278 C CA . ILE B 1 288 ? -2.85 -9.312 -26.281 1 95.12 288 ILE B CA 1
ATOM 5279 C C . ILE B 1 288 ? -2.416 -7.852 -26.266 1 95.12 288 ILE B C 1
ATOM 5281 O O . ILE B 1 288 ? -1.358 -7.508 -26.797 1 95.12 288 ILE B O 1
ATOM 5285 N N . ALA B 1 289 ? -3.238 -7.008 -25.703 1 92.94 289 ALA B N 1
ATOM 5286 C CA . ALA B 1 289 ? -2.855 -5.605 -25.562 1 92.94 289 ALA B CA 1
ATOM 5287 C C . ALA B 1 289 ? -1.568 -5.473 -24.75 1 92.94 289 ALA B C 1
ATOM 5289 O O . ALA B 1 289 ? -0.684 -4.688 -25.094 1 92.94 289 ALA B O 1
ATOM 5290 N N . LEU B 1 290 ? -1.495 -6.227 -23.656 1 92.56 290 LEU B N 1
ATOM 5291 C CA . LEU B 1 290 ? -0.293 -6.203 -22.828 1 92.56 290 LEU B CA 1
ATOM 5292 C C . LEU B 1 290 ? 0.918 -6.695 -23.625 1 92.56 290 LEU B C 1
ATOM 5294 O O . LEU B 1 290 ? 2.031 -6.199 -23.438 1 92.56 290 LEU B O 1
ATOM 5298 N N . PHE B 1 291 ? 0.679 -7.672 -24.453 1 91.44 291 PHE B N 1
ATOM 5299 C CA . PHE B 1 291 ? 1.724 -8.172 -25.328 1 91.44 291 PHE B CA 1
ATOM 5300 C C . PHE B 1 291 ? 2.244 -7.066 -26.234 1 91.44 291 PHE B C 1
ATOM 5302 O O . PHE B 1 291 ? 3.457 -6.875 -26.359 1 91.44 291 PHE B O 1
ATOM 5309 N N . VAL B 1 292 ? 1.365 -6.332 -26.828 1 87.5 292 VAL B N 1
ATOM 5310 C CA . VAL B 1 292 ? 1.731 -5.266 -27.766 1 87.5 292 VAL B CA 1
ATOM 5311 C C . VAL B 1 292 ? 2.439 -4.145 -27 1 87.5 292 VAL B C 1
ATOM 5313 O O . VAL B 1 292 ? 3.447 -3.611 -27.469 1 87.5 292 VAL B O 1
ATOM 5316 N N . PHE B 1 293 ? 1.928 -3.785 -25.844 1 84.25 293 PHE B N 1
ATOM 5317 C CA . PHE B 1 293 ? 2.529 -2.727 -25.031 1 84.25 293 PHE B CA 1
ATOM 5318 C C . PHE B 1 293 ? 3.945 -3.102 -24.625 1 84.25 293 PHE B C 1
ATOM 5320 O O . PHE B 1 293 ? 4.836 -2.248 -24.578 1 84.25 293 PHE B O 1
ATOM 5327 N N . SER B 1 294 ? 4.086 -4.332 -24.266 1 83.56 294 SER B N 1
ATOM 5328 C CA . SER B 1 294 ? 5.414 -4.797 -23.875 1 83.56 294 SER B CA 1
ATOM 5329 C C . SER B 1 294 ? 6.355 -4.848 -25.078 1 83.56 294 SER B C 1
ATOM 5331 O O . SER B 1 294 ? 7.551 -4.562 -24.953 1 83.56 294 SER B O 1
ATOM 5333 N N . PHE B 1 295 ? 5.797 -5.219 -26.172 1 81.38 295 PHE B N 1
ATOM 5334 C CA . PHE B 1 295 ? 6.578 -5.312 -27.406 1 81.38 295 PHE B CA 1
ATOM 5335 C C . PHE B 1 295 ? 7.117 -3.945 -27.812 1 81.38 295 PHE B C 1
ATOM 5337 O O . PHE B 1 295 ? 8.266 -3.832 -28.25 1 81.38 295 PHE B O 1
ATOM 5344 N N . VAL B 1 296 ? 6.32 -2.875 -27.625 1 76.62 296 VAL B N 1
ATOM 5345 C CA . VAL B 1 296 ? 6.707 -1.522 -28 1 76.62 296 VAL B CA 1
ATOM 5346 C C . VAL B 1 296 ? 7.562 -0.897 -26.906 1 76.62 296 VAL B C 1
ATOM 5348 O O . VAL B 1 296 ? 8.234 0.114 -27.125 1 76.62 296 VAL B O 1
ATOM 5351 N N . GLY B 1 297 ? 7.523 -1.527 -25.688 1 74.81 297 GLY B N 1
ATOM 5352 C CA . GLY B 1 297 ? 8.352 -1.033 -24.609 1 74.81 297 GLY B CA 1
ATOM 5353 C C . GLY B 1 297 ? 7.629 -0.054 -23.703 1 74.81 297 GLY B C 1
ATOM 5354 O O . GLY B 1 297 ? 8.258 0.752 -23.016 1 74.81 297 GLY B O 1
ATOM 5355 N N . LEU B 1 298 ? 6.359 -0.045 -23.766 1 76.81 298 LEU B N 1
ATOM 5356 C CA . LEU B 1 298 ? 5.578 0.833 -22.906 1 76.81 298 LEU B CA 1
ATOM 5357 C C . LEU B 1 298 ? 5.535 0.294 -21.484 1 76.81 298 LEU B C 1
ATOM 5359 O O . LEU B 1 298 ? 5.379 1.06 -20.531 1 76.81 298 LEU B O 1
ATOM 5363 N N . ILE B 1 299 ? 5.598 -1.027 -21.422 1 81 299 ILE B N 1
ATOM 5364 C CA . ILE B 1 299 ? 5.609 -1.621 -20.094 1 81 299 ILE B CA 1
ATOM 5365 C C . ILE B 1 299 ? 6.836 -2.514 -19.938 1 81 299 ILE B C 1
ATOM 5367 O O . ILE B 1 299 ? 7.355 -3.043 -20.922 1 81 299 ILE B O 1
ATOM 5371 N N . HIS B 1 300 ? 7.301 -2.658 -18.734 1 78.56 300 HIS B N 1
ATOM 5372 C CA . HIS B 1 300 ? 8.406 -3.521 -18.328 1 78.56 300 HIS B CA 1
ATOM 5373 C C . HIS B 1 300 ? 9.703 -3.119 -19.016 1 78.56 300 HIS B C 1
ATOM 5375 O O . HIS B 1 300 ? 10.539 -3.971 -19.328 1 78.56 300 HIS B O 1
ATOM 5381 N N . ALA B 1 301 ? 9.734 -1.877 -19.484 1 69.56 301 ALA B N 1
ATOM 5382 C CA . ALA B 1 301 ? 10.945 -1.398 -20.141 1 69.56 301 ALA B CA 1
ATOM 5383 C C . ALA B 1 301 ? 11.273 0.033 -19.734 1 69.56 301 ALA B C 1
ATOM 5385 O O . ALA B 1 301 ? 10.383 0.784 -19.328 1 69.56 301 ALA B O 1
ATOM 5386 N N . GLN B 1 302 ? 12.461 0.321 -19.719 1 62.03 302 GLN B N 1
ATOM 5387 C CA . GLN B 1 302 ? 12.867 1.68 -19.375 1 62.03 302 GLN B CA 1
ATOM 5388 C C . GLN B 1 302 ? 12.797 2.598 -20.594 1 62.03 302 GLN B C 1
ATOM 5390 O O . GLN B 1 302 ? 12.57 3.801 -20.469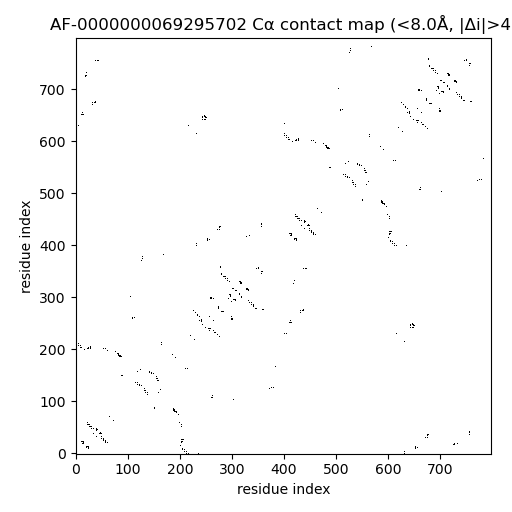 1 62.03 302 GLN B O 1
ATOM 5395 N N . LYS B 1 303 ? 13.219 2.02 -21.719 1 59.66 303 LYS B N 1
ATOM 5396 C CA . LYS B 1 303 ? 13.227 2.83 -22.938 1 59.66 303 LYS B CA 1
ATOM 5397 C C . LYS B 1 303 ? 12.297 2.246 -24 1 59.66 303 LYS B C 1
ATOM 5399 O O . LYS B 1 303 ? 12.109 1.029 -24.062 1 59.66 303 LYS B O 1
ATOM 5404 N N . LEU B 1 304 ? 11.508 3.152 -24.609 1 57.69 304 LEU B N 1
ATOM 5405 C CA . LEU B 1 304 ? 10.602 2.791 -25.688 1 57.69 304 LEU B CA 1
ATOM 5406 C C . LEU B 1 304 ? 11.367 2.217 -26.875 1 57.69 304 LEU B C 1
ATOM 5408 O O . LEU B 1 304 ? 12.016 2.959 -27.625 1 57.69 304 LEU B O 1
ATOM 5412 N N . SER B 1 305 ? 12.5 1.439 -26.609 1 52.22 305 SER B N 1
ATOM 5413 C CA . SER B 1 305 ? 13.164 1.111 -27.859 1 52.22 305 SER B CA 1
ATOM 5414 C C . SER B 1 305 ? 13.242 -0.397 -28.062 1 52.22 305 SER B C 1
ATOM 5416 O O . SER B 1 305 ? 13.523 -1.143 -27.125 1 52.22 305 SER B O 1
ATOM 5418 N N . VAL B 1 306 ? 12.578 -0.788 -28.969 1 51.31 306 VAL B N 1
ATOM 5419 C CA . VAL B 1 306 ? 12.875 -2.133 -29.453 1 51.31 306 VAL B CA 1
ATOM 5420 C C . VAL B 1 306 ? 14.312 -2.188 -29.969 1 51.31 306 VAL B C 1
ATOM 5422 O O . VAL B 1 306 ? 14.648 -1.527 -30.953 1 51.31 306 VAL B O 1
ATOM 5425 N N . GLU B 1 307 ? 15.188 -2.115 -28.953 1 52.22 307 GLU B N 1
ATOM 5426 C CA . GLU B 1 307 ? 16.516 -2.189 -29.547 1 52.22 307 GLU B CA 1
ATOM 5427 C C . GLU B 1 307 ? 16.844 -3.611 -29.984 1 52.22 307 GLU B C 1
ATOM 5429 O O . GLU B 1 307 ? 16.547 -4.574 -29.281 1 52.22 307 GLU B O 1
ATOM 5434 N N . TYR B 1 308 ? 17.031 -3.635 -31.266 1 45.81 308 TYR B N 1
ATOM 5435 C CA . TYR B 1 308 ? 17.438 -4.891 -31.891 1 45.81 308 TYR B CA 1
ATOM 5436 C C . TYR B 1 308 ? 18.938 -5.102 -31.75 1 45.81 308 TYR B C 1
ATOM 5438 O O . TYR B 1 308 ? 19.719 -4.145 -31.781 1 45.81 308 TYR B O 1
ATOM 5446 N N . ASP B 1 309 ? 19.328 -6.121 -31 1 45.28 309 ASP B N 1
ATOM 5447 C CA . ASP B 1 309 ? 20.75 -6.449 -31 1 45.28 309 ASP B CA 1
ATOM 5448 C C . ASP B 1 309 ? 21.297 -6.559 -32.406 1 45.28 309 ASP B C 1
ATOM 5450 O O . ASP B 1 309 ? 20.531 -6.512 -33.375 1 45.28 309 ASP B O 1
ATOM 5454 N N . GLN B 1 310 ? 22.656 -6.395 -32.531 1 43.12 310 GLN B N 1
ATOM 5455 C CA . GLN B 1 310 ? 23.391 -6.465 -33.812 1 43.12 310 GLN B CA 1
ATOM 5456 C C . GLN B 1 310 ? 22.906 -7.617 -34.656 1 43.12 310 GLN B C 1
ATOM 5458 O O . GLN B 1 310 ? 22.984 -7.562 -35.906 1 43.12 310 GLN B O 1
ATOM 5463 N N . HIS B 1 311 ? 22.438 -8.602 -34.062 1 41.31 311 HIS B N 1
ATOM 5464 C CA . HIS B 1 311 ? 22.062 -9.758 -34.875 1 41.31 311 HIS B CA 1
ATOM 5465 C C . HIS B 1 311 ? 20.562 -9.789 -35.125 1 41.31 311 HIS B C 1
ATOM 5467 O O . HIS B 1 311 ? 20.031 -10.805 -35.594 1 41.31 311 HIS B O 1
ATOM 5473 N N . GLY B 1 312 ? 19.844 -8.617 -34.969 1 41.81 312 GLY B N 1
ATOM 5474 C CA . GLY B 1 312 ? 18.438 -8.5 -35.312 1 41.81 312 GLY B CA 1
ATOM 5475 C C . GLY B 1 312 ? 17.5 -8.906 -34.219 1 41.81 312 GLY B C 1
ATOM 5476 O O . GLY B 1 312 ? 16.281 -8.93 -34.406 1 41.81 312 GLY B O 1
ATOM 5477 N N . GLY B 1 313 ? 17.922 -9.484 -33.188 1 46 313 GLY B N 1
ATOM 5478 C CA . GLY B 1 313 ? 17.109 -9.922 -32.062 1 46 313 GLY B CA 1
ATOM 5479 C C . GLY B 1 313 ? 16.75 -8.789 -31.109 1 46 313 GLY B C 1
ATOM 5480 O O . GLY B 1 313 ? 17.406 -7.754 -31.094 1 46 313 GLY B O 1
ATOM 5481 N N . ILE B 1 314 ? 15.5 -8.742 -30.781 1 47.41 314 ILE B N 1
ATOM 5482 C CA . ILE B 1 314 ? 15.023 -7.723 -29.844 1 47.41 314 ILE B CA 1
ATOM 5483 C C . ILE B 1 314 ? 15.961 -7.66 -28.641 1 47.41 314 ILE B C 1
ATOM 5485 O O . ILE B 1 314 ? 16.188 -8.672 -27.969 1 47.41 314 ILE B O 1
ATOM 5489 N N . LYS B 1 315 ? 16.875 -6.598 -28.672 1 50.5 315 LYS B N 1
ATOM 5490 C CA . LYS B 1 315 ? 17.797 -6.383 -27.562 1 50.5 315 LYS B CA 1
ATOM 5491 C C . LYS B 1 315 ? 17.047 -6.34 -26.234 1 50.5 315 LYS B C 1
ATOM 5493 O O . LYS B 1 315 ? 15.922 -5.836 -26.156 1 50.5 315 LYS B O 1
ATOM 5498 N N . ASP B 1 316 ? 17.422 -7.129 -25.344 1 47.62 316 ASP B N 1
ATOM 5499 C CA . ASP B 1 316 ? 16.844 -7.156 -24 1 47.62 316 ASP B CA 1
ATOM 5500 C C . ASP B 1 316 ? 16.734 -5.746 -23.438 1 47.62 316 ASP B C 1
ATOM 5502 O O . ASP B 1 316 ? 17.734 -5.082 -23.203 1 47.62 316 ASP B O 1
ATOM 5506 N N . GLN B 1 317 ? 15.93 -4.902 -23.891 1 46.34 317 GLN B N 1
ATOM 5507 C CA . GLN B 1 317 ? 15.727 -3.51 -23.516 1 46.34 317 GLN B CA 1
ATOM 5508 C C . GLN B 1 317 ? 15.828 -3.328 -22 1 46.34 317 GLN B C 1
ATOM 5510 O O . GLN B 1 317 ? 16.016 -2.211 -21.516 1 46.34 317 GLN B O 1
ATOM 5515 N N . ASN B 1 318 ? 15.43 -4.215 -21.188 1 44.56 318 ASN B N 1
ATOM 5516 C CA . ASN B 1 318 ? 15.438 -4.059 -19.734 1 44.56 318 ASN B CA 1
ATOM 5517 C C . ASN B 1 318 ? 16.828 -4.25 -19.156 1 44.56 318 ASN B C 1
ATOM 5519 O O . ASN B 1 318 ? 17 -4.348 -17.938 1 44.56 318 ASN B O 1
ATOM 5523 N N . ALA B 1 319 ? 17.984 -4.414 -19.938 1 39.81 319 ALA B N 1
ATOM 5524 C CA . ALA B 1 319 ? 19.391 -4.613 -19.609 1 39.81 319 ALA B CA 1
ATOM 5525 C C . ALA B 1 319 ? 19.953 -3.416 -18.844 1 39.81 319 ALA B C 1
ATOM 5527 O O . ALA B 1 319 ? 21.078 -3.459 -18.344 1 39.81 319 ALA B O 1
ATOM 5528 N N . TYR B 1 320 ? 19.453 -2.441 -18.984 1 37.19 320 TYR B N 1
ATOM 5529 C CA . TYR B 1 320 ? 20.266 -1.329 -18.5 1 37.19 320 TYR B CA 1
ATOM 5530 C C . TYR B 1 320 ? 20.391 -1.375 -16.984 1 37.19 320 TYR B C 1
ATOM 5532 O O . TYR B 1 320 ? 21.094 -0.563 -16.391 1 37.19 320 TYR B O 1
ATOM 5540 N N . PHE B 1 321 ? 19.328 -1.648 -16.141 1 37.38 321 PHE B N 1
ATOM 5541 C CA . PHE B 1 321 ? 19.562 -1.436 -14.719 1 37.38 321 PHE B CA 1
ATOM 5542 C C . PHE B 1 321 ? 20.625 -2.391 -14.195 1 37.38 321 PHE B C 1
ATOM 5544 O O . PHE B 1 321 ? 20.531 -3.605 -14.375 1 37.38 321 PHE B O 1
ATOM 5551 N N . GLY B 1 322 ? 22.016 -1.775 -13.82 1 36.31 322 GLY B N 1
ATOM 5552 C CA . GLY B 1 322 ? 23.391 -2.113 -13.477 1 36.31 322 GLY B CA 1
ATOM 5553 C C . GLY B 1 322 ? 23.797 -3.498 -13.945 1 36.31 322 GLY B C 1
ATOM 5554 O O . GLY B 1 322 ? 23.109 -4.113 -14.758 1 36.31 322 GLY B O 1
ATOM 5555 N N . GLN B 1 323 ? 24.719 -4.328 -12.766 1 37.19 323 GLN B N 1
ATOM 5556 C CA . GLN B 1 323 ? 25.531 -5.469 -13.188 1 37.19 323 GLN B CA 1
ATOM 5557 C C . GLN B 1 323 ? 24.734 -6.402 -14.094 1 37.19 323 GLN B C 1
ATOM 5559 O O . GLN B 1 323 ? 23.594 -6.098 -14.453 1 37.19 323 GLN B O 1
ATOM 5564 N N . THR B 1 324 ? 24.859 -7.914 -13.398 1 33.19 324 THR B N 1
ATOM 5565 C CA . THR B 1 324 ? 24.484 -9.094 -14.172 1 33.19 324 THR B CA 1
ATOM 5566 C C . THR B 1 324 ? 23.094 -8.93 -14.766 1 33.19 324 THR B C 1
ATOM 5568 O O . THR B 1 324 ? 22.141 -8.562 -14.062 1 33.19 324 THR B O 1
ATOM 5571 N N . SER B 1 325 ? 22.906 -8.375 -15.797 1 35.06 325 SER B N 1
ATOM 5572 C CA . SER B 1 325 ? 21.844 -8.625 -16.766 1 35.06 325 SER B CA 1
ATOM 5573 C C . SER B 1 325 ? 21.109 -9.922 -16.453 1 35.06 325 SER B C 1
ATOM 5575 O O . SER B 1 325 ? 20.359 -10.438 -17.281 1 35.06 325 SER B O 1
ATOM 5577 N N . SER B 1 326 ? 21.438 -10.703 -15.492 1 33.38 326 SER B N 1
ATOM 5578 C CA . SER B 1 326 ? 20.734 -11.828 -16.094 1 33.38 326 SER B CA 1
ATOM 5579 C C . SER B 1 326 ? 19.391 -11.398 -16.688 1 33.38 326 SER B C 1
ATOM 5581 O O . SER B 1 326 ? 18.781 -10.453 -16.203 1 33.38 326 SER B O 1
ATOM 5583 N N . GLY B 1 327 ? 19.125 -11.703 -18.031 1 37.22 327 GLY B N 1
ATOM 5584 C CA . GLY B 1 327 ? 18.234 -11.617 -19.172 1 37.22 327 GLY B CA 1
ATOM 5585 C C . GLY B 1 327 ? 16.766 -11.562 -18.781 1 37.22 327 GLY B C 1
ATOM 5586 O O . GLY B 1 327 ? 16.047 -12.555 -18.906 1 37.22 327 GLY B O 1
ATOM 5587 N N . MET B 1 328 ? 16.297 -11.266 -17.766 1 41.69 328 MET B N 1
ATOM 5588 C CA . MET B 1 328 ? 14.906 -11.648 -17.969 1 41.69 328 MET B CA 1
ATOM 5589 C C . MET B 1 328 ? 14.281 -10.844 -19.109 1 41.69 328 MET B C 1
ATOM 5591 O O . MET B 1 328 ? 14.07 -9.633 -18.969 1 41.69 328 MET B O 1
ATOM 5595 N N . PRO B 1 329 ? 14.555 -11.18 -20.375 1 49.41 329 PRO B N 1
ATOM 5596 C CA . PRO B 1 329 ? 14.344 -10.625 -21.719 1 49.41 329 PRO B CA 1
ATOM 5597 C C . PRO B 1 329 ? 12.922 -10.109 -21.922 1 49.41 329 PRO B C 1
ATOM 5599 O O . PRO B 1 329 ? 12 -10.547 -21.234 1 49.41 329 PRO B O 1
ATOM 5602 N N . GLY B 1 330 ? 12.781 -8.758 -22.297 1 61.34 330 GLY B N 1
ATOM 5603 C CA . GLY B 1 330 ? 11.57 -8.234 -22.906 1 61.34 330 GLY B CA 1
ATOM 5604 C C . GLY B 1 330 ? 10.727 -9.297 -23.578 1 61.34 330 GLY B C 1
ATOM 5605 O O . GLY B 1 330 ? 9.508 -9.312 -23.438 1 61.34 330 GLY B O 1
ATOM 5606 N N . TRP B 1 331 ? 11.555 -10.312 -23.984 1 73.19 331 TRP B N 1
ATOM 5607 C CA . TRP B 1 331 ? 10.805 -11.312 -24.75 1 73.19 331 TRP B CA 1
ATOM 5608 C C . TRP B 1 331 ? 10.078 -12.273 -23.812 1 73.19 331 TRP B C 1
ATOM 5610 O O . TRP B 1 331 ? 9.07 -12.867 -24.188 1 73.19 331 TRP B O 1
ATOM 5620 N N . LYS B 1 332 ? 10.641 -12.406 -22.641 1 78.75 332 LYS B N 1
ATOM 5621 C CA . LYS B 1 332 ? 10.016 -13.336 -21.719 1 78.75 332 LYS B CA 1
ATOM 5622 C C . LYS B 1 332 ? 8.625 -12.852 -21.312 1 78.75 332 LYS B C 1
ATOM 5624 O O . LYS B 1 332 ? 7.719 -13.664 -21.094 1 78.75 332 LYS B O 1
ATOM 5629 N N . PHE B 1 333 ? 8.531 -11.562 -21.234 1 84.06 333 PHE B N 1
ATOM 5630 C CA . PHE B 1 333 ? 7.207 -11.039 -20.922 1 84.06 333 PHE B CA 1
ATOM 5631 C C . PHE B 1 333 ? 6.254 -11.219 -22.094 1 84.06 333 PHE B C 1
ATOM 5633 O O . PHE B 1 333 ? 5.055 -11.438 -21.906 1 84.06 333 PHE B O 1
ATOM 5640 N N . LEU B 1 334 ? 6.852 -11.141 -23.281 1 85.19 334 LEU B N 1
ATOM 5641 C CA . LEU B 1 334 ? 6.031 -11.359 -24.453 1 85.19 334 LEU B CA 1
ATOM 5642 C C . LEU B 1 334 ? 5.465 -12.773 -24.469 1 85.19 334 LEU B C 1
ATOM 5644 O O . LEU B 1 334 ? 4.273 -12.969 -24.734 1 85.19 334 LEU B O 1
ATOM 5648 N N . VAL B 1 335 ? 6.316 -13.672 -24.156 1 85.31 335 VAL B N 1
ATOM 5649 C CA . VAL B 1 335 ? 5.891 -15.062 -24.125 1 85.31 335 VAL B CA 1
ATOM 5650 C C . VAL B 1 335 ? 4.867 -15.266 -23.016 1 85.31 335 VAL B C 1
ATOM 5652 O O . VAL B 1 335 ? 3.877 -15.977 -23.188 1 85.31 335 VAL B O 1
ATOM 5655 N N . THR B 1 336 ? 5.113 -14.672 -21.922 1 89.5 336 THR B N 1
ATOM 5656 C CA . THR B 1 336 ? 4.211 -14.797 -20.781 1 89.5 336 THR B CA 1
ATOM 5657 C C . THR B 1 336 ? 2.812 -14.305 -21.141 1 89.5 336 THR B C 1
ATOM 5659 O O . THR B 1 336 ? 1.822 -14.992 -20.859 1 89.5 336 THR B O 1
ATOM 5662 N N . TYR B 1 337 ? 2.707 -13.18 -21.75 1 93.44 337 TYR B N 1
ATOM 5663 C CA . TYR B 1 337 ? 1.4 -12.617 -22.078 1 93.44 337 TYR B CA 1
ATOM 5664 C C . TYR B 1 337 ? 0.744 -13.406 -23.219 1 93.44 337 TYR B C 1
ATOM 5666 O O . TYR B 1 337 ? -0.478 -13.57 -23.234 1 93.44 337 TYR B O 1
ATOM 5674 N N . ALA B 1 338 ? 1.555 -13.93 -24.125 1 92.88 338 ALA B N 1
ATOM 5675 C CA . ALA B 1 338 ? 1.007 -14.75 -25.203 1 92.88 338 ALA B CA 1
ATOM 5676 C C . ALA B 1 338 ? 0.418 -16.047 -24.672 1 92.88 338 ALA B C 1
ATOM 5678 O O . ALA B 1 338 ? -0.687 -16.438 -25.047 1 92.88 338 ALA B O 1
ATOM 5679 N N . VAL B 1 339 ? 1.167 -16.672 -23.844 1 93.25 339 VAL B N 1
ATOM 5680 C CA . VAL B 1 339 ? 0.706 -17.922 -23.266 1 93.25 339 VAL B CA 1
ATOM 5681 C C . VAL B 1 339 ? -0.521 -17.672 -22.391 1 93.25 339 VAL B C 1
ATOM 5683 O O . VAL B 1 339 ? -1.452 -18.484 -22.375 1 93.25 339 VAL B O 1
ATOM 5686 N N . SER B 1 340 ? -0.523 -16.594 -21.672 1 95.62 340 SER B N 1
ATOM 5687 C CA . SER B 1 340 ? -1.674 -16.25 -20.828 1 95.62 340 SER B CA 1
ATOM 5688 C C . SER B 1 340 ? -2.904 -15.969 -21.688 1 95.62 340 SER B C 1
ATOM 5690 O O . SER B 1 340 ? -4.023 -16.312 -21.312 1 95.62 340 SER B O 1
ATOM 5692 N N . ALA B 1 341 ? -2.668 -15.297 -22.766 1 96.75 341 ALA B N 1
ATOM 5693 C CA . ALA B 1 341 ? -3.771 -15.07 -23.703 1 96.75 341 ALA B CA 1
ATOM 5694 C C . ALA B 1 341 ? -4.34 -16.391 -24.219 1 96.75 341 ALA B C 1
ATOM 5696 O O . ALA B 1 341 ? -5.559 -16.547 -24.312 1 96.75 341 ALA B O 1
ATOM 5697 N N . ALA B 1 342 ? -3.477 -17.328 -24.547 1 95.69 342 ALA B N 1
ATOM 5698 C CA . ALA B 1 342 ? -3.898 -18.641 -25 1 95.69 342 ALA B CA 1
ATOM 5699 C C . ALA B 1 342 ? -4.668 -19.391 -23.906 1 95.69 342 ALA B C 1
ATOM 5701 O O . ALA B 1 342 ? -5.668 -20.047 -24.188 1 95.69 342 ALA B O 1
ATOM 5702 N N . PHE B 1 343 ? -4.191 -19.297 -22.766 1 94.88 343 PHE B N 1
ATOM 5703 C CA . PHE B 1 343 ? -4.863 -19.922 -21.625 1 94.88 343 PHE B CA 1
ATOM 5704 C C . PHE B 1 343 ? -6.293 -19.406 -21.5 1 94.88 343 PHE B C 1
ATOM 5706 O O . PHE B 1 343 ? -7.227 -20.203 -21.344 1 94.88 343 PHE B O 1
ATOM 5713 N N . CYS B 1 344 ? -6.453 -18.094 -21.562 1 95.81 344 CYS B N 1
ATOM 5714 C CA . CYS B 1 344 ? -7.789 -17.516 -21.453 1 95.81 344 CYS B CA 1
ATOM 5715 C C . CYS B 1 344 ? -8.648 -17.922 -22.641 1 95.81 344 CYS B C 1
ATOM 5717 O O . CYS B 1 344 ? -9.852 -18.156 -22.484 1 95.81 344 CYS B O 1
ATOM 5719 N N . ALA B 1 345 ? -8.055 -18.031 -23.812 1 95.75 345 ALA B N 1
ATOM 5720 C CA . ALA B 1 345 ? -8.789 -18.469 -24.984 1 95.75 345 ALA B CA 1
ATOM 5721 C C . ALA B 1 345 ? -9.258 -19.906 -24.844 1 95.75 345 ALA B C 1
ATOM 5723 O O . ALA B 1 345 ? -10.375 -20.266 -25.25 1 95.75 345 ALA B O 1
ATOM 5724 N N . ILE B 1 346 ? -8.422 -20.75 -24.281 1 94.56 346 ILE B N 1
ATOM 5725 C CA . ILE B 1 346 ? -8.773 -22.141 -24.047 1 94.56 346 ILE B CA 1
ATOM 5726 C C . ILE B 1 346 ? -9.922 -22.234 -23.047 1 94.56 346 ILE B C 1
ATOM 5728 O O . ILE B 1 346 ? -10.852 -23.016 -23.234 1 94.56 346 ILE B O 1
ATOM 5732 N N . LEU B 1 347 ? -9.883 -21.469 -22.031 1 93.19 347 LEU B N 1
ATOM 5733 C CA . LEU B 1 347 ? -10.961 -21.438 -21.047 1 93.19 347 LEU B CA 1
ATOM 5734 C C . LEU B 1 347 ? -12.266 -21 -21.688 1 93.19 347 LEU B C 1
ATOM 5736 O O . LEU B 1 347 ? -13.344 -21.469 -21.312 1 93.19 347 LEU B O 1
ATOM 5740 N N . HIS B 1 348 ? -12.109 -20.047 -22.547 1 93.81 348 HIS B N 1
ATOM 5741 C CA . HIS B 1 348 ? -13.305 -19.609 -23.25 1 93.81 348 HIS B CA 1
ATOM 5742 C C . HIS B 1 348 ? -13.906 -20.734 -24.078 1 93.81 348 HIS B C 1
ATOM 5744 O O . HIS B 1 348 ? -15.133 -20.875 -24.141 1 93.81 348 HIS B O 1
ATOM 5750 N N . LEU B 1 349 ? -13.062 -21.531 -24.719 1 92.69 349 LEU B N 1
ATOM 5751 C CA . LEU B 1 349 ? -13.531 -22.688 -25.484 1 92.69 349 LEU B CA 1
ATOM 5752 C C . LEU B 1 349 ? -14.211 -23.703 -24.562 1 92.69 349 LEU B C 1
ATOM 5754 O O . LEU B 1 349 ? -15.242 -24.266 -24.922 1 92.69 349 LEU B O 1
ATOM 5758 N N . PHE B 1 350 ? -13.641 -23.875 -23.422 1 91.38 350 PHE B N 1
ATOM 5759 C CA . PHE B 1 350 ? -14.242 -24.781 -22.438 1 91.38 350 PHE B CA 1
ATOM 5760 C C . PHE B 1 350 ? -15.586 -24.25 -21.969 1 91.38 350 PHE B C 1
ATOM 5762 O O . PHE B 1 350 ? -16.5 -25.016 -21.672 1 91.38 350 PHE B O 1
ATOM 5769 N N . GLN B 1 351 ? -15.617 -23 -21.797 1 90.81 351 GLN B N 1
ATOM 5770 C CA . GLN B 1 351 ? -16.875 -22.359 -21.406 1 90.81 351 GLN B CA 1
ATOM 5771 C C . GLN B 1 351 ? -17.953 -22.547 -22.469 1 90.81 351 GLN B C 1
ATOM 5773 O O . GLN B 1 351 ? -19.109 -22.812 -22.141 1 90.81 351 GLN B O 1
ATOM 5778 N N . ARG B 1 352 ? -17.562 -22.484 -23.688 1 89.5 352 ARG B N 1
ATOM 5779 C CA . ARG B 1 352 ? -18.484 -22.672 -24.812 1 89.5 352 ARG B CA 1
ATOM 5780 C C . ARG B 1 352 ? -18.984 -24.125 -24.875 1 89.5 352 ARG B C 1
ATOM 5782 O O . ARG B 1 352 ? -20.109 -24.375 -25.281 1 89.5 352 ARG B O 1
ATOM 5789 N N . TRP B 1 353 ? -18.062 -24.969 -24.484 1 90.88 353 TRP B N 1
ATOM 5790 C CA . TRP B 1 353 ? -18.406 -26.391 -24.5 1 90.88 353 TRP B CA 1
ATOM 5791 C C . TRP B 1 353 ? -19.188 -26.781 -23.25 1 90.88 353 TRP B C 1
ATOM 5793 O O . TRP B 1 353 ? -19.625 -27.922 -23.125 1 90.88 353 TRP B O 1
ATOM 5803 N N . GLY B 1 354 ? -19.359 -25.891 -22.25 1 85.94 354 GLY B N 1
ATOM 5804 C CA . GLY B 1 354 ? -20.203 -26.109 -21.078 1 85.94 354 GLY B CA 1
ATOM 5805 C C . GLY B 1 354 ? -19.453 -26.688 -19.906 1 85.94 354 GLY B C 1
ATOM 5806 O O . GLY B 1 354 ? -20.078 -27.125 -18.922 1 85.94 354 GLY B O 1
ATOM 5807 N N . PHE B 1 355 ? -18.141 -26.734 -20.016 1 87.12 355 PHE B N 1
ATOM 5808 C CA . PHE B 1 355 ? -17.359 -27.328 -18.938 1 87.12 355 PHE B CA 1
ATOM 5809 C C . PHE B 1 355 ? -17.156 -26.328 -17.797 1 87.12 355 PHE B C 1
ATOM 5811 O O . PHE B 1 355 ? -16.875 -26.734 -16.656 1 87.12 355 PHE B O 1
ATOM 5818 N N . VAL B 1 356 ? -17.234 -25 -18.125 1 87.88 356 VAL B N 1
ATOM 5819 C CA . VAL B 1 356 ? -17.078 -23.938 -17.156 1 87.88 356 VAL B CA 1
ATOM 5820 C C . VAL B 1 356 ? -18.359 -23.094 -17.109 1 87.88 356 VAL B C 1
ATOM 5822 O O . VAL B 1 356 ? -19.062 -22.984 -18.109 1 87.88 356 VAL B O 1
ATOM 5825 N N . GLU B 1 357 ? -18.656 -22.594 -15.945 1 86.19 357 GLU B N 1
ATOM 5826 C CA . GLU B 1 357 ? -19.859 -21.781 -15.781 1 86.19 357 GLU B CA 1
ATOM 5827 C C . GLU B 1 357 ? -19.828 -20.562 -16.703 1 86.19 357 GLU B C 1
ATOM 5829 O O . GLU B 1 357 ? -18.766 -20.031 -17.016 1 86.19 357 GLU B O 1
ATOM 5834 N N . ALA B 1 358 ? -21.047 -20.203 -17.094 1 85.44 358 ALA B N 1
ATOM 5835 C CA . ALA B 1 358 ? -21.188 -19.094 -18.031 1 85.44 358 ALA B CA 1
ATOM 5836 C C . ALA B 1 358 ? -20.734 -17.766 -17.391 1 85.44 358 ALA B C 1
ATOM 5838 O O . ALA B 1 358 ? -20.656 -17.656 -16.172 1 85.44 358 ALA B O 1
ATOM 5839 N N . ALA B 1 359 ? -20.328 -16.844 -18.281 1 86.88 359 ALA B N 1
ATOM 5840 C CA . ALA B 1 359 ? -19.875 -15.523 -17.859 1 86.88 359 ALA B CA 1
ATOM 5841 C C . ALA B 1 359 ? -20.984 -14.75 -17.141 1 86.88 359 ALA B C 1
ATOM 5843 O O . ALA B 1 359 ? -22.156 -14.945 -17.438 1 86.88 359 ALA B O 1
ATOM 5844 N N . GLU B 1 360 ? -20.562 -14.094 -16.078 1 82.12 360 GLU B N 1
ATOM 5845 C CA . GLU B 1 360 ? -21.531 -13.234 -15.383 1 82.12 360 GLU B CA 1
ATOM 5846 C C . GLU B 1 360 ? -22.094 -12.172 -16.312 1 82.12 360 GLU B C 1
ATOM 5848 O O . GLU B 1 360 ? -21.359 -11.625 -17.156 1 82.12 360 GLU B O 1
ATOM 5853 N N . ALA B 1 361 ? -23.391 -12.148 -16.453 1 65 361 ALA B N 1
ATOM 5854 C CA . ALA B 1 361 ? -24.078 -11.242 -17.375 1 65 361 ALA B CA 1
ATOM 5855 C C . ALA B 1 361 ? -23.625 -9.797 -17.156 1 65 361 ALA B C 1
ATOM 5857 O O . ALA B 1 361 ? -23.344 -9.391 -16.031 1 65 361 ALA B O 1
ATOM 5858 N N . GLU B 1 362 ? -22.797 -9.305 -18.062 1 56.59 362 GLU B N 1
ATOM 5859 C CA . GLU B 1 362 ? -22.203 -7.973 -18.125 1 56.59 362 GLU B CA 1
ATOM 5860 C C . GLU B 1 362 ? -23.234 -6.887 -17.828 1 56.59 362 GLU B C 1
ATOM 5862 O O . GLU B 1 362 ? -24.062 -6.566 -18.688 1 56.59 362 GLU B O 1
ATOM 5867 N N . ASP B 1 363 ? -24.141 -6.73 -17.078 1 47.56 363 ASP B N 1
ATOM 5868 C CA . ASP B 1 363 ? -24.797 -5.43 -17.25 1 47.56 363 ASP B CA 1
ATOM 5869 C C . ASP B 1 363 ? -23.828 -4.289 -16.953 1 47.56 363 ASP B C 1
ATOM 5871 O O . ASP B 1 363 ? -23.781 -3.783 -15.82 1 47.56 363 ASP B O 1
ATOM 5875 N N . TYR B 1 364 ? -22.812 -4.355 -17.688 1 46.44 364 TYR B N 1
ATOM 5876 C CA . TYR B 1 364 ? -21.844 -3.273 -17.5 1 46.44 364 TYR B CA 1
ATOM 5877 C C . TYR B 1 364 ? -22.562 -1.943 -17.281 1 46.44 364 TYR B C 1
ATOM 5879 O O . TYR B 1 364 ? -22 -1.023 -16.688 1 46.44 364 TYR B O 1
ATOM 5887 N N . ARG B 1 365 ? -23.672 -1.762 -18.062 1 39.91 365 ARG B N 1
ATOM 5888 C CA . ARG B 1 365 ? -24.5 -0.568 -17.984 1 39.91 365 ARG B CA 1
ATOM 5889 C C . ARG B 1 365 ? -25.078 -0.396 -16.578 1 39.91 365 ARG B C 1
ATOM 5891 O O . ARG B 1 365 ? -25.25 0.729 -16.109 1 39.91 365 ARG B O 1
ATOM 5898 N N . ILE B 1 366 ? -25.469 -1.437 -15.992 1 44.22 366 ILE B N 1
ATOM 5899 C CA . ILE B 1 366 ? -26.094 -1.358 -14.68 1 44.22 366 ILE B CA 1
ATOM 5900 C C . ILE B 1 366 ? -25.047 -1.035 -13.617 1 44.22 366 ILE B C 1
ATOM 5902 O O . ILE B 1 366 ? -25.344 -0.319 -12.656 1 44.22 366 ILE B O 1
ATOM 5906 N N . L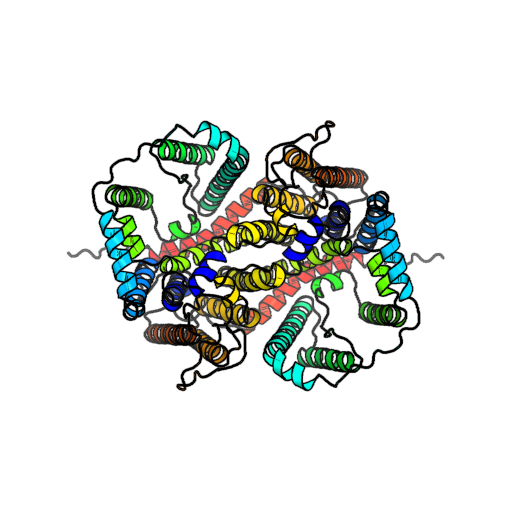EU B 1 367 ? -23.906 -1.544 -13.734 1 43.97 367 LEU B N 1
ATOM 5907 C CA . LEU B 1 367 ? -22.828 -1.241 -12.789 1 43.97 367 LEU B CA 1
ATOM 5908 C C . LEU B 1 367 ? -22.516 0.248 -12.797 1 43.97 367 LEU B C 1
ATOM 5910 O O . LEU B 1 367 ? -22.234 0.833 -11.742 1 43.97 367 LEU B O 1
ATOM 5914 N N . GLN B 1 368 ? -22.438 0.75 -13.992 1 43.62 368 GLN B N 1
ATOM 5915 C CA . GLN B 1 368 ? -22.297 2.195 -14.117 1 43.62 368 GLN B CA 1
ATOM 5916 C C . GLN B 1 368 ? -23.484 2.924 -13.492 1 43.62 368 GLN B C 1
ATOM 5918 O O . GLN B 1 368 ? -23.312 3.961 -12.852 1 43.62 368 GLN B O 1
ATOM 5923 N N . LEU B 1 369 ? -24.703 2.408 -13.766 1 42.62 369 LEU B N 1
ATOM 5924 C CA . LEU B 1 369 ? -25.906 3.051 -13.273 1 42.62 369 LEU B CA 1
ATOM 5925 C C . LEU B 1 369 ? -26.047 2.867 -11.766 1 42.62 369 LEU B C 1
ATOM 5927 O O . LEU B 1 369 ? -26.438 3.797 -11.055 1 42.62 369 LEU B O 1
ATOM 5931 N N . GLU B 1 370 ? -25.797 1.745 -11.25 1 46.09 370 GLU B N 1
ATOM 5932 C CA . GLU B 1 370 ? -25.953 1.472 -9.82 1 46.09 370 GLU B CA 1
ATOM 5933 C C . GLU B 1 370 ? -24.859 2.156 -9.016 1 46.09 370 GLU B C 1
ATOM 5935 O O . GLU B 1 370 ? -25.094 2.611 -7.895 1 46.09 370 GLU B O 1
ATOM 5940 N N . ALA B 1 371 ? -23.797 2.164 -9.438 1 44.25 371 ALA B N 1
ATOM 5941 C CA . ALA B 1 371 ? -22.734 2.986 -8.859 1 44.25 371 ALA B CA 1
ATOM 5942 C C . ALA B 1 371 ? -23.109 4.461 -8.867 1 44.25 371 ALA B C 1
ATOM 5944 O O . ALA B 1 371 ? -22.812 5.191 -7.918 1 44.25 371 ALA B O 1
ATOM 5945 N N . GLU B 1 372 ? -23.797 4.801 -9.906 1 43.53 372 GLU B N 1
ATOM 5946 C CA . GLU B 1 372 ? -24.359 6.148 -10.008 1 43.53 372 GLU B CA 1
ATOM 5947 C C . GLU B 1 372 ? -25.453 6.367 -8.977 1 43.53 372 GLU B C 1
ATOM 5949 O O . GLU B 1 372 ? -25.562 7.445 -8.383 1 43.53 372 GLU B O 1
ATOM 5954 N N . THR B 1 373 ? -26.25 5.375 -8.805 1 43.72 373 THR B N 1
ATOM 5955 C CA . THR B 1 373 ? -27.375 5.52 -7.887 1 43.72 373 THR B CA 1
ATOM 5956 C C . THR B 1 373 ? -26.891 5.43 -6.438 1 43.72 373 THR B C 1
ATOM 5958 O O . THR B 1 373 ? -27.391 6.164 -5.574 1 43.72 373 THR B O 1
ATOM 5961 N N . LYS B 1 374 ? -26.141 4.547 -6.09 1 42.75 374 LYS B N 1
ATOM 5962 C CA . LYS B 1 374 ? -25.656 4.406 -4.715 1 42.75 374 LYS B CA 1
ATOM 5963 C C . LYS B 1 374 ? -24.719 5.539 -4.344 1 42.75 374 LYS B C 1
ATOM 5965 O O . LYS B 1 374 ? -24.688 5.984 -3.195 1 42.75 374 LYS B O 1
ATOM 5970 N N . SER B 1 375 ? -23.969 5.867 -5.285 1 40.66 375 SER B N 1
ATOM 5971 C CA . SER B 1 375 ? -23.188 7.086 -5.102 1 40.66 375 SER B CA 1
ATOM 5972 C C . SER B 1 375 ? -24.078 8.273 -4.781 1 40.66 375 SER B C 1
ATOM 5974 O O . SER B 1 375 ? -23.719 9.125 -3.961 1 40.66 375 SER B O 1
ATOM 5976 N N . GLU B 1 376 ? -25.219 8.25 -5.383 1 39.5 376 GLU B N 1
ATOM 5977 C CA . GLU B 1 376 ? -26.219 9.266 -5.07 1 39.5 376 GLU B CA 1
ATOM 5978 C C . GLU B 1 376 ? -26.734 9.109 -3.643 1 39.5 376 GLU B C 1
ATOM 5980 O O . GLU B 1 376 ? -26.953 10.102 -2.941 1 39.5 376 GLU B O 1
ATOM 5985 N N . GLU B 1 377 ? -27.016 7.949 -3.314 1 40.53 377 GLU B N 1
ATOM 5986 C CA . GLU B 1 377 ? -27.578 7.758 -1.982 1 40.53 377 GLU B CA 1
ATOM 5987 C C . GLU B 1 377 ? -26.547 8.062 -0.896 1 40.53 377 GLU B C 1
ATOM 5989 O O . GLU B 1 377 ? -26.891 8.648 0.134 1 40.53 377 GLU B O 1
ATOM 5994 N N . THR B 1 378 ? -25.438 7.656 -1.051 1 38.22 378 THR B N 1
ATOM 5995 C CA . THR B 1 378 ? -24.406 7.965 -0.061 1 38.22 378 THR B CA 1
ATOM 5996 C C . THR B 1 378 ? -24.094 9.453 -0.058 1 38.22 378 THR B C 1
ATOM 5998 O O . THR B 1 378 ? -23.844 10.039 0.999 1 38.22 378 THR B O 1
ATOM 6001 N N . VAL B 1 379 ? -24.203 10.094 -1.175 1 36.09 379 VAL B N 1
ATOM 6002 C CA . VAL B 1 379 ? -24.109 11.539 -1.286 1 36.09 379 VAL B CA 1
ATOM 6003 C C . VAL B 1 379 ? -25.375 12.188 -0.722 1 36.09 379 VAL B C 1
ATOM 6005 O O . VAL B 1 379 ? -25.297 13.203 -0.022 1 36.09 379 VAL B O 1
ATOM 6008 N N . VAL B 1 380 ? -26.516 11.711 -1.051 1 37.38 380 VAL B N 1
ATOM 6009 C CA . VAL B 1 380 ? -27.734 12.273 -0.47 1 37.38 380 VAL B CA 1
ATOM 6010 C C . VAL B 1 380 ? -27.656 12.18 1.053 1 37.38 380 VAL B C 1
ATOM 6012 O O . VAL B 1 380 ? -28.016 13.133 1.754 1 37.38 380 VAL B O 1
ATOM 6015 N N . HIS B 1 381 ? -27.266 11.148 1.448 1 36.38 381 HIS B N 1
ATOM 6016 C CA . HIS B 1 381 ? -27.156 11.094 2.902 1 36.38 381 HIS B CA 1
ATOM 6017 C C . HIS B 1 381 ? -26.062 12.031 3.414 1 36.38 381 HIS B C 1
ATOM 6019 O O . HIS B 1 381 ? -26.234 12.672 4.457 1 36.38 381 HIS B O 1
ATOM 6025 N N . ALA B 1 382 ? -25.062 12.172 2.688 1 35.22 382 ALA B N 1
ATOM 6026 C CA . ALA B 1 382 ? -24.047 13.172 3.035 1 35.22 382 ALA B CA 1
ATOM 6027 C C . ALA B 1 382 ? -24.547 14.578 2.705 1 35.22 382 ALA B C 1
ATOM 6029 O O . ALA B 1 382 ? -24.328 15.516 3.479 1 35.22 382 ALA B O 1
ATOM 6030 N N . ALA B 1 383 ? -25.266 14.891 1.625 1 34 383 ALA B N 1
ATOM 6031 C CA . ALA B 1 383 ? -25.891 16.156 1.25 1 34 383 ALA B CA 1
ATOM 6032 C C . ALA B 1 383 ? -27.062 16.469 2.172 1 34 383 ALA B C 1
ATOM 6034 O O . ALA B 1 383 ? -27.25 17.625 2.57 1 34 383 ALA B O 1
ATOM 6035 N N . GLU B 1 384 ? -28.016 15.641 2.318 1 36.81 384 GLU B N 1
ATOM 6036 C CA . GLU B 1 384 ? -29.094 15.922 3.262 1 36.81 384 GLU B CA 1
ATOM 6037 C C . GLU B 1 384 ? -28.547 16.297 4.633 1 36.81 384 GLU B C 1
ATOM 6039 O O . GLU B 1 384 ? -29.094 17.172 5.312 1 36.81 384 GLU B O 1
ATOM 6044 N N . HIS B 1 385 ? -27.547 15.734 4.918 1 33.5 385 HIS B N 1
ATOM 6045 C CA . HIS B 1 385 ? -26.906 16.156 6.168 1 33.5 385 HIS B CA 1
ATOM 6046 C C . HIS B 1 385 ? -26.125 17.438 5.984 1 33.5 385 HIS B C 1
ATOM 6048 O O . HIS B 1 385 ? -26.062 18.281 6.891 1 33.5 385 HIS B O 1
ATOM 6054 N N . GLY B 1 386 ? -25.547 17.656 4.82 1 31.3 386 GLY B N 1
ATOM 6055 C CA . GLY B 1 386 ? -24.984 18.953 4.5 1 31.3 386 GLY B CA 1
ATOM 6056 C C . GLY B 1 386 ? -26.031 20.016 4.191 1 31.3 386 GLY B C 1
ATOM 6057 O O . GLY B 1 386 ? -25.844 21.188 4.5 1 31.3 386 GLY B O 1
ATOM 6058 N N . ALA B 1 387 ? -27.047 19.797 3.465 1 32 387 ALA B N 1
ATOM 6059 C CA . ALA B 1 387 ? -28.078 20.766 3.131 1 32 387 ALA B CA 1
ATOM 6060 C C . ALA B 1 387 ? -28.812 21.234 4.383 1 32 387 ALA B C 1
ATOM 6062 O O . ALA B 1 387 ? -29.25 22.391 4.461 1 32 387 ALA B O 1
ATOM 6063 N N . LYS B 1 388 ? -29.172 20.391 5.258 1 34.78 388 LYS B N 1
ATOM 6064 C CA . LYS B 1 388 ? -29.922 20.953 6.375 1 34.78 388 LYS B CA 1
ATOM 6065 C C . LYS B 1 388 ? -29.125 22.047 7.074 1 34.78 388 LYS B C 1
ATOM 6067 O O . LYS B 1 388 ? -29.672 22.844 7.824 1 34.78 388 LYS B O 1
ATOM 6072 N N . VAL B 1 389 ? -27.844 22 6.969 1 29.53 389 VAL B N 1
ATOM 6073 C CA . VAL B 1 389 ? -27.141 23.062 7.688 1 29.53 389 VAL B CA 1
ATOM 6074 C C . VAL B 1 389 ? -27.172 24.344 6.871 1 29.53 389 VAL B C 1
ATOM 6076 O O . VAL B 1 389 ? -26.891 25.438 7.395 1 29.53 389 VAL B O 1
ATOM 6079 N N . ALA B 1 390 ? -27.266 24.25 5.574 1 29.19 390 ALA B N 1
ATOM 6080 C CA . ALA B 1 390 ? -27.25 25.516 4.852 1 29.19 390 ALA B CA 1
ATOM 6081 C C . ALA B 1 390 ? -28.609 26.203 4.883 1 29.19 390 ALA B C 1
ATOM 6083 O O . ALA B 1 390 ? -28.922 27.031 4.031 1 29.19 390 ALA B O 1
ATOM 6084 N N . GLU B 1 391 ? -29.531 25.609 5.641 1 27.47 391 GLU B N 1
ATOM 6085 C CA . GLU B 1 391 ? -30.672 26.516 5.617 1 27.47 391 GLU B CA 1
ATOM 6086 C C . GLU B 1 391 ? -30.266 27.922 6.039 1 27.47 391 GLU B C 1
ATOM 6088 O O . GLU B 1 391 ? -29.578 28.109 7.051 1 27.47 391 GLU B O 1
ATOM 6093 N N . PRO B 1 392 ? -30.234 28.797 5.188 1 25.75 392 PRO B N 1
ATOM 6094 C CA . PRO B 1 392 ? -30.094 30.219 5.496 1 25.75 392 PRO B CA 1
ATOM 6095 C C . PRO B 1 392 ? -30.859 30.641 6.75 1 25.75 392 PRO B C 1
ATOM 6097 O O . PRO B 1 392 ? -31.969 30.156 6.988 1 25.75 392 PRO B O 1
ATOM 6100 N N . MET B 1 393 ? -30.234 30.781 7.906 1 26.53 393 MET B N 1
ATOM 6101 C CA . MET B 1 393 ? -30.906 31.531 8.953 1 26.53 393 MET B CA 1
ATOM 6102 C C . MET B 1 393 ? -31.75 32.656 8.359 1 26.53 393 MET B C 1
ATOM 6104 O O . MET B 1 393 ? -31.234 33.469 7.574 1 26.53 393 MET B O 1
ATOM 6108 N N . THR B 1 394 ? -32.969 32.531 8.164 1 25.38 394 THR B N 1
ATOM 6109 C CA . THR B 1 394 ? -33.938 33.594 7.91 1 25.38 394 THR B CA 1
ATOM 6110 C C . THR B 1 394 ? -33.656 34.812 8.75 1 25.38 394 THR B C 1
ATOM 6112 O O . THR B 1 394 ? -33.281 34.719 9.93 1 25.38 394 THR B O 1
ATOM 6115 N N . THR B 1 395 ? -33.156 35.969 8.188 1 26.12 395 THR B N 1
ATOM 6116 C CA . THR B 1 395 ? -33.156 37.344 8.625 1 26.12 395 THR B CA 1
ATOM 6117 C C . THR B 1 395 ? -34.438 37.656 9.422 1 26.12 395 THR B C 1
ATOM 6119 O O . THR B 1 395 ? -35.531 37.531 8.906 1 26.12 395 THR B O 1
ATOM 6122 N N . THR B 1 396 ? -34.562 37.281 10.664 1 25.66 396 THR B N 1
ATOM 6123 C CA . THR B 1 396 ? -35.562 38.031 11.43 1 25.66 396 THR B CA 1
ATOM 6124 C C . THR B 1 396 ? -35.438 39.531 11.133 1 25.66 396 THR B C 1
ATOM 6126 O O . THR B 1 396 ? -34.344 40.062 11.094 1 25.66 396 THR B O 1
ATOM 6129 N N . ARG B 1 397 ? -36.469 40.156 10.445 1 22.47 397 ARG B N 1
ATOM 6130 C CA . ARG B 1 397 ? -36.844 41.562 10.188 1 22.47 397 ARG B CA 1
ATOM 6131 C C . ARG B 1 397 ? -36.688 42.406 11.43 1 22.47 397 ARG B C 1
ATOM 6133 O O . ARG B 1 397 ? -37.25 42.125 12.484 1 22.47 397 ARG B O 1
ATOM 6140 N N . PHE B 1 398 ? -35.469 42.906 11.75 1 21.41 398 PHE B N 1
ATOM 6141 C CA . PHE B 1 398 ? -35.469 44.156 12.477 1 21.41 398 PHE B CA 1
ATOM 6142 C C . PHE B 1 398 ? -36.438 45.156 11.812 1 21.41 398 PHE B C 1
ATOM 6144 O O . PHE B 1 398 ? -36.156 45.656 10.719 1 21.41 398 PHE B O 1
ATOM 6151 N N . GLY B 1 399 ? -37.812 44.844 11.93 1 19.55 399 GLY B N 1
ATOM 6152 C CA . GLY B 1 399 ? -38.688 45.938 12.227 1 19.55 399 GLY B CA 1
ATOM 6153 C C . GLY B 1 399 ? -38.5 46.531 13.609 1 19.55 399 GLY B C 1
ATOM 6154 O O . GLY B 1 399 ? -37.969 45.875 14.5 1 19.55 399 GLY B O 1
#

Radius of gyration: 28.61 Å; Cα contacts (8 Å, |Δi|>4): 1070; chains: 2; bounding box: 66×100×67 Å

Sequence (798 aa):
MTYLGVGPIAGILESHEAHNPIVGFLPFLIIFVGFYGTRDKFCGKNLPTVGIAVLVGFLLNLLAQTAQWDKHSNKIDKATTFLGWNGLSVPDFSHMSTAATEYSSIVICLAMQNFIGTYSCNISARRVGDRYSPMESMIVDSLGSMIGALLGSPYGTTIYIGHVVYKPMGATRGYSLLNSLLWLVFGLFGIHAVVDAILPHEIFGGVLVVIGFAMASQTIESVPKRWYPATPIGLAIMFSEFIVGGMSSPNMGMRFLASGHLFISLFYTFLLMMLTDRWFLAAAGVFIALFVFSFVGLIHAQKLSVEYDQHGGIKDQNAYFGQTSSGMPGWKFLVTYAVSAAFCAILHLFQRWGFVEAAEAEDYRILQLEAETKSEETVVHAAEHGAKVAEPMTTTRFGMTYLGVGPIAGILESHEAHNPIVGFLPFLIIFVGFYGTRDKFCGKNLPTVGIAVLVGFLLNLLAQTAQWDKHSNKIDKATTFLGWNGLSVPDFSHMSTAATEYSSIVICLAMQNFIGTYSCNISARRVGDRYSPMESMIVDSLGSMIGALLGSPYGTTIYIGHVVYKPMGATRGYSLLNSLLWLVFGLFGIHAVVDAILPHEIFGGVLVVIGFAMASQTIESVPKRWYPATPIGLAIMFSEFIVGGMSSPNMGMRFLASGHLFISLFYTFLLMMLTDRWFLAAAGVFIALFVFSFVGLIHAQKLSVEYDQHGGIKDQNAYFGQTSSGMPGWKFLVTYAVSAAFCAILHLFQRWGFVEAAEAEDYRILQLEAETKSEETVVHAAEHGAKVAEPMTTTRFG

Secondary structure (DSSP, 8-state):
-IIIIIHHHHHHHH-TTTS-THHHHHHHHHHHIIIIISTTEETTEE--HHHHHHHHHHHHHHHHHGGGHHHHHHHHHHHHTT-S---------TTHHHHHHHTHHHHHHHHHHHHHHHHHHHHHHHHTT----HHHHHHHHHHHHHHHHHTT--S---PPS-HHHHTTTT--HHHHHHHHHHHHHHHHHTHHHHHHHHS-THHHHHHHHHHHHHHHHHHHHHS-GGGGGGHHHHHHHHHHHIIIIIT----HHHHHHHTTHHHHHHHHHHHHHHHHTT-HHHHHHHHHHHHHHHHHTSSS-SSS---B-TTSSB--GGGGSSS------HHHHHHHHHHHHHHHHHHHHHHHTTSSPPPP---HHHHHHHHHHHHHHHHHHHHHHHHGGG---------/-IIIIIHHHHHHHH-TTTS-THHHHHHHHHHHIIIIISTTEETTEE--HHHHHHHHHHHHHHHHHGGGHHHHHHHHHHHHTT-S---------TTHHHHHHHTHHHHHHHHHHHHHHHHHHHHHHHHTT----HHHHHHHHHHHHHHHHHTT-SS---PPS-HHHHTTTT--HHHHHHHHHHHHHHHHHTHHHHHHHHS-THHHHHHHHHHHHHHHHHHHHHS-GGGGGGHHHHHHHHHHHIIIIIT----HHHHHHHTTHHHHHHHHHHHHHHHHTT-HHHHHHHHHHHHHHHHHTSSS-SSS---B-TTSSB--GGGGSSS------HHHHHHHHHHHHHHHHHHHHHHHTTSSPPPP---HHHHHHHHHHHHHHHHHHHHHHHHGGG---------

pLDDT: mean 72.73, std 17.49, range [19.41, 96.75]

Organism: Polarella glacialis (NCBI:txid89957)

Foldseek 3Di:
DLVLAVVLVCCLCCVVPLNDSCLQPVLLVQVVCCVPNCNCDDPLDRHPSLVVLQVVSLVVSVVSCVVVVPVLVVLLVVLCVLFAQPDFDADDCPCVVVCCQVCVLVVVLVLVVQLVVQVVQQLVLLLLPDHDDSVVQSVVQQVQQVVCVRRPHPDGGHDDQQSVPVVLVVDDPVNVVVVVVVVVVCVRRSVVSNVCSSGPPSSCSSVSNVSVVVVVVLVCVLDDPLLVVLQVQLVVLVVLLCCCVVVVDLDPVSVQSNQLVNLCSVLSSVLSSCVSQLVLLVSLVSLVVVLVCLCQQSHSADDSDQDQPPVRHRPLRNPPSDDDPPSPRSVVSNVVSNVSSVVSVVSVVCVVVVVDPDGHDCPVVVSSVVSSVVSVVVSCVVVVVSVVSPPPPPPPDPD/DLVLAVVLVCCLCCVVPLNDSCLQPVLLVQLCCCVPNCNCADPNDRHPSLVVLQVVSLVVSVVSCVVVVPVLVVLLVVLCVLFAQPDFDADDCPCVVVCCQVCVLVVVLVLVVLLVVQVVQQLVLLLLPDHDDSVVQSVVQQVQQVVCVRRPHPDGGHDDQQSVPVVLVPDDPVNVVVVVVVVVVCVRRSVVSNVCSSGPPSSCSSVSNVSVVVVVVLVCVLDDPLLVVLQVQLVVLVVLLCCCVVVVDLDLVSVQSNQLVNLCSVLSSVLSVCVSQLVLLVSLVSLVVVLVCLCQQSHSADDSDQDQPPVRHRPQRNQPSDDDPPRPRSVVSNVVSNVSSVVSVVSVVCVVVVNDPDGHDCVVVVSSVVSSVVSVVVSCVVVVVSVVSPPPPPPPPPD